Protein 2YVK (pdb70)

CATH classification: 1.20.120.420 (+1 more: 3.40.50.10470)

Structure (mmCIF, N/CA/C/O backbone):
data_2YVK
#
_entry.id   2YVK
#
_cell.length_a   79.987
_cell.length_b   84.444
_cell.length_c   95.299
_cell.angle_alpha   90.00
_cell.angle_beta   92.34
_cell.angle_gamma   90.00
#
_symmetry.space_group_name_H-M   'P 1 21 1'
#
loop_
_entity.id
_entity.type
_entity.pdbx_description
1 polymer 'Methylthioribose-1-phosphate isomerase'
2 non-polymer 5-S-METHYL-1-O-PHOSPHONO-5-THIO-D-RIBULOSE
3 water water
#
loop_
_atom_site.group_PDB
_atom_site.id
_atom_site.type_symbol
_atom_site.label_atom_id
_atom_site.label_alt_id
_atom_site.label_comp_id
_atom_site.label_asym_id
_atom_site.label_entity_id
_atom_site.label_seq_id
_atom_site.pdbx_PDB_ins_code
_atom_site.Cartn_x
_atom_site.Cartn_y
_atom_site.Cartn_z
_atom_site.occupancy
_atom_site.B_iso_or_equiv
_atom_site.auth_seq_id
_atom_site.auth_comp_id
_atom_site.auth_asym_id
_atom_site.auth_atom_id
_atom_site.pdbx_PDB_model_num
ATOM 1 N N . MET A 1 22 ? 47.630 -19.580 -19.016 1.00 41.50 1 MET A N 1
ATOM 2 C CA . MET A 1 22 ? 48.946 -19.584 -18.328 1.00 41.76 1 MET A CA 1
ATOM 3 C C . MET A 1 22 ? 48.854 -18.878 -16.992 1.00 40.12 1 MET A C 1
ATOM 4 O O . MET A 1 22 ? 48.808 -17.654 -16.932 1.00 40.00 1 MET A O 1
ATOM 9 N N . THR A 1 23 ? 48.838 -19.652 -15.919 1.00 38.29 2 THR A N 1
ATOM 10 C CA . THR A 1 23 ? 48.747 -19.081 -14.590 1.00 37.82 2 THR A CA 1
ATOM 11 C C . THR A 1 23 ? 49.906 -18.145 -14.255 1.00 36.70 2 THR A C 1
ATOM 12 O O . THR A 1 23 ? 49.692 -17.087 -13.669 1.00 39.24 2 THR A O 1
ATOM 16 N N . HIS A 1 24 ? 51.122 -18.522 -14.637 1.00 34.21 3 HIS A N 1
ATOM 17 C CA . HIS A 1 24 ? 52.315 -17.714 -14.355 1.00 32.67 3 HIS A CA 1
ATOM 18 C C . HIS A 1 24 ? 52.487 -16.492 -15.251 1.00 30.05 3 HIS A C 1
ATOM 19 O O . HIS A 1 24 ? 53.514 -15.829 -15.205 1.00 29.14 3 HIS A O 1
ATOM 26 N N . SER A 1 25 ? 51.482 -16.191 -16.059 1.00 29.86 4 SER A N 1
ATOM 27 C CA . SER A 1 25 ? 51.556 -15.049 -16.953 1.00 29.30 4 SER A CA 1
ATOM 28 C C . SER A 1 25 ? 51.691 -13.738 -16.187 1.00 29.23 4 SER A C 1
ATOM 29 O O . SER A 1 25 ? 52.199 -12.752 -16.719 1.00 27.89 4 SER A O 1
ATOM 32 N N . PHE A 1 26 ? 51.236 -13.727 -14.937 1.00 28.20 5 PHE A N 1
ATOM 33 C CA . PHE A 1 26 ? 51.324 -12.527 -14.107 1.00 26.15 5 PHE A CA 1
ATOM 34 C C . PHE A 1 26 ? 52.768 -12.219 -13.699 1.00 25.06 5 PHE A C 1
ATOM 35 O O . PHE A 1 26 ? 53.105 -11.065 -13.425 1.00 22.25 5 PHE A O 1
ATOM 43 N N . ALA A 1 27 ? 53.609 -13.254 -13.646 1.00 23.53 6 ALA A N 1
ATOM 44 C CA . ALA A 1 27 ? 55.006 -13.084 -13.243 1.00 22.35 6 ALA A CA 1
ATOM 45 C C . ALA A 1 27 ? 55.910 -12.581 -14.365 1.00 21.76 6 ALA A C 1
ATOM 46 O O . ALA A 1 27 ? 57.126 -12.508 -14.199 1.00 21.56 6 ALA A O 1
ATOM 48 N N . VAL A 1 28 ? 55.311 -12.230 -15.498 1.00 21.72 7 VAL A N 1
ATOM 49 C CA . VAL A 1 28 ? 56.058 -11.717 -16.643 1.00 24.11 7 VAL A CA 1
ATOM 50 C C . VAL A 1 28 ? 55.460 -10.399 -17.130 1.00 24.67 7 VAL A C 1
ATOM 51 O O . VAL A 1 28 ? 54.244 -10.247 -17.173 1.00 26.91 7 VAL A O 1
ATOM 55 N N . PRO A 1 29 ? 56.313 -9.431 -17.511 1.00 25.66 8 PRO A N 1
ATOM 56 C CA . PRO A 1 29 ? 55.885 -8.114 -17.997 1.00 24.66 8 PRO A CA 1
ATOM 57 C C . PRO A 1 29 ? 55.040 -8.224 -19.259 1.00 24.17 8 PRO A C 1
ATOM 58 O O . PRO A 1 29 ? 55.445 -8.860 -20.228 1.00 25.28 8 PRO A O 1
ATOM 62 N N . ARG A 1 30 ? 53.869 -7.601 -19.244 1.00 23.70 9 ARG A N 1
ATOM 63 C CA . ARG A 1 30 ? 52.967 -7.620 -20.393 1.00 21.21 9 ARG A CA 1
ATOM 64 C C . ARG A 1 30 ? 52.461 -6.222 -20.683 1.00 18.69 9 ARG A C 1
ATOM 65 O O . ARG A 1 30 ? 52.134 -5.895 -21.816 1.00 20.80 9 ARG A O 1
ATOM 73 N N . SER A 1 31 ? 52.404 -5.400 -19.649 1.00 18.59 10 SER A N 1
ATOM 74 C CA . SER A 1 31 ? 51.902 -4.045 -19.785 1.00 18.43 10 SER A CA 1
ATOM 75 C C . SER A 1 31 ? 52.778 -3.149 -20.633 1.00 17.28 10 SER A C 1
ATOM 76 O O . SER A 1 31 ? 52.309 -2.532 -21.580 1.00 15.20 10 SER A O 1
ATOM 79 N N . VAL A 1 32 ? 54.054 -3.082 -20.292 1.00 17.69 11 VAL A N 1
ATOM 80 C CA . VAL A 1 32 ? 54.971 -2.225 -21.013 1.00 19.72 11 VAL A CA 1
ATOM 81 C C . VAL A 1 32 ? 56.374 -2.819 -20.978 1.00 22.55 11 VAL A C 1
ATOM 82 O O . VAL A 1 32 ? 56.809 -3.363 -19.962 1.00 22.02 11 VAL A O 1
ATOM 86 N N . GLU A 1 33 ? 57.067 -2.714 -22.107 1.00 25.55 12 GLU A N 1
ATOM 87 C CA . GLU A 1 33 ? 58.403 -3.264 -22.264 1.00 28.30 12 GLU A CA 1
ATOM 88 C C . GLU A 1 33 ? 59.239 -2.352 -23.166 1.00 27.33 12 GLU A C 1
ATOM 89 O O . GLU A 1 33 ? 58.818 -2.001 -24.266 1.00 25.51 12 GLU A O 1
ATOM 95 N N . TRP A 1 34 ? 60.418 -1.966 -22.687 1.00 28.16 13 TRP A N 1
ATOM 96 C CA . TRP A 1 34 ? 61.316 -1.089 -23.443 1.00 28.58 13 TRP A CA 1
ATOM 97 C C . TRP A 1 34 ? 62.053 -1.850 -24.528 1.00 28.16 13 TRP A C 1
ATOM 98 O O . TRP A 1 34 ? 62.482 -2.978 -24.317 1.00 26.58 13 TRP A O 1
ATOM 109 N N . LYS A 1 35 ? 62.205 -1.226 -25.690 1.00 29.35 14 LYS A N 1
ATOM 110 C CA . LYS A 1 35 ? 62.899 -1.868 -26.798 1.00 31.82 14 LYS A CA 1
ATOM 111 C C . LYS A 1 35 ? 63.888 -0.968 -27.550 1.00 32.65 14 LYS A C 1
ATOM 112 O O . LYS A 1 35 ? 64.024 -1.063 -28.766 1.00 33.52 14 LYS A O 1
ATOM 118 N N . GLU A 1 36 ? 64.577 -0.100 -26.819 1.00 34.02 15 GLU A N 1
ATOM 119 C CA . GLU A 1 36 ? 65.561 0.804 -27.407 1.00 36.24 15 GLU A CA 1
ATOM 120 C C . GLU A 1 36 ? 64.953 1.805 -28.379 1.00 35.84 15 GLU A C 1
ATOM 121 O O . GLU A 1 36 ? 65.052 3.010 -28.171 1.00 36.80 15 GLU A O 1
ATOM 127 N N . THR A 1 37 ? 64.334 1.314 -29.445 1.00 35.40 16 THR A N 1
ATOM 128 C CA . THR A 1 37 ? 63.720 2.200 -30.428 1.00 34.90 16 THR A CA 1
ATOM 129 C C . THR A 1 37 ? 62.224 1.966 -30.507 1.00 34.48 16 THR A C 1
ATOM 130 O O . THR A 1 37 ? 61.609 2.200 -31.547 1.00 34.76 16 THR A O 1
ATOM 134 N N . ALA A 1 38 ? 61.640 1.496 -29.410 1.00 32.79 17 ALA A N 1
ATOM 135 C CA . ALA A 1 38 ? 60.209 1.252 -29.378 1.00 31.28 17 ALA A CA 1
ATOM 136 C C . ALA A 1 38 ? 59.760 0.771 -28.010 1.00 30.67 17 ALA A C 1
ATOM 137 O O . ALA A 1 38 ? 60.526 0.132 -27.284 1.00 30.05 17 ALA A O 1
ATOM 139 N N . ILE A 1 39 ? 58.514 1.094 -27.669 1.00 29.06 18 ILE A N 1
ATOM 140 C CA . ILE A 1 39 ? 57.912 0.700 -26.401 1.00 26.92 18 ILE A CA 1
ATOM 141 C C . ILE A 1 39 ? 56.705 -0.174 -26.734 1.00 26.45 18 ILE A C 1
ATOM 142 O O . ILE A 1 39 ? 55.767 0.269 -27.401 1.00 27.58 18 ILE A O 1
ATOM 147 N N . THR A 1 40 ? 56.736 -1.417 -26.280 1.00 24.44 19 THR A N 1
ATOM 148 C CA . THR A 1 40 ? 55.638 -2.337 -26.528 1.00 21.79 19 THR A CA 1
ATOM 149 C C . THR A 1 40 ? 54.723 -2.409 -25.318 1.00 21.50 19 THR A C 1
ATOM 150 O O . THR A 1 40 ? 55.173 -2.530 -24.174 1.00 17.83 19 THR A O 1
ATOM 154 N N . ILE A 1 41 ? 53.427 -2.333 -25.577 1.00 21.06 20 ILE A N 1
ATOM 155 C CA . ILE A 1 41 ? 52.450 -2.403 -24.508 1.00 19.53 20 ILE A CA 1
ATOM 156 C C . ILE A 1 41 ? 51.347 -3.348 -24.923 1.00 19.73 20 ILE A C 1
ATOM 157 O O . ILE A 1 41 ? 51.232 -3.706 -26.092 1.00 20.11 20 ILE A O 1
ATOM 162 N N . LEU A 1 42 ? 50.554 -3.767 -23.948 1.00 20.40 21 LEU A N 1
ATOM 163 C CA . LEU A 1 42 ? 49.408 -4.602 -24.220 1.00 20.01 21 LEU A CA 1
ATOM 164 C C . LEU A 1 42 ? 48.293 -3.609 -24.514 1.00 19.82 21 LEU A C 1
ATOM 165 O O . LEU A 1 42 ? 48.126 -2.639 -23.786 1.00 17.46 21 LEU A O 1
ATOM 170 N N . ASN A 1 43 ? 47.543 -3.836 -25.584 1.00 20.55 22 ASN A N 1
ATOM 171 C CA . ASN A 1 43 ? 46.432 -2.951 -25.910 1.00 20.87 22 ASN A CA 1
ATOM 172 C C . ASN A 1 43 ? 45.291 -3.332 -24.983 1.00 20.23 22 ASN A C 1
ATOM 173 O O . ASN A 1 43 ? 44.491 -4.209 -25.302 1.00 22.93 22 ASN A O 1
ATOM 178 N N . GLN A 1 44 ? 45.199 -2.671 -23.842 1.00 19.29 23 GLN A N 1
ATOM 179 C CA . GLN A 1 44 ? 44.159 -3.011 -22.894 1.00 19.32 23 GLN A CA 1
ATOM 180 C C . GLN A 1 44 ? 42.717 -2.768 -23.350 1.00 20.60 23 GLN A C 1
ATOM 181 O O . GLN A 1 44 ? 41.774 -3.290 -22.746 1.00 22.37 23 GLN A O 1
ATOM 187 N N . GLN A 1 45 ? 42.535 -2.009 -24.423 1.00 20.54 24 GLN A N 1
ATOM 188 C CA . GLN A 1 45 ? 41.191 -1.766 -24.929 1.00 21.14 24 GLN A CA 1
ATOM 189 C C . GLN A 1 45 ? 40.552 -3.065 -25.401 1.00 22.29 24 GLN A C 1
ATOM 190 O O . GLN A 1 45 ? 39.356 -3.265 -25.247 1.00 22.28 24 GLN A O 1
ATOM 196 N N . LYS A 1 46 ? 41.361 -3.947 -25.979 1.00 24.19 25 LYS A N 1
ATOM 197 C CA . LYS A 1 46 ? 40.858 -5.200 -26.533 1.00 24.73 25 LYS A CA 1
ATOM 198 C C . LYS A 1 46 ? 40.607 -6.349 -25.579 1.00 23.56 25 LYS A C 1
ATOM 199 O O . LYS A 1 46 ? 39.993 -7.341 -25.963 1.00 26.64 25 LYS A O 1
ATOM 205 N N . LEU A 1 47 ? 41.077 -6.240 -24.345 1.00 21.27 26 LEU A N 1
ATOM 206 C CA . LEU A 1 47 ? 40.834 -7.309 -23.394 1.00 19.67 26 LEU A CA 1
ATOM 207 C C . LEU A 1 47 ? 39.366 -7.244 -23.004 1.00 18.81 26 LEU A C 1
ATOM 208 O O . LEU A 1 47 ? 38.761 -6.183 -23.020 1.00 18.36 26 LEU A O 1
ATOM 213 N N . PRO A 1 48 ? 38.779 -8.382 -22.623 1.00 20.33 27 PRO A N 1
ATOM 214 C CA . PRO A 1 48 ? 39.428 -9.692 -22.539 1.00 21.50 27 PRO A CA 1
ATOM 215 C C . PRO A 1 48 ? 39.305 -10.458 -23.858 1.00 22.92 27 PRO A C 1
ATOM 216 O O . PRO A 1 48 ? 39.861 -11.538 -24.018 1.00 20.95 27 PRO A O 1
ATOM 220 N N . ASP A 1 49 ? 38.553 -9.879 -24.785 1.00 26.64 28 ASP A N 1
ATOM 221 C CA . ASP A 1 49 ? 38.314 -10.466 -26.093 1.00 29.61 28 ASP A CA 1
ATOM 222 C C . ASP A 1 49 ? 39.611 -11.021 -26.663 1.00 30.42 28 ASP A C 1
ATOM 223 O O . ASP A 1 49 ? 39.738 -12.224 -26.885 1.00 29.55 28 ASP A O 1
ATOM 228 N N . GLU A 1 50 ? 40.578 -10.138 -26.886 1.00 31.16 29 GLU A N 1
ATOM 229 C CA . GLU A 1 50 ? 41.867 -10.546 -27.424 1.00 31.01 29 GLU A CA 1
ATOM 230 C C . GLU A 1 50 ? 43.068 -9.874 -26.762 1.00 30.89 29 GLU A C 1
ATOM 231 O O . GLU A 1 50 ? 42.962 -8.798 -26.170 1.00 28.98 29 GLU A O 1
ATOM 237 N N . THR A 1 51 ? 44.212 -10.540 -26.864 1.00 30.26 30 THR A N 1
ATOM 238 C CA . THR A 1 51 ? 45.463 -10.047 -26.306 1.00 30.12 30 THR A CA 1
ATOM 239 C C . THR A 1 51 ? 46.340 -9.581 -27.469 1.00 28.99 30 THR A C 1
ATOM 240 O O . THR A 1 51 ? 46.792 -10.384 -28.284 1.00 28.13 30 THR A O 1
ATOM 244 N N . GLU A 1 52 ? 46.566 -8.274 -27.537 1.00 29.24 31 GLU A N 1
ATOM 245 C CA . GLU A 1 52 ? 47.354 -7.668 -28.612 1.00 28.62 31 GLU A CA 1
ATOM 246 C C . GLU A 1 52 ? 48.377 -6.659 -28.079 1.00 28.84 31 GLU A C 1
ATOM 247 O O . GLU A 1 52 ? 48.102 -5.907 -27.141 1.00 27.26 31 GLU A O 1
ATOM 253 N N . TYR A 1 53 ? 49.561 -6.655 -28.682 1.00 28.45 32 TYR A N 1
ATOM 254 C CA . TYR A 1 53 ? 50.617 -5.735 -28.288 1.00 30.43 32 TYR A CA 1
ATOM 255 C C . TYR A 1 53 ? 50.844 -4.718 -29.396 1.00 32.30 32 TYR A C 1
ATOM 256 O O . TYR A 1 53 ? 50.840 -5.058 -30.577 1.00 32.96 32 TYR A O 1
ATOM 265 N N . LEU A 1 54 ? 51.024 -3.461 -29.015 1.00 33.67 33 LEU A N 1
ATOM 266 C CA . LEU A 1 54 ? 51.261 -2.407 -29.992 1.00 34.78 33 LEU A CA 1
ATOM 267 C C . LEU A 1 54 ? 52.661 -1.855 -29.784 1.00 35.41 33 LEU A C 1
ATOM 268 O O . LEU A 1 54 ? 53.230 -1.973 -28.702 1.00 37.16 33 LEU A O 1
ATOM 273 N N . GLU A 1 55 ? 53.212 -1.251 -30.828 1.00 36.24 34 GLU A N 1
ATOM 274 C CA . GLU A 1 55 ? 54.543 -0.676 -30.753 1.00 35.95 34 GLU A CA 1
ATOM 275 C C . GLU A 1 55 ? 54.393 0.849 -30.704 1.00 34.23 34 GLU A C 1
ATOM 276 O O . GLU A 1 55 ? 53.764 1.450 -31.568 1.00 32.83 34 GLU A O 1
ATOM 282 N N . LEU A 1 56 ? 54.943 1.464 -29.665 1.00 32.56 35 LEU A N 1
ATOM 283 C CA . LEU A 1 56 ? 54.881 2.911 -29.513 1.00 31.26 35 LEU A CA 1
ATOM 284 C C . LEU A 1 56 ? 56.256 3.449 -29.866 1.00 30.60 35 LEU A C 1
ATOM 285 O O . LEU A 1 56 ? 57.259 3.009 -29.306 1.00 31.37 35 LEU A O 1
ATOM 290 N N . THR A 1 57 ? 56.305 4.408 -30.780 1.00 29.94 36 THR A N 1
ATOM 291 C CA . THR A 1 57 ? 57.578 4.957 -31.215 1.00 29.56 36 THR A CA 1
ATOM 292 C C . THR A 1 57 ? 57.678 6.473 -31.157 1.00 30.12 36 THR A C 1
ATOM 293 O O . THR A 1 57 ? 58.739 7.035 -31.413 1.00 30.06 36 THR A O 1
ATOM 297 N N . THR A 1 58 ? 56.589 7.147 -30.816 1.00 30.28 37 THR A N 1
ATOM 298 C CA . THR A 1 58 ? 56.630 8.602 -30.761 1.00 30.99 37 THR A CA 1
ATOM 299 C C . THR A 1 58 ? 56.006 9.121 -29.470 1.00 31.06 37 THR A C 1
ATOM 300 O O . THR A 1 58 ? 55.311 8.378 -28.769 1.00 30.98 37 THR A O 1
ATOM 304 N N . LYS A 1 59 ? 56.262 10.388 -29.149 1.00 28.89 38 LYS A N 1
ATOM 305 C CA . LYS A 1 59 ? 55.711 10.979 -27.939 1.00 28.88 38 LYS A CA 1
ATOM 306 C C . LYS A 1 59 ? 54.192 11.085 -28.041 1.00 29.66 38 LYS A C 1
ATOM 307 O O . LYS A 1 59 ? 53.492 11.037 -27.024 1.00 27.40 38 LYS A O 1
ATOM 313 N N . GLU A 1 60 ? 53.692 11.225 -29.272 1.00 29.42 39 GLU A N 1
ATOM 314 C CA . GLU A 1 60 ? 52.254 11.317 -29.520 1.00 27.92 39 GLU A CA 1
ATOM 315 C C . GLU A 1 60 ? 51.585 9.963 -29.261 1.00 27.09 39 GLU A C 1
ATOM 316 O O . GLU A 1 60 ? 50.457 9.902 -28.765 1.00 27.35 39 GLU A O 1
ATOM 322 N N . ASP A 1 61 ? 52.283 8.884 -29.604 1.00 27.01 40 ASP A N 1
ATOM 323 C CA . ASP A 1 61 ? 51.786 7.528 -29.384 1.00 27.50 40 ASP A CA 1
ATOM 324 C C . ASP A 1 61 ? 51.599 7.287 -27.889 1.00 27.42 40 ASP A C 1
ATOM 325 O O . ASP A 1 61 ? 50.500 6.978 -27.426 1.00 28.95 40 ASP A O 1
ATOM 330 N N . VAL A 1 62 ? 52.678 7.422 -27.128 1.00 25.04 41 VAL A N 1
ATOM 331 C CA . VAL A 1 62 ? 52.592 7.216 -25.694 1.00 22.90 41 VAL A CA 1
ATOM 332 C C . VAL A 1 62 ? 51.426 8.035 -25.153 1.00 22.87 41 VAL A C 1
ATOM 333 O O . VAL A 1 62 ? 50.671 7.560 -24.312 1.00 23.26 41 VAL A O 1
ATOM 337 N N . PHE A 1 63 ? 51.277 9.255 -25.669 1.00 21.90 42 PHE A N 1
ATOM 338 C CA . PHE A 1 63 ? 50.206 10.165 -25.265 1.00 20.63 42 PHE A CA 1
ATOM 339 C C . PHE A 1 63 ? 48.831 9.607 -25.642 1.00 20.31 42 PHE A C 1
ATOM 340 O O . PHE A 1 63 ? 47.876 9.764 -24.899 1.00 22.04 42 PHE A O 1
ATOM 348 N N . ASP A 1 64 ? 48.729 8.960 -26.797 1.00 21.77 43 ASP A N 1
ATOM 349 C CA . ASP A 1 64 ? 47.456 8.373 -27.229 1.00 20.59 43 ASP A CA 1
ATOM 350 C C . ASP A 1 64 ? 47.065 7.192 -26.349 1.00 19.95 43 ASP A C 1
ATOM 351 O O . ASP A 1 64 ? 45.936 7.113 -25.864 1.00 19.00 43 ASP A O 1
ATOM 356 N N . ALA A 1 65 ? 48.010 6.273 -26.163 1.00 19.73 44 ALA A N 1
ATOM 357 C CA . ALA A 1 65 ? 47.782 5.070 -25.374 1.00 20.93 44 ALA A CA 1
ATOM 358 C C . ALA A 1 65 ? 47.291 5.389 -23.979 1.00 21.00 44 ALA A C 1
ATOM 359 O O . ALA A 1 65 ? 46.456 4.677 -23.426 1.00 22.27 44 ALA A O 1
ATOM 361 N N . ILE A 1 66 ? 47.812 6.466 -23.409 1.00 21.32 45 ILE A N 1
ATOM 362 C CA . ILE A 1 66 ? 47.433 6.861 -22.061 1.00 20.34 45 ILE A CA 1
ATOM 363 C C . ILE A 1 66 ? 46.025 7.429 -22.005 1.00 20.72 45 ILE A C 1
ATOM 364 O O . ILE A 1 66 ? 45.194 6.980 -21.223 1.00 21.97 45 ILE A O 1
ATOM 369 N N . VAL A 1 67 ? 45.753 8.421 -22.839 1.00 20.88 46 VAL A N 1
ATOM 370 C CA . VAL A 1 67 ? 44.439 9.039 -22.833 1.00 20.99 46 VAL A CA 1
ATOM 371 C C . VAL A 1 67 ? 43.337 8.062 -23.227 1.00 20.05 46 VAL A C 1
ATOM 372 O O . VAL A 1 67 ? 42.239 8.144 -22.702 1.00 19.48 46 VAL A O 1
ATOM 376 N N . THR A 1 68 ? 43.645 7.134 -24.131 1.00 19.82 47 THR A N 1
ATOM 377 C CA . THR A 1 68 ? 42.667 6.152 -24.603 1.00 20.15 47 THR A CA 1
ATOM 378 C C . THR A 1 68 ? 42.648 4.849 -23.798 1.00 20.10 47 THR A C 1
ATOM 379 O O . THR A 1 68 ? 41.974 3.889 -24.166 1.00 18.31 47 THR A O 1
ATOM 383 N N . LEU A 1 69 ? 43.416 4.811 -22.717 1.00 20.36 48 LEU A N 1
ATOM 384 C CA . LEU A 1 69 ? 43.457 3.650 -21.845 1.00 19.31 48 LEU A CA 1
ATOM 385 C C . LEU A 1 69 ? 43.894 2.353 -22.517 1.00 20.12 48 LEU A C 1
ATOM 386 O O . LEU A 1 69 ? 43.343 1.282 -22.234 1.00 22.03 48 LEU A O 1
ATOM 391 N N . LYS A 1 70 ? 44.888 2.450 -23.397 1.00 18.29 49 LYS A N 1
ATOM 392 C CA . LYS A 1 70 ? 45.437 1.279 -24.061 1.00 17.76 49 LYS A CA 1
ATOM 393 C C . LYS A 1 70 ? 46.422 0.691 -23.057 1.00 19.81 49 LYS A C 1
ATOM 394 O O . LYS A 1 70 ? 46.786 -0.484 -23.120 1.00 20.36 49 LYS A O 1
ATOM 400 N N . VAL A 1 71 ? 46.859 1.546 -22.140 1.00 19.12 50 VAL A N 1
ATOM 401 C CA . VAL A 1 71 ? 47.754 1.176 -21.057 1.00 20.29 50 VAL A CA 1
ATOM 402 C C . VAL A 1 71 ? 47.207 2.005 -19.903 1.00 21.36 50 VAL A C 1
ATOM 403 O O . VAL A 1 71 ? 46.957 3.200 -20.065 1.00 20.73 50 VAL A O 1
ATOM 407 N N . ARG A 1 72 ? 46.957 1.364 -18.765 1.00 22.27 51 ARG A N 1
ATOM 408 C CA . ARG A 1 72 ? 46.429 2.077 -17.612 1.00 22.78 51 ARG A CA 1
ATOM 409 C C . ARG A 1 72 ? 46.834 1.456 -16.284 1.00 23.25 51 ARG A C 1
ATOM 410 O O . ARG A 1 72 ? 47.460 0.394 -16.250 1.00 21.88 51 ARG A O 1
ATOM 418 N N . GLY A 1 73 ? 46.465 2.125 -15.193 1.00 22.29 52 GLY A N 1
ATOM 419 C CA . GLY A 1 73 ? 46.878 1.682 -13.874 1.00 22.89 52 GLY A CA 1
ATOM 420 C C . GLY A 1 73 ? 48.041 2.613 -13.554 1.00 22.17 52 GLY A C 1
ATOM 421 O O . GLY A 1 73 ? 48.988 2.698 -14.330 1.00 22.24 52 GLY A O 1
ATOM 422 N N . ALA A 1 74 ? 47.967 3.321 -12.432 1.00 21.18 53 ALA A N 1
ATOM 423 C CA . ALA A 1 74 ? 48.995 4.292 -12.049 1.00 22.71 53 ALA A CA 1
ATOM 424 C C . ALA A 1 74 ? 50.463 3.918 -12.308 1.00 20.81 53 ALA A C 1
ATOM 425 O O . ALA A 1 74 ? 51.145 4.603 -13.054 1.00 22.70 53 ALA A O 1
ATOM 427 N N . PRO A 1 75 ? 50.970 2.837 -11.706 1.00 20.31 54 PRO A N 1
ATOM 428 C CA . PRO A 1 75 ? 52.381 2.538 -11.996 1.00 20.90 54 PRO A CA 1
ATOM 429 C C . PRO A 1 75 ? 52.723 2.279 -13.462 1.00 20.46 54 PRO A C 1
ATOM 430 O O . PRO A 1 75 ? 53.714 2.808 -13.969 1.00 21.07 54 PRO A O 1
ATOM 434 N N . ALA A 1 76 ? 51.913 1.484 -14.155 1.00 20.46 55 ALA A N 1
ATOM 435 C CA . ALA A 1 76 ? 52.201 1.213 -15.564 1.00 20.56 55 ALA A CA 1
ATOM 436 C C . ALA A 1 76 ? 52.199 2.505 -16.368 1.00 19.89 55 ALA A C 1
ATOM 437 O O . ALA A 1 76 ? 52.959 2.639 -17.323 1.00 20.64 55 ALA A O 1
ATOM 439 N N . ILE A 1 77 ? 51.340 3.450 -15.985 1.00 18.90 56 ILE A N 1
ATOM 440 C CA . ILE A 1 77 ? 51.268 4.734 -16.672 1.00 19.24 56 ILE A CA 1
ATOM 441 C C . ILE A 1 77 ? 52.583 5.488 -16.451 1.00 20.13 56 ILE A C 1
ATOM 442 O O . ILE A 1 77 ? 53.128 6.101 -17.377 1.00 19.97 56 ILE A O 1
ATOM 447 N N . GLY A 1 78 ? 53.091 5.427 -15.222 1.00 20.07 57 GLY A N 1
ATOM 448 C CA . GLY A 1 78 ? 54.346 6.085 -14.911 1.00 20.59 57 GLY A CA 1
ATOM 449 C C . GLY A 1 78 ? 55.482 5.453 -15.696 1.00 20.68 57 GLY A C 1
ATOM 450 O O . GLY A 1 78 ? 56.225 6.142 -16.399 1.00 20.65 57 GLY A O 1
ATOM 451 N N . ILE A 1 79 ? 55.611 4.136 -15.585 1.00 20.14 58 ILE A N 1
ATOM 452 C CA . ILE A 1 79 ? 56.661 3.412 -16.294 1.00 22.03 58 ILE A CA 1
ATOM 453 C C . ILE A 1 79 ? 56.591 3.693 -17.788 1.00 22.61 58 ILE A C 1
ATOM 454 O O . ILE A 1 79 ? 57.607 3.893 -18.445 1.00 22.42 58 ILE A O 1
ATOM 459 N N . THR A 1 80 ? 55.378 3.694 -18.325 1.00 22.48 59 THR A N 1
ATOM 460 C CA . THR A 1 80 ? 55.198 3.932 -19.739 1.00 22.40 59 THR A CA 1
ATOM 461 C C . THR A 1 80 ? 55.531 5.374 -20.106 1.00 23.10 59 THR A C 1
ATOM 462 O O . THR A 1 80 ? 56.184 5.622 -21.122 1.00 25.84 59 THR A O 1
ATOM 466 N N . ALA A 1 81 ? 55.091 6.327 -19.290 1.00 20.25 60 ALA A N 1
ATOM 467 C CA . ALA A 1 81 ? 55.368 7.727 -19.581 1.00 21.03 60 ALA A CA 1
ATOM 468 C C . ALA A 1 81 ? 56.874 7.994 -19.550 1.00 20.14 60 ALA A C 1
ATOM 469 O O . ALA A 1 81 ? 57.412 8.720 -20.389 1.00 19.49 60 ALA A O 1
ATOM 471 N N . ALA A 1 82 ? 57.546 7.398 -18.571 1.00 19.41 61 ALA A N 1
ATOM 472 C CA . ALA A 1 82 ? 58.985 7.557 -18.414 1.00 19.23 61 ALA A CA 1
ATOM 473 C C . ALA A 1 82 ? 59.712 7.107 -19.676 1.00 18.42 61 ALA A C 1
ATOM 474 O O . ALA A 1 82 ? 60.601 7.806 -20.176 1.00 18.36 61 ALA A O 1
ATOM 476 N N . PHE A 1 83 ? 59.335 5.941 -20.190 1.00 17.27 62 PHE A N 1
ATOM 477 C CA . PHE A 1 83 ? 59.965 5.414 -21.396 1.00 17.43 62 PHE A CA 1
ATOM 478 C C . PHE A 1 83 ? 59.734 6.292 -22.602 1.00 16.86 62 PHE A C 1
ATOM 479 O O . PHE A 1 83 ? 60.592 6.397 -23.464 1.00 18.45 62 PHE A O 1
ATOM 487 N N . GLY A 1 84 ? 58.563 6.908 -22.670 1.00 16.75 63 GLY A N 1
ATOM 488 C CA . GLY A 1 84 ? 58.265 7.788 -23.780 1.00 18.19 63 GLY A CA 1
ATOM 489 C C . GLY A 1 84 ? 59.142 9.028 -23.713 1.00 20.79 63 GLY A C 1
ATOM 490 O O . GLY A 1 84 ? 59.720 9.439 -24.724 1.00 21.59 63 GLY A O 1
ATOM 491 N N . LEU A 1 85 ? 59.249 9.631 -22.531 1.00 20.01 64 LEU A N 1
ATOM 492 C CA . LEU A 1 85 ? 60.084 10.819 -22.395 1.00 21.65 64 LEU A CA 1
ATOM 493 C C . LEU A 1 85 ? 61.489 10.485 -22.865 1.00 22.41 64 LEU A C 1
ATOM 494 O O . LEU A 1 85 ? 62.055 11.189 -23.703 1.00 23.09 64 LEU A O 1
ATOM 499 N N . ALA A 1 86 ? 62.038 9.397 -22.324 1.00 21.68 65 ALA A N 1
ATOM 500 C CA . ALA A 1 86 ? 63.387 8.965 -22.670 1.00 20.44 65 ALA A CA 1
ATOM 501 C C . ALA A 1 86 ? 63.488 8.695 -24.156 1.00 20.17 65 ALA A C 1
ATOM 502 O O . ALA A 1 86 ? 64.491 9.011 -24.790 1.00 18.63 65 ALA A O 1
ATOM 504 N N . LEU A 1 87 ? 62.434 8.113 -24.711 1.00 22.28 66 LEU A N 1
ATOM 505 C CA . LEU A 1 87 ? 62.417 7.781 -26.127 1.00 23.84 66 LEU A CA 1
ATOM 506 C C . LEU A 1 87 ? 62.422 9.032 -27.007 1.00 24.36 66 LEU A C 1
ATOM 507 O O . LEU A 1 87 ? 63.198 9.124 -27.956 1.00 23.53 66 LEU A O 1
ATOM 512 N N . ALA A 1 88 ? 61.568 9.996 -26.676 1.00 25.70 67 ALA A N 1
ATOM 513 C CA . ALA A 1 88 ? 61.457 11.233 -27.447 1.00 26.21 67 ALA A CA 1
ATOM 514 C C . ALA A 1 88 ? 62.679 12.123 -27.302 1.00 27.36 67 ALA A C 1
ATOM 515 O O . ALA A 1 88 ? 62.983 12.908 -28.196 1.00 27.81 67 ALA A O 1
ATOM 517 N N . ALA A 1 89 ? 63.380 11.999 -26.182 1.00 28.81 68 ALA A N 1
ATOM 518 C CA . ALA A 1 89 ? 64.564 12.814 -25.937 1.00 31.43 68 ALA A CA 1
ATOM 519 C C . ALA A 1 89 ? 65.689 12.521 -26.927 1.00 34.00 68 ALA A C 1
ATOM 520 O O . ALA A 1 89 ? 66.581 13.348 -27.130 1.00 34.43 68 ALA A O 1
ATOM 522 N N . LYS A 1 90 ? 65.643 11.346 -27.548 1.00 36.35 69 LYS A N 1
ATOM 523 C CA . LYS A 1 90 ? 66.667 10.957 -28.515 1.00 38.98 69 LYS A CA 1
ATOM 524 C C . LYS A 1 90 ? 66.584 11.757 -29.806 1.00 40.10 69 LYS A C 1
ATOM 525 O O . LYS A 1 90 ? 67.570 11.868 -30.537 1.00 39.64 69 LYS A O 1
ATOM 531 N N . ASP A 1 91 ? 65.405 12.299 -30.096 1.00 41.03 70 ASP A N 1
ATOM 532 C CA . ASP A 1 91 ? 65.219 13.082 -31.310 1.00 42.30 70 ASP A CA 1
ATOM 533 C C . ASP A 1 91 ? 65.734 14.512 -31.139 1.00 42.26 70 ASP A C 1
ATOM 534 O O . ASP A 1 91 ? 65.946 15.229 -32.118 1.00 43.20 70 ASP A O 1
ATOM 539 N N . ILE A 1 92 ? 65.941 14.915 -29.889 1.00 40.95 71 ILE A N 1
ATOM 540 C CA . ILE A 1 92 ? 66.419 16.255 -29.577 1.00 39.53 71 ILE A CA 1
ATOM 541 C C . ILE A 1 92 ? 67.819 16.491 -30.132 1.00 39.49 71 ILE A C 1
ATOM 542 O O . ILE A 1 92 ? 68.794 15.893 -29.686 1.00 37.80 71 ILE A O 1
ATOM 547 N N . GLU A 1 93 ? 67.891 17.368 -31.125 1.00 41.21 72 GLU A N 1
ATOM 548 C CA . GLU A 1 93 ? 69.138 17.714 -31.804 1.00 41.91 72 GLU A CA 1
ATOM 549 C C . GLU A 1 93 ? 69.792 18.910 -31.131 1.00 40.74 72 GLU A C 1
ATOM 550 O O . GLU A 1 93 ? 69.291 20.024 -31.232 1.00 41.65 72 GLU A O 1
ATOM 556 N N . THR A 1 94 ? 70.900 18.687 -30.435 1.00 38.87 73 THR A N 1
ATOM 557 C CA . THR A 1 94 ? 71.577 19.795 -29.779 1.00 38.74 73 THR A CA 1
ATOM 558 C C . THR A 1 94 ? 72.837 19.399 -29.027 1.00 39.45 73 THR A C 1
ATOM 559 O O . THR A 1 94 ? 72.887 18.372 -28.362 1.00 40.00 73 THR A O 1
ATOM 563 N N . ASP A 1 95 ? 73.858 20.237 -29.150 1.00 41.44 74 ASP A N 1
ATOM 564 C CA . ASP A 1 95 ? 75.142 20.023 -28.495 1.00 42.27 74 ASP A CA 1
ATOM 565 C C . ASP A 1 95 ? 75.090 20.680 -27.108 1.00 40.59 74 ASP A C 1
ATOM 566 O O . ASP A 1 95 ? 75.886 20.361 -26.225 1.00 39.86 74 ASP A O 1
ATOM 571 N N . ASN A 1 96 ? 74.138 21.598 -26.939 1.00 38.40 75 ASN A N 1
ATOM 572 C CA . ASN A 1 96 ? 73.949 22.352 -25.699 1.00 36.24 75 ASN A CA 1
ATOM 573 C C . ASN A 1 96 ? 73.053 21.607 -24.704 1.00 34.83 75 ASN A C 1
ATOM 574 O O . ASN A 1 96 ? 71.841 21.511 -24.887 1.00 32.89 75 ASN A O 1
ATOM 579 N N . VAL A 1 97 ? 73.660 21.110 -23.633 1.00 34.65 76 VAL A N 1
ATOM 580 C CA . VAL A 1 97 ? 72.945 20.357 -22.614 1.00 33.79 76 VAL A CA 1
ATOM 581 C C . VAL A 1 97 ? 71.815 21.159 -21.956 1.00 33.93 76 VAL A C 1
ATOM 582 O O . VAL A 1 97 ? 70.754 20.615 -21.655 1.00 35.84 76 VAL A O 1
ATOM 586 N N . THR A 1 98 ? 72.030 22.449 -21.733 1.00 33.15 77 THR A N 1
ATOM 587 C CA . THR A 1 98 ? 70.986 23.270 -21.131 1.00 30.84 77 THR A CA 1
ATOM 588 C C . THR A 1 98 ? 69.832 23.468 -22.102 1.00 30.26 77 THR A C 1
ATOM 589 O O . THR A 1 98 ? 68.685 23.588 -21.688 1.00 28.72 77 THR A O 1
ATOM 593 N N . GLU A 1 99 ? 70.131 23.506 -23.398 1.00 30.12 78 GLU A N 1
ATOM 594 C CA . GLU A 1 99 ? 69.061 23.668 -24.384 1.00 29.75 78 GLU A CA 1
ATOM 595 C C . GLU A 1 99 ? 68.334 22.335 -24.399 1.00 29.66 78 GLU A C 1
ATOM 596 O O . GLU A 1 99 ? 67.126 22.276 -24.637 1.00 28.55 78 GLU A O 1
ATOM 602 N N . PHE A 1 100 ? 69.093 21.270 -24.141 1.00 28.45 79 PHE A N 1
ATOM 603 C CA . PHE A 1 100 ? 68.540 19.928 -24.111 1.00 26.97 79 PHE A CA 1
ATOM 604 C C . PHE A 1 100 ? 67.482 19.768 -23.023 1.00 28.18 79 PHE A C 1
ATOM 605 O O . PHE A 1 100 ? 66.369 19.324 -23.283 1.00 26.44 79 PHE A O 1
ATOM 613 N N . ARG A 1 101 ? 67.857 20.114 -21.799 1.00 28.66 80 ARG A N 1
ATOM 614 C CA . ARG A 1 101 ? 66.959 20.014 -20.658 1.00 30.80 80 ARG A CA 1
ATOM 615 C C . ARG A 1 101 ? 65.743 20.889 -20.881 1.00 31.79 80 ARG A C 1
ATOM 616 O O . ARG A 1 101 ? 64.615 20.499 -20.601 1.00 32.03 80 ARG A O 1
ATOM 624 N N . ARG A 1 102 ? 65.980 22.077 -21.413 1.00 32.91 81 ARG A N 1
ATOM 625 C CA . ARG A 1 102 ? 64.884 23.007 -21.712 1.00 34.72 81 ARG A CA 1
ATOM 626 C C . ARG A 1 102 ? 63.873 22.351 -22.637 1.00 35.22 81 ARG A C 1
ATOM 627 O O . ARG A 1 102 ? 62.667 22.513 -22.473 1.00 34.79 81 ARG A O 1
ATOM 635 N N . ARG A 1 103 ? 64.372 21.617 -23.621 1.00 36.30 82 ARG A N 1
ATOM 636 C CA . ARG A 1 103 ? 63.496 20.953 -24.579 1.00 37.56 82 ARG A CA 1
ATOM 637 C C . ARG A 1 103 ? 62.781 19.771 -23.932 1.00 36.70 82 ARG A C 1
ATOM 638 O O . ARG A 1 103 ? 61.592 19.534 -24.152 1.00 35.26 82 ARG A O 1
ATOM 646 N N . LEU A 1 104 ? 63.543 19.041 -23.134 1.00 36.81 83 LEU A N 1
ATOM 647 C CA . LEU A 1 104 ? 63.047 17.876 -22.430 1.00 37.26 83 LEU A CA 1
ATOM 648 C C . LEU A 1 104 ? 61.808 18.315 -21.661 1.00 36.92 83 LEU A C 1
ATOM 649 O O . LEU A 1 104 ? 60.871 17.547 -21.494 1.00 36.45 83 LEU A O 1
ATOM 654 N N . GLU A 1 105 ? 61.793 19.575 -21.233 1.00 36.78 84 GLU A N 1
ATOM 655 C CA . GLU A 1 105 ? 60.654 20.116 -20.502 1.00 37.66 84 GLU A CA 1
ATOM 656 C C . GLU A 1 105 ? 59.380 20.313 -21.321 1.00 36.95 84 GLU A C 1
ATOM 657 O O . GLU A 1 105 ? 58.289 20.223 -20.773 1.00 37.93 84 GLU A O 1
ATOM 663 N N . ASP A 1 106 ? 59.495 20.596 -22.613 1.00 36.36 85 ASP A N 1
ATOM 664 C CA . ASP A 1 106 ? 58.288 20.770 -23.418 1.00 35.53 85 ASP A CA 1
ATOM 665 C C . ASP A 1 106 ? 57.628 19.414 -23.601 1.00 34.21 85 ASP A C 1
ATOM 666 O O . ASP A 1 106 ? 56.414 19.284 -23.465 1.00 33.37 85 ASP A O 1
ATOM 671 N N . ILE A 1 107 ? 58.449 18.408 -23.894 1.00 33.42 86 ILE A N 1
ATOM 672 C CA . ILE A 1 107 ? 57.976 17.039 -24.080 1.00 32.76 86 ILE A CA 1
ATOM 673 C C . ILE A 1 107 ? 57.393 16.516 -22.774 1.00 32.79 86 ILE A C 1
ATOM 674 O O . ILE A 1 107 ? 56.427 15.746 -22.771 1.00 32.68 86 ILE A O 1
ATOM 679 N N . LYS A 1 108 ? 57.992 16.940 -21.665 1.00 32.12 87 LYS A N 1
ATOM 680 C CA . LYS A 1 108 ? 57.553 16.515 -20.345 1.00 30.83 87 LYS A CA 1
ATOM 681 C C . LYS A 1 108 ? 56.169 17.061 -19.990 1.00 30.72 87 LYS A C 1
ATOM 682 O O . LYS A 1 108 ? 55.344 16.342 -19.430 1.00 30.81 87 LYS A O 1
ATOM 688 N N . GLN A 1 109 ? 55.914 18.323 -20.319 1.00 30.75 88 GLN A N 1
ATOM 689 C CA . GLN A 1 109 ? 54.616 18.932 -20.032 1.00 30.89 88 GLN A CA 1
ATOM 690 C C . GLN A 1 109 ? 53.556 18.211 -20.857 1.00 29.94 88 GLN A C 1
ATOM 691 O O . GLN A 1 109 ? 52.508 17.806 -20.349 1.00 29.88 88 GLN A O 1
ATOM 697 N N . TYR A 1 110 ? 53.854 18.046 -22.136 1.00 28.96 89 TYR A N 1
ATOM 698 C CA . TYR A 1 110 ? 52.962 17.378 -23.071 1.00 28.13 89 TYR A CA 1
ATOM 699 C C . TYR A 1 110 ? 52.549 15.993 -22.564 1.00 26.63 89 TYR A C 1
ATOM 700 O O . TYR A 1 110 ? 51.370 15.663 -22.541 1.00 26.53 89 TYR A O 1
ATOM 709 N N . LEU A 1 111 ? 53.526 15.185 -22.165 1.00 25.75 90 LEU A N 1
ATOM 710 C CA . LEU A 1 111 ? 53.256 13.844 -21.651 1.00 25.22 90 LEU A CA 1
ATOM 711 C C . LEU A 1 111 ? 52.477 13.921 -20.335 1.00 25.68 90 LEU A C 1
ATOM 712 O O . LEU A 1 111 ? 51.617 13.093 -20.062 1.00 24.06 90 LEU A O 1
ATOM 717 N N . ASN A 1 112 ? 52.767 14.936 -19.531 1.00 26.72 91 ASN A N 1
ATOM 718 C CA . ASN A 1 112 ? 52.099 15.085 -18.246 1.00 28.99 91 ASN A CA 1
ATOM 719 C C . ASN A 1 112 ? 50.635 15.524 -18.296 1.00 29.06 91 ASN A C 1
ATOM 720 O O . ASN A 1 112 ? 49.840 15.117 -17.457 1.00 29.18 91 ASN A O 1
ATOM 725 N N . SER A 1 113 ? 50.283 16.358 -19.268 1.00 29.23 92 SER A N 1
ATOM 726 C CA . SER A 1 113 ? 48.905 16.828 -19.413 1.00 28.99 92 SER A CA 1
ATOM 727 C C . SER A 1 113 ? 48.039 15.693 -19.974 1.00 28.38 92 SER A C 1
ATOM 728 O O . SER A 1 113 ? 46.921 15.915 -20.436 1.00 28.37 92 SER A O 1
ATOM 731 N N . SER A 1 114 ? 48.591 14.486 -19.947 1.00 26.47 93 SER A N 1
ATOM 732 C CA . SER A 1 114 ? 47.945 13.274 -20.432 1.00 25.60 93 SER A CA 1
ATOM 733 C C . SER A 1 114 ? 46.668 13.036 -19.625 1.00 24.65 93 SER A C 1
ATOM 734 O O . SER A 1 114 ? 45.547 13.104 -20.137 1.00 22.93 93 SER A O 1
ATOM 737 N N . ARG A 1 115 ? 46.866 12.746 -18.347 1.00 22.75 94 ARG A N 1
ATOM 738 C CA . ARG A 1 115 ? 45.775 12.514 -17.417 1.00 20.75 94 ARG A CA 1
ATOM 739 C C . ARG A 1 115 ? 46.252 13.193 -16.139 1.00 20.41 94 ARG A C 1
ATOM 740 O O . ARG A 1 115 ? 47.456 13.231 -15.862 1.00 20.28 94 ARG A O 1
ATOM 748 N N . PRO A 1 116 ? 45.321 13.750 -15.349 1.00 19.77 95 PRO A N 1
ATOM 749 C CA . PRO A 1 116 ? 45.665 14.448 -14.105 1.00 19.78 95 PRO A CA 1
ATOM 750 C C . PRO A 1 116 ? 45.730 13.735 -12.756 1.00 19.39 95 PRO A C 1
ATOM 751 O O . PRO A 1 116 ? 46.598 14.051 -11.941 1.00 20.79 95 PRO A O 1
ATOM 755 N N . THR A 1 117 ? 44.839 12.780 -12.515 1.00 18.38 96 THR A N 1
ATOM 756 C CA . THR A 1 117 ? 44.776 12.113 -11.211 1.00 17.81 96 THR A CA 1
ATOM 757 C C . THR A 1 117 ? 45.940 11.274 -10.680 1.00 20.13 96 THR A C 1
ATOM 758 O O . THR A 1 117 ? 46.332 11.458 -9.521 1.00 23.12 96 THR A O 1
ATOM 762 N N . ALA A 1 118 ? 46.501 10.364 -11.479 1.00 18.88 97 ALA A N 1
ATOM 763 C CA . ALA A 1 118 ? 47.606 9.529 -10.982 1.00 18.78 97 ALA A CA 1
ATOM 764 C C . ALA A 1 118 ? 48.938 10.263 -10.902 1.00 19.58 97 ALA A C 1
ATOM 765 O O . ALA A 1 118 ? 49.474 10.713 -11.913 1.00 20.13 97 ALA A O 1
ATOM 767 N N . ILE A 1 119 ? 49.490 10.356 -9.697 1.00 18.58 98 ILE A N 1
ATOM 768 C CA . ILE A 1 119 ? 50.754 11.046 -9.521 1.00 16.21 98 ILE A CA 1
ATOM 769 C C . ILE A 1 119 ? 51.964 10.320 -10.120 1.00 16.12 98 ILE A C 1
ATOM 770 O O . ILE A 1 119 ? 52.952 10.961 -10.495 1.00 16.53 98 ILE A O 1
ATOM 775 N N . ASN A 1 120 ? 51.890 8.996 -10.227 1.00 16.44 99 ASN A N 1
ATOM 776 C CA . ASN A 1 120 ? 52.999 8.212 -10.783 1.00 17.35 99 ASN A CA 1
ATOM 777 C C . ASN A 1 120 ? 53.517 8.737 -12.104 1.00 18.47 99 ASN A C 1
ATOM 778 O O . ASN A 1 120 ? 54.687 8.543 -12.432 1.00 20.63 99 ASN A O 1
ATOM 783 N N . LEU A 1 121 ? 52.643 9.381 -12.871 1.00 17.34 100 LEU A N 1
ATOM 784 C CA . LEU A 1 121 ? 53.027 9.930 -14.166 1.00 18.77 100 LEU A CA 1
ATOM 785 C C . LEU A 1 121 ? 53.999 11.083 -13.949 1.00 19.22 100 LEU A C 1
ATOM 786 O O . LEU A 1 121 ? 55.131 11.079 -14.442 1.00 18.72 100 LEU A O 1
ATOM 791 N N . SER A 1 122 ? 53.540 12.065 -13.186 1.00 18.55 101 SER A N 1
ATOM 792 C CA . SER A 1 122 ? 54.329 13.238 -12.874 1.00 17.26 101 SER A CA 1
ATOM 793 C C . SER A 1 122 ? 55.608 12.837 -12.150 1.00 19.02 101 SER A C 1
ATOM 794 O O . SER A 1 122 ? 56.699 13.370 -12.416 1.00 16.26 101 SER A O 1
ATOM 797 N N . TRP A 1 123 ? 55.453 11.887 -11.228 1.00 18.78 102 TRP A N 1
ATOM 798 C CA . TRP A 1 123 ? 56.556 11.394 -10.420 1.00 18.09 102 TRP A CA 1
ATOM 799 C C . TRP A 1 123 ? 57.670 10.799 -11.275 1.00 18.45 102 TRP A C 1
ATOM 800 O O . TRP A 1 123 ? 58.845 11.116 -11.087 1.00 19.77 102 TRP A O 1
ATOM 811 N N . ALA A 1 124 ? 57.305 9.934 -12.212 1.00 18.38 103 ALA A N 1
ATOM 812 C CA . ALA A 1 124 ? 58.290 9.303 -13.084 1.00 18.46 103 ALA A CA 1
ATOM 813 C C . ALA A 1 124 ? 58.912 10.332 -14.022 1.00 18.63 103 ALA A C 1
ATOM 814 O O . ALA A 1 124 ? 60.126 10.359 -14.228 1.00 16.59 103 ALA A O 1
ATOM 816 N N . LEU A 1 125 ? 58.061 11.168 -14.605 1.00 20.92 104 LEU A N 1
ATOM 817 C CA . LEU A 1 125 ? 58.501 12.212 -15.527 1.00 22.27 104 LEU A CA 1
ATOM 818 C C . LEU A 1 125 ? 59.423 13.178 -14.777 1.00 23.83 104 LEU A C 1
ATOM 819 O O . LEU A 1 125 ? 60.463 13.605 -15.290 1.00 23.25 104 LEU A O 1
ATOM 824 N N . GLU A 1 126 ? 59.041 13.492 -13.544 1.00 24.50 105 GLU A N 1
ATOM 825 C CA . GLU A 1 126 ? 59.815 14.389 -12.705 1.00 25.34 105 GLU A CA 1
ATOM 826 C C . GLU A 1 126 ? 61.102 13.693 -12.272 1.00 22.94 105 GLU A C 1
ATOM 827 O O . GLU A 1 126 ? 62.157 14.318 -12.185 1.00 23.15 105 GLU A O 1
ATOM 833 N N . ARG A 1 127 ? 61.020 12.396 -12.006 1.00 21.24 106 ARG A N 1
ATOM 834 C CA . ARG A 1 127 ? 62.205 11.661 -11.589 1.00 20.77 106 ARG A CA 1
ATOM 835 C C . ARG A 1 127 ? 63.217 11.592 -12.723 1.00 20.21 106 ARG A C 1
ATOM 836 O O . ARG A 1 127 ? 64.421 11.639 -12.476 1.00 20.89 106 ARG A O 1
ATOM 844 N N . LEU A 1 128 ? 62.734 11.488 -13.960 1.00 19.02 107 LEU A N 1
ATOM 845 C CA . LEU A 1 128 ? 63.625 11.433 -15.124 1.00 17.95 107 LEU A CA 1
ATOM 846 C C . LEU A 1 128 ? 64.257 12.795 -15.395 1.00 18.12 107 LEU A C 1
ATOM 847 O O . LEU A 1 128 ? 65.425 12.889 -15.775 1.00 17.83 107 LEU A O 1
ATOM 852 N N . SER A 1 129 ? 63.482 13.852 -15.197 1.00 18.68 108 SER A N 1
ATOM 853 C CA . SER A 1 129 ? 63.979 15.204 -15.431 1.00 19.92 108 SER A CA 1
ATOM 854 C C . SER A 1 129 ? 65.164 15.495 -14.500 1.00 20.65 108 SER A C 1
ATOM 855 O O . SER A 1 129 ? 66.166 16.092 -14.906 1.00 20.04 108 SER A O 1
ATOM 858 N N . HIS A 1 130 ? 65.034 15.050 -13.253 1.00 22.15 109 HIS A N 1
ATOM 859 C CA . HIS A 1 130 ? 66.047 15.244 -12.222 1.00 23.48 109 HIS A CA 1
ATOM 860 C C . HIS A 1 130 ? 67.325 14.459 -12.528 1.00 23.69 109 HIS A C 1
ATOM 861 O O . HIS A 1 130 ? 68.420 14.848 -12.120 1.00 23.42 109 HIS A O 1
ATOM 868 N N . SER A 1 131 ? 67.180 13.351 -13.244 1.00 22.51 110 SER A N 1
ATOM 869 C CA . SER A 1 131 ? 68.322 12.522 -13.568 1.00 22.57 110 SER A CA 1
ATOM 870 C C . SER A 1 131 ? 69.290 13.208 -14.523 1.00 22.99 110 SER A C 1
ATOM 871 O O . SER A 1 131 ? 70.447 12.802 -14.625 1.00 23.97 110 SER A O 1
ATOM 874 N N . VAL A 1 132 ? 68.833 14.243 -15.217 1.00 23.99 111 VAL A N 1
ATOM 875 C CA . VAL A 1 132 ? 69.705 14.958 -16.155 1.00 26.40 111 VAL A CA 1
ATOM 876 C C . VAL A 1 132 ? 70.107 16.366 -15.719 1.00 27.17 111 VAL A C 1
ATOM 877 O O . VAL A 1 132 ? 70.855 17.034 -16.418 1.00 27.03 111 VAL A O 1
ATOM 881 N N . GLU A 1 133 ? 69.623 16.826 -14.575 1.00 29.76 112 GLU A N 1
ATOM 882 C CA . GLU A 1 133 ? 69.953 18.178 -14.160 1.00 34.34 112 GLU A CA 1
ATOM 883 C C . GLU A 1 133 ? 71.446 18.443 -13.886 1.00 35.26 112 GLU A C 1
ATOM 884 O O . GLU A 1 133 ? 71.865 19.594 -13.805 1.00 35.09 112 GLU A O 1
ATOM 890 N N . ASN A 1 134 ? 72.248 17.388 -13.772 1.00 36.43 113 ASN A N 1
ATOM 891 C CA . ASN A 1 134 ? 73.685 17.554 -13.554 1.00 36.90 113 ASN A CA 1
ATOM 892 C C . ASN A 1 134 ? 74.457 17.128 -14.798 1.00 35.34 113 ASN A C 1
ATOM 893 O O . ASN A 1 134 ? 75.663 17.335 -14.894 1.00 34.93 113 ASN A O 1
ATOM 898 N N . ALA A 1 135 ? 73.748 16.536 -15.750 1.00 34.74 114 ALA A N 1
ATOM 899 C CA . ALA A 1 135 ? 74.351 16.083 -16.998 1.00 34.97 114 ALA A CA 1
ATOM 900 C C . ALA A 1 135 ? 75.306 17.128 -17.554 1.00 34.26 114 ALA A C 1
ATOM 901 O O . ALA A 1 135 ? 74.988 18.314 -17.592 1.00 34.36 114 ALA A O 1
ATOM 903 N N . ILE A 1 136 ? 76.477 16.673 -17.983 1.00 33.63 115 ILE A N 1
ATOM 904 C CA . ILE A 1 136 ? 77.511 17.544 -18.543 1.00 33.73 115 ILE A CA 1
ATOM 905 C C . ILE A 1 136 ? 77.429 17.467 -20.059 1.00 32.75 115 ILE A C 1
ATOM 906 O O . ILE A 1 136 ? 77.878 18.366 -20.769 1.00 31.88 115 ILE A O 1
ATOM 911 N N . SER A 1 137 ? 76.842 16.373 -20.535 1.00 31.12 116 SER A N 1
ATOM 912 C CA . SER A 1 137 ? 76.716 16.094 -21.954 1.00 29.69 116 SER A CA 1
ATOM 913 C C . SER A 1 137 ? 75.310 15.696 -22.377 1.00 29.48 116 SER A C 1
ATOM 914 O O . SER A 1 137 ? 74.530 15.173 -21.583 1.00 29.65 116 SER A O 1
ATOM 917 N N . VAL A 1 138 ? 74.995 15.937 -23.642 1.00 28.97 117 VAL A N 1
ATOM 918 C CA . VAL A 1 138 ? 73.689 15.581 -24.170 1.00 29.44 117 VAL A CA 1
ATOM 919 C C . VAL A 1 138 ? 73.589 14.063 -24.323 1.00 30.20 117 VAL A C 1
ATOM 920 O O . VAL A 1 138 ? 72.520 13.481 -24.128 1.00 30.83 117 VAL A O 1
ATOM 924 N N . ASN A 1 139 ? 74.699 13.418 -24.665 1.00 30.91 118 ASN A N 1
ATOM 925 C CA . ASN A 1 139 ? 74.680 11.969 -24.808 1.00 31.94 118 ASN A CA 1
ATOM 926 C C . ASN A 1 139 ? 74.612 11.293 -23.452 1.00 30.75 118 ASN A C 1
ATOM 927 O O . ASN A 1 139 ? 74.020 10.223 -23.311 1.00 31.88 118 ASN A O 1
ATOM 932 N N . GLU A 1 140 ? 75.203 11.926 -22.448 1.00 28.86 119 GLU A N 1
ATOM 933 C CA . GLU A 1 140 ? 75.160 11.381 -21.105 1.00 28.65 119 GLU A CA 1
ATOM 934 C C . GLU A 1 140 ? 73.725 11.482 -20.589 1.00 27.91 119 GLU A C 1
ATOM 935 O O . GLU A 1 140 ? 73.167 10.512 -20.075 1.00 28.20 119 GLU A O 1
ATOM 941 N N . ALA A 1 141 ? 73.138 12.664 -20.738 1.00 26.19 120 ALA A N 1
ATOM 942 C CA . ALA A 1 141 ? 71.777 12.918 -20.287 1.00 26.50 120 ALA A CA 1
ATOM 943 C C . ALA A 1 141 ? 70.807 11.917 -20.890 1.00 26.33 120 ALA A C 1
ATOM 944 O O . ALA A 1 141 ? 69.994 11.332 -20.181 1.00 24.84 120 ALA A O 1
ATOM 946 N N . LYS A 1 142 ? 70.895 11.727 -22.201 1.00 27.50 121 LYS A N 1
ATOM 947 C CA . LYS A 1 142 ? 70.024 10.785 -22.883 1.00 29.01 121 LYS A CA 1
ATOM 948 C C . LYS A 1 142 ? 70.178 9.385 -22.290 1.00 29.92 121 LYS A C 1
ATOM 949 O O . LYS A 1 142 ? 69.192 8.742 -21.927 1.00 30.72 121 LYS A O 1
ATOM 955 N N . THR A 1 143 ? 71.414 8.915 -22.183 1.00 29.63 122 THR A N 1
ATOM 956 C CA . THR A 1 143 ? 71.660 7.599 -21.613 1.00 29.04 122 THR A CA 1
ATOM 957 C C . THR A 1 143 ? 71.032 7.564 -20.233 1.00 27.81 122 THR A C 1
ATOM 958 O O . THR A 1 143 ? 70.429 6.573 -19.828 1.00 27.04 122 THR A O 1
ATOM 962 N N . ASN A 1 144 ? 71.185 8.675 -19.525 1.00 27.84 123 ASN A N 1
ATOM 963 C CA . ASN A 1 144 ? 70.656 8.849 -18.179 1.00 27.89 123 ASN A CA 1
ATOM 964 C C . ASN A 1 144 ? 69.149 8.592 -18.142 1.00 25.89 123 ASN A C 1
ATOM 965 O O . ASN A 1 144 ? 68.656 7.826 -17.317 1.00 27.27 123 ASN A O 1
ATOM 970 N N . LEU A 1 145 ? 68.424 9.241 -19.043 1.00 22.18 124 LEU A N 1
ATOM 971 C CA . LEU A 1 145 ? 66.985 9.101 -19.094 1.00 20.42 124 LEU A CA 1
ATOM 972 C C . LEU A 1 145 ? 66.545 7.650 -19.250 1.00 19.73 124 LEU A C 1
ATOM 973 O O . LEU A 1 145 ? 65.652 7.196 -18.539 1.00 19.64 124 LEU A O 1
ATOM 978 N N . VAL A 1 146 ? 67.180 6.919 -20.160 1.00 19.01 125 VAL A N 1
ATOM 979 C CA . VAL A 1 146 ? 66.833 5.518 -20.391 1.00 19.78 125 VAL A CA 1
ATOM 980 C C . VAL A 1 146 ? 67.079 4.669 -19.131 1.00 20.76 125 VAL A C 1
ATOM 981 O O . VAL A 1 146 ? 66.160 4.009 -18.628 1.00 20.89 125 VAL A O 1
ATOM 985 N N . HIS A 1 147 ? 68.314 4.696 -18.627 1.00 19.02 126 HIS A N 1
ATOM 986 C CA . HIS A 1 147 ? 68.686 3.954 -17.420 1.00 18.82 126 HIS A CA 1
ATOM 987 C C . HIS A 1 147 ? 67.728 4.250 -16.273 1.00 18.42 126 HIS A C 1
ATOM 988 O O . HIS A 1 147 ? 67.359 3.367 -15.508 1.00 18.35 126 HIS A O 1
ATOM 995 N N . GLU A 1 148 ? 67.348 5.514 -16.149 1.00 18.52 127 GLU A N 1
ATOM 996 C CA . GLU A 1 148 ? 66.459 5.931 -15.082 1.00 17.49 127 GLU A CA 1
ATOM 997 C C . GLU A 1 148 ? 65.084 5.345 -15.333 1.00 16.09 127 GLU A C 1
ATOM 998 O O . GLU A 1 148 ? 64.430 4.883 -14.412 1.00 13.82 127 GLU A O 1
ATOM 1004 N N . ALA A 1 149 ? 64.651 5.374 -16.590 1.00 16.25 128 ALA A N 1
ATOM 1005 C CA . ALA A 1 149 ? 63.342 4.846 -16.952 1.00 17.24 128 ALA A CA 1
ATOM 1006 C C . ALA A 1 149 ? 63.272 3.373 -16.595 1.00 18.67 128 ALA A C 1
ATOM 1007 O O . ALA A 1 149 ? 62.348 2.937 -15.912 1.00 20.14 128 ALA A O 1
ATOM 1009 N N . ILE A 1 150 ? 64.264 2.617 -17.058 1.00 20.47 129 ILE A N 1
ATOM 1010 C CA . ILE A 1 150 ? 64.342 1.182 -16.800 1.00 22.09 129 ILE A CA 1
ATOM 1011 C C . ILE A 1 150 ? 64.397 0.879 -15.298 1.00 22.46 129 ILE A C 1
ATOM 1012 O O . ILE A 1 150 ? 63.700 -0.009 -14.809 1.00 22.75 129 ILE A O 1
ATOM 1017 N N . GLN A 1 151 ? 65.222 1.621 -14.568 1.00 22.15 130 GLN A N 1
ATOM 1018 C CA . GLN A 1 151 ? 65.347 1.426 -13.130 1.00 23.30 130 GLN A CA 1
ATOM 1019 C C . GLN A 1 151 ? 64.000 1.618 -12.424 1.00 23.09 130 GLN A C 1
ATOM 1020 O O . GLN A 1 151 ? 63.711 0.943 -11.427 1.00 22.73 130 GLN A O 1
ATOM 1026 N N . ILE A 1 152 ? 63.175 2.538 -12.923 1.00 21.82 131 ILE A N 1
ATOM 1027 C CA . ILE A 1 152 ? 61.871 2.758 -12.302 1.00 21.87 131 ILE A CA 1
ATOM 1028 C C . ILE A 1 152 ? 61.037 1.507 -12.503 1.00 22.73 131 ILE A C 1
ATOM 1029 O O . ILE A 1 152 ? 60.300 1.089 -11.622 1.00 23.35 131 ILE A O 1
ATOM 1034 N N . GLN A 1 153 ? 61.187 0.906 -13.672 1.00 24.18 132 GLN A N 1
ATOM 1035 C CA . GLN A 1 153 ? 60.466 -0.304 -14.030 1.00 25.52 132 GLN A CA 1
ATOM 1036 C C . GLN A 1 153 ? 60.904 -1.489 -13.176 1.00 25.49 132 GLN A C 1
ATOM 1037 O O . GLN A 1 153 ? 60.075 -2.220 -12.634 1.00 24.88 132 GLN A O 1
ATOM 1043 N N . VAL A 1 154 ? 62.216 -1.674 -13.050 1.00 25.62 133 VAL A N 1
ATOM 1044 C CA . VAL A 1 154 ? 62.752 -2.782 -12.267 1.00 22.88 133 VAL A CA 1
ATOM 1045 C C . VAL A 1 154 ? 62.425 -2.621 -10.792 1.00 22.37 133 VAL A C 1
ATOM 1046 O O . VAL A 1 154 ? 62.235 -3.605 -10.089 1.00 22.08 133 VAL A O 1
ATOM 1050 N N . GLU A 1 155 ? 62.339 -1.377 -10.329 1.00 23.64 134 GLU A N 1
ATOM 1051 C CA . GLU A 1 155 ? 62.015 -1.102 -8.932 1.00 24.04 134 GLU A CA 1
ATOM 1052 C C . GLU A 1 155 ? 60.545 -1.356 -8.611 1.00 23.44 134 GLU A C 1
ATOM 1053 O O . GLU A 1 155 ? 60.219 -1.780 -7.504 1.00 21.61 134 GLU A O 1
ATOM 1059 N N . ASP A 1 156 ? 59.662 -1.085 -9.569 1.00 22.68 135 ASP A N 1
ATOM 1060 C CA . ASP A 1 156 ? 58.236 -1.291 -9.355 1.00 22.17 135 ASP A CA 1
ATOM 1061 C C . ASP A 1 156 ? 57.929 -2.775 -9.193 1.00 22.64 135 ASP A C 1
ATOM 1062 O O . ASP A 1 156 ? 57.041 -3.165 -8.436 1.00 20.32 135 ASP A O 1
ATOM 1067 N N . GLU A 1 157 ? 58.666 -3.592 -9.935 1.00 24.22 136 GLU A N 1
ATOM 1068 C CA . GLU A 1 157 ? 58.516 -5.035 -9.888 1.00 25.97 136 GLU A CA 1
ATOM 1069 C C . GLU A 1 157 ? 58.789 -5.515 -8.472 1.00 27.11 136 GLU A C 1
ATOM 1070 O O . GLU A 1 157 ? 58.008 -6.276 -7.907 1.00 30.15 136 GLU A O 1
ATOM 1076 N N . GLU A 1 158 ? 59.893 -5.055 -7.895 1.00 26.32 137 GLU A N 1
ATOM 1077 C CA . GLU A 1 158 ? 60.243 -5.448 -6.544 1.00 26.84 137 GLU A CA 1
ATOM 1078 C C . GLU A 1 158 ? 59.248 -4.940 -5.516 1.00 27.22 137 GLU A C 1
ATOM 1079 O O . GLU A 1 158 ? 58.977 -5.627 -4.533 1.00 27.43 137 GLU A O 1
ATOM 1085 N N . THR A 1 159 ? 58.708 -3.742 -5.732 1.00 25.94 138 THR A N 1
ATOM 1086 C CA . THR A 1 159 ? 57.746 -3.187 -4.790 1.00 26.28 138 THR A CA 1
ATOM 1087 C C . THR A 1 159 ? 56.449 -3.994 -4.845 1.00 25.57 138 THR A C 1
ATOM 1088 O O . THR A 1 159 ? 55.826 -4.263 -3.814 1.00 23.94 138 THR A O 1
ATOM 1092 N N . CYS A 1 160 ? 56.055 -4.385 -6.053 1.00 25.26 139 CYS A N 1
ATOM 1093 C CA . CYS A 1 160 ? 54.857 -5.188 -6.238 1.00 25.56 139 CYS A CA 1
ATOM 1094 C C . CYS A 1 160 ? 55.012 -6.493 -5.471 1.00 25.91 139 CYS A C 1
ATOM 1095 O O . CYS A 1 160 ? 54.076 -6.938 -4.798 1.00 25.51 139 CYS A O 1
ATOM 1098 N N . ARG A 1 161 ? 56.198 -7.093 -5.567 1.00 24.86 140 ARG A N 1
ATOM 1099 C CA . ARG A 1 161 ? 56.486 -8.342 -4.865 1.00 25.75 140 ARG A CA 1
ATOM 1100 C C . ARG A 1 161 ? 56.276 -8.173 -3.357 1.00 26.18 140 ARG A C 1
ATOM 1101 O O . ARG A 1 161 ? 55.513 -8.919 -2.741 1.00 25.23 140 ARG A O 1
ATOM 1109 N N . LEU A 1 162 ? 56.958 -7.194 -2.767 1.00 26.24 141 LEU A N 1
ATOM 1110 C CA . LEU A 1 162 ? 56.842 -6.939 -1.335 1.00 27.34 141 LEU A CA 1
ATOM 1111 C C . LEU A 1 162 ? 55.409 -6.698 -0.906 1.00 27.30 141 LEU A C 1
ATOM 1112 O O . LEU A 1 162 ? 54.980 -7.199 0.121 1.00 28.21 141 LEU A O 1
ATOM 1117 N N . ILE A 1 163 ? 54.680 -5.914 -1.690 1.00 28.71 142 ILE A N 1
ATOM 1118 C CA . ILE A 1 163 ? 53.292 -5.593 -1.381 1.00 28.82 142 ILE A CA 1
ATOM 1119 C C . ILE A 1 163 ? 52.380 -6.817 -1.419 1.00 30.15 142 ILE A C 1
ATOM 1120 O O . ILE A 1 163 ? 51.486 -6.960 -0.579 1.00 30.34 142 ILE A O 1
ATOM 1125 N N . GLY A 1 164 ? 52.599 -7.699 -2.389 1.00 30.26 143 GLY A N 1
ATOM 1126 C CA . GLY A 1 164 ? 51.779 -8.889 -2.471 1.00 29.45 143 GLY A CA 1
ATOM 1127 C C . GLY A 1 164 ? 52.067 -9.738 -1.252 1.00 30.14 143 GLY A C 1
ATOM 1128 O O . GLY A 1 164 ? 51.183 -10.356 -0.662 1.00 30.62 143 GLY A O 1
ATOM 1129 N N . GLN A 1 165 ? 53.332 -9.741 -0.865 1.00 30.25 144 GLN A N 1
ATOM 1130 C CA . GLN A 1 165 ? 53.799 -10.506 0.274 1.00 30.37 144 GLN A CA 1
ATOM 1131 C C . GLN A 1 165 ? 53.454 -9.868 1.618 1.00 29.85 144 GLN A C 1
ATOM 1132 O O . GLN A 1 165 ? 53.387 -10.553 2.636 1.00 30.63 144 GLN A O 1
ATOM 1138 N N . ASN A 1 166 ? 53.229 -8.559 1.620 1.00 28.82 145 ASN A N 1
ATOM 1139 C CA . ASN A 1 166 ? 52.883 -7.835 2.841 1.00 25.77 145 ASN A CA 1
ATOM 1140 C C . ASN A 1 166 ? 51.384 -7.879 3.110 1.00 25.17 145 ASN A C 1
ATOM 1141 O O . ASN A 1 166 ? 50.955 -7.970 4.253 1.00 25.91 145 ASN A O 1
ATOM 1146 N N . ALA A 1 167 ? 50.591 -7.799 2.050 1.00 24.55 146 ALA A N 1
ATOM 1147 C CA . ALA A 1 167 ? 49.142 -7.828 2.185 1.00 24.42 146 ALA A CA 1
ATOM 1148 C C . ALA A 1 167 ? 48.660 -9.247 2.432 1.00 25.04 146 ALA A C 1
ATOM 1149 O O . ALA A 1 167 ? 47.574 -9.452 2.974 1.00 25.02 146 ALA A O 1
ATOM 1151 N N . LEU A 1 168 ? 49.455 -10.235 2.032 1.00 24.90 147 LEU A N 1
ATOM 1152 C CA . LEU A 1 168 ? 49.028 -11.606 2.246 1.00 25.30 147 LEU A CA 1
ATOM 1153 C C . LEU A 1 168 ? 48.960 -11.914 3.736 1.00 25.71 147 LEU A C 1
ATOM 1154 O O . LEU A 1 168 ? 48.211 -12.791 4.154 1.00 27.08 147 LEU A O 1
ATOM 1159 N N . GLN A 1 169 ? 49.724 -11.190 4.546 1.00 25.57 148 GLN A N 1
ATOM 1160 C CA . GLN A 1 169 ? 49.681 -11.435 5.980 1.00 27.32 148 GLN A CA 1
ATOM 1161 C C . GLN A 1 169 ? 48.282 -11.123 6.492 1.00 26.78 148 GLN A C 1
ATOM 1162 O O . GLN A 1 169 ? 47.840 -11.688 7.484 1.00 26.17 148 GLN A O 1
ATOM 1168 N N . LEU A 1 170 ? 47.593 -10.210 5.814 1.00 25.95 149 LEU A N 1
ATOM 1169 C CA . LEU A 1 170 ? 46.253 -9.809 6.222 1.00 24.38 149 LEU A CA 1
ATOM 1170 C C . LEU A 1 170 ? 45.153 -10.835 5.933 1.00 25.43 149 LEU A C 1
ATOM 1171 O O . LEU A 1 170 ? 44.074 -10.750 6.507 1.00 24.05 149 LEU A O 1
ATOM 1176 N N . PHE A 1 171 ? 45.414 -11.814 5.072 1.00 26.87 150 PHE A N 1
ATOM 1177 C CA . PHE A 1 171 ? 44.365 -12.773 4.737 1.00 28.67 150 PHE A CA 1
ATOM 1178 C C . PHE A 1 171 ? 44.594 -14.204 5.166 1.00 29.05 150 PHE A C 1
ATOM 1179 O O . PHE A 1 171 ? 45.726 -14.667 5.276 1.00 29.81 150 PHE A O 1
ATOM 1187 N N . LYS A 1 172 ? 43.492 -14.902 5.403 1.00 28.87 151 LYS A N 1
ATOM 1188 C CA . LYS A 1 172 ? 43.553 -16.282 5.832 1.00 30.58 151 LYS A CA 1
ATOM 1189 C C . LYS A 1 172 ? 42.857 -17.221 4.856 1.00 30.79 151 LYS A C 1
ATOM 1190 O O . LYS A 1 172 ? 42.109 -16.797 3.968 1.00 29.49 151 LYS A O 1
ATOM 1196 N N . LYS A 1 173 ? 43.116 -18.506 5.045 1.00 31.22 152 LYS A N 1
ATOM 1197 C CA . LYS A 1 173 ? 42.558 -19.552 4.216 1.00 32.63 152 LYS A CA 1
ATOM 1198 C C . LYS A 1 173 ? 41.036 -19.565 4.215 1.00 33.26 152 LYS A C 1
ATOM 1199 O O . LYS A 1 173 ? 40.402 -19.559 5.269 1.00 33.08 152 LYS A O 1
ATOM 1205 N N . GLY A 1 174 ? 40.465 -19.555 3.015 1.00 33.90 153 GLY A N 1
ATOM 1206 C CA . GLY A 1 174 ? 39.022 -19.592 2.854 1.00 33.02 153 GLY A CA 1
ATOM 1207 C C . GLY A 1 174 ? 38.231 -18.312 3.040 1.00 33.66 153 GLY A C 1
ATOM 1208 O O . GLY A 1 174 ? 36.998 -18.361 3.051 1.00 34.52 153 GLY A O 1
ATOM 1209 N N . ASP A 1 175 ? 38.888 -17.166 3.179 1.00 33.06 154 ASP A N 1
ATOM 1210 C CA . ASP A 1 175 ? 38.118 -15.943 3.375 1.00 34.12 154 ASP A CA 1
ATOM 1211 C C . ASP A 1 175 ? 37.796 -15.199 2.075 1.00 32.80 154 ASP A C 1
ATOM 1212 O O . ASP A 1 175 ? 38.572 -15.232 1.120 1.00 30.88 154 ASP A O 1
ATOM 1217 N N . ARG A 1 176 ? 36.626 -14.558 2.048 1.00 30.65 155 ARG A N 1
ATOM 1218 C CA . ARG A 1 176 ? 36.157 -13.827 0.872 1.00 29.76 155 ARG A CA 1
ATOM 1219 C C . ARG A 1 176 ? 36.630 -12.380 0.842 1.00 28.35 155 ARG A C 1
ATOM 1220 O O . ARG A 1 176 ? 36.447 -11.638 1.801 1.00 28.53 155 ARG A O 1
ATOM 1228 N N . ILE A 1 177 ? 37.207 -11.978 -0.285 1.00 27.24 156 ILE A N 1
ATOM 1229 C CA . ILE A 1 177 ? 37.734 -10.628 -0.435 1.00 25.28 156 ILE A CA 1
ATOM 1230 C C . ILE A 1 177 ? 37.131 -9.911 -1.637 1.00 24.94 156 ILE A C 1
ATOM 1231 O O . ILE A 1 177 ? 36.994 -10.485 -2.714 1.00 23.76 156 ILE A O 1
ATOM 1236 N N . MET A 1 178 ? 36.761 -8.652 -1.439 1.00 24.33 157 MET A N 1
ATOM 1237 C CA . MET A 1 178 ? 36.181 -7.855 -2.510 1.00 23.51 157 MET A CA 1
ATOM 1238 C C . MET A 1 178 ? 37.163 -6.787 -2.974 1.00 23.05 157 MET A C 1
ATOM 1239 O O . MET A 1 178 ? 37.834 -6.162 -2.156 1.00 24.56 157 MET A O 1
ATOM 1244 N N . THR A 1 179 ? 37.261 -6.591 -4.282 1.00 19.94 158 THR A N 1
ATOM 1245 C CA . THR A 1 179 ? 38.135 -5.555 -4.804 1.00 19.67 158 THR A CA 1
ATOM 1246 C C . THR A 1 179 ? 37.428 -4.811 -5.935 1.00 19.54 158 THR A C 1
ATOM 1247 O O . THR A 1 179 ? 36.353 -5.209 -6.374 1.00 18.97 158 THR A O 1
ATOM 1251 N N . ILE A 1 180 ? 38.024 -3.723 -6.400 1.00 19.81 159 ILE A N 1
ATOM 1252 C CA . ILE A 1 180 ? 37.420 -2.958 -7.480 1.00 21.11 159 ILE A CA 1
ATOM 1253 C C . ILE A 1 180 ? 38.511 -2.552 -8.464 1.00 21.66 159 ILE A C 1
ATOM 1254 O O . ILE A 1 180 ? 39.692 -2.571 -8.133 1.00 22.05 159 ILE A O 1
ATOM 1259 N N . CYS A 1 181 ? 38.112 -2.197 -9.679 1.00 22.46 160 CYS A N 1
ATOM 1260 C CA . CYS A 1 181 ? 39.053 -1.807 -10.725 1.00 20.71 160 CYS A CA 1
ATOM 1261 C C . CYS A 1 181 ? 40.044 -2.940 -10.993 1.00 19.81 160 CYS A C 1
ATOM 1262 O O . CYS A 1 181 ? 39.716 -4.105 -10.772 1.00 18.88 160 CYS A O 1
ATOM 1265 N N . ASN A 1 182 ? 41.252 -2.596 -11.451 1.00 19.90 161 ASN A N 1
ATOM 1266 C CA . ASN A 1 182 ? 42.273 -3.593 -11.782 1.00 19.10 161 ASN A CA 1
ATOM 1267 C C . ASN A 1 182 ? 43.697 -3.186 -11.383 1.00 18.83 161 ASN A C 1
ATOM 1268 O O . ASN A 1 182 ? 44.492 -2.758 -12.228 1.00 15.90 161 ASN A O 1
ATOM 1273 N N . ALA A 1 183 ? 44.014 -3.342 -10.099 1.00 19.04 162 ALA A N 1
ATOM 1274 C CA . ALA A 1 183 ? 45.340 -3.018 -9.565 1.00 19.49 162 ALA A CA 1
ATOM 1275 C C . ALA A 1 183 ? 46.206 -4.273 -9.530 1.00 20.21 162 ALA A C 1
ATOM 1276 O O . ALA A 1 183 ? 46.622 -4.726 -8.457 1.00 20.75 162 ALA A O 1
ATOM 1278 N N . GLY A 1 184 ? 46.477 -4.836 -10.701 1.00 20.62 163 GLY A N 1
ATOM 1279 C CA . GLY A 1 184 ? 47.273 -6.045 -10.755 1.00 19.62 163 GLY A CA 1
ATOM 1280 C C . GLY A 1 184 ? 48.409 -6.129 -11.760 1.00 19.76 163 GLY A C 1
ATOM 1281 O O . GLY A 1 184 ? 49.120 -5.164 -12.046 1.00 20.90 163 GLY A O 1
ATOM 1282 N N . SER A 1 185 ? 48.560 -7.331 -12.286 1.00 19.99 164 SER A N 1
ATOM 1283 C CA . SER A 1 185 ? 49.588 -7.707 -13.242 1.00 20.95 164 SER A CA 1
ATOM 1284 C C . SER A 1 185 ? 49.847 -6.798 -14.447 1.00 19.55 164 SER A C 1
ATOM 1285 O O . SER A 1 185 ? 50.992 -6.565 -14.811 1.00 19.02 164 SER A O 1
ATOM 1288 N N . ILE A 1 186 ? 48.797 -6.285 -15.071 1.00 19.37 165 ILE A N 1
ATOM 1289 C CA . ILE A 1 186 ? 48.982 -5.441 -16.245 1.00 16.98 165 ILE A CA 1
ATOM 1290 C C . ILE A 1 186 ? 48.853 -3.937 -15.977 1.00 17.37 165 ILE A C 1
ATOM 1291 O O . ILE A 1 186 ? 49.003 -3.112 -16.896 1.00 16.84 165 ILE A O 1
ATOM 1296 N N . ALA A 1 187 ? 48.573 -3.568 -14.729 1.00 15.42 166 ALA A N 1
ATOM 1297 C CA . ALA A 1 187 ? 48.466 -2.145 -14.399 1.00 16.06 166 ALA A CA 1
ATOM 1298 C C . ALA A 1 187 ? 49.761 -1.706 -13.737 1.00 15.01 166 ALA A C 1
ATOM 1299 O O . ALA A 1 187 ? 49.921 -0.550 -13.364 1.00 13.73 166 ALA A O 1
ATOM 1301 N N . THR A 1 188 ? 50.674 -2.655 -13.580 1.00 15.90 167 THR A N 1
ATOM 1302 C CA . THR A 1 188 ? 51.989 -2.394 -13.005 1.00 17.55 167 THR A CA 1
ATOM 1303 C C . THR A 1 188 ? 52.977 -3.115 -13.911 1.00 19.86 167 THR A C 1
ATOM 1304 O O . THR A 1 188 ? 52.611 -3.611 -14.978 1.00 19.06 167 THR A O 1
ATOM 1308 N N . SER A 1 189 ? 54.233 -3.173 -13.484 1.00 22.12 168 SER A N 1
ATOM 1309 C CA . SER A 1 189 ? 55.265 -3.832 -14.264 1.00 21.40 168 SER A CA 1
ATOM 1310 C C . SER A 1 189 ? 54.917 -5.301 -14.405 1.00 21.38 168 SER A C 1
ATOM 1311 O O . SER A 1 189 ? 54.876 -5.823 -15.508 1.00 23.56 168 SER A O 1
ATOM 1314 N N . ARG A 1 190 ? 54.655 -5.958 -13.280 1.00 22.50 169 ARG A N 1
ATOM 1315 C CA . ARG A 1 190 ? 54.299 -7.380 -13.238 1.00 21.56 169 ARG A CA 1
ATOM 1316 C C . ARG A 1 190 ? 53.804 -7.610 -11.819 1.00 21.94 169 ARG A C 1
ATOM 1317 O O . ARG A 1 190 ? 54.001 -6.755 -10.946 1.00 22.09 169 ARG A O 1
ATOM 1325 N N . TYR A 1 191 ? 53.188 -8.763 -11.580 1.00 20.23 170 TYR A N 1
ATOM 1326 C CA . TYR A 1 191 ? 52.711 -9.108 -10.243 1.00 21.18 170 TYR A CA 1
ATOM 1327 C C . TYR A 1 191 ? 51.522 -8.267 -9.755 1.00 22.22 170 TYR A C 1
ATOM 1328 O O . TYR A 1 191 ? 50.536 -8.821 -9.276 1.00 22.58 170 TYR A O 1
ATOM 1337 N N . GLY A 1 192 ? 51.624 -6.940 -9.850 1.00 22.62 171 GLY A N 1
ATOM 1338 C CA . GLY A 1 192 ? 50.535 -6.079 -9.405 1.00 23.61 171 GLY A CA 1
ATOM 1339 C C . GLY A 1 192 ? 50.634 -5.605 -7.961 1.00 24.20 171 GLY A C 1
ATOM 1340 O O . GLY A 1 192 ? 51.694 -5.687 -7.345 1.00 24.87 171 GLY A O 1
ATOM 1341 N N . THR A 1 193 ? 49.538 -5.077 -7.423 1.00 23.77 172 THR A N 1
ATOM 1342 C CA . THR A 1 193 ? 49.525 -4.610 -6.037 1.00 21.59 172 THR A CA 1
ATOM 1343 C C . THR A 1 193 ? 48.376 -5.244 -5.248 1.00 21.08 172 THR A C 1
ATOM 1344 O O . THR A 1 193 ? 48.576 -6.235 -4.541 1.00 20.97 172 THR A O 1
ATOM 1348 N N . ALA A 1 194 ? 47.174 -4.691 -5.359 1.00 19.67 173 ALA A N 1
ATOM 1349 C CA . ALA A 1 194 ? 46.055 -5.276 -4.626 1.00 21.45 173 ALA A CA 1
ATOM 1350 C C . ALA A 1 194 ? 45.862 -6.743 -5.026 1.00 21.69 173 ALA A C 1
ATOM 1351 O O . ALA A 1 194 ? 45.498 -7.577 -4.202 1.00 21.72 173 ALA A O 1
ATOM 1353 N N . LEU A 1 195 ? 46.126 -7.056 -6.290 1.00 23.82 174 LEU A N 1
ATOM 1354 C CA . LEU A 1 195 ? 45.955 -8.417 -6.787 1.00 24.32 174 LEU A CA 1
ATOM 1355 C C . LEU A 1 195 ? 47.179 -9.287 -6.551 1.00 24.60 174 LEU A C 1
ATOM 1356 O O . LEU A 1 195 ? 47.111 -10.509 -6.652 1.00 27.00 174 LEU A O 1
ATOM 1361 N N . ALA A 1 196 ? 48.296 -8.656 -6.230 1.00 23.87 175 ALA A N 1
ATOM 1362 C CA . ALA A 1 196 ? 49.528 -9.392 -5.984 1.00 22.49 175 ALA A CA 1
ATOM 1363 C C . ALA A 1 196 ? 49.353 -10.507 -4.949 1.00 20.32 175 ALA A C 1
ATOM 1364 O O . ALA A 1 196 ? 49.753 -11.643 -5.188 1.00 19.98 175 ALA A O 1
ATOM 1366 N N . PRO A 1 197 ? 48.765 -10.199 -3.784 1.00 19.18 176 PRO A N 1
ATOM 1367 C CA . PRO A 1 197 ? 48.597 -11.261 -2.791 1.00 19.85 176 PRO A CA 1
ATOM 1368 C C . PRO A 1 197 ? 47.713 -12.423 -3.245 1.00 20.04 176 PRO A C 1
ATOM 1369 O O . PRO A 1 197 ? 47.873 -13.540 -2.763 1.00 19.67 176 PRO A O 1
ATOM 1373 N N . PHE A 1 198 ? 46.788 -12.178 -4.169 1.00 19.74 177 PHE A N 1
ATOM 1374 C CA . PHE A 1 198 ? 45.934 -13.265 -4.632 1.00 20.92 177 PHE A CA 1
ATOM 1375 C C . PHE A 1 198 ? 46.762 -14.269 -5.424 1.00 20.08 177 PHE A C 1
ATOM 1376 O O . PHE A 1 198 ? 46.528 -15.462 -5.341 1.00 20.16 177 PHE A O 1
ATOM 1384 N N . TYR A 1 199 ? 47.735 -13.785 -6.184 1.00 21.41 178 TYR A N 1
ATOM 1385 C CA . TYR A 1 199 ? 48.605 -14.675 -6.951 1.00 23.20 178 TYR A CA 1
ATOM 1386 C C . TYR A 1 199 ? 49.532 -15.433 -6.008 1.00 23.44 178 TYR A C 1
ATOM 1387 O O . TYR A 1 199 ? 49.758 -16.637 -6.177 1.00 22.52 178 TYR A O 1
ATOM 1396 N N . LEU A 1 200 ? 50.074 -14.715 -5.026 1.00 23.18 179 LEU A N 1
ATOM 1397 C CA . LEU A 1 200 ? 50.982 -15.311 -4.052 1.00 24.63 179 LEU A CA 1
ATOM 1398 C C . LEU A 1 200 ? 50.244 -16.333 -3.191 1.00 25.12 179 LEU A C 1
ATOM 1399 O O . LEU A 1 200 ? 50.811 -17.350 -2.794 1.00 25.89 179 LEU A O 1
ATOM 1404 N N . ALA A 1 201 ? 48.978 -16.059 -2.904 1.00 25.98 180 ALA A N 1
ATOM 1405 C CA . ALA A 1 201 ? 48.179 -16.980 -2.116 1.00 27.34 180 ALA A CA 1
ATOM 1406 C C . ALA A 1 201 ? 47.905 -18.227 -2.946 1.00 29.50 180 ALA A C 1
ATOM 1407 O O . ALA A 1 201 ? 47.817 -19.331 -2.409 1.00 29.65 180 ALA A O 1
ATOM 1409 N N . LYS A 1 202 ? 47.779 -18.044 -4.259 1.00 31.93 181 LYS A N 1
ATOM 1410 C CA . LYS A 1 202 ? 47.502 -19.150 -5.165 1.00 34.45 181 LYS A CA 1
ATOM 1411 C C . LYS A 1 202 ? 48.685 -20.089 -5.332 1.00 36.48 181 LYS A C 1
ATOM 1412 O O . LYS A 1 202 ? 48.498 -21.295 -5.508 1.00 36.92 181 LYS A O 1
ATOM 1418 N N . GLN A 1 203 ? 49.897 -19.541 -5.287 1.00 37.76 182 GLN A N 1
ATOM 1419 C CA . GLN A 1 203 ? 51.091 -20.365 -5.434 1.00 39.26 182 GLN A CA 1
ATOM 1420 C C . GLN A 1 203 ? 51.397 -21.152 -4.176 1.00 39.49 182 GLN A C 1
ATOM 1421 O O . GLN A 1 203 ? 52.150 -22.123 -4.224 1.00 39.88 182 GLN A O 1
ATOM 1427 N N . LYS A 1 204 ? 50.807 -20.750 -3.051 1.00 39.44 183 LYS A N 1
ATOM 1428 C CA . LYS A 1 204 ? 51.028 -21.484 -1.813 1.00 39.99 183 LYS A CA 1
ATOM 1429 C C . LYS A 1 204 ? 49.761 -22.229 -1.409 1.00 40.61 183 LYS A C 1
ATOM 1430 O O . LYS A 1 204 ? 49.673 -22.760 -0.306 1.00 41.62 183 LYS A O 1
ATOM 1436 N N . ASP A 1 205 ? 48.784 -22.259 -2.312 1.00 40.15 184 ASP A N 1
ATOM 1437 C CA . ASP A 1 205 ? 47.524 -22.957 -2.078 1.00 40.03 184 ASP A CA 1
ATOM 1438 C C . ASP A 1 205 ? 46.634 -22.426 -0.962 1.00 39.77 184 ASP A C 1
ATOM 1439 O O . ASP A 1 205 ? 45.892 -23.189 -0.350 1.00 38.69 184 ASP A O 1
ATOM 1444 N N . LEU A 1 206 ? 46.701 -21.128 -0.688 1.00 40.09 185 LEU A N 1
ATOM 1445 C CA . LEU A 1 206 ? 45.853 -20.552 0.346 1.00 40.42 185 LEU A CA 1
ATOM 1446 C C . LEU A 1 206 ? 44.507 -20.304 -0.328 1.00 40.44 185 LEU A C 1
ATOM 1447 O O . LEU A 1 206 ? 44.392 -19.434 -1.194 1.00 43.25 185 LEU A O 1
ATOM 1452 N N . GLY A 1 207 ? 43.492 -21.063 0.062 1.00 38.55 186 GLY A N 1
ATOM 1453 C CA . GLY A 1 207 ? 42.190 -20.906 -0.558 1.00 37.46 186 GLY A CA 1
ATOM 1454 C C . GLY A 1 207 ? 41.546 -19.537 -0.421 1.00 36.99 186 GLY A C 1
ATOM 1455 O O . GLY A 1 207 ? 40.963 -19.220 0.618 1.00 37.81 186 GLY A O 1
ATOM 1456 N N . LEU A 1 208 ? 41.641 -18.720 -1.466 1.00 34.08 187 LEU A N 1
ATOM 1457 C CA . LEU A 1 208 ? 41.033 -17.396 -1.432 1.00 31.98 187 LEU A CA 1
ATOM 1458 C C . LEU A 1 208 ? 39.971 -17.220 -2.519 1.00 30.41 187 LEU A C 1
ATOM 1459 O O . LEU A 1 208 ? 40.184 -17.588 -3.675 1.00 30.92 187 LEU A O 1
ATOM 1464 N N . HIS A 1 209 ? 38.823 -16.670 -2.129 1.00 28.07 188 HIS A N 1
ATOM 1465 C CA . HIS A 1 209 ? 37.717 -16.423 -3.051 1.00 27.19 188 HIS A CA 1
ATOM 1466 C C . HIS A 1 209 ? 37.650 -14.922 -3.302 1.00 26.40 188 HIS A C 1
ATOM 1467 O O . HIS A 1 209 ? 37.335 -14.161 -2.387 1.00 25.99 188 HIS A O 1
ATOM 1474 N N . ILE A 1 210 ? 37.939 -14.487 -4.526 1.00 25.69 189 ILE A N 1
ATOM 1475 C CA . ILE A 1 210 ? 37.892 -13.062 -4.826 1.00 23.83 189 ILE A CA 1
ATOM 1476 C C . ILE A 1 210 ? 36.579 -12.636 -5.463 1.00 24.98 189 ILE A C 1
ATOM 1477 O O . ILE A 1 210 ? 36.043 -13.310 -6.354 1.00 25.71 189 ILE A O 1
ATOM 1482 N N . TYR A 1 211 ? 36.065 -11.509 -4.990 1.00 23.99 190 TYR A N 1
ATOM 1483 C CA . TYR A 1 211 ? 34.834 -10.942 -5.509 1.00 25.56 190 TYR A CA 1
ATOM 1484 C C . TYR A 1 211 ? 35.212 -9.640 -6.165 1.00 24.71 190 TYR A C 1
ATOM 1485 O O . TYR A 1 211 ? 35.595 -8.687 -5.485 1.00 27.22 190 TYR A O 1
ATOM 1494 N N . ALA A 1 212 ? 35.123 -9.610 -7.490 1.00 23.38 191 ALA A N 1
ATOM 1495 C CA . ALA A 1 212 ? 35.481 -8.423 -8.251 1.00 20.86 191 ALA A CA 1
ATOM 1496 C C . ALA A 1 212 ? 34.292 -7.643 -8.780 1.00 20.73 191 ALA A C 1
ATOM 1497 O O . ALA A 1 212 ? 33.375 -8.208 -9.376 1.00 19.34 191 ALA A O 1
ATOM 1499 N N . CYS A 1 213 ? 34.326 -6.334 -8.565 1.00 20.70 192 CYS A N 1
ATOM 1500 C CA . CYS A 1 213 ? 33.283 -5.451 -9.052 1.00 21.75 192 CYS A CA 1
ATOM 1501 C C . CYS A 1 213 ? 33.653 -5.149 -10.499 1.00 21.17 192 CYS A C 1
ATOM 1502 O O . CYS A 1 213 ? 34.791 -4.767 -10.772 1.00 20.69 192 CYS A O 1
ATOM 1505 N N . GLU A 1 214 ? 32.717 -5.328 -11.429 1.00 20.67 193 GLU A N 1
ATOM 1506 C CA . GLU A 1 214 ? 33.020 -5.080 -12.841 1.00 20.28 193 GLU A CA 1
ATOM 1507 C C . GLU A 1 214 ? 33.674 -3.721 -13.065 1.00 19.29 193 GLU A C 1
ATOM 1508 O O . GLU A 1 214 ? 34.445 -3.554 -13.999 1.00 19.32 193 GLU A O 1
ATOM 1514 N N . THR A 1 215 ? 33.365 -2.761 -12.198 1.00 18.44 194 THR A N 1
ATOM 1515 C CA . THR A 1 215 ? 33.922 -1.411 -12.277 1.00 17.42 194 THR A CA 1
ATOM 1516 C C . THR A 1 215 ? 33.498 -0.570 -13.495 1.00 16.56 194 THR A C 1
ATOM 1517 O O . THR A 1 215 ? 34.277 -0.380 -14.413 1.00 15.75 194 THR A O 1
ATOM 1521 N N . ARG A 1 216 ? 32.271 -0.060 -13.491 1.00 17.51 195 ARG A N 1
ATOM 1522 C CA . ARG A 1 216 ? 31.762 0.783 -14.581 1.00 17.61 195 ARG A CA 1
ATOM 1523 C C . ARG A 1 216 ? 32.419 2.176 -14.528 1.00 17.10 195 ARG A C 1
ATOM 1524 O O . ARG A 1 216 ? 32.894 2.607 -13.478 1.00 18.16 195 ARG A O 1
ATOM 1532 N N . PRO A 1 217 ? 32.460 2.899 -15.662 1.00 15.64 196 PRO A N 1
ATOM 1533 C CA . PRO A 1 217 ? 31.986 2.559 -17.005 1.00 16.61 196 PRO A CA 1
ATOM 1534 C C . PRO A 1 217 ? 33.032 1.910 -17.919 1.00 17.40 196 PRO A C 1
ATOM 1535 O O . PRO A 1 217 ? 32.680 1.374 -18.977 1.00 18.08 196 PRO A O 1
ATOM 1539 N N . VAL A 1 218 ? 34.308 1.968 -17.534 1.00 16.62 197 VAL A N 1
ATOM 1540 C CA . VAL A 1 218 ? 35.371 1.378 -18.350 1.00 17.31 197 VAL A CA 1
ATOM 1541 C C . VAL A 1 218 ? 35.453 -0.146 -18.190 1.00 17.48 197 VAL A C 1
ATOM 1542 O O . VAL A 1 218 ? 35.939 -0.842 -19.072 1.00 18.37 197 VAL A O 1
ATOM 1546 N N . LEU A 1 219 ? 34.960 -0.656 -17.068 1.00 18.06 198 LEU A N 1
ATOM 1547 C CA . LEU A 1 219 ? 34.936 -2.093 -16.807 1.00 15.54 198 LEU A CA 1
ATOM 1548 C C . LEU A 1 219 ? 36.294 -2.754 -16.639 1.00 16.90 198 LEU A C 1
ATOM 1549 O O . LEU A 1 219 ? 36.520 -3.880 -17.098 1.00 15.88 198 LEU A O 1
ATOM 1554 N N . GLN A 1 220 ? 37.201 -2.069 -15.958 1.00 18.75 199 GLN A N 1
ATOM 1555 C CA . GLN A 1 220 ? 38.525 -2.637 -15.741 1.00 18.92 199 GLN A CA 1
ATOM 1556 C C . GLN A 1 220 ? 38.435 -3.911 -14.886 1.00 20.17 199 GLN A C 1
ATOM 1557 O O . GLN A 1 220 ? 39.298 -4.785 -14.958 1.00 22.36 199 GLN A O 1
ATOM 1563 N N . GLY A 1 221 ? 37.383 -4.024 -14.086 1.00 17.75 200 GLY A N 1
ATOM 1564 C CA . GLY A 1 221 ? 37.246 -5.195 -13.240 1.00 18.37 200 GLY A CA 1
ATOM 1565 C C . GLY A 1 221 ? 36.721 -6.387 -14.013 1.00 19.04 200 GLY A C 1
ATOM 1566 O O . GLY A 1 221 ? 37.103 -7.536 -13.780 1.00 18.89 200 GLY A O 1
ATOM 1567 N N . SER A 1 222 ? 35.849 -6.087 -14.960 1.00 19.27 201 SER A N 1
ATOM 1568 C CA . SER A 1 222 ? 35.221 -7.088 -15.803 1.00 18.44 201 SER A CA 1
ATOM 1569 C C . SER A 1 222 ? 36.159 -7.612 -16.896 1.00 17.47 201 SER A C 1
ATOM 1570 O O . SER A 1 222 ? 36.325 -8.819 -17.065 1.00 17.71 201 SER A O 1
ATOM 1573 N N . ARG A 1 223 ? 36.761 -6.687 -17.638 1.00 16.70 202 ARG A N 1
ATOM 1574 C CA . ARG A 1 223 ? 37.657 -7.012 -18.744 1.00 16.47 202 ARG A CA 1
ATOM 1575 C C . ARG A 1 223 ? 39.110 -7.319 -18.390 1.00 16.28 202 ARG A C 1
ATOM 1576 O O . ARG A 1 223 ? 39.791 -8.008 -19.142 1.00 18.42 202 ARG A O 1
ATOM 1584 N N . LEU A 1 224 ? 39.583 -6.820 -17.256 1.00 13.74 203 LEU A N 1
ATOM 1585 C CA . LEU A 1 224 ? 40.975 -7.014 -16.887 1.00 13.51 203 LEU A CA 1
ATOM 1586 C C . LEU A 1 224 ? 41.202 -7.872 -15.650 1.00 15.02 203 LEU A C 1
ATOM 1587 O O . LEU A 1 224 ? 41.908 -8.882 -15.701 1.00 14.61 203 LEU A O 1
ATOM 1592 N N . THR A 1 225 ? 40.616 -7.470 -14.531 1.00 16.18 204 THR A N 1
ATOM 1593 C CA . THR A 1 225 ? 40.798 -8.230 -13.308 1.00 17.19 204 THR A CA 1
ATOM 1594 C C . THR A 1 225 ? 40.246 -9.650 -13.433 1.00 19.39 204 THR A C 1
ATOM 1595 O O . THR A 1 225 ? 40.973 -10.617 -13.223 1.00 20.71 204 THR A O 1
ATOM 1599 N N . ALA A 1 226 ? 38.973 -9.787 -13.786 1.00 20.13 205 ALA A N 1
ATOM 1600 C CA . ALA A 1 226 ? 38.387 -11.116 -13.932 1.00 21.08 205 ALA A CA 1
ATOM 1601 C C . ALA A 1 226 ? 39.189 -11.943 -14.952 1.00 22.07 205 ALA A C 1
ATOM 1602 O O . ALA A 1 226 ? 39.275 -13.166 -14.853 1.00 22.46 205 ALA A O 1
ATOM 1604 N N . TRP A 1 227 ? 39.782 -11.262 -15.925 1.00 21.31 206 TRP A N 1
ATOM 1605 C CA . TRP A 1 227 ? 40.556 -11.921 -16.966 1.00 21.79 206 TRP A CA 1
ATOM 1606 C C . TRP A 1 227 ? 41.906 -12.461 -16.502 1.00 22.77 206 TRP A C 1
ATOM 1607 O O . TRP A 1 227 ? 42.268 -13.599 -16.799 1.00 22.76 206 TRP A O 1
ATOM 1618 N N . GLU A 1 228 ? 42.665 -11.652 -15.777 1.00 21.93 207 GLU A N 1
ATOM 1619 C CA . GLU A 1 228 ? 43.969 -12.117 -15.337 1.00 20.96 207 GLU A CA 1
ATOM 1620 C C . GLU A 1 228 ? 43.899 -13.077 -14.166 1.00 19.19 207 GLU A C 1
ATOM 1621 O O . GLU A 1 228 ? 44.786 -13.906 -13.996 1.00 20.01 207 GLU A O 1
ATOM 1627 N N . LEU A 1 229 ? 42.849 -12.967 -13.359 1.00 19.02 208 LEU A N 1
ATOM 1628 C CA . LEU A 1 229 ? 42.691 -13.850 -12.204 1.00 19.06 208 LEU A CA 1
ATOM 1629 C C . LEU A 1 229 ? 42.302 -15.268 -12.605 1.00 19.69 208 LEU A C 1
ATOM 1630 O O . LEU A 1 229 ? 42.740 -16.232 -11.974 1.00 19.50 208 LEU A O 1
ATOM 1635 N N . MET A 1 230 ? 41.466 -15.388 -13.637 1.00 19.19 209 MET A N 1
ATOM 1636 C CA . MET A 1 230 ? 41.033 -16.694 -14.116 1.00 20.76 209 MET A CA 1
ATOM 1637 C C . MET A 1 230 ? 42.219 -17.315 -14.798 1.00 21.84 209 MET A C 1
ATOM 1638 O O . MET A 1 230 ? 42.496 -18.509 -14.675 1.00 21.29 209 MET A O 1
ATOM 1643 N N . GLN A 1 231 ? 42.926 -16.452 -15.511 1.00 23.44 210 GLN A N 1
ATOM 1644 C CA . GLN A 1 231 ? 44.108 -16.801 -16.267 1.00 24.04 210 GLN A CA 1
ATOM 1645 C C . GLN A 1 231 ? 45.246 -17.109 -15.309 1.00 24.66 210 GLN A C 1
ATOM 1646 O O . GLN A 1 231 ? 46.376 -17.302 -15.715 1.00 27.45 210 GLN A O 1
ATOM 1652 N N . GLY A 1 232 ? 44.930 -17.160 -14.023 1.00 26.21 211 GLY A N 1
ATOM 1653 C CA . GLY A 1 232 ? 45.935 -17.468 -13.027 1.00 25.76 211 GLY A CA 1
ATOM 1654 C C . GLY A 1 232 ? 45.415 -18.552 -12.107 1.00 26.25 211 GLY A C 1
ATOM 1655 O O . GLY A 1 232 ? 46.100 -18.976 -11.168 1.00 27.34 211 GLY A O 1
ATOM 1656 N N . GLY A 1 233 ? 44.189 -18.996 -12.374 1.00 24.38 212 GLY A N 1
ATOM 1657 C CA . GLY A 1 233 ? 43.592 -20.034 -11.561 1.00 23.82 212 GLY A CA 1
ATOM 1658 C C . GLY A 1 233 ? 43.107 -19.519 -10.225 1.00 24.66 212 GLY A C 1
ATOM 1659 O O . GLY A 1 233 ? 42.941 -20.285 -9.287 1.00 24.25 212 GLY A O 1
ATOM 1660 N N . ILE A 1 234 ? 42.895 -18.212 -10.135 1.00 26.38 213 ILE A N 1
ATOM 1661 C CA . ILE A 1 234 ? 42.404 -17.588 -8.907 1.00 26.62 213 ILE A CA 1
ATOM 1662 C C . ILE A 1 234 ? 40.889 -17.817 -8.913 1.00 28.26 213 ILE A C 1
ATOM 1663 O O . ILE A 1 234 ? 40.261 -17.770 -9.973 1.00 29.59 213 ILE A O 1
ATOM 1668 N N . ASP A 1 235 ? 40.297 -18.081 -7.753 1.00 29.13 214 ASP A N 1
ATOM 1669 C CA . ASP A 1 235 ? 38.855 -18.287 -7.697 1.00 28.68 214 ASP A CA 1
ATOM 1670 C C . ASP A 1 235 ? 38.192 -16.933 -7.582 1.00 28.49 214 ASP A C 1
ATOM 1671 O O . ASP A 1 235 ? 38.109 -16.362 -6.498 1.00 29.22 214 ASP A O 1
ATOM 1676 N N . VAL A 1 236 ? 37.713 -16.422 -8.709 1.00 26.65 215 VAL A N 1
ATOM 1677 C CA . VAL A 1 236 ? 37.092 -15.116 -8.726 1.00 24.80 215 VAL A CA 1
ATOM 1678 C C . VAL A 1 236 ? 35.627 -15.184 -9.129 1.00 24.06 215 VAL A C 1
ATOM 1679 O O . VAL A 1 236 ? 35.221 -16.052 -9.904 1.00 24.19 215 VAL A O 1
ATOM 1683 N N . THR A 1 237 ? 34.841 -14.269 -8.573 1.00 22.40 216 THR A N 1
ATOM 1684 C CA . THR A 1 237 ? 33.419 -14.167 -8.880 1.00 21.00 216 THR A CA 1
ATOM 1685 C C . THR A 1 237 ? 33.120 -12.732 -9.288 1.00 20.00 216 THR A C 1
ATOM 1686 O O . THR A 1 237 ? 33.498 -11.786 -8.589 1.00 18.70 216 THR A O 1
ATOM 1690 N N . LEU A 1 238 ? 32.437 -12.576 -10.414 1.00 18.21 217 LEU A N 1
ATOM 1691 C CA . LEU A 1 238 ? 32.090 -11.255 -10.924 1.00 18.14 217 LEU A CA 1
ATOM 1692 C C . LEU A 1 238 ? 30.717 -10.771 -10.452 1.00 17.75 217 LEU A C 1
ATOM 1693 O O . LEU A 1 238 ? 29.747 -11.536 -10.438 1.00 17.51 217 LEU A O 1
ATOM 1698 N N . ILE A 1 239 ? 30.659 -9.506 -10.031 1.00 17.49 218 ILE A N 1
ATOM 1699 C CA . ILE A 1 239 ? 29.410 -8.852 -9.592 1.00 16.69 218 ILE A CA 1
ATOM 1700 C C . ILE A 1 239 ? 29.420 -7.448 -10.158 1.00 15.98 218 ILE A C 1
ATOM 1701 O O . ILE A 1 239 ? 30.448 -6.976 -10.643 1.00 16.00 218 ILE A O 1
ATOM 1706 N N . THR A 1 240 ? 28.275 -6.780 -10.117 1.00 15.74 219 THR A N 1
ATOM 1707 C CA . THR A 1 240 ? 28.208 -5.410 -10.609 1.00 15.49 219 THR A CA 1
ATOM 1708 C C . THR A 1 240 ? 28.575 -4.540 -9.428 1.00 16.85 219 THR A C 1
ATOM 1709 O O . THR A 1 240 ? 28.580 -5.000 -8.283 1.00 17.15 219 THR A O 1
ATOM 1713 N N . ASP A 1 241 ? 28.877 -3.280 -9.688 1.00 18.18 220 ASP A N 1
ATOM 1714 C CA . ASP A 1 241 ? 29.242 -2.389 -8.605 1.00 19.02 220 ASP A CA 1
ATOM 1715 C C . ASP A 1 241 ? 28.124 -2.213 -7.589 1.00 19.21 220 ASP A C 1
ATOM 1716 O O . ASP A 1 241 ? 28.381 -2.114 -6.395 1.00 20.29 220 ASP A O 1
ATOM 1721 N N . SER A 1 242 ? 26.881 -2.210 -8.061 1.00 19.97 221 SER A N 1
ATOM 1722 C CA . SER A 1 242 ? 25.721 -2.058 -7.182 1.00 18.23 221 SER A CA 1
ATOM 1723 C C . SER A 1 242 ? 25.429 -3.273 -6.289 1.00 17.52 221 SER A C 1
ATOM 1724 O O . SER A 1 242 ? 24.621 -3.173 -5.373 1.00 16.18 221 SER A O 1
ATOM 1727 N N . MET A 1 243 ? 26.078 -4.409 -6.547 1.00 16.71 222 MET A N 1
ATOM 1728 C CA . MET A 1 243 ? 25.853 -5.614 -5.741 1.00 17.01 222 MET A CA 1
ATOM 1729 C C . MET A 1 243 ? 26.692 -5.679 -4.458 1.00 16.88 222 MET A C 1
ATOM 1730 O O . MET A 1 243 ? 26.436 -6.497 -3.578 1.00 16.94 222 MET A O 1
ATOM 1735 N N . ALA A 1 244 ? 27.683 -4.809 -4.352 1.00 17.95 223 ALA A N 1
ATOM 1736 C CA . ALA A 1 244 ? 28.583 -4.789 -3.208 1.00 19.07 223 ALA A CA 1
ATOM 1737 C C . ALA A 1 244 ? 27.935 -4.895 -1.818 1.00 20.24 223 ALA A C 1
ATOM 1738 O O . ALA A 1 244 ? 28.366 -5.699 -0.985 1.00 18.66 223 ALA A O 1
ATOM 1740 N N . ALA A 1 245 ? 26.921 -4.074 -1.556 1.00 18.93 224 ALA A N 1
ATOM 1741 C CA . ALA A 1 245 ? 26.270 -4.093 -0.253 1.00 18.61 224 ALA A CA 1
ATOM 1742 C C . ALA A 1 245 ? 25.600 -5.429 0.036 1.00 17.43 224 ALA A C 1
ATOM 1743 O O . ALA A 1 245 ? 25.741 -5.976 1.129 1.00 16.61 224 ALA A O 1
ATOM 1745 N N . HIS A 1 246 ? 24.873 -5.947 -0.951 1.00 15.88 225 HIS A N 1
ATOM 1746 C CA . HIS A 1 246 ? 24.181 -7.215 -0.800 1.00 16.09 225 HIS A CA 1
ATOM 1747 C C . HIS A 1 246 ? 25.172 -8.373 -0.689 1.00 15.20 225 HIS A C 1
ATOM 1748 O O . HIS A 1 246 ? 24.897 -9.369 -0.028 1.00 14.39 225 HIS A O 1
ATOM 1755 N N . THR A 1 247 ? 26.328 -8.219 -1.328 1.00 15.66 226 THR A N 1
ATOM 1756 C CA . THR A 1 247 ? 27.378 -9.233 -1.319 1.00 16.72 226 THR A CA 1
ATOM 1757 C C . THR A 1 247 ? 28.192 -9.250 -0.023 1.00 18.76 226 THR A C 1
ATOM 1758 O O . THR A 1 247 ? 28.558 -10.317 0.477 1.00 19.86 226 THR A O 1
ATOM 1762 N N . MET A 1 248 ? 28.486 -8.073 0.517 1.00 19.19 227 MET A N 1
ATOM 1763 C CA . MET A 1 248 ? 29.256 -7.991 1.759 1.00 19.79 227 MET A CA 1
ATOM 1764 C C . MET A 1 248 ? 28.512 -8.636 2.891 1.00 20.86 227 MET A C 1
ATOM 1765 O O . MET A 1 248 ? 29.110 -9.154 3.832 1.00 21.44 227 MET A O 1
ATOM 1770 N N . LYS A 1 249 ? 27.192 -8.581 2.800 1.00 23.79 228 LYS A N 1
ATOM 1771 C CA . LYS A 1 249 ? 26.334 -9.162 3.824 1.00 28.67 228 LYS A CA 1
ATOM 1772 C C . LYS A 1 249 ? 26.015 -10.621 3.526 1.00 29.76 228 LYS A C 1
ATOM 1773 O O . LYS A 1 249 ? 26.185 -11.483 4.390 1.00 31.33 228 LYS A O 1
ATOM 1779 N N . GLU A 1 250 ? 25.583 -10.894 2.294 1.00 30.53 229 GLU A N 1
ATOM 1780 C CA . GLU A 1 250 ? 25.215 -12.264 1.870 1.00 30.91 229 GLU A CA 1
ATOM 1781 C C . GLU A 1 250 ? 26.370 -13.234 1.736 1.00 29.41 229 GLU A C 1
ATOM 1782 O O . GLU A 1 250 ? 26.173 -14.423 1.907 1.00 28.84 229 GLU A O 1
ATOM 1788 N N . LYS A 1 251 ? 27.553 -12.742 1.393 1.00 29.02 230 LYS A N 1
ATOM 1789 C CA . LYS A 1 251 ? 28.711 -13.620 1.221 1.00 28.10 230 LYS A CA 1
ATOM 1790 C C . LYS A 1 251 ? 29.667 -13.475 2.399 1.00 28.94 230 LYS A C 1
ATOM 1791 O O . LYS A 1 251 ? 30.781 -14.011 2.402 1.00 30.42 230 LYS A O 1
ATOM 1797 N N . GLN A 1 252 ? 29.226 -12.721 3.396 1.00 30.21 231 GLN A N 1
ATOM 1798 C CA . GLN A 1 252 ? 30.021 -12.492 4.587 1.00 30.89 231 GLN A CA 1
ATOM 1799 C C . GLN A 1 252 ? 31.450 -12.071 4.225 1.00 30.81 231 GLN A C 1
ATOM 1800 O O . GLN A 1 252 ? 32.417 -12.631 4.735 1.00 30.90 231 GLN A O 1
ATOM 1806 N N . ILE A 1 253 ? 31.579 -11.094 3.332 1.00 30.13 232 ILE A N 1
ATOM 1807 C CA . ILE A 1 253 ? 32.893 -10.605 2.927 1.00 29.29 232 ILE A CA 1
ATOM 1808 C C . ILE A 1 253 ? 33.741 -10.359 4.179 1.00 30.18 232 ILE A C 1
ATOM 1809 O O . ILE A 1 253 ? 33.242 -9.845 5.183 1.00 31.03 232 ILE A O 1
ATOM 1814 N N . SER A 1 254 ? 35.015 -10.729 4.136 1.00 29.38 233 SER A N 1
ATOM 1815 C CA . SER A 1 254 ? 35.862 -10.505 5.293 1.00 29.80 233 SER A CA 1
ATOM 1816 C C . SER A 1 254 ? 36.770 -9.283 5.140 1.00 29.53 233 SER A C 1
ATOM 1817 O O . SER A 1 254 ? 37.350 -8.812 6.118 1.00 31.55 233 SER A O 1
ATOM 1820 N N . ALA A 1 255 ? 36.882 -8.749 3.929 1.00 27.23 234 ALA A N 1
ATOM 1821 C CA . ALA A 1 255 ? 37.728 -7.573 3.730 1.00 26.56 234 ALA A CA 1
ATOM 1822 C C . ALA A 1 255 ? 37.673 -6.981 2.332 1.00 25.44 234 ALA A C 1
ATOM 1823 O O . ALA A 1 255 ? 37.118 -7.563 1.404 1.00 24.73 234 ALA A O 1
ATOM 1825 N N . VAL A 1 256 ? 38.264 -5.803 2.203 1.00 24.68 235 VAL A N 1
ATOM 1826 C CA . VAL A 1 256 ? 38.321 -5.101 0.938 1.00 23.74 235 VAL A CA 1
ATOM 1827 C C . VAL A 1 256 ? 39.739 -4.586 0.724 1.00 22.68 235 VAL A C 1
ATOM 1828 O O . VAL A 1 256 ? 40.351 -4.014 1.631 1.00 22.35 235 VAL A O 1
ATOM 1832 N N . ILE A 1 257 ? 40.266 -4.812 -0.471 1.00 19.71 236 ILE A N 1
ATOM 1833 C CA . ILE A 1 257 ? 41.594 -4.347 -0.795 1.00 17.83 236 ILE A CA 1
ATOM 1834 C C . ILE A 1 257 ? 41.543 -3.785 -2.204 1.00 16.56 236 ILE A C 1
ATOM 1835 O O . ILE A 1 257 ? 41.085 -4.440 -3.147 1.00 15.36 236 ILE A O 1
ATOM 1840 N N . VAL A 1 258 ? 41.996 -2.544 -2.321 1.00 16.24 237 VAL A N 1
ATOM 1841 C CA . VAL A 1 258 ? 42.012 -1.809 -3.578 1.00 13.51 237 VAL A CA 1
ATOM 1842 C C . VAL A 1 258 ? 43.410 -1.257 -3.818 1.00 14.69 237 VAL A C 1
ATOM 1843 O O . VAL A 1 258 ? 44.257 -1.277 -2.920 1.00 15.01 237 VAL A O 1
ATOM 1847 N N . GLY A 1 259 ? 43.638 -0.759 -5.029 1.00 14.35 238 GLY A N 1
ATOM 1848 C CA . GLY A 1 259 ? 44.917 -0.166 -5.361 1.00 14.73 238 GLY A CA 1
ATOM 1849 C C . GLY A 1 259 ? 44.774 1.322 -5.083 1.00 16.58 238 GLY A C 1
ATOM 1850 O O . GLY A 1 259 ? 43.894 1.721 -4.318 1.00 16.15 238 GLY A O 1
ATOM 1851 N N . ALA A 1 260 ? 45.621 2.146 -5.690 1.00 17.22 239 ALA A N 1
ATOM 1852 C CA . ALA A 1 260 ? 45.541 3.582 -5.481 1.00 21.38 239 ALA A CA 1
ATOM 1853 C C . ALA A 1 260 ? 46.163 4.383 -6.626 1.00 23.87 239 ALA A C 1
ATOM 1854 O O . ALA A 1 260 ? 47.160 3.971 -7.217 1.00 24.76 239 ALA A O 1
ATOM 1856 N N . ASP A 1 261 ? 45.561 5.529 -6.930 1.00 25.40 240 ASP A N 1
ATOM 1857 C CA . ASP A 1 261 ? 46.045 6.404 -7.989 1.00 25.64 240 ASP A CA 1
ATOM 1858 C C . ASP A 1 261 ? 46.817 7.575 -7.397 1.00 25.13 240 ASP A C 1
ATOM 1859 O O . ASP A 1 261 ? 47.628 8.206 -8.074 1.00 27.12 240 ASP A O 1
ATOM 1864 N N . ARG A 1 262 ? 46.561 7.864 -6.128 1.00 25.04 241 ARG A N 1
ATOM 1865 C CA . ARG A 1 262 ? 47.262 8.936 -5.428 1.00 23.84 241 ARG A CA 1
ATOM 1866 C C . ARG A 1 262 ? 46.827 9.052 -3.982 1.00 23.71 241 ARG A C 1
ATOM 1867 O O . ARG A 1 262 ? 45.643 9.266 -3.700 1.00 23.38 241 ARG A O 1
ATOM 1875 N N . ILE A 1 263 ? 47.790 8.917 -3.073 1.00 22.94 242 ILE A N 1
ATOM 1876 C CA . ILE A 1 263 ? 47.531 9.038 -1.639 1.00 23.30 242 ILE A CA 1
ATOM 1877 C C . ILE A 1 263 ? 48.165 10.345 -1.156 1.00 24.47 242 ILE A C 1
ATOM 1878 O O . ILE A 1 263 ? 49.345 10.600 -1.409 1.00 26.06 242 ILE A O 1
ATOM 1883 N N . ALA A 1 264 ? 47.392 11.176 -0.470 1.00 24.87 243 ALA A N 1
ATOM 1884 C CA . ALA A 1 264 ? 47.915 12.441 0.030 1.00 27.24 243 ALA A CA 1
ATOM 1885 C C . ALA A 1 264 ? 48.653 12.212 1.349 1.00 29.11 243 ALA A C 1
ATOM 1886 O O . ALA A 1 264 ? 48.499 11.162 1.972 1.00 28.72 243 ALA A O 1
ATOM 1888 N N . LYS A 1 265 ? 49.455 13.185 1.775 1.00 30.45 244 LYS A N 1
ATOM 1889 C CA . LYS A 1 265 ? 50.205 13.045 3.026 1.00 32.46 244 LYS A CA 1
ATOM 1890 C C . LYS A 1 265 ? 49.238 12.741 4.164 1.00 31.45 244 LYS A C 1
ATOM 1891 O O . LYS A 1 265 ? 49.622 12.280 5.230 1.00 30.98 244 LYS A O 1
ATOM 1897 N N . ASN A 1 266 ? 47.972 13.003 3.886 1.00 31.86 245 ASN A N 1
ATOM 1898 C CA . ASN A 1 266 ? 46.854 12.811 4.796 1.00 31.80 245 ASN A CA 1
ATOM 1899 C C . ASN A 1 266 ? 46.484 11.326 4.895 1.00 30.87 245 ASN A C 1
ATOM 1900 O O . ASN A 1 266 ? 46.018 10.838 5.927 1.00 30.34 245 ASN A O 1
ATOM 1905 N N . GLY A 1 267 ? 46.705 10.612 3.801 1.00 29.74 246 GLY A N 1
ATOM 1906 C CA . GLY A 1 267 ? 46.361 9.209 3.752 1.00 28.36 246 GLY A CA 1
ATOM 1907 C C . GLY A 1 267 ? 45.171 9.097 2.819 1.00 26.61 246 GLY A C 1
ATOM 1908 O O . GLY A 1 267 ? 44.883 8.014 2.305 1.00 25.92 246 GLY A O 1
ATOM 1909 N N . ASP A 1 268 ? 44.484 10.224 2.612 1.00 24.34 247 ASP A N 1
ATOM 1910 C CA . ASP A 1 268 ? 43.329 10.292 1.723 1.00 24.76 247 ASP A CA 1
ATOM 1911 C C . ASP A 1 268 ? 43.710 9.642 0.409 1.00 24.90 247 ASP A C 1
ATOM 1912 O O . ASP A 1 268 ? 44.607 10.120 -0.278 1.00 27.10 247 ASP A O 1
ATOM 1917 N N . THR A 1 269 ? 43.018 8.572 0.049 1.00 22.51 248 THR A N 1
ATOM 1918 C CA . THR A 1 269 ? 43.333 7.859 -1.173 1.00 21.29 248 THR A CA 1
ATOM 1919 C C . THR A 1 269 ? 42.439 8.164 -2.366 1.00 20.41 248 THR A C 1
ATOM 1920 O O . THR A 1 269 ? 41.216 8.099 -2.279 1.00 19.76 248 THR A O 1
ATOM 1924 N N . ALA A 1 270 ? 43.063 8.521 -3.483 1.00 19.57 249 ALA A N 1
ATOM 1925 C CA . ALA A 1 270 ? 42.317 8.779 -4.710 1.00 17.23 249 ALA A CA 1
ATOM 1926 C C . ALA A 1 270 ? 42.425 7.450 -5.455 1.00 16.30 249 ALA A C 1
ATOM 1927 O O . ALA A 1 270 ? 43.523 6.929 -5.634 1.00 11.75 249 ALA A O 1
ATOM 1929 N N . ASN A 1 271 ? 41.286 6.885 -5.839 1.00 16.52 250 ASN A N 1
ATOM 1930 C CA . ASN A 1 271 ? 41.275 5.617 -6.552 1.00 19.00 250 ASN A CA 1
ATOM 1931 C C . ASN A 1 271 ? 40.052 5.557 -7.467 1.00 20.65 250 ASN A C 1
ATOM 1932 O O . ASN A 1 271 ? 39.207 6.458 -7.442 1.00 21.34 250 ASN A O 1
ATOM 1937 N N . LYS A 1 272 ? 39.960 4.496 -8.263 1.00 20.16 251 LYS A N 1
ATOM 1938 C CA . LYS A 1 272 ? 38.863 4.340 -9.211 1.00 19.43 251 LYS A CA 1
ATOM 1939 C C . LYS A 1 272 ? 37.493 4.649 -8.636 1.00 19.70 251 LYS A C 1
ATOM 1940 O O . LYS A 1 272 ? 37.157 4.223 -7.532 1.00 21.20 251 LYS A O 1
ATOM 1946 N N . ILE A 1 273 ? 36.703 5.399 -9.396 1.00 20.14 252 ILE A N 1
ATOM 1947 C CA . ILE A 1 273 ? 35.363 5.762 -8.967 1.00 19.16 252 ILE A CA 1
ATOM 1948 C C . ILE A 1 273 ? 34.644 4.503 -8.459 1.00 20.86 252 ILE A C 1
ATOM 1949 O O . ILE A 1 273 ? 34.609 3.466 -9.134 1.00 20.83 252 ILE A O 1
ATOM 1954 N N . GLY A 1 274 ? 34.088 4.604 -7.255 1.00 19.58 253 GLY A N 1
ATOM 1955 C CA . GLY A 1 274 ? 33.402 3.487 -6.651 1.00 17.73 253 GLY A CA 1
ATOM 1956 C C . GLY A 1 274 ? 34.119 3.055 -5.386 1.00 16.89 253 GLY A C 1
ATOM 1957 O O . GLY A 1 274 ? 33.517 2.522 -4.463 1.00 17.18 253 GLY A O 1
ATOM 1958 N N . THR A 1 275 ? 35.421 3.281 -5.338 1.00 16.19 254 THR A N 1
ATOM 1959 C CA . THR A 1 275 ? 36.194 2.903 -4.164 1.00 16.10 254 THR A CA 1
ATOM 1960 C C . THR A 1 275 ? 35.586 3.538 -2.927 1.00 16.89 254 THR A C 1
ATOM 1961 O O . THR A 1 275 ? 35.315 2.866 -1.936 1.00 15.02 254 THR A O 1
ATOM 1965 N N . TYR A 1 276 ? 35.367 4.846 -3.014 1.00 18.75 255 TYR A N 1
ATOM 1966 C CA . TYR A 1 276 ? 34.813 5.624 -1.921 1.00 19.49 255 TYR A CA 1
ATOM 1967 C C . TYR A 1 276 ? 33.570 4.983 -1.316 1.00 20.08 255 TYR A C 1
ATOM 1968 O O . TYR A 1 276 ? 33.504 4.789 -0.111 1.00 21.51 255 TYR A O 1
ATOM 1977 N N . GLY A 1 277 ? 32.587 4.661 -2.149 1.00 21.73 256 GLY A N 1
ATOM 1978 C CA . GLY A 1 277 ? 31.376 4.017 -1.661 1.00 21.60 256 GLY A CA 1
ATOM 1979 C C . GLY A 1 277 ? 31.707 2.660 -1.067 1.00 22.12 256 GLY A C 1
ATOM 1980 O O . GLY A 1 277 ? 31.154 2.254 -0.048 1.00 21.27 256 GLY A O 1
ATOM 1981 N N . LEU A 1 278 ? 32.625 1.948 -1.710 1.00 23.48 257 LEU A N 1
ATOM 1982 C CA . LEU A 1 278 ? 33.047 0.641 -1.222 1.00 23.48 257 LEU A CA 1
ATOM 1983 C C . LEU A 1 278 ? 33.608 0.787 0.196 1.00 23.19 257 LEU A C 1
ATOM 1984 O O . LEU A 1 278 ? 33.272 0.012 1.095 1.00 22.76 257 LEU A O 1
ATOM 1989 N N . ALA A 1 279 ? 34.453 1.794 0.390 1.00 21.65 258 ALA A N 1
ATOM 1990 C CA . ALA A 1 279 ? 35.050 2.058 1.691 1.00 21.54 258 ALA A CA 1
ATOM 1991 C C . ALA A 1 279 ? 33.978 2.356 2.732 1.00 23.42 258 ALA A C 1
ATOM 1992 O O . ALA A 1 279 ? 34.092 1.927 3.874 1.00 24.86 258 ALA A O 1
ATOM 1994 N N . ILE A 1 280 ? 32.942 3.097 2.349 1.00 25.09 259 ILE A N 1
ATOM 1995 C CA . ILE A 1 280 ? 31.887 3.419 3.299 1.00 27.31 259 ILE A CA 1
ATOM 1996 C C . ILE A 1 280 ? 30.948 2.239 3.527 1.00 27.75 259 ILE A C 1
ATOM 1997 O O . ILE A 1 280 ? 30.394 2.094 4.618 1.00 28.59 259 ILE A O 1
ATOM 2002 N N . LEU A 1 281 ? 30.765 1.383 2.525 1.00 27.41 260 LEU A N 1
ATOM 2003 C CA . LEU A 1 281 ? 29.910 0.216 2.747 1.00 25.99 260 LEU A CA 1
ATOM 2004 C C . LEU A 1 281 ? 30.678 -0.693 3.701 1.00 25.39 260 LEU A C 1
ATOM 2005 O O . LEU A 1 281 ? 30.111 -1.278 4.614 1.00 26.24 260 LEU A O 1
ATOM 2010 N N . ALA A 1 282 ? 31.986 -0.780 3.484 1.00 26.06 261 ALA A N 1
ATOM 2011 C CA . ALA A 1 282 ? 32.860 -1.606 4.300 1.00 26.31 261 ALA A CA 1
ATOM 2012 C C . ALA A 1 282 ? 32.832 -1.194 5.762 1.00 27.57 261 ALA A C 1
ATOM 2013 O O . ALA A 1 282 ? 32.804 -2.049 6.649 1.00 29.04 261 ALA A O 1
ATOM 2015 N N . ASN A 1 283 ? 32.832 0.110 6.015 1.00 28.01 262 ASN A N 1
ATOM 2016 C CA . ASN A 1 283 ? 32.819 0.611 7.380 1.00 28.77 262 ASN A CA 1
ATOM 2017 C C . ASN A 1 283 ? 31.492 0.299 8.070 1.00 29.52 262 ASN A C 1
ATOM 2018 O O . ASN A 1 283 ? 31.459 0.005 9.262 1.00 31.42 262 ASN A O 1
ATOM 2023 N N . ALA A 1 284 ? 30.403 0.348 7.315 1.00 29.05 263 ALA A N 1
ATOM 2024 C CA . ALA A 1 284 ? 29.085 0.064 7.861 1.00 28.55 263 ALA A CA 1
ATOM 2025 C C . ALA A 1 284 ? 29.034 -1.386 8.290 1.00 29.35 263 ALA A C 1
ATOM 2026 O O . ALA A 1 284 ? 28.544 -1.714 9.370 1.00 31.04 263 ALA A O 1
ATOM 2028 N N . PHE A 1 285 ? 29.540 -2.257 7.427 1.00 29.09 264 PHE A N 1
ATOM 2029 C CA . PHE A 1 285 ? 29.558 -3.686 7.697 1.00 28.70 264 PHE A CA 1
ATOM 2030 C C . PHE A 1 285 ? 30.741 -4.045 8.574 1.00 29.33 264 PHE A C 1
ATOM 2031 O O . PHE A 1 285 ? 31.025 -5.225 8.792 1.00 30.85 264 PHE A O 1
ATOM 2039 N N . ASP A 1 286 ? 31.437 -3.022 9.060 1.00 29.63 265 ASP A N 1
ATOM 2040 C CA . ASP A 1 286 ? 32.593 -3.216 9.924 1.00 29.38 265 ASP A CA 1
ATOM 2041 C C . ASP A 1 286 ? 33.595 -4.178 9.291 1.00 27.05 265 ASP A C 1
ATOM 2042 O O . ASP A 1 286 ? 34.227 -4.986 9.968 1.00 25.80 265 ASP A O 1
ATOM 2047 N N . ILE A 1 287 ? 33.725 -4.084 7.972 1.00 25.51 266 ILE A N 1
ATOM 2048 C CA . ILE A 1 287 ? 34.660 -4.912 7.215 1.00 22.64 266 ILE A CA 1
ATOM 2049 C C . ILE A 1 287 ? 35.940 -4.101 6.983 1.00 21.21 266 ILE A C 1
ATOM 2050 O O . ILE A 1 287 ? 35.889 -3.002 6.457 1.00 22.67 266 ILE A O 1
ATOM 2055 N N . PRO A 1 288 ? 37.104 -4.629 7.383 1.00 21.35 267 PRO A N 1
ATOM 2056 C CA . PRO A 1 288 ? 38.350 -3.874 7.179 1.00 20.73 267 PRO A CA 1
ATOM 2057 C C . PRO A 1 288 ? 38.564 -3.428 5.730 1.00 19.56 267 PRO A C 1
ATOM 2058 O O . PRO A 1 288 ? 38.284 -4.175 4.798 1.00 18.40 267 PRO A O 1
ATOM 2062 N N . PHE A 1 289 ? 39.056 -2.204 5.554 1.00 19.78 268 PHE A N 1
ATOM 2063 C CA . PHE A 1 289 ? 39.313 -1.643 4.226 1.00 19.92 268 PHE A CA 1
ATOM 2064 C C . PHE A 1 289 ? 40.826 -1.385 4.037 1.00 20.71 268 PHE A C 1
ATOM 2065 O O . PHE A 1 289 ? 41.441 -0.642 4.804 1.00 22.06 268 PHE A O 1
ATOM 2073 N N . PHE A 1 290 ? 41.413 -1.991 3.009 1.00 19.71 269 PHE A N 1
ATOM 2074 C CA . PHE A 1 290 ? 42.843 -1.856 2.750 1.00 19.68 269 PHE A CA 1
ATOM 2075 C C . PHE A 1 290 ? 43.201 -1.227 1.411 1.00 19.43 269 PHE A C 1
ATOM 2076 O O . PHE A 1 290 ? 42.572 -1.488 0.395 1.00 19.04 269 PHE A O 1
ATOM 2084 N N . VAL A 1 291 ? 44.226 -0.389 1.437 1.00 18.67 270 VAL A N 1
ATOM 2085 C CA . VAL A 1 291 ? 44.731 0.260 0.244 1.00 18.75 270 VAL A CA 1
ATOM 2086 C C . VAL A 1 291 ? 46.160 -0.237 0.060 1.00 19.11 270 VAL A C 1
ATOM 2087 O O . VAL A 1 291 ? 46.984 -0.128 0.967 1.00 18.67 270 VAL A O 1
ATOM 2091 N N . ALA A 1 292 ? 46.438 -0.809 -1.105 1.00 19.94 271 ALA A N 1
ATOM 2092 C CA . ALA A 1 292 ? 47.770 -1.318 -1.410 1.00 20.87 271 ALA A CA 1
ATOM 2093 C C . ALA A 1 292 ? 48.343 -0.431 -2.504 1.00 21.43 271 ALA A C 1
ATOM 2094 O O . ALA A 1 292 ? 47.692 -0.210 -3.529 1.00 21.35 271 ALA A O 1
ATOM 2096 N N . ALA A 1 293 ? 49.548 0.089 -2.280 1.00 21.64 272 ALA A N 1
ATOM 2097 C CA . ALA A 1 293 ? 50.199 0.958 -3.260 1.00 22.22 272 ALA A CA 1
ATOM 2098 C C . ALA A 1 293 ? 51.634 1.287 -2.884 1.00 22.96 272 ALA A C 1
ATOM 2099 O O . ALA A 1 293 ? 51.946 1.512 -1.710 1.00 23.83 272 ALA A O 1
ATOM 2101 N N . PRO A 1 294 ? 52.526 1.322 -3.885 1.00 23.06 273 PRO A N 1
ATOM 2102 C CA . PRO A 1 294 ? 53.947 1.623 -3.717 1.00 22.88 273 PRO A CA 1
ATOM 2103 C C . PRO A 1 294 ? 54.184 3.087 -3.366 1.00 23.94 273 PRO A C 1
ATOM 2104 O O . PRO A 1 294 ? 53.337 3.945 -3.605 1.00 23.45 273 PRO A O 1
ATOM 2108 N N . LEU A 1 295 ? 55.352 3.369 -2.805 1.00 24.80 274 LEU A N 1
ATOM 2109 C CA . LEU A 1 295 ? 55.689 4.727 -2.416 1.00 24.46 274 LEU A CA 1
ATOM 2110 C C . LEU A 1 295 ? 55.524 5.740 -3.537 1.00 22.89 274 LEU A C 1
ATOM 2111 O O . LEU A 1 295 ? 55.101 6.865 -3.287 1.00 21.96 274 LEU A O 1
ATOM 2116 N N . SER A 1 296 ? 55.847 5.343 -4.766 1.00 21.02 275 SER A N 1
ATOM 2117 C CA . SER A 1 296 ? 55.742 6.250 -5.905 1.00 19.90 275 SER A CA 1
ATOM 2118 C C . SER A 1 296 ? 54.319 6.759 -6.136 1.00 20.11 275 SER A C 1
ATOM 2119 O O . SER A 1 296 ? 54.092 7.650 -6.947 1.00 21.03 275 SER A O 1
ATOM 2122 N N . THR A 1 297 ? 53.360 6.191 -5.425 1.00 19.39 276 THR A N 1
ATOM 2123 C CA . THR A 1 297 ? 51.981 6.603 -5.586 1.00 20.86 276 THR A CA 1
ATOM 2124 C C . THR A 1 297 ? 51.550 7.618 -4.522 1.00 21.47 276 THR A C 1
ATOM 2125 O O . THR A 1 297 ? 50.453 8.170 -4.586 1.00 20.95 276 THR A O 1
ATOM 2129 N N . PHE A 1 298 ? 52.426 7.876 -3.556 1.00 21.68 277 PHE A N 1
ATOM 2130 C CA . PHE A 1 298 ? 52.132 8.851 -2.513 1.00 24.15 277 PHE A CA 1
ATOM 2131 C C . PHE A 1 298 ? 52.500 10.244 -3.029 1.00 25.19 277 PHE A C 1
ATOM 2132 O O . PHE A 1 298 ? 53.406 10.387 -3.839 1.00 24.94 277 PHE A O 1
ATOM 2140 N N . ASP A 1 299 ? 51.782 11.259 -2.564 1.00 27.12 278 ASP A N 1
ATOM 2141 C CA . ASP A 1 299 ? 52.030 12.639 -2.968 1.00 30.13 278 ASP A CA 1
ATOM 2142 C C . ASP A 1 299 ? 52.109 13.486 -1.711 1.00 31.78 278 ASP A C 1
ATOM 2143 O O . ASP A 1 299 ? 51.077 13.852 -1.150 1.00 31.90 278 ASP A O 1
ATOM 2148 N N . THR A 1 300 ? 53.319 13.803 -1.264 1.00 33.37 279 THR A N 1
ATOM 2149 C CA . THR A 1 300 ? 53.465 14.606 -0.054 1.00 35.23 279 THR A CA 1
ATOM 2150 C C . THR A 1 300 ? 53.312 16.107 -0.287 1.00 36.58 279 THR A C 1
ATOM 2151 O O . THR A 1 300 ? 53.401 16.894 0.657 1.00 37.67 279 THR A O 1
ATOM 2155 N N . LYS A 1 301 ? 53.072 16.504 -1.533 1.00 37.37 280 LYS A N 1
ATOM 2156 C CA . LYS A 1 301 ? 52.906 17.919 -1.849 1.00 39.54 280 LYS A CA 1
ATOM 2157 C C . LYS A 1 301 ? 51.483 18.425 -1.613 1.00 39.75 280 LYS A C 1
ATOM 2158 O O . LYS A 1 301 ? 51.267 19.631 -1.484 1.00 40.86 280 LYS A O 1
ATOM 2164 N N . VAL A 1 302 ? 50.516 17.510 -1.553 1.00 38.96 281 VAL A N 1
ATOM 2165 C CA . VAL A 1 302 ? 49.122 17.887 -1.306 1.00 38.28 281 VAL A CA 1
ATOM 2166 C C . VAL A 1 302 ? 48.773 17.469 0.123 1.00 37.21 281 VAL A C 1
ATOM 2167 O O . VAL A 1 302 ? 49.151 16.383 0.564 1.00 37.16 281 VAL A O 1
ATOM 2171 N N . LYS A 1 303 ? 48.059 18.318 0.855 1.00 36.03 282 LYS A N 1
ATOM 2172 C CA . LYS A 1 303 ? 47.734 17.969 2.235 1.00 36.14 282 LYS A CA 1
ATOM 2173 C C . LYS A 1 303 ? 46.493 17.108 2.441 1.00 33.29 282 LYS A C 1
ATOM 2174 O O . LYS A 1 303 ? 46.298 16.556 3.518 1.00 32.00 282 LYS A O 1
ATOM 2180 N N . CYS A 1 304 ? 45.662 16.979 1.417 1.00 32.22 283 CYS A N 1
ATOM 2181 C CA . CYS A 1 304 ? 44.467 16.159 1.543 1.00 31.19 283 CYS A CA 1
ATOM 2182 C C . CYS A 1 304 ? 43.808 15.876 0.195 1.00 30.08 283 CYS A C 1
ATOM 2183 O O . CYS A 1 304 ? 44.208 16.427 -0.832 1.00 27.98 283 CYS A O 1
ATOM 2186 N N . GLY A 1 305 ? 42.788 15.017 0.221 1.00 28.92 284 GLY A N 1
ATOM 2187 C CA . GLY A 1 305 ? 42.064 14.646 -0.982 1.00 29.78 284 GLY A CA 1
ATOM 2188 C C . GLY A 1 305 ? 41.443 15.768 -1.806 1.00 30.58 284 GLY A C 1
ATOM 2189 O O . GLY A 1 305 ? 41.342 15.647 -3.026 1.00 32.35 284 GLY A O 1
ATOM 2190 N N . ALA A 1 306 ? 41.020 16.850 -1.163 1.00 29.60 285 ALA A N 1
ATOM 2191 C CA . ALA A 1 306 ? 40.420 17.967 -1.888 1.00 30.16 285 ALA A CA 1
ATOM 2192 C C . ALA A 1 306 ? 41.409 18.565 -2.869 1.00 30.65 285 ALA A C 1
ATOM 2193 O O . ALA A 1 306 ? 41.019 19.196 -3.850 1.00 32.38 285 ALA A O 1
ATOM 2195 N N . ASP A 1 307 ? 42.693 18.367 -2.601 1.00 30.83 286 ASP A N 1
ATOM 2196 C CA . ASP A 1 307 ? 43.742 18.905 -3.457 1.00 30.62 286 ASP A CA 1
ATOM 2197 C C . ASP A 1 307 ? 44.079 17.970 -4.608 1.00 30.05 286 ASP A C 1
ATOM 2198 O O . ASP A 1 307 ? 44.986 18.246 -5.388 1.00 30.27 286 ASP A O 1
ATOM 2203 N N . ILE A 1 308 ? 43.348 16.867 -4.727 1.00 29.06 287 ILE A N 1
ATOM 2204 C CA . ILE A 1 308 ? 43.630 15.912 -5.791 1.00 28.25 287 ILE A CA 1
ATOM 2205 C C . ILE A 1 308 ? 42.718 16.020 -7.005 1.00 28.18 287 ILE A C 1
ATOM 2206 O O . ILE A 1 308 ? 41.508 15.832 -6.910 1.00 28.63 287 ILE A O 1
ATOM 2211 N N . PRO A 1 309 ? 43.301 16.318 -8.174 1.00 27.83 288 PRO A N 1
ATOM 2212 C CA . PRO A 1 309 ? 42.570 16.456 -9.434 1.00 27.40 288 PRO A CA 1
ATOM 2213 C C . PRO A 1 309 ? 41.813 15.181 -9.793 1.00 25.93 288 PRO A C 1
ATOM 2214 O O . PRO A 1 309 ? 42.425 14.118 -9.932 1.00 25.38 288 PRO A O 1
ATOM 2218 N N . ILE A 1 310 ? 40.493 15.289 -9.929 1.00 23.05 289 ILE A N 1
ATOM 2219 C CA . ILE A 1 310 ? 39.674 14.152 -10.319 1.00 21.56 289 ILE A CA 1
ATOM 2220 C C . ILE A 1 310 ? 39.355 14.343 -11.785 1.00 21.29 289 ILE A C 1
ATOM 2221 O O . ILE A 1 310 ? 38.632 15.263 -12.157 1.00 21.88 289 ILE A O 1
ATOM 2226 N N . GLU A 1 311 ? 39.904 13.478 -12.617 1.00 21.87 290 GLU A N 1
ATOM 2227 C CA . GLU A 1 311 ? 39.670 13.527 -14.048 1.00 23.17 290 GLU A CA 1
ATOM 2228 C C . GLU A 1 311 ? 38.211 13.191 -14.389 1.00 24.63 290 GLU A C 1
ATOM 2229 O O . GLU A 1 311 ? 37.599 12.308 -13.780 1.00 24.13 290 GLU A O 1
ATOM 2235 N N . GLU A 1 312 ? 37.650 13.907 -15.351 1.00 25.83 291 GLU A N 1
ATOM 2236 C CA . GLU A 1 312 ? 36.293 13.626 -15.805 1.00 28.44 291 GLU A CA 1
ATOM 2237 C C . GLU A 1 312 ? 36.456 13.217 -17.261 1.00 29.39 291 GLU A C 1
ATOM 2238 O O . GLU A 1 312 ? 37.018 13.967 -18.062 1.00 30.08 291 GLU A O 1
ATOM 2244 N N . ARG A 1 313 ? 35.988 12.020 -17.601 1.00 29.93 292 ARG A N 1
ATOM 2245 C CA . ARG A 1 313 ? 36.153 11.509 -18.958 1.00 30.43 292 ARG A CA 1
ATOM 2246 C C . ARG A 1 313 ? 34.947 11.660 -19.868 1.00 31.11 292 ARG A C 1
ATOM 2247 O O . ARG A 1 313 ? 33.809 11.747 -19.413 1.00 31.06 292 ARG A O 1
ATOM 2255 N N . ASP A 1 314 ? 35.221 11.692 -21.167 1.00 32.85 293 ASP A N 1
ATOM 2256 C CA . ASP A 1 314 ? 34.178 11.832 -22.172 1.00 34.35 293 ASP A CA 1
ATOM 2257 C C . ASP A 1 314 ? 32.938 11.055 -21.741 1.00 33.96 293 ASP A C 1
ATOM 2258 O O . ASP A 1 314 ? 33.008 9.850 -21.485 1.00 34.06 293 ASP A O 1
ATOM 2263 N N . PRO A 1 315 ? 31.784 11.735 -21.663 1.00 32.84 294 PRO A N 1
ATOM 2264 C CA . PRO A 1 315 ? 30.514 11.122 -21.260 1.00 31.19 294 PRO A CA 1
ATOM 2265 C C . PRO A 1 315 ? 30.046 9.931 -22.099 1.00 30.54 294 PRO A C 1
ATOM 2266 O O . PRO A 1 315 ? 29.123 9.229 -21.708 1.00 30.01 294 PRO A O 1
ATOM 2270 N N . GLU A 1 316 ? 30.687 9.693 -23.239 1.00 30.65 295 GLU A N 1
ATOM 2271 C CA . GLU A 1 316 ? 30.308 8.572 -24.099 1.00 30.65 295 GLU A CA 1
ATOM 2272 C C . GLU A 1 316 ? 30.581 7.216 -23.440 1.00 30.56 295 GLU A C 1
ATOM 2273 O O . GLU A 1 316 ? 29.905 6.237 -23.740 1.00 31.94 295 GLU A O 1
ATOM 2279 N N . GLU A 1 317 ? 31.571 7.154 -22.549 1.00 29.75 296 GLU A N 1
ATOM 2280 C CA . GLU A 1 317 ? 31.903 5.898 -21.866 1.00 27.82 296 GLU A CA 1
ATOM 2281 C C . GLU A 1 317 ? 30.688 5.379 -21.095 1.00 27.79 296 GLU A C 1
ATOM 2282 O O . GLU A 1 317 ? 30.556 4.173 -20.840 1.00 25.96 296 GLU A O 1
ATOM 2288 N N . VAL A 1 318 ? 29.815 6.306 -20.712 1.00 26.51 297 VAL A N 1
ATOM 2289 C CA . VAL A 1 318 ? 28.625 5.981 -19.941 1.00 28.03 297 VAL A CA 1
ATOM 2290 C C . VAL A 1 318 ? 27.358 5.798 -20.763 1.00 29.54 297 VAL A C 1
ATOM 2291 O O . VAL A 1 318 ? 26.461 5.062 -20.358 1.00 29.42 297 VAL A O 1
ATOM 2295 N N . ARG A 1 319 ? 27.277 6.465 -21.910 1.00 32.21 298 ARG A N 1
ATOM 2296 C CA . ARG A 1 319 ? 26.088 6.366 -22.763 1.00 35.76 298 ARG A CA 1
ATOM 2297 C C . ARG A 1 319 ? 26.137 5.165 -23.680 1.00 37.71 298 ARG A C 1
ATOM 2298 O O . ARG A 1 319 ? 25.111 4.703 -24.141 1.00 39.08 298 ARG A O 1
ATOM 2306 N N . GLN A 1 320 ? 27.325 4.674 -23.982 1.00 40.40 299 GLN A N 1
ATOM 2307 C CA . GLN A 1 320 ? 27.389 3.524 -24.861 1.00 42.51 299 GLN A CA 1
ATOM 2308 C C . GLN A 1 320 ? 28.612 2.715 -24.569 1.00 42.84 299 GLN A C 1
ATOM 2309 O O . GLN A 1 320 ? 29.324 3.018 -23.574 1.00 42.62 299 GLN A O 1
ATOM 2315 N N . ILE A 1 321 ? 28.795 1.646 -25.355 1.00 42.93 300 ILE A N 1
ATOM 2316 C CA . ILE A 1 321 ? 29.998 0.799 -25.215 1.00 43.01 300 ILE A CA 1
ATOM 2317 C C . ILE A 1 321 ? 30.129 0.047 -26.511 1.00 44.10 300 ILE A C 1
ATOM 2318 O O . ILE A 1 321 ? 29.164 -0.483 -26.998 1.00 43.48 300 ILE A O 1
ATOM 2323 N N . SER A 1 322 ? 31.314 0.082 -27.109 1.00 44.83 301 SER A N 1
ATOM 2324 C CA . SER A 1 322 ? 31.636 -0.572 -28.372 1.00 46.39 301 SER A CA 1
ATOM 2325 C C . SER A 1 322 ? 30.624 -0.150 -29.519 1.00 46.51 301 SER A C 1
ATOM 2326 O O . SER A 1 322 ? 30.432 -0.879 -30.507 1.00 47.49 301 SER A O 1
ATOM 2329 N N . GLY A 1 323 ? 30.020 1.055 -29.431 1.00 46.15 302 GLY A N 1
ATOM 2330 C CA . GLY A 1 323 ? 29.057 1.500 -30.463 1.00 44.88 302 GLY A CA 1
ATOM 2331 C C . GLY A 1 323 ? 27.622 1.136 -30.085 1.00 43.99 302 GLY A C 1
ATOM 2332 O O . GLY A 1 323 ? 26.668 1.569 -30.735 1.00 44.41 302 GLY A O 1
ATOM 2333 N N . VAL A 1 324 ? 27.465 0.320 -29.042 1.00 42.45 303 VAL A N 1
ATOM 2334 C CA . VAL A 1 324 ? 26.118 -0.051 -28.600 1.00 41.02 303 VAL A CA 1
ATOM 2335 C C . VAL A 1 324 ? 25.675 0.870 -27.469 1.00 39.31 303 VAL A C 1
ATOM 2336 O O . VAL A 1 324 ? 26.108 0.724 -26.323 1.00 39.60 303 VAL A O 1
ATOM 2340 N N . ARG A 1 325 ? 24.807 1.816 -27.797 1.00 36.89 304 ARG A N 1
ATOM 2341 C CA . ARG A 1 325 ? 24.309 2.750 -26.805 1.00 35.24 304 ARG A CA 1
ATOM 2342 C C . ARG A 1 325 ? 23.465 2.015 -25.760 1.00 32.31 304 ARG A C 1
ATOM 2343 O O . ARG A 1 325 ? 22.883 0.962 -26.028 1.00 31.22 304 ARG A O 1
ATOM 2351 N N . THR A 1 326 ? 23.429 2.565 -24.558 1.00 28.45 305 THR A N 1
ATOM 2352 C CA . THR A 1 326 ? 22.679 1.968 -23.478 1.00 26.89 305 THR A CA 1
ATOM 2353 C C . THR A 1 326 ? 21.849 3.048 -22.816 1.00 25.13 305 THR A C 1
ATOM 2354 O O . THR A 1 326 ? 21.296 2.849 -21.733 1.00 24.69 305 THR A O 1
ATOM 2358 N N . ALA A 1 327 ? 21.778 4.199 -23.471 1.00 23.22 306 ALA A N 1
ATOM 2359 C CA . ALA A 1 327 ? 21.013 5.327 -22.958 1.00 23.48 306 ALA A CA 1
ATOM 2360 C C . ALA A 1 327 ? 20.686 6.276 -24.101 1.00 23.24 306 ALA A C 1
ATOM 2361 O O . ALA A 1 327 ? 21.141 6.075 -25.228 1.00 22.27 306 ALA A O 1
ATOM 2363 N N . PRO A 1 328 ? 19.845 7.293 -23.839 1.00 23.89 307 PRO A N 1
ATOM 2364 C CA . PRO A 1 328 ? 19.503 8.260 -24.891 1.00 24.47 307 PRO A CA 1
ATOM 2365 C C . PRO A 1 328 ? 20.821 8.949 -25.244 1.00 24.57 307 PRO A C 1
ATOM 2366 O O . PRO A 1 328 ? 21.549 9.385 -24.358 1.00 25.32 307 PRO A O 1
ATOM 2370 N N . SER A 1 329 ? 21.129 9.048 -26.528 1.00 25.16 308 SER A N 1
ATOM 2371 C CA . SER A 1 329 ? 22.401 9.620 -26.949 1.00 27.00 308 SER A CA 1
ATOM 2372 C C . SER A 1 329 ? 22.774 11.008 -26.459 1.00 26.99 308 SER A C 1
ATOM 2373 O O . SER A 1 329 ? 23.939 11.386 -26.534 1.00 27.51 308 SER A O 1
ATOM 2376 N N . ASN A 1 330 ? 21.824 11.781 -25.957 1.00 27.25 309 ASN A N 1
ATOM 2377 C CA . ASN A 1 330 ? 22.199 13.104 -25.496 1.00 28.44 309 ASN A CA 1
ATOM 2378 C C . ASN A 1 330 ? 21.864 13.363 -24.033 1.00 28.23 309 ASN A C 1
ATOM 2379 O O . ASN A 1 330 ? 21.866 14.507 -23.592 1.00 27.98 309 ASN A O 1
ATOM 2384 N N . VAL A 1 331 ? 21.582 12.307 -23.274 1.00 26.60 310 VAL A N 1
ATOM 2385 C CA . VAL A 1 331 ? 21.261 12.487 -21.864 1.00 23.65 310 VAL A CA 1
ATOM 2386 C C . VAL A 1 331 ? 22.502 12.975 -21.170 1.00 22.58 310 VAL A C 1
ATOM 2387 O O . VAL A 1 331 ? 23.591 12.468 -21.413 1.00 23.06 310 VAL A O 1
ATOM 2391 N N . PRO A 1 332 ? 22.358 13.989 -20.308 1.00 21.84 311 PRO A N 1
ATOM 2392 C CA . PRO A 1 332 ? 23.485 14.552 -19.570 1.00 21.33 311 PRO A CA 1
ATOM 2393 C C . PRO A 1 332 ? 24.161 13.495 -18.702 1.00 22.87 311 PRO A C 1
ATOM 2394 O O . PRO A 1 332 ? 23.498 12.630 -18.129 1.00 22.97 311 PRO A O 1
ATOM 2398 N N . VAL A 1 333 ? 25.483 13.581 -18.606 1.00 23.42 312 VAL A N 1
ATOM 2399 C CA . VAL A 1 333 ? 26.278 12.641 -17.827 1.00 23.29 312 VAL A CA 1
ATOM 2400 C C . VAL A 1 333 ? 27.326 13.330 -16.954 1.00 23.42 312 VAL A C 1
ATOM 2401 O O . VAL A 1 333 ? 27.771 14.432 -17.243 1.00 23.93 312 VAL A O 1
ATOM 2405 N N . PHE A 1 334 ? 27.694 12.659 -15.872 1.00 24.37 313 PHE A N 1
ATOM 2406 C CA . PHE A 1 334 ? 28.721 13.111 -14.944 1.00 22.97 313 PHE A CA 1
ATOM 2407 C C . PHE A 1 334 ? 29.637 11.888 -14.901 1.00 22.29 313 PHE A C 1
ATOM 2408 O O . PHE A 1 334 ? 29.259 10.846 -14.381 1.00 21.01 313 PHE A O 1
ATOM 2416 N N . ASN A 1 335 ? 30.830 12.007 -15.468 1.00 23.77 314 ASN A N 1
ATOM 2417 C CA . ASN A 1 335 ? 31.732 10.866 -15.542 1.00 24.02 314 ASN A CA 1
ATOM 2418 C C . ASN A 1 335 ? 33.087 10.998 -14.855 1.00 23.56 314 ASN A C 1
ATOM 2419 O O . ASN A 1 335 ? 34.125 11.082 -15.515 1.00 22.77 314 ASN A O 1
ATOM 2424 N N . PRO A 1 336 ? 33.096 11.012 -13.515 1.00 23.52 315 PRO A N 1
ATOM 2425 C CA . PRO A 1 336 ? 34.356 11.125 -12.777 1.00 23.80 315 PRO A CA 1
ATOM 2426 C C . PRO A 1 336 ? 34.937 9.725 -12.787 1.00 22.43 315 PRO A C 1
ATOM 2427 O O . PRO A 1 336 ? 34.211 8.752 -12.553 1.00 20.58 315 PRO A O 1
ATOM 2431 N N . ALA A 1 337 ? 36.231 9.624 -13.073 1.00 22.47 316 ALA A N 1
ATOM 2432 C CA . ALA A 1 337 ? 36.904 8.334 -13.130 1.00 19.88 316 ALA A CA 1
ATOM 2433 C C . ALA A 1 337 ? 37.515 7.965 -11.792 1.00 18.72 316 ALA A C 1
ATOM 2434 O O . ALA A 1 337 ? 38.061 6.878 -11.634 1.00 20.49 316 ALA A O 1
ATOM 2436 N N . PHE A 1 338 ? 37.433 8.877 -10.832 1.00 18.68 317 PHE A N 1
ATOM 2437 C CA . PHE A 1 338 ? 37.980 8.634 -9.495 1.00 19.80 317 PHE A CA 1
ATOM 2438 C C . PHE A 1 338 ? 37.171 9.377 -8.450 1.00 19.16 317 PHE A C 1
ATOM 2439 O O . PHE A 1 338 ? 36.385 10.268 -8.775 1.00 20.86 317 PHE A O 1
ATOM 2447 N N . ASP A 1 339 ? 37.360 8.973 -7.199 1.00 18.70 318 ASP A N 1
ATOM 2448 C CA . ASP A 1 339 ? 36.744 9.609 -6.044 1.00 18.72 318 ASP A CA 1
ATOM 2449 C C . ASP A 1 339 ? 37.792 9.536 -4.925 1.00 18.15 318 ASP A C 1
ATOM 2450 O O . ASP A 1 339 ? 38.864 8.970 -5.122 1.00 18.36 318 ASP A O 1
ATOM 2455 N N . ILE A 1 340 ? 37.490 10.107 -3.767 1.00 17.13 319 ILE A N 1
ATOM 2456 C CA . ILE A 1 340 ? 38.427 10.124 -2.657 1.00 17.92 319 ILE A CA 1
ATOM 2457 C C . ILE A 1 340 ? 37.911 9.359 -1.454 1.00 19.64 319 ILE A C 1
ATOM 2458 O O . ILE A 1 340 ? 36.760 9.536 -1.038 1.00 20.72 319 ILE A O 1
ATOM 2463 N N . THR A 1 341 ? 38.764 8.519 -0.881 1.00 19.71 320 THR A N 1
ATOM 2464 C CA . THR A 1 341 ? 38.390 7.771 0.308 1.00 20.44 320 THR A CA 1
ATOM 2465 C C . THR A 1 341 ? 39.117 8.442 1.463 1.00 19.70 320 THR A C 1
ATOM 2466 O O . THR A 1 341 ? 40.334 8.484 1.490 1.00 20.19 320 THR A O 1
ATOM 2470 N N . PRO A 1 342 ? 38.373 9.005 2.422 1.00 21.20 321 PRO A N 1
ATOM 2471 C CA . PRO A 1 342 ? 39.002 9.672 3.570 1.00 20.60 321 PRO A CA 1
ATOM 2472 C C . PRO A 1 342 ? 39.780 8.652 4.375 1.00 20.97 321 PRO A C 1
ATOM 2473 O O . PRO A 1 342 ? 39.286 7.553 4.613 1.00 22.34 321 PRO A O 1
ATOM 2477 N N . HIS A 1 343 ? 40.988 9.010 4.791 1.00 21.05 322 HIS A N 1
ATOM 2478 C CA . HIS A 1 343 ? 41.845 8.104 5.550 1.00 24.11 322 HIS A CA 1
ATOM 2479 C C . HIS A 1 343 ? 41.143 7.458 6.742 1.00 25.27 322 HIS A C 1
ATOM 2480 O O . HIS A 1 343 ? 41.528 6.382 7.192 1.00 25.45 322 HIS A O 1
ATOM 2487 N N . ASP A 1 344 ? 40.105 8.113 7.241 1.00 27.63 323 ASP A N 1
ATOM 2488 C CA . ASP A 1 344 ? 39.359 7.610 8.389 1.00 31.00 323 ASP A CA 1
ATOM 2489 C C . ASP A 1 344 ? 38.657 6.292 8.089 1.00 29.87 323 ASP A C 1
ATOM 2490 O O . ASP A 1 344 ? 38.464 5.467 8.979 1.00 30.28 323 ASP A O 1
ATOM 2495 N N . LEU A 1 345 ? 38.257 6.106 6.837 1.00 29.09 324 LEU A N 1
ATOM 2496 C CA . LEU A 1 345 ? 37.568 4.886 6.431 1.00 26.18 324 LEU A CA 1
ATOM 2497 C C . LEU A 1 345 ? 38.579 3.838 5.977 1.00 25.71 324 LEU A C 1
ATOM 2498 O O . LEU A 1 345 ? 38.214 2.828 5.385 1.00 26.70 324 LEU A O 1
ATOM 2503 N N . ILE A 1 346 ? 39.854 4.075 6.256 1.00 25.54 325 ILE A N 1
ATOM 2504 C CA . ILE A 1 346 ? 40.895 3.149 5.824 1.00 24.56 325 ILE A CA 1
ATOM 2505 C C . ILE A 1 346 ? 41.527 2.365 6.962 1.00 25.16 325 ILE A C 1
ATOM 2506 O O . ILE A 1 346 ? 42.166 2.938 7.837 1.00 26.25 325 ILE A O 1
ATOM 2511 N N . SER A 1 347 ? 41.344 1.047 6.935 1.00 25.66 326 SER A N 1
ATOM 2512 C CA . SER A 1 347 ? 41.898 0.170 7.956 1.00 26.09 326 SER A CA 1
ATOM 2513 C C . SER A 1 347 ? 43.416 0.075 7.840 1.00 25.80 326 SER A C 1
ATOM 2514 O O . SER A 1 347 ? 44.120 -0.010 8.843 1.00 23.75 326 SER A O 1
ATOM 2517 N N . GLY A 1 348 ? 43.919 0.087 6.612 1.00 26.44 327 GLY A N 1
ATOM 2518 C CA . GLY A 1 348 ? 45.357 -0.005 6.431 1.00 27.45 327 GLY A CA 1
ATOM 2519 C C . GLY A 1 348 ? 45.896 0.246 5.035 1.00 26.47 327 GLY A C 1
ATOM 2520 O O . GLY A 1 348 ? 45.226 0.017 4.024 1.00 27.33 327 GLY A O 1
ATOM 2521 N N . ILE A 1 349 ? 47.128 0.729 4.990 1.00 25.09 328 ILE A N 1
ATOM 2522 C CA . ILE A 1 349 ? 47.801 1.007 3.737 1.00 25.46 328 ILE A CA 1
ATOM 2523 C C . ILE A 1 349 ? 49.053 0.126 3.654 1.00 25.43 328 ILE A C 1
ATOM 2524 O O . ILE A 1 349 ? 49.897 0.133 4.551 1.00 24.60 328 ILE A O 1
ATOM 2529 N N . ILE A 1 350 ? 49.150 -0.644 2.576 1.00 25.49 329 ILE A N 1
ATOM 2530 C CA . ILE A 1 350 ? 50.267 -1.557 2.368 1.00 24.96 329 ILE A CA 1
ATOM 2531 C C . ILE A 1 350 ? 51.236 -1.042 1.314 1.00 24.60 329 ILE A C 1
ATOM 2532 O O . ILE A 1 350 ? 50.835 -0.772 0.191 1.00 26.37 329 ILE A O 1
ATOM 2537 N N . THR A 1 351 ? 52.508 -0.913 1.676 1.00 24.09 330 THR A N 1
ATOM 2538 C CA . THR A 1 351 ? 53.529 -0.452 0.744 1.00 23.93 330 THR A CA 1
ATOM 2539 C C . THR A 1 351 ? 54.674 -1.439 0.823 1.00 24.28 330 THR A C 1
ATOM 2540 O O . THR A 1 351 ? 54.603 -2.406 1.575 1.00 25.85 330 THR A O 1
ATOM 2544 N N . GLU A 1 352 ? 55.723 -1.206 0.047 1.00 23.64 331 GLU A N 1
ATOM 2545 C CA . GLU A 1 352 ? 56.873 -2.094 0.078 1.00 26.09 331 GLU A CA 1
ATOM 2546 C C . GLU A 1 352 ? 57.473 -2.092 1.488 1.00 26.83 331 GLU A C 1
ATOM 2547 O O . GLU A 1 352 ? 58.311 -2.935 1.828 1.00 26.68 331 GLU A O 1
ATOM 2553 N N . LYS A 1 353 ? 57.026 -1.144 2.308 1.00 27.57 332 LYS A N 1
ATOM 2554 C CA . LYS A 1 353 ? 57.519 -1.006 3.672 1.00 29.74 332 LYS A CA 1
ATOM 2555 C C . LYS A 1 353 ? 56.725 -1.776 4.705 1.00 29.95 332 LYS A C 1
ATOM 2556 O O . LYS A 1 353 ? 57.162 -1.934 5.847 1.00 32.01 332 LYS A O 1
ATOM 2562 N N . GLY A 1 354 ? 55.560 -2.264 4.320 1.00 29.40 333 GLY A N 1
ATOM 2563 C CA . GLY A 1 354 ? 54.767 -2.997 5.279 1.00 29.57 333 GLY A CA 1
ATOM 2564 C C . GLY A 1 354 ? 53.415 -2.359 5.428 1.00 29.30 333 GLY A C 1
ATOM 2565 O O . GLY A 1 354 ? 52.954 -1.665 4.525 1.00 29.93 333 GLY A O 1
ATOM 2566 N N . ILE A 1 355 ? 52.794 -2.557 6.585 1.00 29.73 334 ILE A N 1
ATOM 2567 C CA . ILE A 1 355 ? 51.459 -2.036 6.823 1.00 29.52 334 ILE A CA 1
ATOM 2568 C C . ILE A 1 355 ? 51.348 -0.896 7.823 1.00 30.05 334 ILE A C 1
ATOM 2569 O O . ILE A 1 355 ? 51.935 -0.943 8.896 1.00 31.14 334 ILE A O 1
ATOM 2574 N N . MET A 1 356 ? 50.576 0.122 7.451 1.00 32.51 335 MET A N 1
ATOM 2575 C CA . MET A 1 356 ? 50.320 1.294 8.293 1.00 33.78 335 MET A CA 1
ATOM 2576 C C . MET A 1 356 ? 48.858 1.205 8.684 1.00 33.45 335 MET A C 1
ATOM 2577 O O . MET A 1 356 ? 48.009 0.998 7.823 1.00 33.82 335 MET A O 1
ATOM 2582 N N . THR A 1 357 ? 48.549 1.404 9.960 1.00 33.42 336 THR A N 1
ATOM 2583 C CA . THR A 1 357 ? 47.166 1.300 10.400 1.00 32.59 336 THR A CA 1
ATOM 2584 C C . THR A 1 357 ? 46.478 2.566 10.909 1.00 33.61 336 THR A C 1
ATOM 2585 O O . THR A 1 357 ? 45.345 2.502 11.384 1.00 33.95 336 THR A O 1
ATOM 2589 N N . GLY A 1 358 ? 47.133 3.715 10.806 1.00 33.65 337 GLY A N 1
ATOM 2590 C CA . GLY A 1 358 ? 46.500 4.936 11.279 1.00 35.39 337 GLY A CA 1
ATOM 2591 C C . GLY A 1 358 ? 47.507 6.019 11.599 1.00 37.69 337 GLY A C 1
ATOM 2592 O O . GLY A 1 358 ? 48.714 5.781 11.514 1.00 38.32 337 GLY A O 1
ATOM 2593 N N . ASN A 1 359 ? 47.031 7.204 11.980 1.00 38.44 338 ASN A N 1
ATOM 2594 C CA . ASN A 1 359 ? 47.949 8.303 12.275 1.00 38.11 338 ASN A CA 1
ATOM 2595 C C . ASN A 1 359 ? 48.851 8.321 11.045 1.00 38.59 338 ASN A C 1
ATOM 2596 O O . ASN A 1 359 ? 50.079 8.321 11.144 1.00 38.68 338 ASN A O 1
ATOM 2601 N N . TYR A 1 360 ? 48.206 8.319 9.882 1.00 38.92 339 TYR A N 1
ATOM 2602 C CA . TYR A 1 360 ? 48.885 8.280 8.594 1.00 39.34 339 TYR A CA 1
ATOM 2603 C C . TYR A 1 360 ? 49.867 9.391 8.274 1.00 40.33 339 TYR A C 1
ATOM 2604 O O . TYR A 1 360 ? 50.988 9.105 7.874 1.00 39.79 339 TYR A O 1
ATOM 2613 N N . GLU A 1 361 ? 49.467 10.648 8.438 1.00 42.70 340 GLU A N 1
ATOM 2614 C CA . GLU A 1 361 ? 50.373 11.761 8.143 1.00 45.97 340 GLU A CA 1
ATOM 2615 C C . GLU A 1 361 ? 51.725 11.527 8.792 1.00 46.43 340 GLU A C 1
ATOM 2616 O O . GLU A 1 361 ? 52.751 11.432 8.121 1.00 47.69 340 GLU A O 1
ATOM 2622 N N . GLU A 1 362 ? 51.710 11.456 10.115 1.00 47.12 341 GLU A N 1
ATOM 2623 C CA . GLU A 1 362 ? 52.916 11.226 10.885 1.00 48.09 341 GLU A CA 1
ATOM 2624 C C . GLU A 1 362 ? 53.599 9.987 10.340 1.00 47.70 341 GLU A C 1
ATOM 2625 O O . GLU A 1 362 ? 54.810 9.962 10.162 1.00 48.36 341 GLU A O 1
ATOM 2631 N N . GLU A 1 363 ? 52.796 8.971 10.044 1.00 47.44 342 GLU A N 1
ATOM 2632 C CA . GLU A 1 363 ? 53.296 7.703 9.538 1.00 47.18 342 GLU A CA 1
ATOM 2633 C C . GLU A 1 363 ? 53.939 7.748 8.148 1.00 46.85 342 GLU A C 1
ATOM 2634 O O . GLU A 1 363 ? 55.028 7.210 7.958 1.00 45.85 342 GLU A O 1
ATOM 2640 N N . ILE A 1 364 ? 53.282 8.363 7.168 1.00 46.54 343 ILE A N 1
ATOM 2641 C CA . ILE A 1 364 ? 53.886 8.402 5.842 1.00 47.82 343 ILE A CA 1
ATOM 2642 C C . ILE A 1 364 ? 55.018 9.425 5.851 1.00 47.68 343 ILE A C 1
ATOM 2643 O O . ILE A 1 364 ? 55.901 9.405 4.994 1.00 46.09 343 ILE A O 1
ATOM 2648 N N . GLU A 1 365 ? 54.982 10.314 6.837 1.00 48.08 344 GLU A N 1
ATOM 2649 C CA . GLU A 1 365 ? 56.010 11.335 6.992 1.00 49.70 344 GLU A CA 1
ATOM 2650 C C . GLU A 1 365 ? 57.291 10.572 7.339 1.00 50.13 344 GLU A C 1
ATOM 2651 O O . GLU A 1 365 ? 58.336 10.769 6.719 1.00 50.09 344 GLU A O 1
ATOM 2657 N N . GLN A 1 366 ? 57.189 9.682 8.322 1.00 49.72 345 GLN A N 1
ATOM 2658 C CA . GLN A 1 366 ? 58.322 8.867 8.743 1.00 50.14 345 GLN A CA 1
ATOM 2659 C C . GLN A 1 366 ? 58.789 8.084 7.529 1.00 49.15 345 GLN A C 1
ATOM 2660 O O . GLN A 1 366 ? 59.983 7.967 7.252 1.00 48.60 345 GLN A O 1
ATOM 2666 N N . LEU A 1 367 ? 57.811 7.552 6.810 1.00 49.03 346 LEU A N 1
ATOM 2667 C CA . LEU A 1 367 ? 58.041 6.747 5.622 1.00 49.02 346 LEU A CA 1
ATOM 2668 C C . LEU A 1 367 ? 59.024 7.354 4.625 1.00 49.84 346 LEU A C 1
ATOM 2669 O O . LEU A 1 367 ? 60.011 6.726 4.256 1.00 50.18 346 LEU A O 1
ATOM 2674 N N . PHE A 1 368 ? 58.767 8.585 4.211 1.00 51.32 347 PHE A N 1
ATOM 2675 C CA . PHE A 1 368 ? 59.608 9.233 3.220 1.00 53.40 347 PHE A CA 1
ATOM 2676 C C . PHE A 1 368 ? 60.958 9.784 3.644 1.00 55.81 347 PHE A C 1
ATOM 2677 O O . PHE A 1 368 ? 61.662 10.372 2.823 1.00 55.62 347 PHE A O 1
ATOM 2685 N N . LYS A 1 369 ? 61.336 9.599 4.907 1.00 58.64 348 LYS A N 1
ATOM 2686 C CA . LYS A 1 369 ? 62.639 10.087 5.338 1.00 60.66 348 LYS A CA 1
ATOM 2687 C C . LYS A 1 369 ? 63.641 8.936 5.340 1.00 61.93 348 LYS A C 1
ATOM 2688 O O . LYS A 1 369 ? 64.006 8.394 6.385 1.00 61.79 348 LYS A O 1
ATOM 2694 N N . GLY A 1 370 ? 64.067 8.564 4.136 1.00 63.15 349 GLY A N 1
ATOM 2695 C CA . GLY A 1 370 ? 65.027 7.490 3.971 1.00 63.89 349 GLY A CA 1
ATOM 2696 C C . GLY A 1 370 ? 66.023 7.850 2.886 1.00 64.27 349 GLY A C 1
ATOM 2697 O O . GLY A 1 370 ? 67.244 7.852 3.165 1.00 63.78 349 GLY A O 1
ATOM 2698 N N . MET B 1 22 ? 5.305 15.533 -26.517 1.00 44.71 1 MET B N 1
ATOM 2699 C CA . MET B 1 22 ? 5.739 14.175 -26.083 1.00 45.45 1 MET B CA 1
ATOM 2700 C C . MET B 1 22 ? 6.098 14.172 -24.598 1.00 43.00 1 MET B C 1
ATOM 2701 O O . MET B 1 22 ? 6.357 13.129 -24.000 1.00 42.79 1 MET B O 1
ATOM 2706 N N . THR B 1 23 ? 6.111 15.353 -24.002 1.00 41.03 2 THR B N 1
ATOM 2707 C CA . THR B 1 23 ? 6.418 15.468 -22.591 1.00 38.13 2 THR B CA 1
ATOM 2708 C C . THR B 1 23 ? 5.209 15.048 -21.771 1.00 36.06 2 THR B C 1
ATOM 2709 O O . THR B 1 23 ? 5.240 15.123 -20.550 1.00 37.38 2 THR B O 1
ATOM 2713 N N . HIS B 1 24 ? 4.143 14.613 -22.440 1.00 33.82 3 HIS B N 1
ATOM 2714 C CA . HIS B 1 24 ? 2.938 14.162 -21.743 1.00 33.35 3 HIS B CA 1
ATOM 2715 C C . HIS B 1 24 ? 2.770 12.645 -21.844 1.00 32.66 3 HIS B C 1
ATOM 2716 O O . HIS B 1 24 ? 1.835 12.078 -21.283 1.00 32.80 3 HIS B O 1
ATOM 2723 N N . SER B 1 25 ? 3.676 11.999 -22.565 1.00 31.37 4 SER B N 1
ATOM 2724 C CA . SER B 1 25 ? 3.627 10.558 -22.771 1.00 31.42 4 SER B CA 1
ATOM 2725 C C . SER B 1 25 ? 3.489 9.720 -21.501 1.00 31.85 4 SER B C 1
ATOM 2726 O O . SER B 1 25 ? 2.930 8.625 -21.534 1.00 33.63 4 SER B O 1
ATOM 2729 N N . PHE B 1 26 ? 3.996 10.238 -20.389 1.00 31.07 5 PHE B N 1
ATOM 2730 C CA . PHE B 1 26 ? 3.937 9.541 -19.113 1.00 30.69 5 PHE B CA 1
ATOM 2731 C C . PHE B 1 26 ? 2.516 9.391 -18.570 1.00 31.08 5 PHE B C 1
ATOM 2732 O O . PHE B 1 26 ? 2.246 8.489 -17.781 1.00 32.64 5 PHE B O 1
ATOM 2740 N N . ALA B 1 27 ? 1.615 10.279 -18.977 1.00 31.01 6 ALA B N 1
ATOM 2741 C CA . ALA B 1 27 ? 0.232 10.247 -18.496 1.00 30.79 6 ALA B CA 1
ATOM 2742 C C . ALA B 1 27 ? -0.669 9.373 -19.349 1.00 31.35 6 ALA B C 1
ATOM 2743 O O . ALA B 1 27 ? -1.888 9.362 -19.174 1.00 31.83 6 ALA B O 1
ATOM 2745 N N . VAL B 1 28 ? -0.074 8.648 -20.282 1.00 31.62 7 VAL B N 1
ATOM 2746 C CA . VAL B 1 28 ? -0.842 7.771 -21.147 1.00 32.08 7 VAL B CA 1
ATOM 2747 C C . VAL B 1 28 ? -0.331 6.361 -20.940 1.00 31.80 7 VAL B C 1
ATOM 2748 O O . VAL B 1 28 ? 0.865 6.149 -20.764 1.00 32.47 7 VAL B O 1
ATOM 2752 N N . PRO B 1 29 ? -1.233 5.373 -20.937 1.00 31.84 8 PRO B N 1
ATOM 2753 C CA . PRO B 1 29 ? -0.802 3.988 -20.743 1.00 31.58 8 PRO B CA 1
ATOM 2754 C C . PRO B 1 29 ? 0.074 3.497 -21.894 1.00 30.54 8 PRO B C 1
ATOM 2755 O O . PRO B 1 29 ? -0.320 3.559 -23.056 1.00 31.76 8 PRO B O 1
ATOM 2759 N N . ARG B 1 30 ? 1.268 3.018 -21.566 1.00 28.43 9 ARG B N 1
ATOM 2760 C CA . ARG B 1 30 ? 2.180 2.521 -22.584 1.00 27.93 9 ARG B CA 1
ATOM 2761 C C . ARG B 1 30 ? 2.666 1.115 -22.259 1.00 26.92 9 ARG B C 1
ATOM 2762 O O . ARG B 1 30 ? 2.834 0.294 -23.152 1.00 27.01 9 ARG B O 1
ATOM 2770 N N . SER B 1 31 ? 2.887 0.843 -20.976 1.00 25.98 10 SER B N 1
ATOM 2771 C CA . SER B 1 31 ? 3.373 -0.461 -20.531 1.00 24.22 10 SER B CA 1
ATOM 2772 C C . SER B 1 31 ? 2.473 -1.640 -20.890 1.00 23.55 10 SER B C 1
ATOM 2773 O O . SER B 1 31 ? 2.950 -2.639 -21.417 1.00 20.33 10 SER B O 1
ATOM 2776 N N . VAL B 1 32 ? 1.178 -1.524 -20.602 1.00 23.00 11 VAL B N 1
ATOM 2777 C CA . VAL B 1 32 ? 0.251 -2.613 -20.881 1.00 25.00 11 VAL B CA 1
ATOM 2778 C C . VAL B 1 32 ? -1.181 -2.155 -21.127 1.00 25.70 11 VAL B C 1
ATOM 2779 O O . VAL B 1 32 ? -1.729 -1.336 -20.396 1.00 23.87 11 VAL B O 1
ATOM 2783 N N . GLU B 1 33 ? -1.782 -2.716 -22.165 1.00 27.80 12 GLU B N 1
ATOM 2784 C CA . GLU B 1 33 ? -3.128 -2.355 -22.544 1.00 29.98 12 GLU B CA 1
ATOM 2785 C C . GLU B 1 33 ? -3.980 -3.561 -22.893 1.00 30.14 12 GLU B C 1
ATOM 2786 O O . GLU B 1 33 ? -3.569 -4.443 -23.654 1.00 30.30 12 GLU B O 1
ATOM 2792 N N . TRP B 1 34 ? -5.178 -3.587 -22.324 1.00 28.51 13 TRP B N 1
ATOM 2793 C CA . TRP B 1 34 ? -6.125 -4.663 -22.567 1.00 27.51 13 TRP B CA 1
ATOM 2794 C C . TRP B 1 34 ? -6.844 -4.409 -23.893 1.00 27.97 13 TRP B C 1
ATOM 2795 O O . TRP B 1 34 ? -7.388 -3.331 -24.115 1.00 24.96 13 TRP B O 1
ATOM 2806 N N . LYS B 1 35 ? -6.832 -5.409 -24.770 1.00 30.51 14 LYS B N 1
ATOM 2807 C CA . LYS B 1 35 ? -7.468 -5.312 -26.084 1.00 33.84 14 LYS B CA 1
ATOM 2808 C C . LYS B 1 35 ? -8.605 -6.314 -26.249 1.00 35.32 14 LYS B C 1
ATOM 2809 O O . LYS B 1 35 ? -9.071 -6.542 -27.365 1.00 36.46 14 LYS B O 1
ATOM 2815 N N . GLU B 1 36 ? -9.030 -6.917 -25.146 1.00 36.31 15 GLU B N 1
ATOM 2816 C CA . GLU B 1 36 ? -10.110 -7.906 -25.139 1.00 38.90 15 GLU B CA 1
ATOM 2817 C C . GLU B 1 36 ? -9.668 -9.271 -25.662 1.00 38.28 15 GLU B C 1
ATOM 2818 O O . GLU B 1 36 ? -9.892 -10.288 -25.004 1.00 38.28 15 GLU B O 1
ATOM 2824 N N . THR B 1 37 ? -9.051 -9.295 -26.842 1.00 37.80 16 THR B N 1
ATOM 2825 C CA . THR B 1 37 ? -8.567 -10.549 -27.429 1.00 37.32 16 THR B CA 1
ATOM 2826 C C . THR B 1 37 ? -7.048 -10.604 -27.390 1.00 36.96 16 THR B C 1
ATOM 2827 O O . THR B 1 37 ? -6.448 -11.641 -27.693 1.00 37.93 16 THR B O 1
ATOM 2831 N N . ALA B 1 38 ? -6.431 -9.484 -27.028 1.00 35.12 17 ALA B N 1
ATOM 2832 C CA . ALA B 1 38 ? -4.979 -9.400 -26.951 1.00 34.51 17 ALA B CA 1
ATOM 2833 C C . ALA B 1 38 ? -4.536 -8.490 -25.817 1.00 32.94 17 ALA B C 1
ATOM 2834 O O . ALA B 1 38 ? -5.316 -7.686 -25.319 1.00 31.96 17 ALA B O 1
ATOM 2836 N N . ILE B 1 39 ? -3.282 -8.639 -25.402 1.00 31.66 18 ILE B N 1
ATOM 2837 C CA . ILE B 1 39 ? -2.712 -7.810 -24.351 1.00 28.62 18 ILE B CA 1
ATOM 2838 C C . ILE B 1 39 ? -1.493 -7.149 -24.983 1.00 29.59 18 ILE B C 1
ATOM 2839 O O . ILE B 1 39 ? -0.483 -7.809 -25.232 1.00 32.70 18 ILE B O 1
ATOM 2844 N N . THR B 1 40 ? -1.581 -5.853 -25.250 1.00 28.52 19 THR B N 1
ATOM 2845 C CA . THR B 1 40 ? -0.464 -5.138 -25.854 1.00 28.00 19 THR B CA 1
ATOM 2846 C C . THR B 1 40 ? 0.495 -4.564 -24.821 1.00 26.49 19 THR B C 1
ATOM 2847 O O . THR B 1 40 ? 0.090 -3.846 -23.908 1.00 23.89 19 THR B O 1
ATOM 2851 N N . ILE B 1 41 ? 1.774 -4.876 -24.988 1.00 26.42 20 ILE B N 1
ATOM 2852 C CA . ILE B 1 41 ? 2.791 -4.399 -24.066 1.00 25.94 20 ILE B CA 1
ATOM 2853 C C . ILE B 1 41 ? 3.945 -3.728 -24.776 1.00 25.68 20 ILE B C 1
ATOM 2854 O O . ILE B 1 41 ? 4.372 -4.168 -25.844 1.00 26.34 20 ILE B O 1
ATOM 2859 N N . LEU B 1 42 ? 4.440 -2.647 -24.190 1.00 25.95 21 LEU B N 1
ATOM 2860 C CA . LEU B 1 42 ? 5.597 -1.959 -24.758 1.00 25.16 21 LEU B CA 1
ATOM 2861 C C . LEU B 1 42 ? 6.776 -2.899 -24.487 1.00 22.54 21 LEU B C 1
ATOM 2862 O O . LEU B 1 42 ? 6.872 -3.467 -23.406 1.00 20.98 21 LEU B O 1
ATOM 2867 N N . ASN B 1 43 ? 7.656 -3.078 -25.462 1.00 21.59 22 ASN B N 1
ATOM 2868 C CA . ASN B 1 43 ? 8.800 -3.959 -25.271 1.00 22.18 22 ASN B CA 1
ATOM 2869 C C . ASN B 1 43 ? 9.924 -3.152 -24.639 1.00 23.87 22 ASN B C 1
ATOM 2870 O O . ASN B 1 43 ? 10.625 -2.397 -25.318 1.00 23.39 22 ASN B O 1
ATOM 2875 N N . GLN B 1 44 ? 10.103 -3.316 -23.335 1.00 23.12 23 GLN B N 1
ATOM 2876 C CA . GLN B 1 44 ? 11.119 -2.560 -22.637 1.00 22.02 23 GLN B CA 1
ATOM 2877 C C . GLN B 1 44 ? 12.552 -2.985 -22.911 1.00 22.68 23 GLN B C 1
ATOM 2878 O O . GLN B 1 44 ? 13.483 -2.252 -22.597 1.00 21.91 23 GLN B O 1
ATOM 2884 N N . GLN B 1 45 ? 12.751 -4.158 -23.495 1.00 23.95 24 GLN B N 1
ATOM 2885 C CA . GLN B 1 45 ? 14.115 -4.561 -23.765 1.00 24.92 24 GLN B CA 1
ATOM 2886 C C . GLN B 1 45 ? 14.660 -3.881 -25.012 1.00 25.64 24 GLN B C 1
ATOM 2887 O O . GLN B 1 45 ? 15.865 -3.871 -25.237 1.00 26.84 24 GLN B O 1
ATOM 2893 N N . LYS B 1 46 ? 13.785 -3.285 -25.817 1.00 25.62 25 LYS B N 1
ATOM 2894 C CA . LYS B 1 46 ? 14.259 -2.606 -27.016 1.00 25.89 25 LYS B CA 1
ATOM 2895 C C . LYS B 1 46 ? 14.480 -1.111 -26.840 1.00 25.68 25 LYS B C 1
ATOM 2896 O O . LYS B 1 46 ? 14.836 -0.416 -27.783 1.00 26.92 25 LYS B O 1
ATOM 2902 N N . LEU B 1 47 ? 14.262 -0.614 -25.631 1.00 25.41 26 LEU B N 1
ATOM 2903 C CA . LEU B 1 47 ? 14.494 0.796 -25.349 1.00 25.55 26 LEU B CA 1
ATOM 2904 C C . LEU B 1 47 ? 15.954 0.870 -24.922 1.00 25.14 26 LEU B C 1
ATOM 2905 O O . LEU B 1 47 ? 16.518 -0.129 -24.458 1.00 26.65 26 LEU B O 1
ATOM 2910 N N . PRO B 1 48 ? 16.591 2.043 -25.057 1.00 23.36 27 PRO B N 1
ATOM 2911 C CA . PRO B 1 48 ? 16.086 3.318 -25.559 1.00 23.41 27 PRO B CA 1
ATOM 2912 C C . PRO B 1 48 ? 16.017 3.439 -27.085 1.00 24.70 27 PRO B C 1
ATOM 2913 O O . PRO B 1 48 ? 15.290 4.276 -27.603 1.00 23.28 27 PRO B O 1
ATOM 2917 N N . ASP B 1 49 ? 16.777 2.607 -27.792 1.00 26.62 28 ASP B N 1
ATOM 2918 C CA . ASP B 1 49 ? 16.819 2.639 -29.252 1.00 30.04 28 ASP B CA 1
ATOM 2919 C C . ASP B 1 49 ? 15.466 2.671 -29.964 1.00 30.61 28 ASP B C 1
ATOM 2920 O O . ASP B 1 49 ? 15.107 3.675 -30.576 1.00 30.99 28 ASP B O 1
ATOM 2925 N N . GLU B 1 50 ? 14.718 1.577 -29.895 1.00 31.10 29 GLU B N 1
ATOM 2926 C CA . GLU B 1 50 ? 13.426 1.522 -30.571 1.00 32.35 29 GLU B CA 1
ATOM 2927 C C . GLU B 1 50 ? 12.247 1.393 -29.602 1.00 31.41 29 GLU B C 1
ATOM 2928 O O . GLU B 1 50 ? 12.390 0.867 -28.502 1.00 31.82 29 GLU B O 1
ATOM 2934 N N . THR B 1 51 ? 11.091 1.904 -30.009 1.00 31.38 30 THR B N 1
ATOM 2935 C CA . THR B 1 51 ? 9.878 1.803 -29.205 1.00 32.34 30 THR B CA 1
ATOM 2936 C C . THR B 1 51 ? 8.953 0.860 -29.967 1.00 32.18 30 THR B C 1
ATOM 2937 O O . THR B 1 51 ? 8.316 1.251 -30.941 1.00 31.60 30 THR B O 1
ATOM 2941 N N . GLU B 1 52 ? 8.894 -0.388 -29.521 1.00 32.17 31 GLU B N 1
ATOM 2942 C CA . GLU B 1 52 ? 8.083 -1.401 -30.172 1.00 32.16 31 GLU B CA 1
ATOM 2943 C C . GLU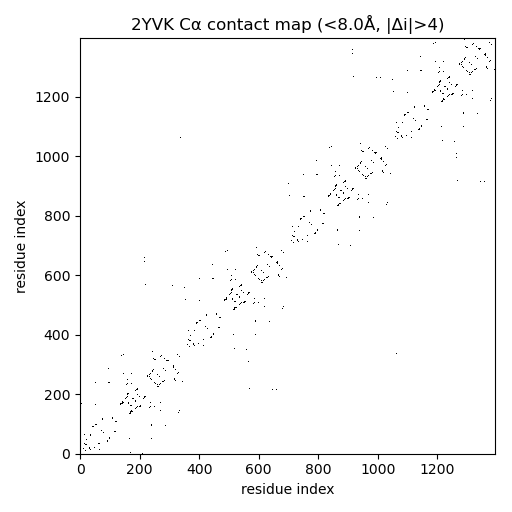 B 1 52 ? 7.015 -1.981 -29.250 1.00 32.37 31 GLU B C 1
ATOM 2944 O O . GLU B 1 52 ? 7.189 -2.022 -28.037 1.00 33.18 31 GLU B O 1
ATOM 2950 N N . TYR B 1 53 ? 5.906 -2.417 -29.841 1.00 32.40 32 TYR B N 1
ATOM 2951 C CA . TYR B 1 53 ? 4.801 -3.009 -29.094 1.00 32.27 32 TYR B CA 1
ATOM 2952 C C . TYR B 1 53 ? 4.518 -4.456 -29.522 1.00 33.36 32 TYR B C 1
ATOM 2953 O O . TYR B 1 53 ? 4.534 -4.785 -30.713 1.00 33.37 32 TYR B O 1
ATOM 2962 N N . LEU B 1 54 ? 4.262 -5.319 -28.543 1.00 33.74 33 LEU B N 1
ATOM 2963 C CA . LEU B 1 54 ? 3.986 -6.727 -28.818 1.00 34.10 33 LEU B CA 1
ATOM 2964 C C . LEU B 1 54 ? 2.521 -7.052 -28.573 1.00 34.40 33 LEU B C 1
ATOM 2965 O O . LEU B 1 54 ? 1.811 -6.301 -27.908 1.00 35.13 33 LEU B O 1
ATOM 2970 N N . GLU B 1 55 ? 2.086 -8.188 -29.106 1.00 35.29 34 GLU B N 1
ATOM 2971 C CA . GLU B 1 55 ? 0.718 -8.657 -28.948 1.00 35.45 34 GLU B CA 1
ATOM 2972 C C . GLU B 1 55 ? 0.778 -10.013 -28.259 1.00 34.68 34 GLU B C 1
ATOM 2973 O O . GLU B 1 55 ? 1.054 -11.033 -28.896 1.00 35.00 34 GLU B O 1
ATOM 2979 N N . LEU B 1 56 ? 0.539 -10.025 -26.956 1.00 32.86 35 LEU B N 1
ATOM 2980 C CA . LEU B 1 56 ? 0.561 -11.271 -26.209 1.00 31.76 35 LEU B CA 1
ATOM 2981 C C . LEU B 1 56 ? -0.821 -11.892 -26.358 1.00 32.51 35 LEU B C 1
ATOM 2982 O O . LEU B 1 56 ? -1.833 -11.234 -26.095 1.00 32.83 35 LEU B O 1
ATOM 2987 N N . THR B 1 57 ? -0.852 -13.154 -26.784 1.00 33.05 36 THR B N 1
ATOM 2988 C CA . THR B 1 57 ? -2.100 -13.880 -27.021 1.00 32.10 36 THR B CA 1
ATOM 2989 C C . THR B 1 57 ? -2.318 -15.092 -26.124 1.00 31.88 36 THR B C 1
ATOM 2990 O O . THR B 1 57 ? -3.455 -15.484 -25.866 1.00 31.13 36 THR B O 1
ATOM 2994 N N . THR B 1 58 ? -1.234 -15.696 -25.659 1.00 32.42 37 THR B N 1
ATOM 2995 C CA . THR B 1 58 ? -1.343 -16.879 -24.806 1.00 32.76 37 THR B CA 1
ATOM 2996 C C . THR B 1 58 ? -0.595 -16.626 -23.516 1.00 33.08 37 THR B C 1
ATOM 2997 O O . THR B 1 58 ? 0.236 -15.713 -23.450 1.00 34.17 37 THR B O 1
ATOM 3001 N N . LYS B 1 59 ? -0.874 -17.423 -22.489 1.00 31.77 38 LYS B N 1
ATOM 3002 C CA . LYS B 1 59 ? -0.172 -17.225 -21.232 1.00 32.38 38 LYS B CA 1
ATOM 3003 C C . LYS B 1 59 ? 1.309 -17.559 -21.378 1.00 31.45 38 LYS B C 1
ATOM 3004 O O . LYS B 1 59 ? 2.124 -17.113 -20.580 1.00 31.78 38 LYS B O 1
ATOM 3010 N N . GLU B 1 60 ? 1.666 -18.337 -22.396 1.00 30.93 39 GLU B N 1
ATOM 3011 C CA . GLU B 1 60 ? 3.075 -18.644 -22.616 1.00 30.67 39 GLU B CA 1
ATOM 3012 C C . GLU B 1 60 ? 3.740 -17.318 -22.985 1.00 30.88 39 GLU B C 1
ATOM 3013 O O . GLU B 1 60 ? 4.877 -17.038 -22.584 1.00 30.33 39 GLU B O 1
ATOM 3019 N N . ASP B 1 61 ? 3.022 -16.504 -23.755 1.00 29.93 40 ASP B N 1
ATOM 3020 C CA . ASP B 1 61 ? 3.543 -15.206 -24.161 1.00 30.86 40 ASP B CA 1
ATOM 3021 C C . ASP B 1 61 ? 3.730 -14.322 -22.936 1.00 31.10 40 ASP B C 1
ATOM 3022 O O . ASP B 1 61 ? 4.785 -13.722 -22.743 1.00 30.88 40 ASP B O 1
ATOM 3027 N N . VAL B 1 62 ? 2.694 -14.250 -22.108 1.00 31.71 41 VAL B N 1
ATOM 3028 C CA . VAL B 1 62 ? 2.739 -13.443 -20.897 1.00 31.06 41 VAL B CA 1
ATOM 3029 C C . VAL B 1 62 ? 3.864 -13.932 -19.988 1.00 29.16 41 VAL B C 1
ATOM 3030 O O . VAL B 1 62 ? 4.645 -13.136 -19.480 1.00 28.59 41 VAL B O 1
ATOM 3034 N N . PHE B 1 63 ? 3.949 -15.245 -19.794 1.00 28.78 42 PHE B N 1
ATOM 3035 C CA . PHE B 1 63 ? 4.994 -15.835 -18.956 1.00 27.41 42 PHE B CA 1
ATOM 3036 C C . PHE B 1 63 ? 6.356 -15.413 -19.487 1.00 27.48 42 PHE B C 1
ATOM 3037 O O . PHE B 1 63 ? 7.243 -15.046 -18.724 1.00 28.45 42 PHE B O 1
ATOM 3045 N N . ASP B 1 64 ? 6.511 -15.468 -20.805 1.00 28.04 43 ASP B N 1
ATOM 3046 C CA . ASP B 1 64 ? 7.765 -15.104 -21.454 1.00 27.39 43 ASP B CA 1
ATOM 3047 C C . ASP B 1 64 ? 8.098 -13.612 -21.329 1.00 26.84 43 ASP B C 1
ATOM 3048 O O . ASP B 1 64 ? 9.257 -13.236 -21.138 1.00 26.91 43 ASP B O 1
ATOM 3053 N N . ALA B 1 65 ? 7.087 -12.759 -21.437 1.00 24.47 44 ALA B N 1
ATOM 3054 C CA . ALA B 1 65 ? 7.322 -11.322 -21.349 1.00 22.81 44 ALA B CA 1
ATOM 3055 C C . ALA B 1 65 ? 7.786 -10.938 -19.948 1.00 21.59 44 ALA B C 1
ATOM 3056 O O . ALA B 1 65 ? 8.671 -10.108 -19.786 1.00 22.58 44 ALA B O 1
ATOM 3058 N N . ILE B 1 66 ? 7.181 -11.545 -18.937 1.00 19.92 45 ILE B N 1
ATOM 3059 C CA . ILE B 1 66 ? 7.536 -11.263 -17.553 1.00 19.88 45 ILE B CA 1
ATOM 3060 C C . ILE B 1 66 ? 8.956 -11.754 -17.258 1.00 20.52 45 ILE B C 1
ATOM 3061 O O . ILE B 1 66 ? 9.831 -10.985 -16.869 1.00 21.37 45 ILE B O 1
ATOM 3066 N N . VAL B 1 67 ? 9.176 -13.042 -17.469 1.00 21.86 46 VAL B N 1
ATOM 3067 C CA . VAL B 1 67 ? 10.469 -13.654 -17.214 1.00 21.67 46 VAL B CA 1
ATOM 3068 C C . VAL B 1 67 ? 11.655 -13.011 -17.922 1.00 20.57 46 VAL B C 1
ATOM 3069 O O . VAL B 1 67 ? 12.721 -12.885 -17.324 1.00 22.05 46 VAL B O 1
ATOM 3073 N N . THR B 1 68 ? 11.485 -12.608 -19.179 1.00 18.66 47 THR B N 1
ATOM 3074 C CA . THR B 1 68 ? 12.586 -12.000 -19.924 1.00 18.07 47 THR B CA 1
ATOM 3075 C C . THR B 1 68 ? 12.585 -10.468 -19.888 1.00 19.28 47 THR B C 1
ATOM 3076 O O . THR B 1 68 ? 13.302 -9.812 -20.643 1.00 17.39 47 THR B O 1
ATOM 3080 N N . LEU B 1 69 ? 11.762 -9.912 -19.009 1.00 21.47 48 LEU B N 1
ATOM 3081 C CA . LEU B 1 69 ? 11.673 -8.472 -18.829 1.00 22.89 48 LEU B CA 1
ATOM 3082 C C . LEU B 1 69 ? 11.167 -7.639 -19.999 1.00 24.45 48 LEU B C 1
ATOM 3083 O O . LEU B 1 69 ? 11.467 -6.440 -20.081 1.00 25.26 48 LEU B O 1
ATOM 3088 N N . LYS B 1 70 ? 10.398 -8.243 -20.903 1.00 24.60 49 LYS B N 1
ATOM 3089 C CA . LYS B 1 70 ? 9.849 -7.462 -22.007 1.00 24.59 49 LYS B CA 1
ATOM 3090 C C . LYS B 1 70 ? 8.905 -6.475 -21.338 1.00 22.72 49 LYS B C 1
ATOM 3091 O O . LYS B 1 70 ? 8.629 -5.400 -21.854 1.00 23.99 49 LYS B O 1
ATOM 3097 N N . VAL B 1 71 ? 8.409 -6.871 -20.176 1.00 22.50 50 VAL B N 1
ATOM 3098 C CA . VAL B 1 71 ? 7.546 -6.029 -19.368 1.00 22.72 50 VAL B CA 1
ATOM 3099 C C . VAL B 1 71 ? 8.103 -6.168 -17.955 1.00 21.69 50 VAL B C 1
ATOM 3100 O O . VAL B 1 71 ? 8.306 -7.278 -17.479 1.00 20.06 50 VAL B O 1
ATOM 3104 N N . ARG B 1 72 ? 8.400 -5.055 -17.297 1.00 23.01 51 ARG B N 1
ATOM 3105 C CA . ARG B 1 72 ? 8.917 -5.149 -15.941 1.00 23.80 51 ARG B CA 1
ATOM 3106 C C . ARG B 1 72 ? 8.435 -4.040 -15.031 1.00 23.41 51 ARG B C 1
ATOM 3107 O O . ARG B 1 72 ? 7.731 -3.137 -15.464 1.00 24.38 51 ARG B O 1
ATOM 3115 N N . GLY B 1 73 ? 8.805 -4.125 -13.761 1.00 23.59 52 GLY B N 1
ATOM 3116 C CA . GLY B 1 73 ? 8.324 -3.165 -12.791 1.00 22.87 52 GLY B CA 1
ATOM 3117 C C . GLY B 1 73 ? 7.179 -3.921 -12.143 1.00 22.16 52 GLY B C 1
ATOM 3118 O O . GLY B 1 73 ? 6.307 -4.434 -12.842 1.00 19.77 52 GLY B O 1
ATOM 3119 N N . ALA B 1 74 ? 7.195 -4.004 -10.817 1.00 23.25 53 ALA B N 1
ATOM 3120 C CA . ALA B 1 74 ? 6.197 -4.745 -10.048 1.00 25.73 53 ALA B CA 1
ATOM 3121 C C . ALA B 1 74 ? 4.721 -4.465 -10.353 1.00 25.17 53 ALA B C 1
ATOM 3122 O O . ALA B 1 74 ? 3.961 -5.385 -10.656 1.00 24.42 53 ALA B O 1
ATOM 3124 N N . PRO B 1 75 ? 4.291 -3.196 -10.267 1.00 24.13 54 PRO B N 1
ATOM 3125 C CA . PRO B 1 75 ? 2.879 -2.906 -10.553 1.00 24.22 54 PRO B CA 1
ATOM 3126 C C . PRO B 1 75 ? 2.441 -3.369 -11.940 1.00 23.78 54 PRO B C 1
ATOM 3127 O O . PRO B 1 75 ? 1.416 -4.040 -12.086 1.00 25.43 54 PRO B O 1
ATOM 3131 N N . ALA B 1 76 ? 3.218 -3.009 -12.955 1.00 21.42 55 ALA B N 1
ATOM 3132 C CA . ALA B 1 76 ? 2.895 -3.385 -14.323 1.00 20.04 55 ALA B CA 1
ATOM 3133 C C . ALA B 1 76 ? 2.947 -4.898 -14.508 1.00 18.87 55 ALA B C 1
ATOM 3134 O O . ALA B 1 76 ? 2.264 -5.445 -15.369 1.00 20.27 55 ALA B O 1
ATOM 3136 N N . ILE B 1 77 ? 3.763 -5.580 -13.716 1.00 17.27 56 ILE B N 1
ATOM 3137 C CA . ILE B 1 77 ? 3.847 -7.022 -13.862 1.00 17.68 56 ILE B CA 1
ATOM 3138 C C . ILE B 1 77 ? 2.564 -7.645 -13.301 1.00 16.89 56 ILE B C 1
ATOM 3139 O O . ILE B 1 77 ? 2.072 -8.643 -13.815 1.00 13.55 56 ILE B O 1
ATOM 3144 N N . GLY B 1 78 ? 2.027 -7.035 -12.247 1.00 17.18 57 GLY B N 1
ATOM 3145 C CA . GLY B 1 78 ? 0.793 -7.529 -11.660 1.00 17.36 57 GLY B CA 1
ATOM 3146 C C . GLY B 1 78 ? -0.344 -7.339 -12.649 1.00 18.34 57 GLY B C 1
ATOM 3147 O O . GLY B 1 78 ? -1.119 -8.254 -12.916 1.00 19.76 57 GLY B O 1
ATOM 3148 N N . ILE B 1 79 ? -0.442 -6.144 -13.212 1.00 17.60 58 ILE B N 1
ATOM 3149 C CA . ILE B 1 79 ? -1.483 -5.865 -14.189 1.00 19.41 58 ILE B CA 1
ATOM 3150 C C . ILE B 1 79 ? -1.433 -6.858 -15.356 1.00 21.61 58 ILE B C 1
ATOM 3151 O O . ILE B 1 79 ? -2.447 -7.443 -15.730 1.00 22.48 58 ILE B O 1
ATOM 3156 N N . THR B 1 80 ? -0.250 -7.047 -15.935 1.00 23.28 59 THR B N 1
ATOM 3157 C CA . THR B 1 80 ? -0.111 -7.959 -17.060 1.00 24.18 59 THR B CA 1
ATOM 3158 C C . THR B 1 80 ? -0.463 -9.387 -16.657 1.00 24.57 59 THR B C 1
ATOM 3159 O O . THR B 1 80 ? -1.212 -10.077 -17.358 1.00 26.08 59 THR B O 1
ATOM 3163 N N . ALA B 1 81 ? 0.080 -9.842 -15.537 1.00 22.85 60 ALA B N 1
ATOM 3164 C CA . ALA B 1 81 ? -0.228 -11.183 -15.075 1.00 21.59 60 ALA B CA 1
ATOM 3165 C C . ALA B 1 81 ? -1.750 -11.328 -14.990 1.00 21.14 60 ALA B C 1
ATOM 3166 O O . ALA B 1 81 ? -2.313 -12.350 -15.405 1.00 20.34 60 ALA B O 1
ATOM 3168 N N . ALA B 1 82 ? -2.409 -10.296 -14.460 1.00 19.70 61 ALA B N 1
ATOM 3169 C CA . ALA B 1 82 ? -3.866 -10.305 -14.314 1.00 18.47 61 ALA B CA 1
ATOM 3170 C C . ALA B 1 82 ? -4.551 -10.389 -15.682 1.00 17.99 61 ALA B C 1
ATOM 3171 O O . ALA B 1 82 ? -5.346 -11.291 -15.922 1.00 17.34 61 ALA B O 1
ATOM 3173 N N . PHE B 1 83 ? -4.240 -9.461 -16.580 1.00 17.84 62 PHE B N 1
ATOM 3174 C CA . PHE B 1 83 ? -4.848 -9.504 -17.901 1.00 18.47 62 PHE B CA 1
ATOM 3175 C C . PHE B 1 83 ? -4.509 -10.849 -18.517 1.00 19.13 62 PHE B C 1
ATOM 3176 O O . PHE B 1 83 ? -5.293 -11.401 -19.298 1.00 19.99 62 PHE B O 1
ATOM 3184 N N . GLY B 1 84 ? -3.336 -11.370 -18.154 1.00 19.08 63 GLY B N 1
ATOM 3185 C CA . GLY B 1 84 ? -2.876 -12.645 -18.673 1.00 18.86 63 GLY B CA 1
ATOM 3186 C C . GLY B 1 84 ? -3.742 -13.817 -18.258 1.00 20.16 63 GLY B C 1
ATOM 3187 O O . GLY B 1 84 ? -4.090 -14.658 -19.088 1.00 19.20 63 GLY B O 1
ATOM 3188 N N . LEU B 1 85 ? -4.081 -13.872 -16.972 1.00 20.15 64 LEU B N 1
ATOM 3189 C CA . LEU B 1 85 ? -4.921 -14.931 -16.420 1.00 19.90 64 LEU B CA 1
ATOM 3190 C C . LEU B 1 85 ? -6.326 -14.840 -17.016 1.00 22.63 64 LEU B C 1
ATOM 3191 O O . LEU B 1 85 ? -6.929 -15.860 -17.344 1.00 21.97 64 LEU B O 1
ATOM 3196 N N . ALA B 1 86 ? -6.833 -13.615 -17.172 1.00 24.45 65 ALA B N 1
ATOM 3197 C CA . ALA B 1 86 ? -8.171 -13.383 -17.729 1.00 26.71 65 ALA B CA 1
ATOM 3198 C C . ALA B 1 86 ? -8.288 -13.765 -19.210 1.00 28.37 65 ALA B C 1
ATOM 3199 O O . ALA B 1 86 ? -9.259 -14.401 -19.622 1.00 29.38 65 ALA B O 1
ATOM 3201 N N . LEU B 1 87 ? -7.306 -13.358 -20.006 1.00 29.64 66 LEU B N 1
ATOM 3202 C CA . LEU B 1 87 ? -7.285 -13.661 -21.428 1.00 30.85 66 LEU B CA 1
ATOM 3203 C C . LEU B 1 87 ? -7.245 -15.181 -21.594 1.00 32.36 66 LEU B C 1
ATOM 3204 O O . LEU B 1 87 ? -8.004 -15.764 -22.374 1.00 33.21 66 LEU B O 1
ATOM 3209 N N . ALA B 1 88 ? -6.363 -15.818 -20.834 1.00 31.96 67 ALA B N 1
ATOM 3210 C CA . ALA B 1 88 ? -6.194 -17.262 -20.887 1.00 31.98 67 ALA B CA 1
ATOM 3211 C C . ALA B 1 88 ? -7.414 -18.048 -20.391 1.00 32.85 67 ALA B C 1
ATOM 3212 O O . ALA B 1 88 ? -7.652 -19.179 -20.828 1.00 32.52 67 ALA B O 1
ATOM 3214 N N . ALA B 1 89 ? -8.190 -17.457 -19.485 1.00 33.29 68 ALA B N 1
ATOM 3215 C CA . ALA B 1 89 ? -9.370 -18.130 -18.949 1.00 34.81 68 ALA B CA 1
ATOM 3216 C C . ALA B 1 89 ? -10.487 -18.252 -19.996 1.00 36.16 68 ALA B C 1
ATOM 3217 O O . ALA B 1 89 ? -11.419 -19.044 -19.848 1.00 34.51 68 ALA B O 1
ATOM 3219 N N . LYS B 1 90 ? -10.386 -17.467 -21.059 1.00 38.20 69 LYS B N 1
ATOM 3220 C CA . LYS B 1 90 ? -11.387 -17.516 -22.115 1.00 40.91 69 LYS B CA 1
ATOM 3221 C C . LYS B 1 90 ? -11.488 -18.938 -22.656 1.00 41.59 69 LYS B C 1
ATOM 3222 O O . LYS B 1 90 ? -12.510 -19.602 -22.517 1.00 42.46 69 LYS B O 1
ATOM 3228 N N . ASP B 1 91 ? -10.403 -19.389 -23.270 1.00 42.88 70 ASP B N 1
ATOM 3229 C CA . ASP B 1 91 ? -10.327 -20.708 -23.869 1.00 43.74 70 ASP B CA 1
ATOM 3230 C C . ASP B 1 91 ? -10.506 -21.875 -22.905 1.00 44.47 70 ASP B C 1
ATOM 3231 O O . ASP B 1 91 ? -10.226 -23.022 -23.258 1.00 44.58 70 ASP B O 1
ATOM 3236 N N . ILE B 1 92 ? -10.953 -21.598 -21.686 1.00 44.40 71 ILE B N 1
ATOM 3237 C CA . ILE B 1 92 ? -11.187 -22.675 -20.737 1.00 43.95 71 ILE B CA 1
ATOM 3238 C C . ILE B 1 92 ? -12.611 -23.176 -20.965 1.00 43.55 71 ILE B C 1
ATOM 3239 O O . ILE B 1 92 ? -13.517 -22.900 -20.184 1.00 43.75 71 ILE B O 1
ATOM 3244 N N . GLU B 1 93 ? -12.806 -23.902 -22.056 1.00 43.50 72 GLU B N 1
ATOM 3245 C CA . GLU B 1 93 ? -14.121 -24.430 -22.379 1.00 44.46 72 GLU B CA 1
ATOM 3246 C C . GLU B 1 93 ? -14.527 -25.525 -21.400 1.00 44.71 72 GLU B C 1
ATOM 3247 O O . GLU B 1 93 ? -14.067 -26.660 -21.504 1.00 45.20 72 GLU B O 1
ATOM 3253 N N . THR B 1 94 ? -15.393 -25.186 -20.453 1.00 44.68 73 THR B N 1
ATOM 3254 C CA . THR B 1 94 ? -15.848 -26.163 -19.480 1.00 44.66 73 THR B CA 1
ATOM 3255 C C . THR B 1 94 ? -17.304 -26.000 -19.104 1.00 46.03 73 THR B C 1
ATOM 3256 O O . THR B 1 94 ? -17.898 -24.939 -19.272 1.00 45.99 73 THR B O 1
ATOM 3260 N N . ASP B 1 95 ? -17.861 -27.080 -18.578 1.00 48.19 74 ASP B N 1
ATOM 3261 C CA . ASP B 1 95 ? -19.248 -27.132 -18.156 1.00 50.37 74 ASP B CA 1
ATOM 3262 C C . ASP B 1 95 ? -19.367 -26.613 -16.728 1.00 50.16 74 ASP B C 1
ATOM 3263 O O . ASP B 1 95 ? -20.151 -25.712 -16.430 1.00 50.80 74 ASP B O 1
ATOM 3268 N N . ASN B 1 96 ? -18.561 -27.200 -15.855 1.00 49.72 75 ASN B N 1
ATOM 3269 C CA . ASN B 1 96 ? -18.560 -26.880 -14.437 1.00 48.57 75 ASN B CA 1
ATOM 3270 C C . ASN B 1 96 ? -17.769 -25.638 -14.060 1.00 46.50 75 ASN B C 1
ATOM 3271 O O . ASN B 1 96 ? -16.810 -25.266 -14.736 1.00 47.21 75 ASN B O 1
ATOM 3276 N N . VAL B 1 97 ? -18.181 -25.010 -12.964 1.00 44.01 76 VAL B N 1
ATOM 3277 C CA . VAL B 1 97 ? -17.525 -23.812 -12.455 1.00 41.86 76 VAL B CA 1
ATOM 3278 C C . VAL B 1 97 ? -16.418 -24.235 -11.505 1.00 40.34 76 VAL B C 1
ATOM 3279 O O . VAL B 1 97 ? -15.416 -23.544 -11.351 1.00 39.85 76 VAL B O 1
ATOM 3283 N N . THR B 1 98 ? -16.621 -25.376 -10.858 1.00 39.70 77 THR B N 1
ATOM 3284 C CA . THR B 1 98 ? -15.631 -25.923 -9.944 1.00 38.16 77 THR B CA 1
ATOM 3285 C C . THR B 1 98 ? -14.469 -26.381 -10.818 1.00 37.23 77 THR B C 1
ATOM 3286 O O . THR B 1 98 ? -13.312 -26.141 -10.502 1.00 36.85 77 THR B O 1
ATOM 3290 N N . GLU B 1 99 ? -14.803 -27.037 -11.927 1.00 36.76 78 GLU B N 1
ATOM 3291 C CA . GLU B 1 99 ? -13.817 -27.517 -12.889 1.00 35.16 78 GLU B CA 1
ATOM 3292 C C . GLU B 1 99 ? -13.130 -26.292 -13.483 1.00 33.80 78 GLU B C 1
ATOM 3293 O O . GLU B 1 99 ? -11.920 -26.296 -13.735 1.00 33.68 78 GLU B O 1
ATOM 3299 N N . PHE B 1 100 ? -13.919 -25.244 -13.713 1.00 31.41 79 PHE B N 1
ATOM 3300 C CA . PHE B 1 100 ? -13.389 -24.003 -14.265 1.00 27.85 79 PHE B CA 1
ATOM 3301 C C . PHE B 1 100 ? -12.317 -23.477 -13.323 1.00 25.82 79 PHE B C 1
ATOM 3302 O O . PHE B 1 100 ? -11.228 -23.123 -13.752 1.00 24.97 79 PHE B O 1
ATOM 3310 N N . ARG B 1 101 ? -12.638 -23.439 -12.035 1.00 26.37 80 ARG B N 1
ATOM 3311 C CA . ARG B 1 101 ? -11.700 -22.981 -11.018 1.00 28.02 80 ARG B CA 1
ATOM 3312 C C . ARG B 1 101 ? -10.464 -23.872 -11.006 1.00 28.86 80 ARG B C 1
ATOM 3313 O O . ARG B 1 10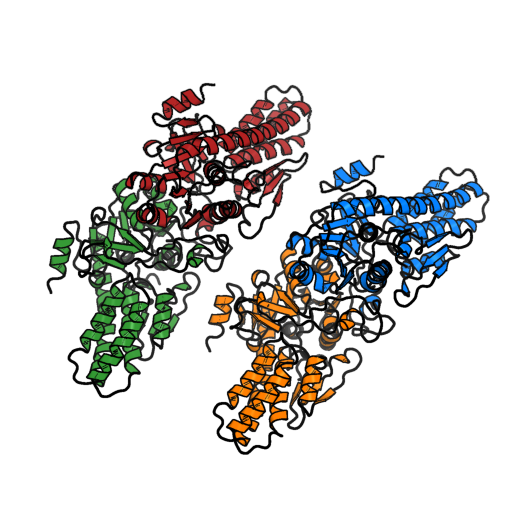1 ? -9.338 -23.382 -10.950 1.00 30.63 80 ARG B O 1
ATOM 3321 N N . ARG B 1 102 ? -10.684 -25.183 -11.057 1.00 30.07 81 ARG B N 1
ATOM 3322 C CA . ARG B 1 102 ? -9.596 -26.152 -11.052 1.00 31.35 81 ARG B CA 1
ATOM 3323 C C . ARG B 1 102 ? -8.633 -25.816 -12.186 1.00 32.20 81 ARG B C 1
ATOM 3324 O O . ARG B 1 102 ? -7.417 -25.722 -11.988 1.00 30.83 81 ARG B O 1
ATOM 3332 N N . ARG B 1 103 ? -9.191 -25.618 -13.374 1.00 32.99 82 ARG B N 1
ATOM 3333 C CA . ARG B 1 103 ? -8.391 -25.273 -14.539 1.00 33.61 82 ARG B CA 1
ATOM 3334 C C . ARG B 1 103 ? -7.730 -23.911 -14.346 1.00 32.84 82 ARG B C 1
ATOM 3335 O O . ARG B 1 103 ? -6.545 -23.751 -14.631 1.00 34.32 82 ARG B O 1
ATOM 3343 N N . LEU B 1 104 ? -8.491 -22.939 -13.847 1.00 32.05 83 LEU B N 1
ATOM 3344 C CA . LEU B 1 104 ? -7.968 -21.588 -13.637 1.00 31.09 83 LEU B CA 1
ATOM 3345 C C . LEU B 1 104 ? -6.767 -21.553 -12.700 1.00 31.61 83 LEU B C 1
ATOM 3346 O O . LEU B 1 104 ? -5.832 -20.772 -12.907 1.00 30.49 83 LEU B O 1
ATOM 3351 N N . GLU B 1 105 ? -6.811 -22.393 -11.666 1.00 30.91 84 GLU B N 1
ATOM 3352 C CA . GLU B 1 105 ? -5.748 -22.460 -10.679 1.00 31.61 84 GLU B CA 1
ATOM 3353 C C . GLU B 1 105 ? -4.466 -22.963 -11.315 1.00 32.89 84 GLU B C 1
ATOM 3354 O O . GLU B 1 105 ? -3.374 -22.558 -10.919 1.00 33.67 84 GLU B O 1
ATOM 3360 N N . ASP B 1 106 ? -4.595 -23.842 -12.304 1.00 34.22 85 ASP B N 1
ATOM 3361 C CA . ASP B 1 106 ? -3.418 -24.368 -12.988 1.00 35.92 85 ASP B CA 1
ATOM 3362 C C . ASP B 1 106 ? -2.691 -23.278 -13.780 1.00 34.56 85 ASP B C 1
ATOM 3363 O O . ASP B 1 106 ? -1.466 -23.202 -13.761 1.00 33.90 85 ASP B O 1
ATOM 3368 N N . ILE B 1 107 ? -3.449 -22.434 -14.472 1.00 34.47 86 ILE B N 1
ATOM 3369 C CA . ILE B 1 107 ? -2.861 -21.344 -15.252 1.00 34.00 86 ILE B CA 1
ATOM 3370 C C . ILE B 1 107 ? -2.252 -20.308 -14.313 1.00 33.67 86 ILE B C 1
ATOM 3371 O O . ILE B 1 107 ? -1.245 -19.682 -14.628 1.00 33.86 86 ILE B O 1
ATOM 3376 N N . LYS B 1 108 ? -2.875 -20.122 -13.159 1.00 34.54 87 LYS B N 1
ATOM 3377 C CA . LYS B 1 108 ? -2.376 -19.152 -12.198 1.00 36.43 87 LYS B CA 1
ATOM 3378 C C . LYS B 1 108 ? -1.008 -19.566 -11.675 1.00 36.07 87 LYS B C 1
ATOM 3379 O O . LYS B 1 108 ? -0.054 -18.792 -11.749 1.00 35.35 87 LYS B O 1
ATOM 3385 N N . GLN B 1 109 ? -0.917 -20.784 -11.147 1.00 35.77 88 GLN B N 1
ATOM 3386 C CA . GLN B 1 109 ? 0.347 -21.289 -10.619 1.00 36.65 88 GLN B CA 1
ATOM 3387 C C . GLN B 1 109 ? 1.444 -21.080 -11.662 1.00 34.50 88 GLN B C 1
ATOM 3388 O O . GLN B 1 109 ? 2.561 -20.660 -11.347 1.00 33.84 88 GLN B O 1
ATOM 3394 N N . TYR B 1 110 ? 1.100 -21.356 -12.911 1.00 32.27 89 TYR B N 1
ATOM 3395 C CA . TYR B 1 110 ? 2.032 -21.221 -14.016 1.00 31.07 89 TYR B CA 1
ATOM 3396 C C . TYR B 1 110 ? 2.598 -19.806 -14.177 1.00 30.84 89 TYR B C 1
ATOM 3397 O O . TYR B 1 110 ? 3.822 -19.615 -14.167 1.00 32.34 89 TYR B O 1
ATOM 3406 N N . LEU B 1 111 ? 1.718 -18.822 -14.334 1.00 28.30 90 LEU B N 1
ATOM 3407 C CA . LEU B 1 111 ? 2.152 -17.439 -14.498 1.00 26.91 90 LEU B CA 1
ATOM 3408 C C . LEU B 1 111 ? 2.782 -16.887 -13.230 1.00 26.72 90 LEU B C 1
ATOM 3409 O O . LEU B 1 111 ? 3.580 -15.956 -13.279 1.00 26.58 90 LEU B O 1
ATOM 3414 N N . ASN B 1 112 ? 2.422 -17.467 -12.093 1.00 27.23 91 ASN B N 1
ATOM 3415 C CA . ASN B 1 112 ? 2.954 -17.017 -10.815 1.00 27.14 91 ASN B CA 1
ATOM 3416 C C . ASN B 1 112 ? 4.401 -17.476 -10.611 1.00 26.82 91 ASN B C 1
ATOM 3417 O O . ASN B 1 112 ? 5.142 -16.872 -9.836 1.00 26.81 91 ASN B O 1
ATOM 3422 N N . SER B 1 113 ? 4.804 -18.532 -11.311 1.00 24.18 92 SER B N 1
ATOM 3423 C CA . SER B 1 113 ? 6.160 -19.045 -11.175 1.00 23.26 92 SER B CA 1
ATOM 3424 C C . SER B 1 113 ? 7.156 -18.320 -12.080 1.00 23.68 92 SER B C 1
ATOM 3425 O O . SER B 1 113 ? 8.284 -18.765 -12.239 1.00 24.61 92 SER B O 1
ATOM 3428 N N . SER B 1 114 ? 6.745 -17.213 -12.683 1.00 23.22 93 SER B N 1
ATOM 3429 C CA . SER B 1 114 ? 7.646 -16.481 -13.557 1.00 24.08 93 SER B CA 1
ATOM 3430 C C . SER B 1 114 ? 8.763 -15.823 -12.753 1.00 23.91 93 SER B C 1
ATOM 3431 O O . SER B 1 114 ? 9.943 -16.122 -12.939 1.00 22.21 93 SER B O 1
ATOM 3434 N N . ARG B 1 115 ? 8.389 -14.923 -11.856 1.00 23.54 94 ARG B N 1
ATOM 3435 C CA . ARG B 1 115 ? 9.376 -14.247 -11.034 1.00 24.17 94 ARG B CA 1
ATOM 3436 C C . ARG B 1 115 ? 8.849 -14.249 -9.611 1.00 24.47 94 ARG B C 1
ATOM 3437 O O . ARG B 1 115 ? 7.659 -14.043 -9.383 1.00 25.88 94 ARG B O 1
ATOM 3445 N N . PRO B 1 116 ? 9.736 -14.491 -8.635 1.00 24.42 95 PRO B N 1
ATOM 3446 C CA . PRO B 1 116 ? 9.441 -14.558 -7.201 1.00 23.58 95 PRO B CA 1
ATOM 3447 C C . PRO B 1 116 ? 9.190 -13.283 -6.399 1.00 24.38 95 PRO B C 1
ATOM 3448 O O . PRO B 1 116 ? 8.096 -13.079 -5.871 1.00 25.48 95 PRO B O 1
ATOM 3452 N N . THR B 1 117 ? 10.217 -12.447 -6.305 1.00 23.49 96 THR B N 1
ATOM 3453 C CA . THR B 1 117 ? 10.203 -11.226 -5.500 1.00 22.63 96 THR B CA 1
ATOM 3454 C C . THR B 1 117 ? 9.006 -10.287 -5.502 1.00 21.95 96 THR B C 1
ATOM 3455 O O . THR B 1 117 ? 8.452 -10.007 -4.443 1.00 22.66 96 THR B O 1
ATOM 3459 N N . ALA B 1 118 ? 8.617 -9.783 -6.666 1.00 23.03 97 ALA B N 1
ATOM 3460 C CA . ALA B 1 118 ? 7.490 -8.850 -6.746 1.00 24.64 97 ALA B CA 1
ATOM 3461 C C . ALA B 1 118 ? 6.183 -9.442 -6.234 1.00 24.82 97 ALA B C 1
ATOM 3462 O O . ALA B 1 118 ? 5.572 -10.293 -6.878 1.00 25.55 97 ALA B O 1
ATOM 3464 N N . ILE B 1 119 ? 5.749 -8.973 -5.074 1.00 23.67 98 ILE B N 1
ATOM 3465 C CA . ILE B 1 119 ? 4.514 -9.465 -4.489 1.00 22.23 98 ILE B CA 1
ATOM 3466 C C . ILE B 1 119 ? 3.335 -9.198 -5.427 1.00 21.43 98 ILE B C 1
ATOM 3467 O O . ILE B 1 119 ? 2.465 -10.057 -5.592 1.00 22.92 98 ILE B O 1
ATOM 3472 N N . ASN B 1 120 ? 3.320 -8.020 -6.051 1.00 19.82 99 ASN B N 1
ATOM 3473 C CA . ASN B 1 120 ? 2.235 -7.630 -6.955 1.00 19.53 99 ASN B CA 1
ATOM 3474 C C . ASN B 1 120 ? 1.794 -8.729 -7.918 1.00 19.57 99 ASN B C 1
ATOM 3475 O O . ASN B 1 120 ? 0.628 -8.796 -8.291 1.00 19.71 99 ASN B O 1
ATOM 3480 N N . LEU B 1 121 ? 2.728 -9.580 -8.327 1.00 19.71 100 LEU B N 1
ATOM 3481 C CA . LEU B 1 121 ? 2.416 -10.673 -9.246 1.00 19.63 100 LEU B CA 1
ATOM 3482 C C . LEU B 1 121 ? 1.391 -11.605 -8.629 1.00 20.16 100 LEU B C 1
ATOM 3483 O O . LEU B 1 121 ? 0.303 -11.807 -9.171 1.00 20.96 100 LEU B O 1
ATOM 3488 N N . SER B 1 122 ? 1.759 -12.175 -7.488 1.00 21.07 101 SER B N 1
ATOM 3489 C CA . SER B 1 122 ? 0.898 -13.096 -6.768 1.00 20.58 101 SER B CA 1
ATOM 3490 C C . SER B 1 122 ? -0.376 -12.402 -6.326 1.00 20.26 101 SER B C 1
ATOM 3491 O O . SER B 1 122 ? -1.465 -12.960 -6.433 1.00 21.85 101 SER B O 1
ATOM 3494 N N . TRP B 1 123 ? -0.232 -11.177 -5.830 1.00 22.08 102 TRP B N 1
ATOM 3495 C CA . TRP B 1 123 ? -1.369 -10.372 -5.371 1.00 20.43 102 TRP B CA 1
ATOM 3496 C C . TRP B 1 123 ? -2.431 -10.185 -6.448 1.00 19.69 102 TRP B C 1
ATOM 3497 O O . TRP B 1 123 ? -3.622 -10.263 -6.159 1.00 19.98 102 TRP B O 1
ATOM 3508 N N . ALA B 1 124 ? -2.009 -9.913 -7.679 1.00 17.67 103 ALA B N 1
ATOM 3509 C CA . ALA B 1 124 ? -2.966 -9.723 -8.771 1.00 20.24 103 ALA B CA 1
ATOM 3510 C C . ALA B 1 124 ? -3.705 -11.030 -9.066 1.00 19.28 103 ALA B C 1
ATOM 3511 O O . ALA B 1 124 ? -4.934 -11.068 -9.143 1.00 19.30 103 ALA B O 1
ATOM 3513 N N . LEU B 1 125 ? -2.934 -12.099 -9.216 1.00 20.65 104 LEU B N 1
ATOM 3514 C CA . LEU B 1 125 ? -3.470 -13.418 -9.512 1.00 21.35 104 LEU B CA 1
ATOM 3515 C C . LEU B 1 125 ? -4.424 -13.905 -8.429 1.00 22.00 104 LEU B C 1
ATOM 3516 O O . LEU B 1 125 ? -5.481 -14.464 -8.720 1.00 21.72 104 LEU B O 1
ATOM 3521 N N . GLU B 1 126 ? -4.046 -13.687 -7.178 1.00 22.87 105 GLU B N 1
ATOM 3522 C CA . GLU B 1 126 ? -4.864 -14.109 -6.059 1.00 24.57 105 GLU B CA 1
ATOM 3523 C C . GLU B 1 126 ? -6.150 -13.279 -6.009 1.00 25.62 105 GLU B C 1
ATOM 3524 O O . GLU B 1 126 ? -7.186 -13.759 -5.555 1.00 25.73 105 GLU B O 1
ATOM 3530 N N . ARG B 1 127 ? -6.086 -12.037 -6.484 1.00 25.44 106 ARG B N 1
ATOM 3531 C CA . ARG B 1 127 ? -7.260 -11.171 -6.484 1.00 26.36 106 ARG B CA 1
ATOM 3532 C C . ARG B 1 127 ? -8.256 -11.673 -7.518 1.00 27.09 106 ARG B C 1
ATOM 3533 O O . ARG B 1 127 ? -9.459 -11.731 -7.253 1.00 25.74 106 ARG B O 1
ATOM 3541 N N . LEU B 1 128 ? -7.757 -12.014 -8.707 1.00 27.28 107 LEU B N 1
ATOM 3542 C CA . LEU B 1 128 ? -8.628 -12.522 -9.760 1.00 26.23 107 LEU B CA 1
ATOM 3543 C C . LEU B 1 128 ? -9.173 -13.882 -9.356 1.00 27.01 107 LEU B C 1
ATOM 3544 O O . LEU B 1 128 ? -10.298 -14.235 -9.684 1.00 27.39 107 LEU B O 1
ATOM 3549 N N . SER B 1 129 ? -8.372 -14.642 -8.623 1.00 27.54 108 SER B N 1
ATOM 3550 C CA . SER B 1 129 ? -8.796 -15.960 -8.181 1.00 28.33 108 SER B CA 1
ATOM 3551 C C . SER B 1 129 ? -9.969 -15.855 -7.214 1.00 29.06 108 SER B C 1
ATOM 3552 O O . SER B 1 129 ? -10.941 -16.610 -7.303 1.00 29.07 108 SER B O 1
ATOM 3555 N N . HIS B 1 130 ? -9.877 -14.904 -6.292 1.00 29.90 109 HIS B N 1
ATOM 3556 C CA . HIS B 1 130 ? -10.914 -14.722 -5.288 1.00 30.57 109 HIS B CA 1
ATOM 3557 C C . HIS B 1 130 ? -12.189 -14.129 -5.868 1.00 29.13 109 HIS B C 1
ATOM 3558 O O . HIS B 1 130 ? -13.255 -14.240 -5.267 1.00 28.39 109 HIS B O 1
ATOM 3565 N N . SER B 1 131 ? -12.080 -13.503 -7.036 1.00 27.37 110 SER B N 1
ATOM 3566 C CA . SER B 1 131 ? -13.237 -12.871 -7.661 1.00 25.13 110 SER B CA 1
ATOM 3567 C C . SER B 1 131 ? -14.223 -13.870 -8.271 1.00 24.29 110 SER B C 1
ATOM 3568 O O . SER B 1 131 ? -15.316 -13.494 -8.679 1.00 23.14 110 SER B O 1
ATOM 3571 N N . VAL B 1 132 ? -13.840 -15.141 -8.334 1.00 24.57 111 VAL B N 1
ATOM 3572 C CA . VAL B 1 132 ? -14.724 -16.165 -8.891 1.00 23.73 111 VAL B CA 1
ATOM 3573 C C . VAL B 1 132 ? -15.009 -17.265 -7.886 1.00 23.55 111 VAL B C 1
ATOM 3574 O O . VAL B 1 132 ? -15.612 -18.276 -8.234 1.00 22.79 111 VAL B O 1
ATOM 3578 N N . GLU B 1 133 ? -14.585 -17.060 -6.641 1.00 24.26 112 GLU B N 1
ATOM 3579 C CA . GLU B 1 133 ? -14.783 -18.058 -5.593 1.00 27.57 112 GLU B CA 1
ATOM 3580 C C . GLU B 1 133 ? -16.238 -18.357 -5.314 1.00 28.35 112 GLU B C 1
ATOM 3581 O O . GLU B 1 133 ? -16.582 -19.459 -4.889 1.00 30.32 112 GLU B O 1
ATOM 3587 N N . ASN B 1 134 ? -17.094 -17.375 -5.547 1.00 28.61 113 ASN B N 1
ATOM 3588 C CA . ASN B 1 134 ? -18.508 -17.565 -5.314 1.00 29.61 113 ASN B CA 1
ATOM 3589 C C . ASN B 1 134 ? -19.232 -17.624 -6.641 1.00 29.47 113 ASN B C 1
ATOM 3590 O O . ASN B 1 134 ? -20.450 -17.736 -6.685 1.00 32.45 113 ASN B O 1
ATOM 3595 N N . ALA B 1 135 ? -18.476 -17.555 -7.727 1.00 27.69 114 ALA B N 1
ATOM 3596 C CA . ALA B 1 135 ? -19.079 -17.601 -9.042 1.00 27.67 114 ALA B CA 1
ATOM 3597 C C . ALA B 1 135 ? -20.049 -18.774 -9.112 1.00 28.28 114 ALA B C 1
ATOM 3598 O O . ALA B 1 135 ? -19.874 -19.789 -8.438 1.00 27.58 114 ALA B O 1
ATOM 3600 N N . ILE B 1 136 ? -21.077 -18.620 -9.932 1.00 28.14 115 ILE B N 1
ATOM 3601 C CA . ILE B 1 136 ? -22.077 -19.650 -10.101 1.00 27.09 115 ILE B CA 1
ATOM 3602 C C . ILE B 1 136 ? -21.990 -20.250 -11.494 1.00 25.62 115 ILE B C 1
ATOM 3603 O O . ILE B 1 136 ? -22.332 -21.407 -11.699 1.00 26.37 115 ILE B O 1
ATOM 3608 N N . SER B 1 137 ? -21.521 -19.469 -12.454 1.00 24.15 116 SER B N 1
ATOM 3609 C CA . SER B 1 137 ? -21.409 -19.975 -13.811 1.00 23.67 116 SER B CA 1
ATOM 3610 C C . SER B 1 137 ? -20.048 -19.660 -14.414 1.00 24.01 116 SER B C 1
ATOM 3611 O O . SER B 1 137 ? -19.308 -18.804 -13.916 1.00 24.01 116 SER B O 1
ATOM 3614 N N . VAL B 1 138 ? -19.722 -20.366 -15.487 1.00 23.67 117 VAL B N 1
ATOM 3615 C CA . VAL B 1 138 ? -18.459 -20.176 -16.176 1.00 23.90 117 VAL B CA 1
ATOM 3616 C C . VAL B 1 138 ? -18.389 -18.788 -16.805 1.00 25.23 117 VAL B C 1
ATOM 3617 O O . VAL B 1 138 ? -17.418 -18.059 -16.594 1.00 25.09 117 VAL B O 1
ATOM 3621 N N . ASN B 1 139 ? -19.415 -18.420 -17.571 1.00 26.85 118 ASN B N 1
ATOM 3622 C CA . ASN B 1 139 ? -19.432 -17.108 -18.214 1.00 28.63 118 ASN B CA 1
ATOM 3623 C C . ASN B 1 139 ? -19.348 -15.952 -17.203 1.00 28.52 118 ASN B C 1
ATOM 3624 O O . ASN B 1 139 ? -18.715 -14.926 -17.476 1.00 28.46 118 ASN B O 1
ATOM 3629 N N . GLU B 1 140 ? -19.982 -16.114 -16.044 1.00 26.53 119 GLU B N 1
ATOM 3630 C CA . GLU B 1 140 ? -19.936 -15.084 -15.013 1.00 25.72 119 GLU B CA 1
ATOM 3631 C C . GLU B 1 140 ? -18.506 -14.944 -14.490 1.00 26.12 119 GLU B C 1
ATOM 3632 O O . GLU B 1 140 ? -18.051 -13.847 -14.141 1.00 25.22 119 GLU B O 1
ATOM 3638 N N . ALA B 1 141 ? -17.806 -16.071 -14.434 1.00 25.28 120 ALA B N 1
ATOM 3639 C CA . ALA B 1 141 ? -16.434 -16.101 -13.958 1.00 24.94 120 ALA B CA 1
ATOM 3640 C C . ALA B 1 141 ? -15.529 -15.374 -14.944 1.00 25.90 120 ALA B C 1
ATOM 3641 O O . ALA B 1 141 ? -14.804 -14.450 -14.569 1.00 26.71 120 ALA B O 1
ATOM 3643 N N . LYS B 1 142 ? -15.580 -15.786 -16.208 1.00 25.81 121 LYS B N 1
ATOM 3644 C CA . LYS B 1 142 ? -14.768 -15.160 -17.243 1.00 25.09 121 LYS B CA 1
ATOM 3645 C C . LYS B 1 142 ? -14.889 -13.647 -17.095 1.00 22.81 121 LYS B C 1
ATOM 3646 O O . LYS B 1 142 ? -13.890 -12.942 -16.950 1.00 22.54 121 LYS B O 1
ATOM 3652 N N . THR B 1 143 ? -16.126 -13.159 -17.132 1.00 21.69 122 THR B N 1
ATOM 3653 C CA . THR B 1 143 ? -16.410 -11.733 -17.000 1.00 20.86 122 THR B CA 1
ATOM 3654 C C . THR B 1 143 ? -15.771 -11.190 -15.726 1.00 20.75 122 THR B C 1
ATOM 3655 O O . THR B 1 143 ? -15.113 -10.157 -15.748 1.00 21.06 122 THR B O 1
ATOM 3659 N N . ASN B 1 144 ? -15.966 -11.885 -14.611 1.00 20.13 123 ASN B N 1
ATOM 3660 C CA . ASN B 1 144 ? -15.376 -11.447 -13.351 1.00 20.46 123 ASN B CA 1
ATOM 3661 C C . ASN B 1 144 ? -13.882 -11.208 -13.531 1.00 20.64 123 ASN B C 1
ATOM 3662 O O . ASN B 1 144 ? -13.362 -10.144 -13.203 1.00 20.58 123 ASN B O 1
ATOM 3667 N N . LEU B 1 145 ? -13.194 -12.207 -14.064 1.00 19.73 124 LEU B N 1
ATOM 3668 C CA . LEU B 1 145 ? -11.763 -12.091 -14.278 1.00 18.67 124 LEU B CA 1
ATOM 3669 C C . LEU B 1 145 ? -11.408 -10.844 -15.080 1.00 19.39 124 LEU B C 1
ATOM 3670 O O . LEU B 1 145 ? -10.528 -10.092 -14.687 1.00 20.83 124 LEU B O 1
ATOM 3675 N N . VAL B 1 146 ? -12.092 -10.614 -16.197 1.00 18.13 125 VAL B N 1
ATOM 3676 C CA . VAL B 1 146 ? -11.784 -9.451 -17.015 1.00 17.08 125 VAL B CA 1
ATOM 3677 C C . VAL B 1 146 ? -12.008 -8.145 -16.274 1.00 18.88 125 VAL B C 1
ATOM 3678 O O . VAL B 1 146 ? -11.144 -7.262 -16.278 1.00 18.22 125 VAL B O 1
ATOM 3682 N N . HIS B 1 147 ? -13.173 -8.031 -15.643 1.00 19.47 126 HIS B N 1
ATOM 3683 C CA . HIS B 1 147 ? -13.538 -6.849 -14.876 1.00 19.39 126 HIS B CA 1
ATOM 3684 C C . HIS B 1 147 ? -12.570 -6.611 -13.721 1.00 18.13 126 HIS B C 1
ATOM 3685 O O . HIS B 1 147 ? -12.186 -5.484 -13.444 1.00 18.10 126 HIS B O 1
ATOM 3692 N N . GLU B 1 148 ? -12.172 -7.680 -13.052 1.00 18.18 127 GLU B N 1
ATOM 3693 C CA . GLU B 1 148 ? -11.259 -7.557 -11.929 1.00 19.47 127 GLU B CA 1
ATOM 3694 C C . GLU B 1 148 ? -9.870 -7.133 -12.436 1.00 19.12 127 GLU B C 1
ATOM 3695 O O . GLU B 1 148 ? -9.191 -6.330 -11.811 1.00 17.81 127 GLU B O 1
ATOM 3701 N N . ALA B 1 149 ? -9.453 -7.668 -13.576 1.00 18.74 128 ALA B N 1
ATOM 3702 C CA . ALA B 1 149 ? -8.160 -7.307 -14.119 1.00 20.06 128 ALA B CA 1
ATOM 3703 C C . ALA B 1 149 ? -8.157 -5.808 -14.384 1.00 21.59 128 ALA B C 1
ATOM 3704 O O . ALA B 1 149 ? -7.321 -5.068 -13.857 1.00 21.11 128 ALA B O 1
ATOM 3706 N N . ILE B 1 150 ? -9.114 -5.368 -15.194 1.00 20.83 129 ILE B N 1
ATOM 3707 C CA . ILE B 1 150 ? -9.235 -3.963 -15.538 1.00 20.00 129 ILE B CA 1
ATOM 3708 C C . ILE B 1 150 ? -9.330 -3.066 -14.311 1.00 20.21 129 ILE B C 1
ATOM 3709 O O . ILE B 1 150 ? -8.716 -1.996 -14.266 1.00 18.81 129 ILE B O 1
ATOM 3714 N N . GLN B 1 151 ? -10.104 -3.485 -13.315 1.00 20.62 130 GLN B N 1
ATOM 3715 C CA . GLN B 1 151 ? -10.238 -2.665 -12.123 1.00 21.48 130 GLN B CA 1
ATOM 3716 C C . GLN B 1 151 ? -8.872 -2.481 -11.488 1.00 22.21 130 GLN B C 1
ATOM 3717 O O . GLN B 1 151 ? -8.567 -1.407 -10.984 1.00 23.43 130 GLN B O 1
ATOM 3723 N N . ILE B 1 152 ? -8.049 -3.528 -11.516 1.00 21.28 131 ILE B N 1
ATOM 3724 C CA . ILE B 1 152 ? -6.718 -3.450 -10.927 1.00 20.38 131 ILE B CA 1
ATOM 3725 C C . ILE B 1 152 ? -5.881 -2.369 -11.598 1.00 21.21 131 ILE B C 1
ATOM 3726 O O . ILE B 1 152 ? -5.160 -1.636 -10.926 1.00 23.30 131 ILE B O 1
ATOM 3731 N N . GLN B 1 153 ? -5.988 -2.269 -12.918 1.00 20.91 132 GLN B N 1
ATOM 3732 C CA . GLN B 1 153 ? -5.242 -1.278 -13.687 1.00 19.48 132 GLN B CA 1
ATOM 3733 C C . GLN B 1 153 ? -5.689 0.155 -13.410 1.00 19.05 132 GLN B C 1
ATOM 3734 O O . GLN B 1 153 ? -4.865 1.061 -13.242 1.00 17.14 132 GLN B O 1
ATOM 3740 N N . VAL B 1 154 ? -6.998 0.365 -13.386 1.00 19.64 133 VAL B N 1
ATOM 3741 C CA . VAL B 1 154 ? -7.535 1.697 -13.133 1.00 20.77 133 VAL B CA 1
ATOM 3742 C C . VAL B 1 154 ? -7.227 2.111 -11.696 1.00 22.16 133 VAL B C 1
ATOM 3743 O O . VAL B 1 154 ? -6.985 3.293 -11.416 1.00 22.78 133 VAL B O 1
ATOM 3747 N N . GLU B 1 155 ? -7.224 1.138 -10.787 1.00 21.84 134 GLU B N 1
ATOM 3748 C CA . GLU B 1 155 ? -6.914 1.423 -9.394 1.00 23.49 134 GLU B CA 1
ATOM 3749 C C . GLU B 1 155 ? -5.447 1.806 -9.250 1.00 23.61 134 GLU B C 1
ATOM 3750 O O . GLU B 1 155 ? -5.110 2.694 -8.471 1.00 25.15 134 GLU B O 1
ATOM 3756 N N . ASP B 1 156 ? -4.573 1.136 -9.995 1.00 23.04 135 ASP B N 1
ATOM 3757 C CA . ASP B 1 156 ? -3.148 1.434 -9.916 1.00 22.98 135 ASP B CA 1
ATOM 3758 C C . ASP B 1 156 ? -2.914 2.859 -10.385 1.00 22.13 135 ASP B C 1
ATOM 3759 O O . ASP B 1 156 ? -2.052 3.549 -9.853 1.00 19.65 135 ASP B O 1
ATOM 3764 N N . GLU B 1 157 ? -3.688 3.283 -11.383 1.00 21.42 136 GLU B N 1
ATOM 3765 C CA . GLU B 1 157 ? -3.573 4.626 -11.940 1.00 21.91 136 GLU B CA 1
ATOM 3766 C C . GLU B 1 157 ? -3.845 5.698 -10.903 1.00 22.58 136 GLU B C 1
ATOM 3767 O O . GLU B 1 157 ? -3.165 6.712 -10.863 1.00 20.80 136 GLU B O 1
ATOM 3773 N N . GLU B 1 158 ? -4.843 5.473 -10.059 1.00 23.93 137 GLU B N 1
ATOM 3774 C CA . GLU B 1 158 ? -5.160 6.459 -9.048 1.00 25.14 137 GLU B CA 1
ATOM 3775 C C . GLU B 1 158 ? -4.055 6.520 -7.991 1.00 25.72 137 GLU B C 1
ATOM 3776 O O . GLU B 1 158 ? -3.589 7.606 -7.639 1.00 26.57 137 GLU B O 1
ATOM 3782 N N . THR B 1 159 ? -3.622 5.366 -7.498 1.00 23.54 138 THR B N 1
ATOM 3783 C CA . THR B 1 159 ? -2.572 5.355 -6.488 1.00 25.16 138 THR B CA 1
ATOM 3784 C C . THR B 1 159 ? -1.313 6.056 -6.995 1.00 25.18 138 THR B C 1
ATOM 3785 O O . THR B 1 159 ? -0.737 6.890 -6.305 1.00 26.61 138 THR B O 1
ATOM 3789 N N . CYS B 1 160 ? -0.892 5.735 -8.207 1.00 24.19 139 CYS B N 1
ATOM 3790 C CA . CYS B 1 160 ? 0.289 6.365 -8.754 1.00 23.88 139 CYS B CA 1
ATOM 3791 C C . CYS B 1 160 ? 0.107 7.873 -8.679 1.00 24.37 139 CYS B C 1
ATOM 3792 O O . CYS B 1 160 ? 0.989 8.598 -8.228 1.00 24.76 139 CYS B O 1
ATOM 3795 N N . ARG B 1 161 ? -1.060 8.327 -9.119 1.00 25.37 140 ARG B N 1
ATOM 3796 C CA . ARG B 1 161 ? -1.422 9.737 -9.130 1.00 25.43 140 ARG B CA 1
ATOM 3797 C C . ARG B 1 161 ? -1.331 10.338 -7.710 1.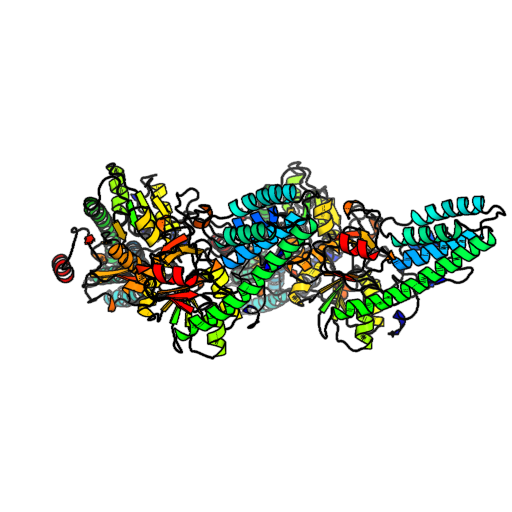00 25.66 140 ARG B C 1
ATOM 3798 O O . ARG B 1 161 ? -0.828 11.444 -7.524 1.00 25.84 140 ARG B O 1
ATOM 3806 N N . LEU B 1 162 ? -1.801 9.601 -6.710 1.00 25.07 141 LEU B N 1
ATOM 3807 C CA . LEU B 1 162 ? -1.751 10.078 -5.327 1.00 25.10 141 LEU B CA 1
ATOM 3808 C C . LEU B 1 162 ? -0.349 9.947 -4.737 1.00 25.02 141 LEU B C 1
ATOM 3809 O O . LEU B 1 162 ? 0.042 10.723 -3.869 1.00 25.59 141 LEU B O 1
ATOM 3814 N N . ILE B 1 163 ? 0.398 8.954 -5.206 1.00 25.49 142 ILE B N 1
ATOM 3815 C CA . ILE B 1 163 ? 1.763 8.728 -4.748 1.00 25.10 142 ILE B CA 1
ATOM 3816 C C . ILE B 1 163 ? 2.623 9.887 -5.254 1.00 26.43 142 ILE B C 1
ATOM 3817 O O . ILE B 1 163 ? 3.495 10.390 -4.542 1.00 25.53 142 ILE B O 1
ATOM 3822 N N . GLY B 1 164 ? 2.359 10.309 -6.487 1.00 26.85 143 GLY B N 1
ATOM 3823 C CA . GLY B 1 164 ? 3.095 11.413 -7.065 1.00 29.02 143 GLY B CA 1
ATOM 3824 C C . GLY B 1 164 ? 2.874 12.655 -6.231 1.00 30.80 143 GLY B C 1
ATOM 3825 O O . GLY B 1 164 ? 3.817 13.369 -5.904 1.00 31.06 143 GLY B O 1
ATOM 3826 N N . GLN B 1 165 ? 1.618 12.899 -5.870 1.00 33.07 144 GLN B N 1
ATOM 3827 C CA . GLN B 1 165 ? 1.263 14.053 -5.062 1.00 34.76 144 GLN B CA 1
ATOM 3828 C C . GLN B 1 165 ? 1.885 14.002 -3.664 1.00 35.69 144 GLN B C 1
ATOM 3829 O O . GLN B 1 165 ? 2.677 14.872 -3.311 1.00 36.53 144 GLN B O 1
ATOM 3835 N N . ASN B 1 166 ? 1.543 12.984 -2.878 1.00 35.06 145 ASN B N 1
ATOM 3836 C CA . ASN B 1 166 ? 2.077 12.863 -1.523 1.00 34.85 145 ASN B CA 1
ATOM 3837 C C . ASN B 1 166 ? 3.589 13.041 -1.416 1.00 34.62 145 ASN B C 1
ATOM 3838 O O . ASN B 1 166 ? 4.069 13.726 -0.518 1.00 35.98 145 ASN B O 1
ATOM 3843 N N . ALA B 1 167 ? 4.338 12.414 -2.320 1.00 33.27 146 ALA B N 1
ATOM 3844 C CA . ALA B 1 167 ? 5.797 12.489 -2.293 1.00 32.03 146 ALA B CA 1
ATOM 3845 C C . ALA B 1 167 ? 6.407 13.859 -2.579 1.00 32.15 146 ALA B C 1
ATOM 3846 O O . ALA B 1 167 ? 7.355 14.260 -1.904 1.00 31.07 146 ALA B O 1
ATOM 3848 N N . LEU B 1 168 ? 5.884 14.575 -3.571 1.00 32.89 147 LEU B N 1
ATOM 3849 C CA . LEU B 1 168 ? 6.433 15.887 -3.907 1.00 34.09 147 LEU B CA 1
ATOM 3850 C C . LEU B 1 168 ? 6.530 16.791 -2.675 1.00 33.74 147 LEU B C 1
ATOM 3851 O O . LEU B 1 168 ? 7.324 17.730 -2.650 1.00 31.87 147 LEU B O 1
ATOM 3856 N N . GLN B 1 169 ? 5.736 16.494 -1.649 1.00 34.04 148 GLN B N 1
ATOM 3857 C CA . GLN B 1 169 ? 5.758 17.287 -0.417 1.00 34.34 148 GLN B CA 1
ATOM 3858 C C . GLN B 1 169 ? 7.139 17.249 0.227 1.00 33.10 148 GLN B C 1
ATOM 3859 O O . GLN B 1 169 ? 7.511 18.145 0.982 1.00 32.68 148 GLN B O 1
ATOM 3865 N N . LEU B 1 170 ? 7.894 16.203 -0.078 1.00 32.79 149 LEU B N 1
ATOM 3866 C CA . LEU B 1 170 ? 9.224 16.015 0.490 1.00 32.30 149 LEU B CA 1
ATOM 3867 C C . LEU B 1 170 ? 10.338 16.814 -0.182 1.00 31.66 149 LEU B C 1
ATOM 3868 O O . LEU B 1 170 ? 11.465 16.822 0.299 1.00 32.03 149 LEU B O 1
ATOM 3873 N N . PHE B 1 171 ? 10.036 17.502 -1.274 1.00 32.40 150 PHE B N 1
ATOM 3874 C CA . PHE B 1 171 ? 11.077 18.249 -1.974 1.00 34.51 150 PHE B CA 1
ATOM 3875 C C . PHE B 1 171 ? 10.843 19.745 -2.092 1.00 36.23 150 PHE B C 1
ATOM 3876 O O . PHE B 1 171 ? 9.721 20.205 -2.310 1.00 36.34 150 PHE B O 1
ATOM 3884 N N . LYS B 1 172 ? 11.921 20.504 -1.963 1.00 37.71 151 LYS B N 1
ATOM 3885 C CA . LYS B 1 172 ? 11.830 21.946 -2.084 1.00 38.75 151 LYS B CA 1
ATOM 3886 C C . LYS B 1 172 ? 12.387 22.280 -3.456 1.00 37.75 151 LYS B C 1
ATOM 3887 O O . LYS B 1 172 ? 13.039 21.446 -4.073 1.00 37.71 151 LYS B O 1
ATOM 3893 N N . LYS B 1 173 ? 12.112 23.484 -3.941 1.00 38.40 152 LYS B N 1
ATOM 3894 C CA . LYS B 1 173 ? 12.581 23.903 -5.257 1.00 38.09 152 LYS B CA 1
ATOM 3895 C C . LYS B 1 173 ? 14.082 23.739 -5.459 1.00 37.02 152 LYS B C 1
ATOM 3896 O O . LYS B 1 173 ? 14.886 24.130 -4.612 1.00 35.80 152 LYS B O 1
ATOM 3902 N N . GLY B 1 174 ? 14.447 23.156 -6.595 1.00 37.03 153 GLY B N 1
ATOM 3903 C CA . GLY B 1 174 ? 15.849 22.962 -6.919 1.00 36.99 153 GLY B CA 1
ATOM 3904 C C . GLY B 1 174 ? 16.541 21.758 -6.309 1.00 36.28 153 GLY B C 1
ATOM 3905 O O . GLY B 1 174 ? 17.738 21.560 -6.530 1.00 35.48 153 GLY B O 1
ATOM 3906 N N . ASP B 1 175 ? 15.815 20.954 -5.540 1.00 35.56 154 ASP B N 1
ATOM 3907 C CA . ASP B 1 175 ? 16.435 19.779 -4.936 1.00 35.77 154 ASP B CA 1
ATOM 3908 C C . ASP B 1 175 ? 17.015 18.840 -5.978 1.00 34.83 154 ASP B C 1
ATOM 3909 O O . ASP B 1 175 ? 16.496 18.718 -7.096 1.00 33.96 154 ASP B O 1
ATOM 3914 N N . ARG B 1 176 ? 18.110 18.194 -5.597 1.00 32.48 155 ARG B N 1
ATOM 3915 C CA . ARG B 1 176 ? 18.780 17.232 -6.450 1.00 29.94 155 ARG B CA 1
ATOM 3916 C C . ARG B 1 176 ? 18.475 15.868 -5.839 1.00 27.99 155 ARG B C 1
ATOM 3917 O O . ARG B 1 176 ? 18.951 15.533 -4.749 1.00 26.64 155 ARG B O 1
ATOM 3925 N N . ILE B 1 177 ? 17.652 15.099 -6.547 1.00 25.82 156 ILE B N 1
ATOM 3926 C CA . ILE B 1 177 ? 17.204 13.785 -6.086 1.00 22.43 156 ILE B CA 1
ATOM 3927 C C . ILE B 1 177 ? 17.874 12.609 -6.789 1.00 20.03 156 ILE B C 1
ATOM 3928 O O . ILE B 1 177 ? 17.958 12.569 -8.021 1.00 16.38 156 ILE B O 1
ATOM 3933 N N . MET B 1 178 ? 18.341 11.644 -6.004 1.00 19.54 157 MET B N 1
ATOM 3934 C CA . MET B 1 178 ? 18.952 10.465 -6.595 1.00 21.48 157 MET B CA 1
ATOM 3935 C C . MET B 1 178 ? 17.924 9.337 -6.634 1.00 22.27 157 MET B C 1
ATOM 3936 O O . MET B 1 178 ? 17.034 9.248 -5.773 1.00 19.93 157 MET B O 1
ATOM 3941 N N . THR B 1 179 ? 18.035 8.493 -7.653 1.00 21.09 158 THR B N 1
ATOM 3942 C CA . THR B 1 179 ? 17.130 7.375 -7.777 1.00 21.19 158 THR B CA 1
ATOM 3943 C C . THR B 1 179 ? 17.811 6.191 -8.446 1.00 21.87 158 THR B C 1
ATOM 3944 O O . THR B 1 179 ? 18.912 6.318 -8.997 1.00 21.81 158 THR B O 1
ATOM 3948 N N . ILE B 1 180 ? 17.162 5.035 -8.389 1.00 20.62 159 ILE B N 1
ATOM 3949 C CA . ILE B 1 180 ? 17.732 3.834 -8.972 1.00 19.97 159 ILE B CA 1
ATOM 3950 C C . ILE B 1 180 ? 16.642 3.028 -9.661 1.00 18.55 159 ILE B C 1
ATOM 3951 O O . ILE B 1 180 ? 15.471 3.176 -9.334 1.00 17.38 159 ILE B O 1
ATOM 3956 N N . CYS B 1 181 ? 17.033 2.184 -10.613 1.00 18.30 160 CYS B N 1
ATOM 3957 C CA . CYS B 1 181 ? 16.085 1.386 -11.384 1.00 18.84 160 CYS B CA 1
ATOM 3958 C C . CYS B 1 181 ? 15.144 2.327 -12.149 1.00 19.26 160 CYS B C 1
ATOM 3959 O O . CYS B 1 181 ? 15.473 3.490 -12.372 1.00 19.11 160 CYS B O 1
ATOM 3962 N N . ASN B 1 182 ? 13.971 1.828 -12.535 1.00 19.16 161 ASN B N 1
ATOM 3963 C CA . ASN B 1 182 ? 12.991 2.620 -13.282 1.00 18.42 161 ASN B CA 1
ATOM 3964 C C . ASN B 1 182 ? 11.580 2.418 -12.716 1.00 19.26 161 ASN B C 1
ATOM 3965 O O . ASN B 1 182 ? 10.849 1.531 -13.158 1.00 19.35 161 ASN B O 1
ATOM 3970 N N . ALA B 1 183 ? 11.203 3.228 -11.735 1.00 18.60 162 ALA B N 1
ATOM 3971 C CA . ALA B 1 183 ? 9.881 3.115 -11.116 1.00 19.68 162 ALA B CA 1
ATOM 3972 C C . ALA B 1 183 ? 8.972 4.227 -11.636 1.00 19.65 162 ALA B C 1
ATOM 3973 O O . ALA B 1 183 ? 8.356 4.971 -10.863 1.00 17.30 162 ALA B O 1
ATOM 3975 N N . GLY B 1 184 ? 8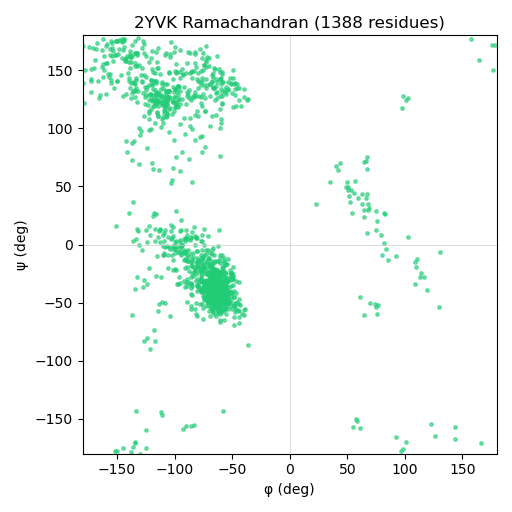.890 4.313 -12.960 1.00 21.46 163 GLY B N 1
ATOM 3976 C CA . GLY B 1 184 ? 8.099 5.348 -13.597 1.00 21.90 163 GLY B CA 1
ATOM 3977 C C . GLY B 1 184 ? 6.837 4.936 -14.319 1.00 22.00 163 GLY B C 1
ATOM 3978 O O . GLY B 1 184 ? 6.173 3.970 -13.928 1.00 21.73 163 GLY B O 1
ATOM 3979 N N . SER B 1 185 ? 6.532 5.673 -15.392 1.00 23.00 164 SER B N 1
ATOM 3980 C CA . SER B 1 185 ? 5.321 5.483 -16.186 1.00 23.57 164 SER B CA 1
ATOM 3981 C C . SER B 1 185 ? 5.129 4.165 -16.926 1.00 23.31 164 SER B C 1
ATOM 3982 O O . SER B 1 185 ? 3.991 3.752 -17.173 1.00 24.13 164 SER B O 1
ATOM 3985 N N . ILE B 1 186 ? 6.215 3.493 -17.281 1.00 23.14 165 ILE B N 1
ATOM 3986 C CA . ILE B 1 186 ? 6.074 2.216 -17.961 1.00 24.12 165 ILE B CA 1
ATOM 3987 C C . ILE B 1 186 ? 6.245 1.040 -16.992 1.00 24.92 165 ILE B C 1
ATOM 3988 O O . ILE B 1 186 ? 6.072 -0.120 -17.365 1.00 27.11 165 ILE B O 1
ATOM 3993 N N . ALA B 1 187 ? 6.559 1.343 -15.738 1.00 23.44 166 ALA B N 1
ATOM 3994 C CA . ALA B 1 187 ? 6.718 0.299 -14.730 1.00 24.07 166 ALA B CA 1
ATOM 3995 C C . ALA B 1 187 ? 5.373 0.126 -14.037 1.00 23.09 166 ALA B C 1
ATOM 3996 O O . ALA B 1 187 ? 5.184 -0.773 -13.219 1.00 22.92 166 ALA B O 1
ATOM 3998 N N . THR B 1 188 ? 4.453 1.022 -14.368 1.00 22.99 167 THR B N 1
ATOM 3999 C CA . THR B 1 188 ? 3.113 1.037 -13.808 1.00 23.49 167 THR B CA 1
ATOM 4000 C C . THR B 1 188 ? 2.163 1.277 -14.977 1.00 25.15 167 THR B C 1
ATOM 4001 O O . THR B 1 188 ? 2.593 1.318 -16.138 1.00 26.31 167 THR B O 1
ATOM 4005 N N . SER B 1 189 ? 0.878 1.446 -14.673 1.00 23.38 168 SER B N 1
ATOM 4006 C CA . SER B 1 189 ? -0.105 1.711 -15.712 1.00 23.97 168 SER B CA 1
ATOM 4007 C C . SER B 1 189 ? 0.344 2.967 -16.454 1.00 22.92 168 SER B C 1
ATOM 4008 O O . SER B 1 189 ? 0.360 3.002 -17.687 1.00 22.43 168 SER B O 1
ATOM 4011 N N . ARG B 1 190 ? 0.723 3.980 -15.677 1.00 21.76 169 ARG B N 1
ATOM 4012 C CA . ARG B 1 190 ? 1.208 5.263 -16.180 1.00 23.10 169 ARG B CA 1
ATOM 4013 C C . ARG B 1 190 ? 1.481 6.152 -14.971 1.00 25.06 169 ARG B C 1
ATOM 4014 O O . ARG B 1 190 ? 1.139 5.791 -13.847 1.00 25.45 169 ARG B O 1
ATOM 4022 N N . TYR B 1 191 ? 2.095 7.308 -15.201 1.00 26.29 170 TYR B N 1
ATOM 4023 C CA . TYR B 1 191 ? 2.439 8.230 -14.121 1.00 28.16 170 TYR B CA 1
ATOM 4024 C C . TYR B 1 191 ? 3.655 7.698 -13.358 1.00 28.69 170 TYR B C 1
ATOM 4025 O O . TYR B 1 191 ? 4.694 8.350 -13.301 1.00 29.41 170 TYR B O 1
ATOM 4034 N N . GLY B 1 192 ? 3.528 6.505 -12.784 1.00 28.91 171 GLY B N 1
ATOM 4035 C CA . GLY B 1 192 ? 4.639 5.919 -12.047 1.00 26.72 171 GLY B CA 1
ATOM 4036 C C . GLY B 1 192 ? 4.494 6.077 -10.546 1.00 25.59 171 GLY B C 1
ATOM 4037 O O . GLY B 1 192 ? 3.427 6.458 -10.067 1.00 24.67 171 GLY B O 1
ATOM 4038 N N . THR B 1 193 ? 5.551 5.756 -9.802 1.00 24.00 172 THR B N 1
ATOM 4039 C CA . THR B 1 193 ? 5.530 5.903 -8.351 1.00 22.71 172 THR B CA 1
ATOM 4040 C C . THR B 1 193 ? 6.689 6.777 -7.915 1.00 20.94 172 THR B C 1
ATOM 4041 O O . THR B 1 193 ? 6.507 7.962 -7.680 1.00 22.53 172 THR B O 1
ATOM 4045 N N . ALA B 1 194 ? 7.883 6.215 -7.819 1.00 19.95 173 ALA B N 1
ATOM 4046 C CA . ALA B 1 194 ? 9.026 7.017 -7.402 1.00 21.28 173 ALA B CA 1
ATOM 4047 C C . ALA B 1 194 ? 9.297 8.194 -8.347 1.00 20.73 173 ALA B C 1
ATOM 4048 O O . ALA B 1 194 ? 9.688 9.264 -7.909 1.00 21.88 173 ALA B O 1
ATOM 4050 N N . LEU B 1 195 ? 9.093 7.999 -9.643 1.00 20.91 174 LEU B N 1
ATOM 4051 C CA . LEU B 1 195 ? 9.344 9.072 -10.594 1.00 21.84 174 LEU B CA 1
ATOM 4052 C C . LEU B 1 195 ? 8.160 10.021 -10.735 1.00 22.48 174 LEU B C 1
ATOM 4053 O O . LEU B 1 195 ? 8.316 11.134 -11.226 1.00 22.63 174 LEU B O 1
ATOM 4058 N N . ALA B 1 196 ? 6.985 9.573 -10.296 1.00 22.61 175 ALA B N 1
ATOM 4059 C CA . ALA B 1 196 ? 5.760 10.359 -10.396 1.00 23.05 175 ALA B CA 1
ATOM 4060 C C . ALA B 1 196 ? 5.883 11.798 -9.896 1.00 23.78 175 ALA B C 1
ATOM 4061 O O . ALA B 1 196 ? 5.490 12.734 -10.590 1.00 24.04 175 ALA B O 1
ATOM 4063 N N . PRO B 1 197 ? 6.418 11.996 -8.683 1.00 25.13 176 PRO B N 1
ATOM 4064 C CA . PRO B 1 197 ? 6.561 13.366 -8.174 1.00 24.11 176 PRO B CA 1
ATOM 4065 C C . PRO B 1 197 ? 7.415 14.252 -9.084 1.00 24.35 176 PRO B C 1
ATOM 4066 O O . PRO B 1 197 ? 7.242 15.469 -9.104 1.00 24.88 176 PRO B O 1
ATOM 4070 N N . PHE B 1 198 ? 8.335 13.657 -9.837 1.00 24.26 177 PHE B N 1
ATOM 4071 C CA . PHE B 1 198 ? 9.175 14.449 -10.737 1.00 24.71 177 PHE B CA 1
ATOM 4072 C C . PHE B 1 198 ? 8.343 15.030 -11.874 1.00 26.16 177 PHE B C 1
ATOM 4073 O O . PHE B 1 198 ? 8.623 16.112 -12.377 1.00 27.01 177 PHE B O 1
ATOM 4081 N N . TYR B 1 199 ? 7.328 14.294 -12.300 1.00 27.22 178 TYR B N 1
ATOM 4082 C CA . TYR B 1 199 ? 6.483 14.781 -13.372 1.00 27.63 178 TYR B CA 1
ATOM 4083 C C . TYR B 1 199 ? 5.602 15.919 -12.855 1.00 27.89 178 TYR B C 1
ATOM 4084 O O . TYR B 1 199 ? 5.310 16.865 -13.582 1.00 28.88 178 TYR B O 1
ATOM 4093 N N . LEU B 1 200 ? 5.197 15.832 -11.592 1.00 27.26 179 LEU B N 1
ATOM 4094 C CA . LEU B 1 200 ? 4.356 16.863 -10.990 1.00 28.05 179 LEU B CA 1
ATOM 4095 C C . LEU B 1 200 ? 5.171 18.130 -10.715 1.00 28.67 179 LEU B C 1
ATOM 4096 O O . LEU B 1 200 ? 4.742 19.241 -11.023 1.00 28.06 179 LEU B O 1
ATOM 4101 N N . ALA B 1 201 ? 6.349 17.955 -10.131 1.00 29.76 180 ALA B N 1
ATOM 4102 C CA . ALA B 1 201 ? 7.211 19.085 -9.813 1.00 31.52 180 ALA B CA 1
ATOM 4103 C C . ALA B 1 201 ? 7.514 19.895 -11.067 1.00 32.80 180 ALA B C 1
ATOM 4104 O O . ALA B 1 201 ? 7.595 21.122 -11.026 1.00 32.81 180 ALA B O 1
ATOM 4106 N N . LYS B 1 202 ? 7.679 19.205 -12.187 1.00 34.56 181 LYS B N 1
ATOM 4107 C CA . LYS B 1 202 ? 7.968 19.881 -13.442 1.00 36.67 181 LYS B CA 1
ATOM 4108 C C . LYS B 1 202 ? 6.738 20.656 -13.866 1.00 37.45 181 LYS B C 1
ATOM 4109 O O . LYS B 1 202 ? 6.812 21.554 -14.700 1.00 37.84 181 LYS B O 1
ATOM 4115 N N . GLN B 1 203 ? 5.600 20.295 -13.285 1.00 39.04 182 GLN B N 1
ATOM 4116 C CA . GLN B 1 203 ? 4.349 20.959 -13.596 1.00 40.80 182 GLN B CA 1
ATOM 4117 C C . GLN B 1 203 ? 4.241 22.203 -12.731 1.00 40.77 182 GLN B C 1
ATOM 4118 O O . GLN B 1 203 ? 3.737 23.233 -13.168 1.00 41.36 182 GLN B O 1
ATOM 4124 N N . LYS B 1 204 ? 4.733 22.097 -11.500 1.00 40.94 183 LYS B N 1
ATOM 4125 C CA . LYS B 1 204 ? 4.692 23.202 -10.547 1.00 40.17 183 LYS B CA 1
ATOM 4126 C C . LYS B 1 204 ? 5.972 24.033 -10.542 1.00 40.14 183 LYS B C 1
ATOM 4127 O O . LYS B 1 204 ? 6.280 24.717 -9.564 1.00 39.08 183 LYS B O 1
ATOM 4133 N N . ASP B 1 205 ? 6.720 23.951 -11.636 1.00 39.41 184 ASP B N 1
ATOM 4134 C CA . ASP B 1 205 ? 7.947 24.716 -11.799 1.00 40.00 184 ASP B CA 1
ATOM 4135 C C . ASP B 1 205 ? 8.879 24.816 -10.588 1.00 39.44 184 ASP B C 1
ATOM 4136 O O . ASP B 1 205 ? 9.091 25.910 -10.071 1.00 40.25 184 ASP B O 1
ATOM 4141 N N . LEU B 1 206 ? 9.449 23.708 -10.129 1.00 37.81 185 LEU B N 1
ATOM 4142 C CA . LEU B 1 206 ? 10.354 23.812 -8.994 1.00 36.76 185 LEU B CA 1
ATOM 4143 C C . LEU B 1 206 ? 11.777 23.361 -9.282 1.00 36.16 185 LEU B C 1
ATOM 4144 O O . LEU B 1 206 ? 12.518 22.997 -8.372 1.00 37.07 185 LEU B O 1
ATOM 4149 N N . GLY B 1 207 ? 12.153 23.414 -10.556 1.00 35.62 186 GLY B N 1
ATOM 4150 C CA . GLY B 1 207 ? 13.491 23.039 -10.988 1.00 34.05 186 GLY B CA 1
ATOM 4151 C C . GLY B 1 207 ? 14.194 21.898 -10.278 1.00 33.01 186 GLY B C 1
ATOM 4152 O O . GLY B 1 207 ? 15.322 22.058 -9.804 1.00 32.62 186 GLY B O 1
ATOM 4153 N N . LEU B 1 208 ? 13.544 20.743 -10.202 1.00 32.00 187 LEU B N 1
ATOM 4154 C CA . LEU B 1 208 ? 14.155 19.593 -9.551 1.00 31.79 187 LEU B CA 1
ATOM 4155 C C . LEU B 1 208 ? 15.208 18.983 -10.467 1.00 31.79 187 LEU B C 1
ATOM 4156 O O . LEU B 1 208 ? 15.052 18.967 -11.689 1.00 32.62 187 LEU B O 1
ATOM 4161 N N . HIS B 1 209 ? 16.295 18.506 -9.877 1.00 32.07 188 HIS B N 1
ATOM 4162 C CA . HIS B 1 209 ? 17.364 17.888 -10.652 1.00 31.47 188 HIS B CA 1
ATOM 4163 C C . HIS B 1 209 ? 17.500 16.459 -10.173 1.00 30.53 188 HIS B C 1
ATOM 4164 O O . HIS B 1 209 ? 17.713 16.214 -8.987 1.00 30.93 188 HIS B O 1
ATOM 4171 N N . ILE B 1 210 ? 17.379 15.505 -11.079 1.00 29.33 189 ILE B N 1
ATOM 4172 C CA . ILE B 1 210 ? 17.502 14.132 -10.641 1.00 29.39 189 ILE B CA 1
ATOM 4173 C C . ILE B 1 210 ? 18.683 13.384 -11.245 1.00 28.02 189 ILE B C 1
ATOM 4174 O O . ILE B 1 210 ? 19.014 13.558 -12.418 1.00 27.30 189 ILE B O 1
ATOM 4179 N N . TYR B 1 211 ? 19.325 12.570 -10.408 1.00 24.91 190 TYR B N 1
ATOM 4180 C CA . TYR B 1 211 ? 20.465 11.760 -10.804 1.00 23.89 190 TYR B CA 1
ATOM 4181 C C . TYR B 1 211 ? 20.062 10.295 -10.822 1.00 22.59 190 TYR B C 1
ATOM 4182 O O . TYR B 1 211 ? 19.824 9.680 -9.775 1.00 21.30 190 TYR B O 1
ATOM 4191 N N . ALA B 1 212 ? 19.981 9.741 -12.023 1.00 21.01 191 ALA B N 1
ATOM 4192 C CA . ALA B 1 212 ? 19.579 8.358 -12.189 1.00 20.97 191 ALA B CA 1
ATOM 4193 C C . ALA B 1 212 ? 20.746 7.385 -12.340 1.00 21.94 191 ALA B C 1
ATOM 4194 O O . ALA B 1 212 ? 21.527 7.481 -13.287 1.00 23.12 191 ALA B O 1
ATOM 4196 N N . CYS B 1 213 ? 20.862 6.451 -11.398 1.00 20.41 192 CYS B N 1
ATOM 4197 C CA . CYS B 1 213 ? 21.901 5.437 -11.480 1.00 21.17 192 CYS B CA 1
ATOM 4198 C C . CYS B 1 213 ? 21.496 4.541 -12.665 1.00 21.16 192 CYS B C 1
ATOM 4199 O O . CYS B 1 213 ? 20.313 4.214 -12.825 1.00 21.47 192 CYS B O 1
ATOM 4202 N N . GLU B 1 214 ? 22.461 4.152 -13.496 1.00 20.83 193 GLU B N 1
ATOM 4203 C CA . GLU B 1 214 ? 22.151 3.326 -14.665 1.00 20.81 193 GLU B CA 1
ATOM 4204 C C . GLU B 1 214 ? 21.503 1.987 -14.336 1.00 19.52 193 GLU B C 1
ATOM 4205 O O . GLU B 1 214 ? 20.810 1.413 -15.170 1.00 19.91 193 GLU B O 1
ATOM 4211 N N . THR B 1 215 ? 21.736 1.496 -13.126 1.00 18.89 194 THR B N 1
ATOM 4212 C CA . THR B 1 215 ? 21.156 0.238 -12.668 1.00 19.62 194 THR B CA 1
ATOM 4213 C C . THR B 1 215 ? 21.598 -1.023 -13.412 1.00 18.78 194 THR B C 1
ATOM 4214 O O . THR B 1 215 ? 20.815 -1.612 -14.150 1.00 16.48 194 THR B O 1
ATOM 4218 N N . ARG B 1 216 ? 22.843 -1.445 -13.210 1.00 18.49 195 ARG B N 1
ATOM 4219 C CA . ARG B 1 216 ? 23.343 -2.652 -13.867 1.00 17.76 195 ARG B CA 1
ATOM 4220 C C . ARG B 1 216 ? 22.785 -3.898 -13.163 1.00 16.64 195 ARG B C 1
ATOM 4221 O O . ARG B 1 216 ? 22.347 -3.836 -12.023 1.00 16.94 195 ARG B O 1
ATOM 4229 N N . PRO B 1 217 ? 22.797 -5.051 -13.833 1.00 17.31 196 PRO B N 1
ATOM 4230 C CA . PRO B 1 217 ? 23.280 -5.316 -15.186 1.00 18.59 196 PRO B CA 1
ATOM 4231 C C . PRO B 1 217 ? 22.261 -5.004 -16.278 1.00 18.42 196 PRO B C 1
ATOM 4232 O O . PRO B 1 217 ? 22.639 -4.706 -17.405 1.00 18.76 196 PRO B O 1
ATOM 4236 N N . VAL B 1 218 ? 20.978 -5.078 -15.934 1.00 18.42 197 VAL B N 1
ATOM 4237 C CA . VAL B 1 218 ? 19.901 -4.852 -16.900 1.00 18.71 197 VAL B CA 1
ATOM 4238 C C . VAL B 1 218 ? 19.723 -3.393 -17.319 1.00 18.90 197 VAL B C 1
ATOM 4239 O O . VAL B 1 218 ? 18.959 -3.089 -18.228 1.00 19.45 197 VAL B O 1
ATOM 4243 N N . LEU B 1 219 ? 20.441 -2.500 -16.649 1.00 19.79 198 LEU B N 1
ATOM 4244 C CA . LEU B 1 219 ? 20.418 -1.068 -16.953 1.00 19.16 198 LEU B CA 1
ATOM 4245 C C . LEU B 1 219 ? 19.051 -0.372 -17.044 1.00 21.05 198 LEU B C 1
ATOM 4246 O O . LEU B 1 219 ? 18.842 0.467 -17.919 1.00 22.36 198 LEU B O 1
ATOM 4251 N N . GLN B 1 220 ? 18.127 -0.687 -16.138 1.00 21.42 199 GLN B N 1
ATOM 4252 C CA . GLN B 1 220 ? 16.817 -0.036 -16.174 1.00 20.51 199 GLN B CA 1
ATOM 4253 C C . GLN B 1 220 ? 16.909 1.481 -15.972 1.00 20.42 199 GLN B C 1
ATOM 4254 O O . GLN B 1 220 ? 16.016 2.218 -16.380 1.00 20.15 199 GLN B O 1
ATOM 4260 N N . GLY B 1 221 ? 17.988 1.940 -15.340 1.00 19.83 200 GLY B N 1
ATOM 4261 C CA . GLY B 1 221 ? 18.168 3.361 -15.086 1.00 20.73 200 GLY B CA 1
ATOM 4262 C C . GLY B 1 221 ? 18.509 4.235 -16.288 1.00 21.44 200 GLY B C 1
ATOM 4263 O O . GLY B 1 221 ? 17.906 5.290 -16.491 1.00 20.92 200 GLY B O 1
ATOM 4264 N N . SER B 1 222 ? 19.476 3.797 -17.090 1.00 22.42 201 SER B N 1
ATOM 4265 C CA . SER B 1 222 ? 19.903 4.546 -18.270 1.00 22.26 201 SER B CA 1
ATOM 4266 C C . SER B 1 222 ? 19.052 4.231 -19.488 1.00 22.13 201 SER B C 1
ATOM 4267 O O . SER B 1 222 ? 18.902 5.068 -20.373 1.00 21.64 201 SER B O 1
ATOM 4270 N N . ARG B 1 223 ? 18.494 3.023 -19.528 1.00 21.63 202 ARG B N 1
ATOM 4271 C CA . ARG B 1 223 ? 17.690 2.595 -20.671 1.00 23.02 202 ARG B CA 1
ATOM 4272 C C . ARG B 1 223 ? 16.218 3.001 -20.627 1.00 22.20 202 ARG B C 1
ATOM 4273 O O . ARG B 1 223 ? 15.606 3.271 -21.669 1.00 21.23 202 ARG B O 1
ATOM 4281 N N . LEU B 1 224 ? 15.648 3.039 -19.428 1.00 19.46 203 LEU B N 1
ATOM 4282 C CA . LEU B 1 224 ? 14.246 3.401 -19.281 1.00 17.76 203 LEU B CA 1
ATOM 4283 C C . LEU B 1 224 ? 14.081 4.720 -18.540 1.00 17.17 203 LEU B C 1
ATOM 4284 O O . LEU B 1 224 ? 13.382 5.622 -19.001 1.00 18.95 203 LEU B O 1
ATOM 4289 N N . THR B 1 225 ? 14.717 4.833 -17.382 1.00 17.86 204 THR B N 1
ATOM 4290 C CA . THR B 1 225 ? 14.610 6.054 -16.597 1.00 18.85 204 THR B CA 1
ATOM 4291 C C . THR B 1 225 ? 15.160 7.268 -17.335 1.00 18.76 204 THR B C 1
ATOM 4292 O O . THR B 1 225 ? 14.441 8.254 -17.518 1.00 19.54 204 THR B O 1
ATOM 4296 N N . ALA B 1 226 ? 16.420 7.208 -17.763 1.00 18.40 205 ALA B N 1
ATOM 4297 C CA . ALA B 1 226 ? 16.996 8.330 -18.501 1.00 18.92 205 ALA B CA 1
ATOM 4298 C C . ALA B 1 226 ? 16.103 8.610 -19.706 1.00 19.05 205 ALA B C 1
ATOM 4299 O O . ALA B 1 226 ? 15.906 9.753 -20.099 1.00 19.91 205 ALA B O 1
ATOM 4301 N N . TRP B 1 227 ? 15.543 7.555 -20.277 1.00 18.84 206 TRP B N 1
ATOM 4302 C CA . TRP B 1 227 ? 14.671 7.695 -21.429 1.00 19.48 206 TRP B CA 1
ATOM 4303 C C . TRP B 1 227 ? 13.356 8.441 -21.138 1.00 20.85 206 TRP B C 1
ATOM 4304 O O . TRP B 1 227 ? 13.110 9.492 -21.736 1.00 22.63 206 TRP B O 1
ATOM 4315 N N . GLU B 1 228 ? 12.523 7.935 -20.224 1.00 19.27 207 GLU B N 1
ATOM 4316 C CA . GLU B 1 228 ? 11.244 8.601 -19.956 1.00 19.33 207 GLU B CA 1
ATOM 4317 C C . GLU B 1 228 ? 11.306 10.011 -19.354 1.00 19.10 207 GLU B C 1
ATOM 4318 O O . GLU B 1 228 ? 10.436 10.834 -19.630 1.00 19.03 207 GLU B O 1
ATOM 4324 N N . LEU B 1 229 ? 12.313 10.309 -18.540 1.00 19.16 208 LEU B N 1
ATOM 4325 C CA . LEU B 1 229 ? 12.391 11.647 -17.957 1.00 18.87 208 LEU B CA 1
ATOM 4326 C C . LEU B 1 229 ? 12.840 12.663 -18.993 1.00 21.24 208 LEU B C 1
ATOM 4327 O O . LEU B 1 229 ? 12.415 13.822 -18.960 1.00 22.60 208 LEU B O 1
ATOM 4332 N N . MET B 1 230 ? 13.702 12.239 -19.913 1.00 23.39 209 MET B N 1
ATOM 4333 C CA . MET B 1 230 ? 14.154 13.140 -20.966 1.00 26.55 209 MET B CA 1
ATOM 4334 C C . MET B 1 230 ? 12.922 13.442 -21.810 1.00 28.26 209 MET B C 1
ATOM 4335 O O . MET B 1 230 ? 12.708 14.571 -22.262 1.00 28.56 209 MET B O 1
ATOM 4340 N N . GLN B 1 231 ? 12.111 12.410 -21.998 1.00 26.31 210 GLN B N 1
ATOM 4341 C CA . GLN B 1 231 ? 10.888 12.508 -22.770 1.00 27.07 210 GLN B CA 1
ATOM 4342 C C . GLN B 1 231 ? 9.948 13.530 -22.125 1.00 26.98 210 GLN B C 1
ATOM 4343 O O . GLN B 1 231 ? 9.280 14.299 -22.822 1.00 27.95 210 GLN B O 1
ATOM 4349 N N . GLY B 1 232 ? 9.918 13.557 -20.794 1.00 26.77 211 GLY B N 1
ATOM 4350 C CA . GLY B 1 232 ? 9.056 14.494 -20.090 1.00 26.25 211 GLY B CA 1
ATOM 4351 C C . GLY B 1 232 ? 9.640 15.883 -19.860 1.00 27.41 211 GLY B C 1
ATOM 4352 O O . GLY B 1 232 ? 9.032 16.720 -19.189 1.00 27.47 211 GLY B O 1
ATOM 4353 N N . GLY B 1 233 ? 10.819 16.144 -20.410 1.00 28.09 212 GLY B N 1
ATOM 4354 C CA . GLY B 1 233 ? 11.427 17.447 -20.216 1.00 28.25 212 GLY B CA 1
ATOM 4355 C C . GLY B 1 233 ? 11.856 17.650 -18.776 1.00 28.59 212 GLY B C 1
ATOM 4356 O O . GLY B 1 233 ? 11.836 18.767 -18.263 1.00 30.40 212 GLY B O 1
ATOM 4357 N N . ILE B 1 234 ? 12.235 16.554 -18.129 1.00 27.95 213 ILE B N 1
ATOM 4358 C CA . ILE B 1 234 ? 12.688 16.560 -16.750 1.00 27.88 213 ILE B CA 1
ATOM 4359 C C . ILE B 1 234 ? 14.217 16.633 -16.746 1.00 30.10 213 ILE B C 1
ATOM 4360 O O . ILE B 1 234 ? 14.873 16.039 -17.606 1.00 31.17 213 ILE B O 1
ATOM 4365 N N . ASP B 1 235 ? 14.790 17.355 -15.788 1.00 30.04 214 ASP B N 1
ATOM 4366 C CA . ASP B 1 235 ? 16.239 17.450 -15.706 1.00 30.72 214 ASP B CA 1
ATOM 4367 C C . ASP B 1 235 ? 16.791 16.188 -15.050 1.00 29.00 214 ASP B C 1
ATOM 4368 O O . ASP B 1 235 ? 16.599 15.959 -13.852 1.00 29.46 214 ASP B O 1
ATOM 4373 N N . VAL B 1 236 ? 17.480 15.375 -15.842 1.00 25.95 215 VAL B N 1
ATOM 4374 C CA . VAL B 1 236 ? 18.043 14.133 -15.346 1.00 23.69 215 VAL B CA 1
ATOM 4375 C C . VAL B 1 236 ? 19.481 13.923 -15.799 1.00 24.86 215 VAL B C 1
ATOM 4376 O O . VAL B 1 236 ? 19.807 14.092 -16.976 1.00 26.71 215 VAL B O 1
ATOM 4380 N N . THR B 1 237 ? 20.345 13.568 -14.855 1.00 24.72 216 THR B N 1
ATOM 4381 C CA . THR B 1 237 ? 21.741 13.301 -15.174 1.00 24.60 216 THR B CA 1
ATOM 4382 C C . THR B 1 237 ? 22.016 11.844 -14.863 1.00 23.93 216 THR B C 1
ATOM 4383 O O . THR B 1 237 ? 21.664 11.354 -13.790 1.00 22.56 216 THR B O 1
ATOM 4387 N N . LEU B 1 238 ? 22.625 11.161 -15.826 1.00 22.68 217 LEU B N 1
ATOM 4388 C CA . LEU B 1 238 ? 22.967 9.762 -15.687 1.00 22.10 217 LEU B CA 1
ATOM 4389 C C . LEU B 1 238 ? 24.336 9.614 -15.018 1.00 22.67 217 LEU B C 1
ATOM 4390 O O . LEU B 1 238 ? 25.221 10.475 -15.174 1.00 22.40 217 LEU B O 1
ATOM 4395 N N . ILE B 1 239 ? 24.485 8.533 -14.252 1.00 19.98 218 ILE B N 1
ATOM 4396 C CA . ILE B 1 239 ? 25.730 8.212 -13.560 1.00 18.61 218 ILE B CA 1
ATOM 4397 C C . ILE B 1 239 ? 25.736 6.704 -13.384 1.00 18.24 218 ILE B C 1
ATOM 4398 O O . ILE B 1 239 ? 24.672 6.072 -13.426 1.00 19.29 218 ILE B O 1
ATOM 4403 N N . THR B 1 240 ? 26.920 6.125 -13.209 1.00 16.03 219 THR B N 1
ATOM 4404 C CA . THR B 1 240 ? 27.016 4.696 -12.982 1.00 16.30 219 THR B CA 1
ATOM 4405 C C . THR B 1 240 ? 26.631 4.549 -11.525 1.00 16.19 219 THR B C 1
ATOM 4406 O O . THR B 1 240 ? 26.557 5.538 -10.800 1.00 17.82 219 THR B O 1
ATOM 4410 N N . ASP B 1 241 ? 26.394 3.323 -11.092 1.00 17.27 220 ASP B N 1
ATOM 4411 C CA . ASP B 1 241 ? 25.977 3.069 -9.723 1.00 19.20 220 ASP B CA 1
ATOM 4412 C C . ASP B 1 241 ? 27.109 3.303 -8.729 1.00 20.07 220 ASP B C 1
ATOM 4413 O O . ASP B 1 241 ? 26.908 3.848 -7.634 1.00 16.36 220 ASP B O 1
ATOM 4418 N N . SER B 1 242 ? 28.304 2.896 -9.131 1.00 20.69 221 SER B N 1
ATOM 4419 C CA . SER B 1 242 ? 29.487 3.071 -8.305 1.00 20.35 221 SER B CA 1
ATOM 4420 C C . SER B 1 242 ? 29.782 4.549 -8.019 1.00 19.80 221 SER B C 1
ATOM 4421 O O . SER B 1 242 ? 30.570 4.853 -7.131 1.00 21.76 221 SER B O 1
ATOM 4424 N N . MET B 1 243 ? 29.155 5.460 -8.761 1.00 19.09 222 MET B N 1
ATOM 4425 C CA . MET B 1 243 ? 29.384 6.899 -8.577 1.00 19.64 222 MET B CA 1
ATOM 4426 C C . MET B 1 243 ? 28.505 7.548 -7.501 1.00 20.69 222 MET B C 1
ATOM 4427 O O . MET B 1 243 ? 28.705 8.716 -7.154 1.00 20.01 222 MET B O 1
ATOM 4432 N N . ALA B 1 244 ? 27.539 6.795 -6.983 1.00 21.09 223 ALA B N 1
ATOM 4433 C CA . ALA B 1 244 ? 26.609 7.301 -5.979 1.00 22.53 223 ALA B CA 1
ATOM 4434 C C . ALA B 1 244 ? 27.266 8.113 -4.873 1.00 23.37 223 ALA B C 1
ATOM 4435 O O . ALA B 1 244 ? 27.045 9.323 -4.765 1.00 24.43 223 ALA B O 1
ATOM 4437 N N . ALA B 1 245 ? 28.067 7.449 -4.052 1.00 22.84 224 ALA B N 1
ATOM 4438 C CA . ALA B 1 245 ? 28.740 8.124 -2.950 1.00 24.35 224 ALA B CA 1
ATOM 4439 C C . ALA B 1 245 ? 29.411 9.426 -3.387 1.00 24.61 224 ALA B C 1
ATOM 4440 O O . ALA B 1 245 ? 29.105 10.489 -2.857 1.00 25.86 224 ALA B O 1
ATOM 4442 N N . HIS B 1 246 ? 30.314 9.347 -4.356 1.00 23.96 225 HIS B N 1
ATOM 4443 C CA . HIS B 1 246 ? 31.009 10.537 -4.813 1.00 24.55 225 HIS B CA 1
ATOM 4444 C C . HIS B 1 246 ? 30.053 11.613 -5.307 1.00 24.45 225 HIS B C 1
ATOM 4445 O O . HIS B 1 246 ? 30.364 12.799 -5.243 1.00 23.39 225 HIS B O 1
ATOM 4452 N N . THR B 1 247 ? 28.886 11.197 -5.789 1.00 25.28 226 THR B N 1
ATOM 4453 C CA . THR B 1 247 ? 27.890 12.137 -6.291 1.00 25.56 226 THR B CA 1
ATOM 4454 C C . THR B 1 247 ? 27.092 12.785 -5.156 1.00 26.49 226 THR B C 1
ATOM 4455 O O . THR B 1 247 ? 26.724 13.962 -5.224 1.00 25.27 226 THR B O 1
ATOM 4459 N N . MET B 1 248 ? 26.823 12.021 -4.107 1.00 26.51 227 MET B N 1
ATOM 4460 C CA . MET B 1 248 ? 26.076 12.575 -2.992 1.00 27.28 227 MET B CA 1
ATOM 4461 C C . MET B 1 248 ? 26.877 13.715 -2.370 1.00 28.47 227 MET B C 1
ATOM 4462 O O . MET B 1 248 ? 26.313 14.710 -1.903 1.00 26.14 227 MET B O 1
ATOM 4467 N N . LYS B 1 249 ? 28.198 13.563 -2.391 1.00 28.83 228 LYS B N 1
ATOM 4468 C CA . LYS B 1 249 ? 29.097 14.548 -1.813 1.00 30.03 228 LYS B CA 1
ATOM 4469 C C . LYS B 1 249 ? 29.348 15.718 -2.741 1.00 29.70 228 LYS B C 1
ATOM 4470 O O . LYS B 1 249 ? 29.066 16.867 -2.407 1.00 29.36 228 LYS B O 1
ATOM 4476 N N . GLU B 1 250 ? 29.890 15.404 -3.907 1.00 29.84 229 GLU B N 1
ATOM 4477 C CA . GLU B 1 250 ? 30.216 16.387 -4.927 1.00 30.67 229 GLU B CA 1
ATOM 4478 C C . GLU B 1 250 ? 28.988 17.196 -5.371 1.00 29.55 229 GLU B C 1
ATOM 4479 O O . GLU B 1 250 ? 29.066 18.404 -5.531 1.00 28.59 229 GLU B O 1
ATOM 4485 N N . LYS B 1 251 ? 27.855 16.525 -5.561 1.00 29.38 230 LYS B N 1
ATOM 4486 C CA . LYS B 1 251 ? 26.633 17.189 -6.004 1.00 28.07 230 LYS B CA 1
ATOM 4487 C C . LYS B 1 251 ? 25.686 17.597 -4.876 1.00 28.84 230 LYS B C 1
ATOM 4488 O O . LYS B 1 251 ? 24.696 18.281 -5.114 1.00 29.03 230 LYS B O 1
ATOM 4494 N N . GLN B 1 252 ? 25.982 17.184 -3.649 1.00 29.82 231 GLN B N 1
ATOM 4495 C CA . GLN B 1 252 ? 25.128 17.525 -2.516 1.00 29.50 231 GLN B CA 1
ATOM 4496 C C . GLN B 1 252 ? 23.652 17.214 -2.793 1.00 29.01 231 GLN B C 1
ATOM 4497 O O . GLN B 1 252 ? 22.789 18.086 -2.646 1.00 29.27 231 GLN B O 1
ATOM 4503 N N . ILE B 1 253 ? 23.351 15.978 -3.185 1.00 27.90 232 ILE B N 1
ATOM 4504 C CA . ILE B 1 253 ? 21.963 15.629 -3.462 1.00 27.61 232 ILE B CA 1
ATOM 4505 C C . ILE B 1 253 ? 21.176 15.810 -2.173 1.00 27.53 232 ILE B C 1
ATOM 4506 O O . ILE B 1 253 ? 21.717 15.642 -1.081 1.00 26.81 232 ILE B O 1
ATOM 4511 N N . SER B 1 254 ? 19.893 16.129 -2.305 1.00 26.75 233 SER B N 1
ATOM 4512 C CA . SER B 1 254 ? 19.042 16.374 -1.150 1.00 25.48 233 SER B CA 1
ATOM 4513 C C . SER B 1 254 ? 18.390 15.107 -0.611 1.00 24.98 233 SER B C 1
ATOM 4514 O O . SER B 1 254 ? 18.147 14.979 0.591 1.00 23.98 233 SER B O 1
ATOM 4517 N N . ALA B 1 255 ? 18.098 14.166 -1.493 1.00 24.75 234 ALA B N 1
ATOM 4518 C CA . ALA B 1 255 ? 17.466 12.939 -1.031 1.00 25.00 234 ALA B CA 1
ATOM 4519 C C . ALA B 1 255 ? 17.561 11.791 -2.020 1.00 23.42 234 ALA B C 1
ATOM 4520 O O . ALA B 1 255 ? 18.095 11.932 -3.121 1.00 22.19 234 ALA B O 1
ATOM 4522 N N . VAL B 1 256 ? 17.043 10.646 -1.594 1.00 23.52 235 VAL B N 1
ATOM 4523 C CA . VAL B 1 256 ? 17.026 9.450 -2.413 1.00 23.43 235 VAL B CA 1
ATOM 4524 C C . VAL B 1 256 ? 15.642 8.846 -2.360 1.00 23.81 235 VAL B C 1
ATOM 4525 O O . VAL B 1 256 ? 15.149 8.521 -1.284 1.00 24.60 235 VAL B O 1
ATOM 4529 N N . ILE B 1 257 ? 15.015 8.690 -3.518 1.00 23.45 236 ILE B N 1
ATOM 4530 C CA . ILE B 1 257 ? 13.689 8.100 -3.557 1.00 23.11 236 ILE B CA 1
ATOM 4531 C C . ILE B 1 257 ? 13.672 6.904 -4.509 1.00 22.45 236 ILE B C 1
ATOM 4532 O O . ILE B 1 257 ? 14.194 6.978 -5.622 1.00 22.21 236 ILE B O 1
ATOM 4537 N N . VAL B 1 258 ? 13.095 5.797 -4.042 1.00 21.72 237 VAL B N 1
ATOM 4538 C CA . VAL B 1 258 ? 13.011 4.561 -4.815 1.00 20.45 237 VAL B CA 1
ATOM 4539 C C . VAL B 1 258 ? 11.662 3.865 -4.676 1.00 22.16 237 VAL B C 1
ATOM 4540 O O . VAL B 1 258 ? 10.899 4.136 -3.749 1.00 20.49 237 VAL B O 1
ATOM 4544 N N . GLY B 1 259 ? 11.383 2.955 -5.608 1.00 23.47 238 GLY B N 1
ATOM 4545 C CA . GLY B 1 259 ? 10.142 2.210 -5.565 1.00 23.20 238 GLY B CA 1
ATOM 4546 C C . GLY B 1 259 ? 10.390 0.959 -4.758 1.00 23.67 238 GLY B C 1
ATOM 4547 O O . GLY B 1 259 ? 11.301 0.943 -3.933 1.00 25.54 238 GLY B O 1
ATOM 4548 N N . ALA B 1 260 ? 9.597 -0.087 -4.975 1.00 23.76 239 ALA B N 1
ATOM 4549 C CA . ALA B 1 260 ? 9.801 -1.339 -4.247 1.00 23.35 239 ALA B CA 1
ATOM 4550 C C . ALA B 1 260 ? 9.112 -2.525 -4.925 1.00 23.09 239 ALA B C 1
ATOM 4551 O O . ALA B 1 260 ? 8.149 -2.349 -5.666 1.00 22.96 239 ALA B O 1
ATOM 4553 N N . ASP B 1 261 ? 9.607 -3.731 -4.675 1.00 23.82 240 ASP B N 1
ATOM 4554 C CA . ASP B 1 261 ? 9.014 -4.938 -5.260 1.00 25.93 240 ASP B CA 1
ATOM 4555 C C . ASP B 1 261 ? 8.247 -5.693 -4.194 1.00 23.69 240 ASP B C 1
ATOM 4556 O O . ASP B 1 261 ? 7.388 -6.523 -4.477 1.00 22.12 240 ASP B O 1
ATOM 4561 N N . ARG B 1 262 ? 8.593 -5.404 -2.955 1.00 23.29 241 ARG B N 1
ATOM 4562 C CA . ARG B 1 262 ? 7.931 -6.012 -1.833 1.00 24.06 241 ARG B CA 1
ATOM 4563 C C . ARG B 1 262 ? 8.395 -5.368 -0.540 1.00 24.17 241 ARG B C 1
ATOM 4564 O O . ARG B 1 262 ? 9.593 -5.188 -0.305 1.00 21.59 241 ARG B O 1
ATOM 4572 N N . ILE B 1 263 ? 7.422 -5.005 0.283 1.00 23.86 242 ILE B N 1
ATOM 4573 C CA . ILE B 1 263 ? 7.689 -4.407 1.567 1.00 23.76 242 ILE B CA 1
ATOM 4574 C C . ILE B 1 263 ? 7.171 -5.399 2.591 1.00 24.64 242 ILE B C 1
ATOM 4575 O O . ILE B 1 263 ? 6.022 -5.834 2.503 1.00 23.97 242 ILE B O 1
ATOM 4580 N N . ALA B 1 264 ? 8.028 -5.779 3.537 1.00 25.89 243 ALA B N 1
ATOM 4581 C CA . ALA B 1 264 ? 7.652 -6.716 4.596 1.00 26.21 243 ALA B CA 1
ATOM 4582 C C . ALA B 1 264 ? 6.778 -5.999 5.626 1.00 26.99 243 ALA B C 1
ATOM 4583 O O . ALA B 1 264 ? 6.730 -4.779 5.660 1.00 27.11 243 ALA B O 1
ATOM 4585 N N . LYS B 1 265 ? 6.095 -6.761 6.470 1.00 28.74 244 LYS B N 1
ATOM 4586 C CA . LYS B 1 265 ? 5.220 -6.185 7.487 1.00 30.68 244 LYS B CA 1
ATOM 4587 C C . LYS B 1 265 ? 5.942 -5.207 8.421 1.00 30.24 244 LYS B C 1
ATOM 4588 O O . LYS B 1 265 ? 5.301 -4.432 9.138 1.00 29.76 244 LYS B O 1
ATOM 4594 N N . ASN B 1 266 ? 7.271 -5.242 8.409 1.00 29.26 245 ASN B N 1
ATOM 4595 C CA . ASN B 1 266 ? 8.065 -4.381 9.287 1.00 28.72 245 ASN B CA 1
ATOM 4596 C C . ASN B 1 266 ? 8.744 -3.193 8.608 1.00 27.98 245 ASN B C 1
ATOM 4597 O O . ASN B 1 266 ? 9.397 -2.391 9.276 1.00 28.15 245 ASN B O 1
ATOM 4602 N N . GLY B 1 267 ? 8.597 -3.079 7.291 1.00 26.69 246 GLY B N 1
ATOM 4603 C CA . GLY B 1 267 ? 9.212 -1.972 6.572 1.00 23.84 246 GLY B CA 1
ATOM 4604 C C . GLY B 1 267 ? 10.384 -2.387 5.701 1.00 23.33 246 GLY B C 1
ATOM 4605 O O . GLY B 1 267 ? 10.830 -1.621 4.847 1.00 22.42 246 GLY B O 1
ATOM 4606 N N . ASP B 1 268 ? 10.897 -3.593 5.926 1.00 22.53 247 ASP B N 1
ATOM 4607 C CA . ASP B 1 268 ? 12.004 -4.118 5.141 1.00 22.18 247 ASP B CA 1
ATOM 4608 C C . ASP B 1 268 ? 11.560 -4.135 3.683 1.00 23.59 247 ASP B C 1
ATOM 4609 O O . ASP B 1 268 ? 10.559 -4.764 3.334 1.00 23.13 247 ASP B O 1
ATOM 4614 N N . THR B 1 269 ? 12.304 -3.442 2.829 1.00 24.93 248 THR B N 1
ATOM 4615 C CA . THR B 1 269 ? 11.941 -3.373 1.426 1.00 26.55 248 THR B CA 1
ATOM 4616 C C . THR B 1 269 ? 12.920 -4.055 0.480 1.00 26.47 248 THR B C 1
ATOM 4617 O O . THR B 1 269 ? 14.116 -3.752 0.459 1.00 28.27 248 THR B O 1
ATOM 4621 N N . ALA B 1 270 ? 12.400 -4.999 -0.291 1.00 25.34 249 ALA B N 1
ATOM 4622 C CA . ALA B 1 270 ? 13.194 -5.698 -1.275 1.00 22.54 249 ALA B CA 1
ATOM 4623 C C . ALA B 1 270 ? 12.923 -4.865 -2.512 1.00 23.03 249 ALA B C 1
ATOM 4624 O O . ALA B 1 270 ? 11.769 -4.628 -2.871 1.00 23.08 249 ALA B O 1
ATOM 4626 N N . ASN B 1 271 ? 13.987 -4.390 -3.138 1.00 22.08 250 ASN B N 1
ATOM 4627 C CA . ASN B 1 271 ? 13.866 -3.559 -4.323 1.00 21.59 250 ASN B CA 1
ATOM 4628 C C . ASN B 1 271 ? 15.038 -3.918 -5.216 1.00 21.91 250 ASN B C 1
ATOM 4629 O O . ASN B 1 271 ? 15.798 -4.831 -4.889 1.00 23.01 250 ASN B O 1
ATOM 4634 N N . LYS B 1 272 ? 15.192 -3.212 -6.330 1.00 20.97 251 LYS B N 1
ATOM 4635 C CA . LYS B 1 272 ? 16.281 -3.499 -7.261 1.00 19.21 251 LYS B CA 1
ATOM 4636 C C . LYS B 1 272 ? 17.610 -3.588 -6.540 1.00 19.43 251 LYS B C 1
ATOM 4637 O O . LYS B 1 272 ? 17.853 -2.852 -5.590 1.00 22.28 251 LYS B O 1
ATOM 4643 N N . ILE B 1 273 ? 18.465 -4.495 -6.992 1.00 17.94 252 ILE B N 1
ATOM 4644 C CA . ILE B 1 273 ? 19.780 -4.657 -6.396 1.00 17.59 252 ILE B CA 1
ATOM 4645 C C . ILE B 1 273 ? 20.510 -3.318 -6.521 1.00 18.89 252 ILE B C 1
ATOM 4646 O O . ILE B 1 273 ? 20.540 -2.698 -7.596 1.00 18.51 252 ILE B O 1
ATOM 4651 N N . GLY B 1 274 ? 21.083 -2.872 -5.412 1.00 18.13 253 GLY B N 1
ATOM 4652 C CA . GLY B 1 274 ? 21.774 -1.602 -5.398 1.00 19.46 253 GLY B CA 1
ATOM 4653 C C . GLY B 1 274 ? 21.098 -0.692 -4.387 1.00 20.22 253 GLY B C 1
ATOM 4654 O O . GLY B 1 274 ? 21.765 0.050 -3.658 1.00 21.13 253 GLY B O 1
ATOM 4655 N N . THR B 1 275 ? 19.771 -0.760 -4.335 1.00 18.77 254 THR B N 1
ATOM 4656 C CA . THR B 1 275 ? 18.982 0.049 -3.404 1.00 18.68 254 THR B CA 1
ATOM 4657 C C . THR B 1 275 ? 19.520 -0.019 -1.974 1.00 17.50 254 THR B C 1
ATOM 4658 O O . THR B 1 275 ? 19.644 0.995 -1.289 1.00 15.54 254 THR B O 1
ATOM 4662 N N . TYR B 1 276 ? 19.837 -1.228 -1.531 1.00 17.84 255 TYR B N 1
ATOM 4663 C CA . TYR B 1 276 ? 20.361 -1.431 -0.190 1.00 18.30 255 TYR B CA 1
ATOM 4664 C C . TYR B 1 276 ? 21.689 -0.709 0.000 1.00 19.29 255 TYR B C 1
ATOM 4665 O O . TYR B 1 276 ? 21.977 -0.213 1.092 1.00 17.76 255 TYR B O 1
ATOM 4674 N N . GLY B 1 277 ? 22.498 -0.653 -1.063 1.00 19.53 256 GLY B N 1
ATOM 4675 C CA . GLY B 1 277 ? 23.778 0.030 -0.980 1.00 17.72 256 GLY B CA 1
ATOM 4676 C C . GLY B 1 277 ? 23.565 1.536 -0.953 1.00 18.95 256 GLY B C 1
ATOM 4677 O O . GLY B 1 277 ? 24.322 2.282 -0.331 1.00 18.68 256 GLY B O 1
ATOM 4678 N N . LEU B 1 278 ? 22.513 1.984 -1.627 1.00 19.30 257 LEU B N 1
ATOM 4679 C CA . LEU B 1 278 ? 22.177 3.397 -1.686 1.00 20.86 257 LEU B CA 1
ATOM 4680 C C . LEU B 1 278 ? 21.649 3.875 -0.329 1.00 21.77 257 LEU B C 1
ATOM 4681 O O . LEU B 1 278 ? 21.991 4.965 0.137 1.00 19.17 257 LEU B O 1
ATOM 4686 N N . ALA B 1 279 ? 20.820 3.044 0.303 1.00 21.87 258 ALA B N 1
ATOM 4687 C CA . ALA B 1 279 ? 20.232 3.380 1.595 1.00 20.60 258 ALA B CA 1
ATOM 4688 C C . ALA B 1 279 ? 21.310 3.520 2.661 1.00 21.28 258 ALA B C 1
ATOM 4689 O O . ALA B 1 279 ? 21.254 4.423 3.497 1.00 22.53 258 ALA B O 1
ATOM 4691 N N . ILE B 1 280 ? 22.297 2.633 2.637 1.00 21.36 259 ILE B N 1
ATOM 4692 C CA . ILE B 1 280 ? 23.376 2.708 3.608 1.00 20.98 259 ILE B CA 1
ATOM 4693 C C . ILE B 1 280 ? 24.231 3.926 3.299 1.00 20.92 259 ILE B C 1
ATOM 4694 O O . ILE B 1 280 ? 24.774 4.568 4.197 1.00 19.44 259 ILE B O 1
ATOM 4699 N N . LEU B 1 281 ? 24.318 4.266 2.022 1.00 22.02 260 LEU B N 1
ATOM 4700 C CA . LEU B 1 281 ? 25.087 5.424 1.600 1.00 23.73 260 LEU B CA 1
ATOM 4701 C C . LEU B 1 281 ? 24.369 6.698 2.026 1.00 24.48 260 LEU B C 1
ATOM 4702 O O . LEU B 1 281 ? 24.994 7.659 2.486 1.00 24.98 260 LEU B O 1
ATOM 4707 N N . ALA B 1 282 ? 23.050 6.705 1.872 1.00 24.45 261 ALA B N 1
ATOM 4708 C CA . ALA B 1 282 ? 22.266 7.877 2.231 1.00 24.58 261 ALA B CA 1
ATOM 4709 C C . ALA B 1 282 ? 22.406 8.186 3.715 1.00 25.59 261 ALA B C 1
ATOM 4710 O O . ALA B 1 282 ? 22.611 9.333 4.104 1.00 26.02 261 ALA B O 1
ATOM 4712 N N . ASN B 1 283 ? 22.313 7.153 4.541 1.00 26.87 262 ASN B N 1
ATOM 4713 C CA . ASN B 1 283 ? 22.425 7.326 5.979 1.00 27.17 262 ASN B CA 1
ATOM 4714 C C . ASN B 1 283 ? 23.785 7.915 6.353 1.00 28.28 262 ASN B C 1
ATOM 4715 O O . ASN B 1 283 ? 23.864 8.824 7.178 1.00 30.56 262 ASN B O 1
ATOM 4720 N N . ALA B 1 284 ? 24.847 7.416 5.730 1.00 27.30 263 ALA B N 1
ATOM 4721 C CA . ALA B 1 284 ? 26.194 7.904 6.005 1.00 25.63 263 ALA B CA 1
ATOM 4722 C C . ALA B 1 284 ? 26.298 9.390 5.721 1.00 26.76 263 ALA B C 1
ATOM 4723 O O . ALA B 1 284 ? 26.933 10.124 6.466 1.00 29.24 263 ALA B O 1
ATOM 4725 N N . PHE B 1 285 ? 25.679 9.833 4.636 1.00 28.44 264 PHE B N 1
ATOM 4726 C CA . PHE B 1 285 ? 25.692 11.242 4.265 1.00 28.72 264 PHE B CA 1
ATOM 4727 C C . PHE B 1 285 ? 24.508 11.936 4.932 1.00 30.73 264 PHE B C 1
ATOM 4728 O O . PHE B 1 285 ? 24.251 13.124 4.709 1.00 30.14 264 PHE B O 1
ATOM 4736 N N . ASP B 1 286 ? 23.795 11.175 5.755 1.00 31.56 265 ASP B N 1
ATOM 4737 C CA . ASP B 1 286 ? 22.614 11.662 6.443 1.00 33.07 265 ASP B CA 1
ATOM 4738 C C . ASP B 1 286 ? 21.649 12.328 5.468 1.00 30.75 265 ASP B C 1
ATOM 4739 O O . ASP B 1 286 ? 21.159 13.423 5.701 1.00 30.86 265 ASP B O 1
ATOM 4744 N N . ILE B 1 287 ? 21.404 11.656 4.354 1.00 29.92 266 ILE B N 1
ATOM 4745 C CA . ILE B 1 287 ? 20.463 12.131 3.356 1.00 29.22 266 ILE B CA 1
ATOM 4746 C C . ILE B 1 287 ? 19.239 11.221 3.524 1.00 28.03 266 ILE B C 1
ATOM 4747 O O . ILE B 1 287 ? 19.369 9.996 3.539 1.00 26.63 266 ILE B O 1
ATOM 4752 N N . PRO B 1 288 ? 18.040 11.806 3.682 1.00 27.17 267 PRO B N 1
ATOM 4753 C CA . PRO B 1 288 ? 16.848 10.969 3.850 1.00 26.54 267 PRO B CA 1
ATOM 4754 C C . PRO B 1 288 ? 16.640 10.013 2.686 1.00 26.61 267 PRO B C 1
ATOM 4755 O O . PRO B 1 288 ? 16.857 10.368 1.525 1.00 25.39 267 PRO B O 1
ATOM 4759 N N . PHE B 1 289 ? 16.234 8.791 3.011 1.00 25.62 268 PHE B N 1
ATOM 4760 C CA . PHE B 1 289 ? 15.998 7.765 2.008 1.00 23.34 268 PHE B CA 1
ATOM 4761 C C . PHE B 1 289 ? 14.500 7.510 1.992 1.00 22.71 268 PHE B C 1
ATOM 4762 O O . PHE B 1 289 ? 13.920 7.198 3.023 1.00 23.57 268 PHE B O 1
ATOM 4770 N N . PHE B 1 290 ? 13.876 7.644 0.827 1.00 22.40 269 PHE B N 1
ATOM 4771 C CA . PHE B 1 290 ? 12.438 7.440 0.709 1.00 22.07 269 PHE B CA 1
ATOM 4772 C C . PHE B 1 290 ? 12.016 6.334 -0.250 1.00 22.17 269 PHE B C 1
ATOM 4773 O O . PHE B 1 290 ? 12.538 6.218 -1.355 1.00 23.00 269 PHE B O 1
ATOM 4781 N N . VAL B 1 291 ? 11.038 5.546 0.182 1.00 21.43 270 VAL B N 1
ATOM 4782 C CA . VAL B 1 291 ? 10.495 4.455 -0.616 1.00 20.72 270 VAL B CA 1
ATOM 4783 C C . VAL B 1 291 ? 9.034 4.774 -0.933 1.00 21.22 270 VAL B C 1
ATOM 4784 O O . VAL B 1 291 ? 8.258 5.103 -0.037 1.00 18.98 270 VAL B O 1
ATOM 4788 N N . ALA B 1 292 ? 8.671 4.661 -2.207 1.00 21.61 271 ALA B N 1
ATOM 4789 C CA . ALA B 1 292 ? 7.310 4.927 -2.655 1.00 21.97 271 ALA B CA 1
ATOM 4790 C C . ALA B 1 292 ? 6.754 3.682 -3.309 1.00 22.90 271 ALA B C 1
ATOM 4791 O O . ALA B 1 292 ? 7.394 3.095 -4.185 1.00 21.35 271 ALA B O 1
ATOM 4793 N N . ALA B 1 293 ? 5.560 3.283 -2.887 1.00 23.16 272 ALA B N 1
ATOM 4794 C CA . ALA B 1 293 ? 4.923 2.101 -3.447 1.00 23.86 272 ALA B CA 1
ATOM 4795 C C . ALA B 1 293 ? 3.509 1.980 -2.913 1.00 23.63 272 ALA B C 1
ATOM 4796 O O . ALA B 1 293 ? 3.253 2.281 -1.756 1.00 25.58 272 ALA B O 1
ATOM 4798 N N . PRO B 1 294 ? 2.568 1.538 -3.754 1.00 23.58 273 PRO B N 1
ATOM 4799 C CA . PRO B 1 294 ? 1.178 1.394 -3.320 1.00 22.87 273 PRO B CA 1
ATOM 4800 C C . PRO B 1 294 ? 0.989 0.201 -2.389 1.00 24.02 273 PRO B C 1
ATOM 4801 O O . PRO B 1 294 ? 1.899 -0.608 -2.210 1.00 25.74 273 PRO B O 1
ATOM 4805 N N . LEU B 1 295 ? -0.193 0.100 -1.794 1.00 24.73 274 LEU B N 1
ATOM 4806 C CA . LEU B 1 295 ? -0.513 -0.994 -0.885 1.00 25.41 274 LEU B CA 1
ATOM 4807 C C . LEU B 1 295 ? -0.329 -2.367 -1.541 1.00 26.08 274 LEU B C 1
ATOM 4808 O O . LEU B 1 295 ? 0.091 -3.329 -0.888 1.00 26.28 274 LEU B O 1
ATOM 4813 N N . SER B 1 296 ? -0.642 -2.453 -2.833 1.00 25.43 275 SER B N 1
ATOM 4814 C CA . SER B 1 296 ? -0.523 -3.706 -3.589 1.00 25.04 275 SER B CA 1
ATOM 4815 C C . SER B 1 296 ? 0.872 -4.330 -3.555 1.00 24.57 275 SER B C 1
ATOM 4816 O O . SER B 1 296 ? 1.033 -5.506 -3.872 1.00 23.73 275 SER B O 1
ATOM 4819 N N . THR B 1 297 ? 1.876 -3.539 -3.189 1.00 24.78 276 THR B N 1
ATOM 4820 C CA . THR B 1 297 ? 3.247 -4.029 -3.139 1.00 25.79 276 THR B CA 1
ATOM 4821 C C . THR B 1 297 ? 3.656 -4.426 -1.716 1.00 25.77 276 THR B C 1
ATOM 4822 O O . THR B 1 297 ? 4.774 -4.901 -1.487 1.00 25.87 276 THR B O 1
ATOM 4826 N N . PHE B 1 298 ? 2.740 -4.243 -0.767 1.00 24.55 277 PHE B N 1
ATOM 4827 C CA . PHE B 1 298 ? 2.991 -4.600 0.625 1.00 24.05 277 PHE B CA 1
ATOM 4828 C C . PHE B 1 298 ? 2.657 -6.076 0.848 1.00 24.80 277 PHE B C 1
ATOM 4829 O O . PHE B 1 298 ? 1.777 -6.630 0.205 1.00 24.93 277 PHE B O 1
ATOM 4837 N N . ASP B 1 299 ? 3.378 -6.704 1.763 1.00 26.66 278 ASP B N 1
ATOM 4838 C CA . ASP B 1 299 ? 3.193 -8.112 2.074 1.00 27.28 278 ASP B CA 1
ATOM 4839 C C . ASP B 1 299 ? 3.082 -8.191 3.586 1.00 28.95 278 ASP B C 1
ATOM 4840 O O . ASP B 1 299 ? 4.091 -8.249 4.279 1.00 30.74 278 ASP B O 1
ATOM 4845 N N . THR B 1 300 ? 1.861 -8.181 4.104 1.00 29.70 279 THR B N 1
ATOM 4846 C CA . THR B 1 300 ? 1.670 -8.227 5.547 1.00 30.26 279 THR B CA 1
ATOM 4847 C C . THR B 1 300 ? 1.911 -9.595 6.175 1.00 31.87 279 THR B C 1
ATOM 4848 O O . THR B 1 300 ? 1.979 -9.704 7.395 1.00 31.07 279 THR B O 1
ATOM 4852 N N . LYS B 1 301 ? 2.032 -10.642 5.366 1.00 33.65 280 LYS B N 1
ATOM 4853 C CA . LYS B 1 301 ? 2.256 -11.948 5.953 1.00 37.40 280 LYS B CA 1
ATOM 4854 C C . LYS B 1 301 ? 3.722 -12.342 6.028 1.00 38.33 280 LYS B C 1
ATOM 4855 O O . LYS B 1 301 ? 4.060 -13.377 6.601 1.00 39.99 280 LYS B O 1
ATOM 4861 N N . VAL B 1 302 ? 4.597 -11.523 5.453 1.00 38.18 281 VAL B N 1
ATOM 4862 C CA . VAL B 1 302 ? 6.023 -11.803 5.535 1.00 37.92 281 VAL B CA 1
ATOM 4863 C C . VAL B 1 302 ? 6.490 -10.933 6.683 1.00 36.82 281 VAL B C 1
ATOM 4864 O O . VAL B 1 302 ? 6.364 -9.712 6.632 1.00 36.67 281 VAL B O 1
ATOM 4868 N N . LYS B 1 303 ? 7.018 -11.563 7.722 1.00 36.00 282 LYS B N 1
ATOM 4869 C CA . LYS B 1 303 ? 7.459 -10.839 8.899 1.00 36.46 282 LYS B CA 1
ATOM 4870 C C . LYS B 1 303 ? 8.591 -9.842 8.686 1.00 36.25 282 LYS B C 1
ATOM 4871 O O . LYS B 1 303 ? 8.509 -8.702 9.153 1.00 37.32 282 LYS B O 1
ATOM 4877 N N . CYS B 1 304 ? 9.640 -10.258 7.985 1.00 34.31 283 CYS B N 1
ATOM 4878 C CA . CYS B 1 304 ? 10.765 -9.367 7.732 1.00 33.37 283 CYS B CA 1
ATOM 4879 C C . CYS B 1 304 ? 11.370 -9.598 6.350 1.00 32.85 283 CYS B C 1
ATOM 4880 O O . CYS B 1 304 ? 11.041 -10.570 5.668 1.00 32.61 283 CYS B O 1
ATOM 4883 N N . GLY B 1 305 ? 12.260 -8.698 5.945 1.00 31.93 284 GLY B N 1
ATOM 4884 C CA . GLY B 1 305 ? 12.888 -8.821 4.646 1.00 30.89 284 GLY B CA 1
ATOM 4885 C C . GLY B 1 305 ? 13.628 -10.128 4.457 1.00 30.20 284 GLY B C 1
ATOM 4886 O O . GLY B 1 305 ? 13.697 -10.654 3.345 1.00 29.81 284 GLY B O 1
ATOM 4887 N N . ALA B 1 306 ? 14.174 -10.661 5.545 1.00 29.15 285 ALA B N 1
ATOM 4888 C CA . ALA B 1 306 ? 14.928 -11.909 5.489 1.00 28.17 285 ALA B CA 1
ATOM 4889 C C . ALA B 1 306 ? 14.132 -13.078 4.909 1.00 28.04 285 ALA B C 1
ATOM 4890 O O . ALA B 1 306 ? 14.717 -14.038 4.418 1.00 26.07 285 ALA B O 1
ATOM 4892 N N . ASP B 1 307 ? 12.802 -12.994 4.966 1.00 29.79 286 ASP B N 1
ATOM 4893 C CA . ASP B 1 307 ? 11.935 -14.050 4.435 1.00 30.63 286 ASP B CA 1
ATOM 4894 C C . ASP B 1 307 ? 11.463 -13.778 3.013 1.00 30.47 286 ASP B C 1
ATOM 4895 O O . ASP B 1 307 ? 10.671 -14.537 2.463 1.00 30.86 286 ASP B O 1
ATOM 4900 N N . ILE B 1 308 ? 11.942 -12.692 2.421 1.00 29.49 287 ILE B N 1
ATOM 4901 C CA . ILE B 1 308 ? 11.552 -12.346 1.065 1.00 28.02 287 ILE B CA 1
ATOM 4902 C C . ILE B 1 308 ? 12.429 -13.058 0.043 1.00 26.85 287 ILE B C 1
ATOM 4903 O O . ILE B 1 308 ? 13.653 -12.945 0.069 1.00 27.32 287 ILE B O 1
ATOM 4908 N N . PRO B 1 309 ? 11.809 -13.811 -0.874 1.00 26.31 288 PRO B N 1
ATOM 4909 C CA . PRO B 1 309 ? 12.568 -14.528 -1.900 1.00 25.21 288 PRO B CA 1
ATOM 4910 C C . PRO B 1 309 ? 13.301 -13.547 -2.811 1.00 23.42 288 PRO B C 1
ATOM 4911 O O . PRO B 1 309 ? 12.702 -12.635 -3.381 1.00 21.68 288 PRO B O 1
ATOM 4915 N N . ILE B 1 310 ? 14.605 -13.742 -2.935 1.00 23.18 289 ILE B N 1
ATOM 4916 C CA . ILE B 1 310 ? 15.423 -12.895 -3.777 1.00 21.67 289 ILE B CA 1
ATOM 4917 C C . ILE B 1 310 ? 15.730 -13.664 -5.051 1.00 21.13 289 ILE B C 1
ATOM 4918 O O . ILE B 1 310 ? 16.355 -14.727 -5.008 1.00 20.52 289 ILE B O 1
ATOM 4923 N N . GLU B 1 311 ? 15.272 -13.130 -6.177 1.00 20.36 290 GLU B N 1
ATOM 4924 C CA . GLU B 1 311 ? 15.509 -13.740 -7.482 1.00 21.24 290 GLU B CA 1
ATOM 4925 C C . GLU B 1 311 ? 16.956 -13.540 -7.948 1.00 22.06 290 GLU B C 1
ATOM 4926 O O . GLU B 1 311 ? 17.531 -12.456 -7.789 1.00 21.42 290 GLU B O 1
ATOM 4932 N N . GLU B 1 312 ? 17.528 -14.604 -8.506 1.00 22.01 291 GLU B N 1
ATOM 4933 C CA . GLU B 1 312 ? 18.882 -14.607 -9.056 1.00 24.08 291 GLU B CA 1
ATOM 4934 C C . GLU B 1 312 ? 18.692 -14.978 -10.516 1.00 24.72 291 GLU B C 1
ATOM 4935 O O . GLU B 1 312 ? 18.235 -16.081 -10.838 1.00 24.78 291 GLU B O 1
ATOM 4941 N N . ARG B 1 313 ? 19.048 -14.061 -11.401 1.00 23.73 292 ARG B N 1
ATOM 4942 C CA . ARG B 1 313 ? 18.862 -14.279 -12.822 1.00 23.66 292 ARG B CA 1
ATOM 4943 C C . ARG B 1 313 ? 20.056 -14.819 -13.597 1.00 24.33 292 ARG B C 1
ATOM 4944 O O . ARG B 1 313 ? 21.176 -14.872 -13.099 1.00 24.48 292 ARG B O 1
ATOM 4952 N N . ASP B 1 314 ? 19.775 -15.245 -14.822 1.00 26.48 293 ASP B N 1
ATOM 4953 C CA . ASP B 1 314 ? 20.773 -15.772 -15.746 1.00 27.56 293 ASP B CA 1
ATOM 4954 C C . ASP B 1 314 ? 22.073 -14.992 -15.565 1.00 26.93 293 ASP B C 1
ATOM 4955 O O . ASP B 1 314 ? 22.081 -13.766 -15.659 1.00 26.47 293 ASP B O 1
ATOM 4960 N N . PRO B 1 315 ? 23.189 -15.694 -15.307 1.00 26.13 294 PRO B N 1
ATOM 4961 C CA . PRO B 1 315 ? 24.479 -15.026 -15.116 1.00 26.20 294 PRO B CA 1
ATOM 4962 C C . PRO B 1 315 ? 25.019 -14.198 -16.289 1.00 25.96 294 PRO B C 1
ATOM 4963 O O . PRO B 1 315 ? 25.719 -13.215 -16.067 1.00 25.41 294 PRO B O 1
ATOM 4967 N N . GLU B 1 316 ? 24.699 -14.582 -17.525 1.00 26.97 295 GLU B N 1
ATOM 4968 C CA . GLU B 1 316 ? 25.193 -13.849 -18.698 1.00 28.73 295 GLU B CA 1
ATOM 4969 C C . GLU B 1 316 ? 24.767 -12.386 -18.699 1.00 28.58 295 GLU B C 1
ATOM 4970 O O . GLU B 1 316 ? 25.219 -11.575 -19.508 1.00 27.46 295 GLU B O 1
ATOM 4976 N N . GLU B 1 317 ? 23.881 -12.062 -17.776 1.00 28.14 296 GLU B N 1
ATOM 4977 C CA . GLU B 1 317 ? 23.395 -10.709 -17.623 1.00 29.28 296 GLU B CA 1
ATOM 4978 C C . GLU B 1 317 ? 24.608 -9.831 -17.266 1.00 28.64 296 GLU B C 1
ATOM 4979 O O . GLU B 1 317 ? 24.818 -8.759 -17.835 1.00 28.45 296 GLU B O 1
ATOM 4985 N N . VAL B 1 318 ? 25.416 -10.322 -16.331 1.00 27.75 297 VAL B N 1
ATOM 4986 C CA . VAL B 1 318 ? 26.603 -9.615 -15.855 1.00 26.86 297 VAL B CA 1
ATOM 4987 C C . VAL B 1 318 ? 27.832 -9.765 -16.762 1.00 28.10 297 VAL B C 1
ATOM 4988 O O . VAL B 1 318 ? 28.706 -8.907 -16.768 1.00 28.06 297 VAL B O 1
ATOM 4992 N N . ARG B 1 319 ? 27.891 -10.847 -17.532 1.00 29.48 298 ARG B N 1
ATOM 4993 C CA . ARG B 1 319 ? 29.030 -11.097 -18.410 1.00 31.45 298 ARG B CA 1
ATOM 4994 C C . ARG B 1 319 ? 28.943 -10.357 -19.721 1.00 33.12 298 ARG B C 1
ATOM 4995 O O . ARG B 1 319 ? 29.950 -10.130 -20.393 1.00 31.94 298 ARG B O 1
ATOM 5003 N N . GLN B 1 320 ? 27.728 -9.996 -20.091 1.00 36.09 299 GLN B N 1
ATOM 5004 C CA . GLN B 1 320 ? 27.505 -9.312 -21.343 1.00 41.12 299 GLN B CA 1
ATOM 5005 C C . GLN B 1 320 ? 26.567 -8.139 -21.149 1.00 44.19 299 GLN B C 1
ATOM 5006 O O . GLN B 1 320 ? 26.041 -7.904 -20.057 1.00 44.85 299 GLN B O 1
ATOM 5012 N N . ILE B 1 321 ? 26.383 -7.388 -22.222 1.00 47.44 300 ILE B N 1
ATOM 5013 C CA . ILE B 1 321 ? 25.476 -6.260 -22.224 1.00 50.15 300 ILE B CA 1
ATOM 5014 C C . ILE B 1 321 ? 25.047 -6.005 -23.648 1.00 49.74 300 ILE B C 1
ATOM 5015 O O . ILE B 1 321 ? 25.810 -6.222 -24.592 1.00 49.90 300 ILE B O 1
ATOM 5020 N N . SER B 1 322 ? 23.808 -5.555 -23.776 1.00 49.70 301 SER B N 1
ATOM 5021 C CA . SER B 1 322 ? 23.204 -5.226 -25.051 1.00 49.39 301 SER B CA 1
ATOM 5022 C C . SER B 1 322 ? 23.841 -5.909 -26.251 1.00 49.00 301 SER B C 1
ATOM 5023 O O . SER B 1 322 ? 23.926 -5.313 -27.325 1.00 49.72 301 SER B O 1
ATOM 5026 N N . GLY B 1 323 ? 24.299 -7.147 -26.080 1.00 48.04 302 GLY B N 1
ATOM 5027 C CA . GLY B 1 323 ? 24.881 -7.841 -27.211 1.00 47.72 302 GLY B CA 1
ATOM 5028 C C . GLY B 1 323 ? 26.239 -8.509 -27.103 1.00 47.48 302 GLY B C 1
ATOM 5029 O O . GLY B 1 323 ? 26.344 -9.694 -27.415 1.00 48.29 302 GLY B O 1
ATOM 5030 N N . VAL B 1 324 ? 27.277 -7.792 -26.674 1.00 45.72 303 VAL B N 1
ATOM 5031 C CA . VAL B 1 324 ? 28.593 -8.423 -26.621 1.00 45.12 303 VAL B CA 1
ATOM 5032 C C . VAL B 1 324 ? 29.394 -8.400 -25.317 1.00 43.04 303 VAL B C 1
ATOM 5033 O O . VAL B 1 324 ? 29.029 -7.741 -24.346 1.00 42.87 303 VAL B O 1
ATOM 5037 N N . ARG B 1 325 ? 30.499 -9.143 -25.339 1.00 41.11 304 ARG B N 1
ATOM 5038 C CA . ARG B 1 325 ? 31.406 -9.341 -24.211 1.00 39.42 304 ARG B CA 1
ATOM 5039 C C . ARG B 1 325 ? 32.027 -8.200 -23.440 1.00 37.99 304 ARG B C 1
ATOM 5040 O O . ARG B 1 325 ? 32.578 -7.247 -24.002 1.00 37.92 304 ARG B O 1
ATOM 5048 N N . THR B 1 326 ? 31.959 -8.354 -22.124 1.00 35.45 305 THR B N 1
ATOM 5049 C CA . THR B 1 326 ? 32.526 -7.409 -21.184 1.00 33.62 305 THR B CA 1
ATOM 5050 C C . THR B 1 326 ? 33.238 -8.220 -20.103 1.00 31.36 305 THR B C 1
ATOM 5051 O O . THR B 1 326 ? 33.769 -7.665 -19.150 1.00 29.90 305 THR B O 1
ATOM 5055 N N . ALA B 1 327 ? 33.243 -9.541 -20.268 1.00 29.46 306 ALA B N 1
ATOM 5056 C CA . ALA B 1 327 ? 33.907 -10.438 -19.323 1.00 30.11 306 ALA B CA 1
ATOM 5057 C C . ALA B 1 327 ? 34.217 -11.793 -19.958 1.00 29.45 306 ALA B C 1
ATOM 5058 O O . ALA B 1 327 ? 33.602 -12.183 -20.947 1.00 30.18 306 ALA B O 1
ATOM 5060 N N . PRO B 1 328 ? 35.207 -12.515 -19.419 1.00 28.81 307 PRO B N 1
ATOM 5061 C CA . PRO B 1 328 ? 35.483 -13.815 -20.030 1.00 27.91 307 PRO B CA 1
ATOM 5062 C C . PRO B 1 328 ? 34.244 -14.712 -19.926 1.00 28.47 307 PRO B C 1
ATOM 5063 O O . PRO B 1 328 ? 33.471 -14.599 -18.977 1.00 28.69 307 PRO B O 1
ATOM 5067 N N . SER B 1 329 ? 34.060 -15.591 -20.911 1.00 28.40 308 SER B N 1
ATOM 5068 C CA . SER B 1 329 ? 32.905 -16.487 -20.983 1.00 27.66 308 SER B CA 1
ATOM 5069 C C . SER B 1 329 ? 32.537 -17.326 -19.768 1.00 28.37 308 SER B C 1
ATOM 5070 O O . SER B 1 329 ? 31.373 -17.405 -19.392 1.00 28.22 308 SER B O 1
ATOM 5073 N N . ASN B 1 330 ? 33.526 -17.974 -19.173 1.00 28.40 309 ASN B N 1
ATOM 5074 C CA . ASN B 1 330 ? 33.281 -18.854 -18.045 1.00 28.99 309 ASN B CA 1
ATOM 5075 C C . ASN B 1 330 ? 33.434 -18.242 -16.653 1.00 27.90 309 ASN B C 1
ATOM 5076 O O . ASN B 1 330 ? 33.452 -18.972 -15.662 1.00 26.89 309 ASN B O 1
ATOM 5081 N N . VAL B 1 331 ? 33.532 -16.921 -16.556 1.00 25.21 310 VAL B N 1
ATOM 5082 C CA . VAL B 1 331 ? 33.710 -16.324 -15.244 1.00 22.40 310 VAL B CA 1
ATOM 5083 C C . VAL B 1 331 ? 32.455 -16.547 -14.432 1.00 20.90 310 VAL B C 1
ATOM 5084 O O . VAL B 1 331 ? 31.346 -16.397 -14.938 1.00 21.09 310 VAL B O 1
ATOM 5088 N N . PRO B 1 332 ? 32.613 -16.964 -13.168 1.00 20.22 311 PRO B N 1
ATOM 5089 C CA . PRO B 1 332 ? 31.463 -17.206 -12.295 1.00 20.69 311 PRO B CA 1
ATOM 5090 C C . PRO B 1 332 ? 30.928 -15.853 -11.847 1.00 22.31 311 PRO B C 1
ATOM 5091 O O . PRO B 1 332 ? 31.713 -14.943 -11.573 1.00 23.09 311 PRO B O 1
ATOM 5095 N N . VAL B 1 333 ? 29.607 -15.708 -11.773 1.00 22.37 312 VAL B N 1
ATOM 5096 C CA . VAL B 1 333 ? 29.037 -14.437 -11.357 1.00 22.16 312 VAL B CA 1
ATOM 5097 C C . VAL B 1 333 ? 27.955 -14.640 -10.309 1.00 21.91 312 VAL B C 1
ATOM 5098 O O . VAL B 1 333 ? 27.342 -15.694 -10.236 1.00 22.41 312 VAL B O 1
ATOM 5102 N N . PHE B 1 334 ? 27.743 -13.627 -9.483 1.00 21.32 313 PHE B N 1
ATOM 5103 C CA . PHE B 1 334 ? 26.706 -13.672 -8.467 1.00 20.50 313 PHE B CA 1
ATOM 5104 C C . PHE B 1 334 ? 25.743 -12.642 -9.008 1.00 19.90 313 PHE B C 1
ATOM 5105 O O . PHE B 1 334 ? 26.027 -11.454 -8.976 1.00 18.34 313 PHE B O 1
ATOM 5113 N N . ASN B 1 335 ? 24.603 -13.097 -9.510 1.00 21.15 314 ASN B N 1
ATOM 5114 C CA . ASN B 1 335 ? 23.650 -12.177 -10.096 1.00 21.69 314 ASN B CA 1
ATOM 5115 C C . ASN B 1 335 ? 22.300 -11.979 -9.416 1.00 21.02 314 ASN B C 1
ATOM 5116 O O . ASN B 1 335 ? 21.262 -12.325 -9.983 1.00 21.55 314 ASN B O 1
ATOM 5121 N N . PRO B 1 336 ? 22.292 -11.432 -8.188 1.00 21.38 315 PRO B N 1
ATOM 5122 C CA . PRO B 1 336 ? 21.001 -11.214 -7.514 1.00 20.29 315 PRO B CA 1
ATOM 5123 C C . PRO B 1 336 ? 20.323 -9.971 -8.106 1.00 19.20 315 PRO B C 1
ATOM 5124 O O . PRO B 1 336 ? 20.983 -8.963 -8.350 1.00 18.01 315 PRO B O 1
ATOM 5128 N N . ALA B 1 337 ? 19.014 -10.046 -8.348 1.00 19.36 316 ALA B N 1
ATOM 5129 C CA . ALA B 1 337 ? 18.280 -8.924 -8.939 1.00 16.72 316 ALA B CA 1
ATOM 5130 C C . ALA B 1 337 ? 17.642 -7.995 -7.918 1.00 18.06 316 ALA B C 1
ATOM 5131 O O . ALA B 1 337 ? 16.990 -7.015 -8.281 1.00 16.86 316 ALA B O 1
ATOM 5133 N N . PHE B 1 338 ? 17.817 -8.302 -6.639 1.00 18.64 317 PHE B N 1
ATOM 5134 C CA . PHE B 1 338 ? 17.248 -7.465 -5.589 1.00 19.79 317 PHE B CA 1
ATOM 5135 C C . PHE B 1 338 ? 18.071 -7.628 -4.324 1.00 21.20 317 PHE B C 1
ATOM 5136 O O . PHE B 1 338 ? 18.851 -8.576 -4.188 1.00 22.57 317 PHE B O 1
ATOM 5144 N N . ASP B 1 339 ? 17.911 -6.685 -3.409 1.00 21.60 318 ASP B N 1
ATOM 5145 C CA . ASP B 1 339 ? 18.565 -6.762 -2.122 1.00 22.53 318 ASP B CA 1
ATOM 5146 C C . ASP B 1 339 ? 17.500 -6.319 -1.124 1.00 22.69 318 ASP B C 1
ATOM 5147 O O . ASP B 1 339 ? 16.364 -6.062 -1.512 1.00 21.23 318 ASP B O 1
ATOM 5152 N N . ILE B 1 340 ? 17.847 -6.264 0.155 1.00 21.59 319 ILE B N 1
ATOM 5153 C CA . ILE B 1 340 ? 16.893 -5.864 1.166 1.00 20.73 319 ILE B CA 1
ATOM 5154 C C . ILE B 1 340 ? 17.368 -4.666 1.967 1.00 21.50 319 ILE B C 1
ATOM 5155 O O . ILE B 1 340 ? 18.449 -4.684 2.565 1.00 20.87 319 ILE B O 1
ATOM 5160 N N . THR B 1 341 ? 16.550 -3.624 1.980 1.00 21.69 320 THR B N 1
ATOM 5161 C CA . THR B 1 341 ? 16.885 -2.428 2.728 1.00 24.13 320 THR B CA 1
ATOM 5162 C C . THR B 1 341 ? 16.115 -2.467 4.038 1.00 24.60 320 THR B C 1
ATOM 5163 O O . THR B 1 341 ? 14.883 -2.433 4.041 1.00 23.94 320 THR B O 1
ATOM 5167 N N . PRO B 1 342 ? 16.830 -2.575 5.169 1.00 25.75 321 PRO B N 1
ATOM 5168 C CA . PRO B 1 342 ? 16.196 -2.611 6.493 1.00 25.77 321 PRO B CA 1
ATOM 5169 C C . PRO B 1 342 ? 15.389 -1.338 6.713 1.00 26.02 321 PRO B C 1
ATOM 5170 O O . PRO B 1 342 ? 15.814 -0.248 6.333 1.00 26.67 321 PRO B O 1
ATOM 5174 N N . HIS B 1 343 ? 14.215 -1.490 7.314 1.00 27.66 322 HIS B N 1
ATOM 5175 C CA . HIS B 1 343 ? 13.294 -0.377 7.546 1.00 28.19 322 HIS B CA 1
ATOM 5176 C C . HIS B 1 343 ? 13.886 0.760 8.362 1.00 29.97 322 HIS B C 1
ATOM 5177 O O . HIS B 1 343 ? 13.371 1.880 8.369 1.00 31.28 322 HIS B O 1
ATOM 5184 N N . ASP B 1 344 ? 14.967 0.480 9.061 1.00 30.26 323 ASP B N 1
ATOM 5185 C CA . ASP B 1 344 ? 15.562 1.493 9.898 1.00 31.18 323 ASP B CA 1
ATOM 5186 C C . ASP B 1 344 ? 16.414 2.489 9.124 1.00 30.16 323 ASP B C 1
ATOM 5187 O O . ASP B 1 344 ? 16.779 3.540 9.646 1.00 28.83 323 ASP B O 1
ATOM 5192 N N . LEU B 1 345 ? 16.727 2.154 7.878 1.00 28.01 324 LEU B N 1
ATOM 5193 C CA . LEU B 1 345 ? 17.496 3.040 7.026 1.00 26.09 324 LEU B CA 1
ATOM 5194 C C . LEU B 1 345 ? 16.507 3.778 6.133 1.00 26.33 324 LEU B C 1
ATOM 5195 O O . LEU B 1 345 ? 16.888 4.560 5.262 1.00 27.11 324 LEU B O 1
ATOM 5200 N N . ILE B 1 346 ? 15.226 3.526 6.356 1.00 24.79 325 ILE B N 1
ATOM 5201 C CA . ILE B 1 346 ? 14.198 4.159 5.556 1.00 26.09 325 ILE B CA 1
ATOM 5202 C C . ILE B 1 346 ? 13.597 5.339 6.303 1.00 26.58 325 ILE B C 1
ATOM 5203 O O . ILE B 1 346 ? 13.021 5.176 7.372 1.00 27.88 325 ILE B O 1
ATOM 5208 N N . SER B 1 347 ? 13.749 6.530 5.732 1.00 27.00 326 SER B N 1
ATOM 5209 C CA . SER B 1 347 ? 13.239 7.755 6.337 1.00 28.44 326 SER B CA 1
ATOM 5210 C C . SER B 1 347 ? 11.727 7.889 6.164 1.00 27.96 326 SER B C 1
ATOM 5211 O O . SER B 1 347 ? 11.070 8.634 6.885 1.00 28.38 326 SER B O 1
ATOM 5214 N N . GLY B 1 348 ? 11.184 7.175 5.191 1.00 27.47 327 GLY B N 1
ATOM 5215 C CA . GLY B 1 348 ? 9.759 7.250 4.951 1.00 28.13 327 GLY B CA 1
ATOM 5216 C C . GLY B 1 348 ? 9.325 6.438 3.750 1.00 27.14 327 GLY B C 1
ATOM 5217 O O . GLY B 1 348 ? 10.093 6.252 2.797 1.00 25.91 327 GLY B O 1
ATOM 5218 N N . ILE B 1 349 ? 8.092 5.944 3.815 1.00 26.53 328 ILE B N 1
ATOM 5219 C CA . ILE B 1 349 ? 7.496 5.151 2.743 1.00 25.86 328 ILE B CA 1
ATOM 5220 C C . ILE B 1 349 ? 6.249 5.899 2.289 1.00 25.00 328 ILE B C 1
ATOM 5221 O O . ILE B 1 349 ? 5.382 6.202 3.095 1.00 25.87 328 ILE B O 1
ATOM 5226 N N . ILE B 1 350 ? 6.156 6.196 1.001 1.00 25.78 329 ILE B N 1
ATOM 5227 C CA . ILE B 1 350 ? 5.010 6.926 0.475 1.00 24.77 329 ILE B CA 1
ATOM 5228 C C . ILE B 1 350 ? 4.052 6.020 -0.267 1.00 24.30 329 ILE B C 1
ATOM 5229 O O . ILE B 1 350 ? 4.449 5.318 -1.198 1.00 24.07 329 ILE B O 1
ATOM 5234 N N . THR B 1 351 ? 2.786 6.055 0.140 1.00 23.95 330 THR B N 1
ATOM 5235 C CA . THR B 1 351 ? 1.746 5.254 -0.493 1.00 23.72 330 THR B CA 1
ATOM 5236 C C . THR B 1 351 ? 0.618 6.173 -0.943 1.00 24.93 330 THR B C 1
ATOM 5237 O O . THR B 1 351 ? 0.716 7.390 -0.829 1.00 24.28 330 THR B O 1
ATOM 5241 N N . GLU B 1 352 ? -0.463 5.592 -1.455 1.00 27.43 331 GLU B N 1
ATOM 5242 C CA . GLU B 1 352 ? -1.596 6.399 -1.898 1.00 26.83 331 GLU B CA 1
ATOM 5243 C C . GLU B 1 352 ? -2.295 7.025 -0.699 1.00 26.82 331 GLU B C 1
ATOM 5244 O O . GLU B 1 352 ? -2.862 8.107 -0.805 1.00 26.02 331 GLU B O 1
ATOM 5250 N N . LYS B 1 353 ? -2.243 6.343 0.444 1.00 27.23 332 LYS B N 1
ATOM 5251 C CA . LYS B 1 353 ? -2.883 6.840 1.655 1.00 27.63 332 LYS B CA 1
ATOM 5252 C C . LYS B 1 353 ? -2.087 7.907 2.395 1.00 27.92 332 LYS B C 1
ATOM 5253 O O . LYS B 1 353 ? -2.633 8.599 3.256 1.00 28.27 332 LYS B O 1
ATOM 5259 N N . GLY B 1 354 ? -0.805 8.048 2.069 1.00 28.09 333 GLY B N 1
ATOM 5260 C CA . GLY B 1 354 ? 0.007 9.054 2.733 1.00 28.50 333 GLY B CA 1
ATOM 5261 C C . GLY B 1 354 ? 1.438 8.626 2.984 1.00 29.64 333 GLY B C 1
ATOM 5262 O O . GLY B 1 354 ? 1.887 7.621 2.451 1.00 31.26 333 GLY B O 1
ATOM 5263 N N . ILE B 1 355 ? 2.152 9.380 3.814 1.00 30.29 334 ILE B N 1
ATOM 5264 C CA . ILE B 1 355 ? 3.545 9.081 4.121 1.00 28.73 334 ILE B CA 1
ATOM 5265 C C . ILE B 1 355 ? 3.782 8.556 5.532 1.00 29.75 334 ILE B C 1
ATOM 5266 O O . ILE B 1 355 ? 3.506 9.248 6.508 1.00 29.83 334 ILE B O 1
ATOM 5271 N N . MET B 1 356 ? 4.308 7.341 5.642 1.00 30.20 335 MET B N 1
ATOM 5272 C CA . MET B 1 356 ? 4.610 6.774 6.952 1.00 32.02 335 MET B CA 1
ATOM 5273 C C . MET B 1 356 ? 6.068 7.069 7.315 1.00 33.97 335 MET B C 1
ATOM 5274 O O . MET B 1 356 ? 6.924 7.180 6.434 1.00 31.42 335 MET B O 1
ATOM 5279 N N . THR B 1 357 ? 6.342 7.181 8.614 1.00 37.49 336 THR B N 1
ATOM 5280 C CA . THR B 1 357 ? 7.687 7.464 9.107 1.00 40.21 336 THR B CA 1
ATOM 5281 C C . THR B 1 357 ? 8.067 6.619 10.324 1.00 42.38 336 THR B C 1
ATOM 5282 O O . THR B 1 357 ? 9.033 5.858 10.285 1.00 44.45 336 THR B O 1
ATOM 5286 N N . GLY B 1 358 ? 7.302 6.761 11.403 1.00 43.63 337 GLY B N 1
ATOM 5287 C CA . GLY B 1 358 ? 7.581 6.034 12.635 1.00 43.67 337 GLY B CA 1
ATOM 5288 C C . GLY B 1 358 ? 7.610 4.520 12.553 1.00 43.38 337 GLY B C 1
ATOM 5289 O O . GLY B 1 358 ? 8.084 3.955 11.575 1.00 43.23 337 GLY B O 1
ATOM 5290 N N . ASN B 1 359 ? 7.111 3.863 13.597 1.00 44.40 338 ASN B N 1
ATOM 5291 C CA . ASN B 1 359 ? 7.078 2.404 13.651 1.00 44.84 338 ASN B CA 1
ATOM 5292 C C . ASN B 1 359 ? 6.269 1.837 12.494 1.00 45.09 338 ASN B C 1
ATOM 5293 O O . ASN B 1 359 ? 5.037 1.875 12.498 1.00 45.04 338 ASN B O 1
ATOM 5298 N N . TYR B 1 360 ? 6.976 1.293 11.512 1.00 43.80 339 TYR B N 1
ATOM 5299 C CA . TYR B 1 360 ? 6.342 0.740 10.333 1.00 42.00 339 TYR B CA 1
ATOM 5300 C C . TYR B 1 360 ? 5.404 -0.422 10.587 1.00 41.21 339 TYR B C 1
ATOM 5301 O O . TYR B 1 360 ? 4.364 -0.506 9.956 1.00 40.58 339 TYR B O 1
ATOM 5310 N N . GLU B 1 361 ? 5.751 -1.312 11.507 1.00 42.52 340 GLU B N 1
ATOM 5311 C CA . GLU B 1 361 ? 4.884 -2.455 11.786 1.00 44.46 340 GLU B CA 1
ATOM 5312 C C . GLU B 1 361 ? 3.517 -1.972 12.239 1.00 44.10 340 GLU B C 1
ATOM 5313 O O . GLU B 1 361 ? 2.491 -2.523 11.860 1.00 45.21 340 GLU B O 1
ATOM 5319 N N . GLU B 1 362 ? 3.525 -0.926 13.052 1.00 43.93 341 GLU B N 1
ATOM 5320 C CA . GLU B 1 362 ? 2.316 -0.323 13.583 1.00 43.66 341 GLU B CA 1
ATOM 5321 C C . GLU B 1 362 ? 1.620 0.469 12.483 1.00 41.84 341 GLU B C 1
ATOM 5322 O O . GLU B 1 362 ? 0.393 0.473 12.381 1.00 40.73 341 GLU B O 1
ATOM 5328 N N . GLU B 1 363 ? 2.422 1.129 11.655 1.00 40.45 342 GLU B N 1
ATOM 5329 C CA . GLU B 1 363 ? 1.916 1.933 10.550 1.00 39.41 342 GLU B CA 1
ATOM 5330 C C . GLU B 1 363 ? 1.339 1.070 9.425 1.00 39.09 342 GLU B C 1
ATOM 5331 O O . GLU B 1 363 ? 0.280 1.375 8.882 1.00 38.46 342 GLU B O 1
ATOM 5337 N N . ILE B 1 364 ? 2.045 -0.001 9.073 1.00 38.99 343 ILE B N 1
ATOM 5338 C CA . ILE B 1 364 ? 1.595 -0.905 8.021 1.00 38.74 343 ILE B CA 1
ATOM 5339 C C . ILE B 1 364 ? 0.216 -1.422 8.393 1.00 40.40 343 ILE B C 1
ATOM 5340 O O . ILE B 1 364 ? -0.702 -1.418 7.574 1.00 40.66 343 ILE B O 1
ATOM 5345 N N . GLU B 1 365 ? 0.079 -1.861 9.640 1.00 41.31 344 GLU B N 1
ATOM 5346 C CA . GLU B 1 365 ? -1.183 -2.397 10.125 1.00 43.10 344 GLU B CA 1
ATOM 5347 C C . GLU B 1 365 ? -2.309 -1.379 10.056 1.00 44.24 344 GLU B C 1
ATOM 5348 O O . GLU B 1 365 ? -3.272 -1.563 9.320 1.00 45.20 344 GLU B O 1
ATOM 5354 N N . GLN B 1 366 ? -2.185 -0.305 10.826 1.00 46.53 345 GLN B N 1
ATOM 5355 C CA . GLN B 1 366 ? -3.204 0.735 10.857 1.00 48.92 345 GLN B CA 1
ATOM 5356 C C . GLN B 1 366 ? -3.569 1.155 9.437 1.00 49.70 345 GLN B C 1
ATOM 5357 O O . GLN B 1 366 ? -4.624 1.731 9.201 1.00 50.98 345 GLN B O 1
ATOM 5363 N N . LEU B 1 367 ? -2.690 0.842 8.492 1.00 50.70 346 LEU B N 1
ATOM 5364 C CA . LEU B 1 367 ? -2.890 1.192 7.093 1.00 51.15 346 LEU B CA 1
ATOM 5365 C C . LEU B 1 367 ? -3.868 0.264 6.386 1.00 51.31 346 LEU B C 1
ATOM 5366 O O . LEU B 1 367 ? -4.565 0.678 5.461 1.00 50.78 346 LEU B O 1
ATOM 5371 N N . PHE B 1 368 ? -3.921 -0.991 6.817 1.00 51.93 347 PHE B N 1
ATOM 5372 C CA . PHE B 1 368 ? -4.837 -1.958 6.222 1.00 51.97 347 PHE B CA 1
ATOM 5373 C C . PHE B 1 368 ? -6.058 -2.172 7.110 1.00 53.35 347 PHE B C 1
ATOM 5374 O O . PHE B 1 368 ? -6.361 -3.297 7.500 1.00 54.11 347 PHE B O 1
ATOM 5382 N N . LYS B 1 369 ? -6.749 -1.082 7.430 1.00 55.32 348 LYS B N 1
ATOM 5383 C CA . LYS B 1 369 ? -7.947 -1.145 8.259 1.00 56.82 348 LYS B CA 1
ATOM 5384 C C . LYS B 1 369 ? -9.103 -1.738 7.467 1.00 57.53 348 LYS B C 1
ATOM 5385 O O . LYS B 1 369 ? -9.985 -2.388 8.027 1.00 57.66 348 LYS B O 1
ATOM 5391 N N . GLY B 1 370 ? -9.091 -1.507 6.159 1.00 58.11 349 GLY B N 1
ATOM 5392 C CA . GLY B 1 370 ? -10.147 -2.024 5.308 1.00 58.67 349 GLY B CA 1
ATOM 5393 C C . GLY B 1 370 ? -9.671 -2.374 3.910 1.00 58.62 349 GLY B C 1
ATOM 5394 O O . GLY B 1 370 ? -10.026 -1.635 2.964 1.00 58.75 349 GLY B O 1
ATOM 5395 N N . MET C 1 22 ? -11.146 20.577 28.772 1.00 40.09 1 MET C N 1
ATOM 5396 C CA . MET C 1 22 ? -10.065 19.633 28.353 1.00 40.95 1 MET C CA 1
ATOM 5397 C C . MET C 1 22 ? -9.372 19.063 29.592 1.00 39.38 1 MET C C 1
ATOM 5398 O O . MET C 1 22 ? -8.808 17.959 29.570 1.00 37.41 1 MET C O 1
ATOM 5403 N N . THR C 1 23 ? -9.405 19.834 30.672 1.00 36.44 2 THR C N 1
ATOM 5404 C CA . THR C 1 23 ? -8.841 19.379 31.923 1.00 33.77 2 THR C CA 1
ATOM 5405 C C . THR C 1 23 ? -9.992 18.595 32.535 1.00 32.15 2 THR C C 1
ATOM 5406 O O . THR C 1 23 ? -9.914 18.143 33.673 1.00 31.42 2 THR C O 1
ATOM 5410 N N . HIS C 1 24 ? -11.060 18.446 31.746 1.00 30.94 3 HIS C N 1
ATOM 5411 C CA . HIS C 1 24 ? -12.274 17.733 32.147 1.00 30.28 3 HIS C CA 1
ATOM 5412 C C . HIS C 1 24 ? -12.399 16.361 31.467 1.00 29.15 3 HIS C C 1
ATOM 5413 O O . HIS C 1 24 ? -13.274 15.563 31.819 1.00 28.56 3 HIS C O 1
ATOM 5420 N N . SER C 1 25 ? -11.531 16.095 30.494 1.00 27.05 4 SER C N 1
ATOM 5421 C CA . SER C 1 25 ? -11.547 14.833 29.756 1.00 26.64 4 SER C CA 1
ATOM 5422 C C . SER C 1 25 ? -11.609 13.589 30.644 1.00 25.49 4 SER C C 1
ATOM 5423 O O . SER C 1 25 ? -12.094 12.537 30.225 1.00 23.68 4 SER C O 1
ATOM 5426 N N . PHE C 1 26 ? -11.116 13.700 31.869 1.00 23.98 5 PHE C N 1
ATOM 5427 C CA . PHE C 1 26 ? -11.140 12.556 32.754 1.00 23.27 5 PHE C CA 1
ATOM 5428 C C . PHE C 1 26 ? -12.577 12.280 33.189 1.00 23.08 5 PHE C C 1
ATOM 5429 O O . PHE C 1 26 ? -12.911 11.153 33.559 1.00 20.77 5 PHE C O 1
ATOM 5437 N N . ALA C 1 27 ? -13.422 13.310 33.122 1.00 23.41 6 ALA C N 1
ATOM 5438 C CA . ALA C 1 27 ? -14.820 13.188 33.544 1.00 24.36 6 ALA C CA 1
ATOM 5439 C C . ALA C 1 27 ? -15.752 12.466 32.578 1.00 25.19 6 ALA C C 1
ATOM 5440 O O . ALA C 1 27 ? -16.925 12.267 32.894 1.00 24.36 6 ALA C O 1
ATOM 5442 N N . VAL C 1 28 ? -15.258 12.091 31.402 1.00 26.46 7 VAL C N 1
ATOM 5443 C CA . VAL C 1 28 ? -16.095 11.362 30.455 1.00 30.10 7 VAL C CA 1
ATOM 5444 C C . VAL C 1 28 ? -15.423 10.073 30.024 1.00 31.27 7 VAL C C 1
ATOM 5445 O O . VAL C 1 28 ? -14.207 10.011 29.897 1.00 33.01 7 VAL C O 1
ATOM 5449 N N . PRO C 1 29 ? -16.216 9.024 29.779 1.00 31.93 8 PRO C N 1
ATOM 5450 C CA . PRO C 1 29 ? -15.676 7.731 29.360 1.00 31.08 8 PRO C CA 1
ATOM 5451 C C . PRO C 1 29 ? -14.812 7.800 28.104 1.00 31.04 8 PRO C C 1
ATOM 5452 O O . PRO C 1 29 ? -15.177 8.430 27.109 1.00 31.51 8 PRO C O 1
ATOM 5456 N N . ARG C 1 30 ? -13.655 7.152 28.174 1.00 29.51 9 ARG C N 1
ATOM 5457 C CA . ARG C 1 30 ? -12.720 7.099 27.066 1.00 28.79 9 ARG C CA 1
ATOM 5458 C C . ARG C 1 30 ? -12.263 5.655 26.928 1.00 30.14 9 ARG C C 1
ATOM 5459 O O . ARG C 1 30 ? -12.091 5.139 25.829 1.00 31.92 9 ARG C O 1
ATOM 5467 N N . SER C 1 31 ? -12.078 5.006 28.067 1.00 30.11 10 SER C N 1
ATOM 5468 C CA . SER C 1 31 ? -11.630 3.634 28.098 1.00 28.92 10 SER C CA 1
ATOM 5469 C C . SER C 1 31 ? -12.520 2.736 27.255 1.00 29.00 10 SER C C 1
ATOM 5470 O O . SER C 1 31 ? -12.042 2.062 26.343 1.00 27.90 10 SER C O 1
ATOM 5473 N N . VAL C 1 32 ? -13.817 2.744 27.543 1.00 28.31 11 VAL C N 1
ATOM 5474 C CA . VAL C 1 32 ? -14.729 1.879 26.820 1.00 27.72 11 VAL C CA 1
ATOM 5475 C C . VAL C 1 32 ? -16.184 2.337 26.775 1.00 30.46 11 VAL C C 1
ATOM 5476 O O . VAL C 1 32 ? -16.740 2.813 27.769 1.00 29.57 11 VAL C O 1
ATOM 5480 N N . GLU C 1 33 ? -16.795 2.178 25.603 1.00 32.39 12 GLU C N 1
ATOM 5481 C CA . GLU C 1 33 ? -18.182 2.559 25.408 1.00 33.93 12 GLU C CA 1
ATOM 5482 C C . GLU C 1 33 ? -18.971 1.539 24.596 1.00 34.11 12 GLU C C 1
ATOM 5483 O O . GLU C 1 33 ? -18.482 0.985 23.614 1.00 31.95 12 GLU C O 1
ATOM 5489 N N . TRP C 1 34 ? -20.204 1.306 25.033 1.00 35.97 13 TRP C N 1
ATOM 5490 C CA . TRP C 1 34 ? -21.118 0.376 24.382 1.00 36.92 13 TRP C CA 1
ATOM 5491 C C . TRP C 1 34 ? -21.838 1.091 23.248 1.00 37.80 13 TRP C C 1
ATOM 5492 O O . TRP C 1 34 ? -22.160 2.271 23.357 1.00 37.99 13 TRP C O 1
ATOM 5503 N N . LYS C 1 35 ? -22.084 0.377 22.157 1.00 39.67 14 LYS C N 1
ATOM 5504 C CA . LYS C 1 35 ? -22.766 0.970 21.017 1.00 41.25 14 LYS C CA 1
ATOM 5505 C C . LYS C 1 35 ? -23.774 0.036 20.367 1.00 41.21 14 LYS C C 1
ATOM 5506 O O . LYS C 1 35 ? -24.054 0.154 19.177 1.00 41.20 14 LYS C O 1
ATOM 5512 N N . GLU C 1 36 ? -24.316 -0.882 21.165 1.00 41.38 15 GLU C N 1
ATOM 5513 C CA . GLU C 1 36 ? -25.320 -1.846 20.715 1.00 41.13 15 GLU C CA 1
ATOM 5514 C C . GLU C 1 36 ? -24.792 -2.756 19.613 1.00 39.74 15 GLU C C 1
ATOM 5515 O O . GLU C 1 36 ? -24.980 -3.970 19.654 1.00 39.02 15 GLU C O 1
ATOM 5521 N N . THR C 1 37 ? -24.118 -2.163 18.636 1.00 39.39 16 THR C N 1
ATOM 5522 C CA . THR C 1 37 ? -23.554 -2.910 17.520 1.00 39.69 16 THR C CA 1
ATOM 5523 C C . THR C 1 37 ? -22.076 -3.223 17.729 1.00 38.13 16 THR C C 1
ATOM 5524 O O . THR C 1 37 ? -21.593 -4.267 17.307 1.00 39.38 16 THR C O 1
ATOM 5528 N N . ALA C 1 38 ? -21.353 -2.326 18.384 1.00 35.79 17 ALA C N 1
ATOM 5529 C CA . ALA C 1 38 ? -19.936 -2.562 18.610 1.00 34.64 17 ALA C CA 1
ATOM 5530 C C . ALA C 1 38 ? -19.475 -2.001 19.948 1.00 33.25 17 ALA C C 1
ATOM 5531 O O . ALA C 1 38 ? -20.259 -1.387 20.672 1.00 32.13 17 ALA C O 1
ATOM 5533 N N . ILE C 1 39 ? -18.200 -2.227 20.264 1.00 30.33 18 ILE C N 1
ATOM 5534 C CA . ILE C 1 39 ? -17.607 -1.752 21.509 1.00 28.78 18 ILE C CA 1
ATOM 5535 C C . ILE C 1 39 ? -16.413 -0.889 21.165 1.00 28.86 18 ILE C C 1
ATOM 5536 O O . ILE C 1 39 ? -15.465 -1.363 20.538 1.00 28.66 18 ILE C O 1
ATOM 5541 N N . THR C 1 40 ? -16.449 0.372 21.578 1.00 28.56 19 THR C N 1
ATOM 5542 C CA . THR C 1 40 ? -15.349 1.286 21.291 1.00 28.28 19 THR C CA 1
ATOM 5543 C C . THR C 1 40 ? -14.430 1.459 22.489 1.00 27.03 19 THR C C 1
ATOM 5544 O O . THR C 1 40 ? -14.874 1.774 23.597 1.00 26.75 19 THR C O 1
ATOM 5548 N N . ILE C 1 41 ? -13.142 1.248 22.261 1.00 25.13 20 ILE C N 1
ATOM 5549 C CA . ILE C 1 41 ? -12.168 1.382 23.326 1.00 25.43 20 ILE C CA 1
ATOM 5550 C C . ILE C 1 41 ? -11.044 2.289 22.883 1.00 26.11 20 ILE C C 1
ATOM 5551 O O . ILE C 1 41 ? -10.750 2.402 21.688 1.00 26.24 20 ILE C O 1
ATOM 5556 N N . LEU C 1 42 ? -10.425 2.951 23.849 1.00 26.09 21 LEU C N 1
ATOM 5557 C CA . LEU C 1 42 ? -9.301 3.816 23.546 1.00 25.80 21 LEU C CA 1
ATOM 5558 C C . LEU C 1 42 ? -8.144 2.830 23.387 1.00 24.77 21 LEU C C 1
ATOM 5559 O O . LEU C 1 42 ? -7.941 1.975 24.247 1.00 22.06 21 LEU C O 1
ATOM 5564 N N . ASN C 1 43 ? -7.422 2.917 22.274 1.00 24.29 22 ASN C N 1
ATOM 5565 C CA . ASN C 1 43 ? -6.295 2.017 22.045 1.00 23.85 22 ASN C CA 1
ATOM 5566 C C . ASN C 1 43 ? -5.160 2.461 22.953 1.00 22.90 22 ASN C C 1
ATOM 5567 O O . ASN C 1 43 ? -4.275 3.197 22.538 1.00 22.82 22 ASN C O 1
ATOM 5572 N N . GLN C 1 44 ? -5.183 2.008 24.195 1.00 23.21 23 GLN C N 1
ATOM 5573 C CA . GLN C 1 44 ? -4.166 2.413 25.149 1.00 25.11 23 GLN C CA 1
ATOM 5574 C C . GLN C 1 44 ? -2.708 2.098 24.787 1.00 26.00 23 GLN C C 1
ATOM 5575 O O . GLN C 1 44 ? -1.794 2.769 25.274 1.00 25.12 23 GLN C O 1
ATOM 5581 N N . GLN C 1 45 ? -2.478 1.111 23.926 1.00 25.87 24 GLN C N 1
ATOM 5582 C CA . GLN C 1 45 ? -1.105 0.791 23.557 1.00 26.70 24 GLN C CA 1
ATOM 5583 C C . GLN C 1 45 ? -0.512 1.884 22.681 1.00 26.25 24 GLN C C 1
ATOM 5584 O O . GLN C 1 45 ? 0.666 1.851 22.352 1.00 25.85 24 GLN C O 1
ATOM 5590 N N . LYS C 1 46 ? -1.326 2.869 22.323 1.00 27.39 25 LYS C N 1
ATOM 5591 C CA . LYS C 1 46 ? -0.860 3.965 21.481 1.00 27.22 25 LYS C CA 1
ATOM 5592 C C . LYS C 1 46 ? -0.568 5.258 22.225 1.00 27.24 25 LYS C C 1
ATOM 5593 O O . LYS C 1 46 ? -0.027 6.189 21.645 1.00 27.64 25 LYS C O 1
ATOM 5599 N N . LEU C 1 47 ? -0.929 5.329 23.500 1.00 27.94 26 LEU C N 1
ATOM 5600 C CA . LEU C 1 47 ? -0.663 6.533 24.280 1.00 27.35 26 LEU C CA 1
ATOM 5601 C C . LEU C 1 47 ? 0.815 6.596 24.628 1.00 28.89 26 LEU C C 1
ATOM 5602 O O . LEU C 1 47 ? 1.479 5.560 24.711 1.00 29.52 26 LEU C O 1
ATOM 5607 N N . PRO C 1 48 ? 1.350 7.809 24.866 1.00 29.95 27 PRO C N 1
ATOM 5608 C CA . PRO C 1 48 ? 0.683 9.114 24.841 1.00 30.08 27 PRO C CA 1
ATOM 5609 C C . PRO C 1 48 ? 0.662 9.814 23.482 1.00 29.87 27 PRO C C 1
ATOM 5610 O O . PRO C 1 48 ? -0.030 10.812 23.317 1.00 28.75 27 PRO C O 1
ATOM 5614 N N . ASP C 1 49 ? 1.423 9.298 22.522 1.00 31.76 28 ASP C N 1
ATOM 5615 C CA . ASP C 1 49 ? 1.514 9.918 21.203 1.00 32.79 28 ASP C CA 1
ATOM 5616 C C . ASP C 1 49 ? 0.219 10.090 20.429 1.00 31.97 28 ASP C C 1
ATOM 5617 O O . ASP C 1 49 ? -0.064 11.178 19.944 1.00 31.20 28 ASP C O 1
ATOM 5622 N N . GLU C 1 50 ? -0.562 9.023 20.303 1.00 32.13 29 GLU C N 1
ATOM 5623 C CA . GLU C 1 50 ? -1.814 9.088 19.559 1.00 33.05 29 GLU C CA 1
ATOM 5624 C C . GLU C 1 50 ? -3.018 8.696 20.390 1.00 31.97 29 GLU C C 1
ATOM 5625 O O . GLU C 1 50 ? -2.901 7.984 21.381 1.00 31.13 29 GLU C O 1
ATOM 5631 N N . THR C 1 51 ? -4.182 9.165 19.958 1.00 31.60 30 THR C N 1
ATOM 5632 C CA . THR C 1 51 ? -5.444 8.845 20.608 1.00 31.81 30 THR C CA 1
ATOM 5633 C C . THR C 1 51 ? -6.367 8.231 19.559 1.00 32.63 30 THR C C 1
ATOM 5634 O O . THR C 1 51 ? -7.186 8.927 18.964 1.00 35.01 30 THR C O 1
ATOM 5638 N N . GLU C 1 52 ? -6.227 6.936 19.318 1.00 31.96 31 GLU C N 1
ATOM 5639 C CA . GLU C 1 52 ? -7.084 6.279 18.348 1.00 33.99 31 GLU C CA 1
ATOM 5640 C C . GLU C 1 52 ? -8.140 5.443 19.083 1.00 34.35 31 GLU C C 1
ATOM 5641 O O . GLU C 1 52 ? -7.895 4.941 20.184 1.00 35.22 31 GLU C O 1
ATOM 5647 N N . TYR C 1 53 ? -9.318 5.314 18.480 1.00 33.38 32 TYR C N 1
ATOM 5648 C CA . TYR C 1 53 ? -10.400 4.543 19.080 1.00 32.65 32 TYR C CA 1
ATOM 5649 C C . TYR C 1 53 ? -10.732 3.320 18.240 1.00 33.07 32 TYR C C 1
ATOM 5650 O O . TYR C 1 53 ? -11.049 3.435 17.062 1.00 34.50 32 TYR C O 1
ATOM 5659 N N . LEU C 1 54 ? -10.658 2.145 18.850 1.00 33.59 33 LEU C N 1
ATOM 5660 C CA . LEU C 1 54 ? -10.936 0.911 18.127 1.00 35.08 33 LEU C CA 1
ATOM 5661 C C . LEU C 1 54 ? -12.322 0.353 18.399 1.00 35.89 33 LEU C C 1
ATOM 5662 O O . LEU C 1 54 ? -12.823 0.415 19.525 1.00 36.20 33 LEU C O 1
ATOM 5667 N N . GLU C 1 55 ? -12.936 -0.194 17.354 1.00 35.89 34 GLU C N 1
ATOM 5668 C CA . GLU C 1 55 ? -14.252 -0.803 17.479 1.00 37.61 34 GLU C CA 1
ATOM 5669 C C . GLU C 1 55 ? -14.126 -2.315 17.533 1.00 36.57 34 GLU C C 1
ATOM 5670 O O . GLU C 1 55 ? -13.568 -2.942 16.629 1.00 37.16 34 GLU C O 1
ATOM 5676 N N . LEU C 1 56 ? -14.638 -2.891 18.611 1.00 34.88 35 LEU C N 1
ATOM 5677 C CA . LEU C 1 56 ? -14.585 -4.327 18.817 1.00 34.34 35 LEU C CA 1
ATOM 5678 C C . LEU C 1 56 ? -15.951 -4.891 18.454 1.00 33.86 35 LEU C C 1
ATOM 5679 O O . LEU C 1 56 ? -16.963 -4.476 19.014 1.00 34.44 35 LEU C O 1
ATOM 5684 N N . THR C 1 57 ? -15.983 -5.825 17.508 1.00 33.53 36 THR C N 1
ATOM 5685 C CA . THR C 1 57 ? -17.253 -6.404 17.088 1.00 34.14 36 THR C CA 1
ATOM 5686 C C . THR C 1 57 ? -17.365 -7.878 17.397 1.00 32.77 36 THR C C 1
ATOM 5687 O O . THR C 1 57 ? -18.436 -8.452 17.253 1.00 34.57 36 THR C O 1
ATOM 5691 N N . THR C 1 58 ? -16.272 -8.505 17.802 1.00 31.67 37 THR C N 1
ATOM 5692 C CA . THR C 1 58 ? -16.342 -9.927 18.096 1.00 30.52 37 THR C CA 1
ATOM 5693 C C . THR C 1 58 ? -15.644 -10.306 19.396 1.00 29.29 37 THR C C 1
ATOM 5694 O O . THR C 1 58 ? -14.875 -9.529 19.961 1.00 27.70 37 THR C O 1
ATOM 5698 N N . LYS C 1 59 ? -15.932 -11.509 19.872 1.00 29.55 38 LYS C N 1
ATOM 5699 C CA . LYS C 1 59 ? -15.342 -11.999 21.102 1.00 29.94 38 LYS C CA 1
ATOM 5700 C C . LYS C 1 59 ? -13.843 -12.123 20.933 1.00 31.14 38 LYS C C 1
ATOM 5701 O O . LYS C 1 59 ? -13.108 -12.141 21.921 1.00 31.69 38 LYS C O 1
ATOM 5707 N N . GLU C 1 60 ? -13.390 -12.231 19.684 1.00 30.49 39 GLU C N 1
ATOM 5708 C CA . GLU C 1 60 ? -11.960 -12.336 19.422 1.00 28.96 39 GLU C CA 1
ATOM 5709 C C . GLU C 1 60 ? -11.302 -10.962 19.514 1.00 27.70 39 GLU C C 1
ATOM 5710 O O . GLU C 1 60 ? -10.146 -10.857 19.919 1.00 27.55 39 GLU C O 1
ATOM 5716 N N . ASP C 1 61 ? -12.032 -9.911 19.143 1.00 26.87 40 ASP C N 1
ATOM 5717 C CA . ASP C 1 61 ? -11.486 -8.555 19.213 1.00 27.59 40 ASP C CA 1
ATOM 5718 C C . ASP C 1 61 ? -11.374 -8.123 20.668 1.00 27.46 40 ASP C C 1
ATOM 5719 O O . ASP C 1 61 ? -10.457 -7.389 21.033 1.00 27.39 40 ASP C O 1
ATOM 5724 N N . VAL C 1 62 ? -12.319 -8.579 21.489 1.00 26.24 41 VAL C N 1
ATOM 5725 C CA . VAL C 1 62 ? -12.353 -8.243 22.910 1.00 25.05 41 VAL C CA 1
ATOM 5726 C C . VAL C 1 62 ? -11.223 -8.984 23.622 1.00 25.45 41 VAL C C 1
ATOM 5727 O O . VAL C 1 62 ? -10.497 -8.411 24.436 1.00 26.59 41 VAL C O 1
ATOM 5731 N N . PHE C 1 63 ? -11.090 -10.263 23.297 1.00 24.60 42 PHE C N 1
ATOM 5732 C CA . PHE C 1 63 ? -10.066 -11.132 23.861 1.00 25.00 42 PHE C CA 1
ATOM 5733 C C . PHE C 1 63 ? -8.683 -10.549 23.578 1.00 25.71 42 PHE C C 1
ATOM 5734 O O . PHE C 1 63 ? -7.838 -10.467 24.467 1.00 26.34 42 PHE C O 1
ATOM 5742 N N . ASP C 1 64 ? -8.462 -10.146 22.332 1.00 24.99 43 ASP C N 1
ATOM 5743 C CA . ASP C 1 64 ? -7.187 -9.576 21.926 1.00 25.57 43 ASP C CA 1
ATOM 5744 C C . ASP C 1 64 ? -6.942 -8.192 22.525 1.00 24.87 43 ASP C C 1
ATOM 5745 O O . ASP C 1 64 ? -5.819 -7.863 22.892 1.00 23.36 43 ASP C O 1
ATOM 5750 N N . ALA C 1 65 ? -7.990 -7.380 22.604 1.00 24.53 44 ALA C N 1
ATOM 5751 C CA . ALA C 1 65 ? -7.869 -6.043 23.165 1.00 24.61 44 ALA C CA 1
ATOM 5752 C C . ALA C 1 65 ? -7.337 -6.160 24.589 1.00 25.04 44 ALA C C 1
ATOM 5753 O O . ALA C 1 65 ? -6.433 -5.427 24.998 1.00 24.80 44 ALA C O 1
ATOM 5755 N N . ILE C 1 66 ? -7.896 -7.101 25.337 1.00 25.80 45 ILE C N 1
ATOM 5756 C CA . ILE C 1 66 ? -7.484 -7.316 26.714 1.00 26.36 45 ILE C CA 1
ATOM 5757 C C . ILE C 1 66 ? -6.103 -7.956 26.818 1.00 26.33 45 ILE C C 1
ATOM 5758 O O . ILE C 1 66 ? -5.250 -7.485 27.564 1.00 26.70 45 ILE C O 1
ATOM 5763 N N . VAL C 1 67 ? -5.879 -9.025 26.064 1.00 27.36 46 VAL C N 1
ATOM 5764 C CA . VAL C 1 67 ? -4.602 -9.724 26.115 1.00 28.85 46 VAL C CA 1
ATOM 5765 C C . VAL C 1 67 ? -3.424 -8.843 25.720 1.00 30.28 46 VAL C C 1
ATOM 5766 O O . VAL C 1 67 ? -2.336 -8.973 26.277 1.00 31.09 46 VAL C O 1
ATOM 5770 N N . THR C 1 68 ? -3.658 -7.941 24.773 1.00 30.41 47 THR C N 1
ATOM 5771 C CA . THR C 1 68 ? -2.630 -7.036 24.261 1.00 30.42 47 THR C CA 1
ATOM 5772 C C . THR C 1 68 ? -2.471 -5.714 25.020 1.00 30.21 47 THR C C 1
ATOM 5773 O O . THR C 1 68 ? -1.483 -5.006 24.833 1.00 31.13 47 THR C O 1
ATOM 5777 N N . LEU C 1 69 ? -3.442 -5.379 25.863 1.00 29.02 48 LEU C N 1
ATOM 5778 C CA . LEU C 1 69 ? -3.396 -4.155 26.663 1.00 28.23 48 LEU C CA 1
ATOM 5779 C C . LEU C 1 69 ? -3.838 -2.920 25.888 1.00 28.23 48 LEU C C 1
ATOM 5780 O O . LEU C 1 69 ? -3.407 -1.799 26.165 1.00 27.51 48 LEU C O 1
ATOM 5785 N N . LYS C 1 70 ? -4.689 -3.129 24.895 1.00 28.49 49 LYS C N 1
ATOM 5786 C CA . LYS C 1 70 ? -5.223 -2.008 24.142 1.00 27.06 49 LYS C CA 1
ATOM 5787 C C . LYS C 1 70 ? -6.211 -1.457 25.144 1.00 26.77 49 LYS C C 1
ATOM 5788 O O . LYS C 1 70 ? -6.598 -0.294 25.103 1.00 26.56 49 LYS C O 1
ATOM 5794 N N . VAL C 1 71 ? -6.585 -2.345 26.062 1.00 27.08 50 VAL C N 1
ATOM 5795 C CA . VAL C 1 71 ? -7.494 -2.073 27.159 1.00 27.53 50 VAL C CA 1
ATOM 5796 C C . VAL C 1 71 ? -6.873 -2.750 28.368 1.00 26.56 50 VAL C C 1
ATOM 5797 O O . VAL C 1 71 ? -6.473 -3.912 28.302 1.00 27.57 50 VAL C O 1
ATOM 5801 N N . ARG C 1 72 ? -6.766 -2.013 29.463 1.00 25.91 51 ARG C N 1
ATOM 5802 C CA . ARG C 1 72 ? -6.188 -2.559 30.681 1.00 24.44 51 ARG C CA 1
ATOM 5803 C C . ARG C 1 72 ? -6.716 -1.804 31.881 1.00 23.34 51 ARG C C 1
ATOM 5804 O O . ARG C 1 72 ? -7.435 -0.828 31.726 1.00 21.82 51 ARG C O 1
ATOM 5812 N N . GLY C 1 73 ? -6.348 -2.256 33.074 1.00 23.57 52 GLY C N 1
ATOM 5813 C CA . GLY C 1 73 ? -6.849 -1.636 34.283 1.00 22.66 52 GLY C CA 1
ATOM 5814 C C . GLY C 1 73 ? -8.003 -2.535 34.666 1.00 21.63 52 GLY C C 1
ATOM 5815 O O . GLY C 1 73 ? -8.963 -2.658 33.915 1.00 21.24 52 GLY C O 1
ATOM 5816 N N . ALA C 1 74 ? -7.907 -3.173 35.823 1.00 21.26 53 ALA C N 1
ATOM 5817 C CA . ALA C 1 74 ? -8.934 -4.104 36.276 1.00 22.79 53 ALA C CA 1
ATOM 5818 C C . ALA C 1 74 ? -10.389 -3.720 35.982 1.00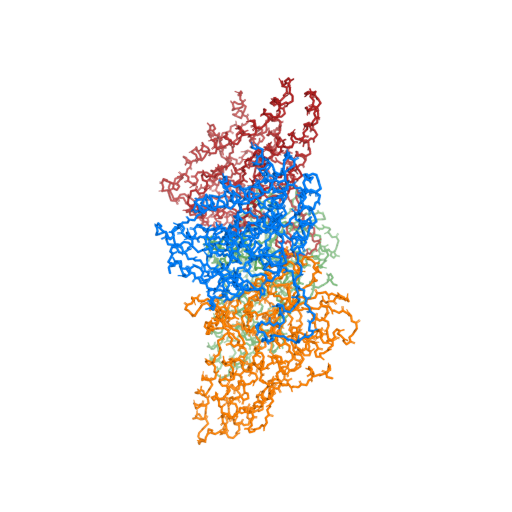 22.94 53 ALA C C 1
ATOM 5819 O O . ALA C 1 74 ? -11.119 -4.485 35.352 1.00 21.64 53 ALA C O 1
ATOM 5821 N N . PRO C 1 75 ? -10.830 -2.528 36.425 1.00 23.02 54 PRO C N 1
ATOM 5822 C CA . PRO C 1 75 ? -12.215 -2.114 36.181 1.00 22.79 54 PRO C CA 1
ATOM 5823 C C . PRO C 1 75 ? -12.593 -2.023 34.708 1.00 22.53 54 PRO C C 1
ATOM 5824 O O . PRO C 1 75 ? -13.643 -2.512 34.295 1.00 23.36 54 PRO C O 1
ATOM 5828 N N . ALA C 1 76 ? -11.739 -1.393 33.915 1.00 22.52 55 ALA C N 1
ATOM 5829 C CA . ALA C 1 76 ? -12.019 -1.260 32.501 1.00 22.32 55 ALA C CA 1
ATOM 5830 C C . ALA C 1 76 ? -12.109 -2.659 31.903 1.00 22.27 55 ALA C C 1
ATOM 5831 O O . ALA C 1 76 ? -12.928 -2.918 31.019 1.00 21.40 55 ALA C O 1
ATOM 5833 N N . ILE C 1 77 ? -11.276 -3.561 32.412 1.00 20.13 56 ILE C N 1
ATOM 5834 C CA . ILE C 1 77 ? -11.246 -4.927 31.920 1.00 21.14 56 ILE C CA 1
ATOM 5835 C C . ILE C 1 77 ? -12.564 -5.658 32.171 1.00 22.03 56 ILE C C 1
ATOM 5836 O O . ILE C 1 77 ? -13.121 -6.283 31.269 1.00 21.74 56 ILE C O 1
ATOM 5841 N N . GLY C 1 78 ? -13.061 -5.570 33.398 1.00 22.53 57 GLY C N 1
ATOM 5842 C CA . GLY C 1 78 ? -14.306 -6.228 33.729 1.00 22.27 57 GLY C CA 1
ATOM 5843 C C . GLY C 1 78 ? -15.465 -5.652 32.950 1.00 22.82 57 GLY C C 1
ATOM 5844 O O . GLY C 1 78 ? -16.454 -6.334 32.708 1.00 24.51 57 GLY C O 1
ATOM 5845 N N . ILE C 1 79 ? -15.340 -4.394 32.548 1.00 22.51 58 ILE C N 1
ATOM 5846 C CA . ILE C 1 79 ? -16.388 -3.724 31.793 1.00 21.81 58 ILE C CA 1
ATOM 5847 C C . ILE C 1 79 ? -16.332 -4.077 30.312 1.00 19.76 58 ILE C C 1
ATOM 5848 O O . ILE C 1 79 ? -17.330 -4.439 29.706 1.00 17.91 58 ILE C O 1
ATOM 5853 N N . THR C 1 80 ? -15.157 -3.951 29.724 1.00 20.12 59 THR C N 1
ATOM 5854 C CA . THR C 1 80 ? -14.994 -4.284 28.318 1.00 20.10 59 THR C CA 1
ATOM 5855 C C . THR C 1 80 ? -15.400 -5.748 28.156 1.00 19.53 59 THR C C 1
ATOM 5856 O O . THR C 1 80 ? -16.048 -6.125 27.177 1.00 19.48 59 THR C O 1
ATOM 5860 N N . ALA C 1 81 ? -15.023 -6.569 29.134 1.00 18.74 60 ALA C N 1
ATOM 5861 C CA . ALA C 1 81 ? -15.356 -7.986 29.109 1.00 18.20 60 ALA C CA 1
ATOM 5862 C C . ALA C 1 81 ? -16.870 -8.225 29.132 1.00 18.61 60 ALA C C 1
ATOM 5863 O O . ALA C 1 81 ? -17.389 -9.007 28.348 1.00 20.33 60 ALA C O 1
ATOM 5865 N N . ALA C 1 82 ? -17.572 -7.556 30.038 1.00 18.77 61 ALA C N 1
ATOM 5866 C CA . ALA C 1 82 ? -19.018 -7.713 30.146 1.00 19.73 61 ALA C CA 1
ATOM 5867 C C . ALA C 1 82 ? -19.712 -7.374 28.822 1.00 20.03 61 ALA C C 1
ATOM 5868 O O . ALA C 1 82 ? -20.442 -8.202 28.277 1.00 17.71 61 ALA C O 1
ATOM 5870 N N . PHE C 1 83 ? -19.486 -6.166 28.310 1.00 21.49 62 PHE C N 1
ATOM 5871 C CA . PHE C 1 83 ? -20.092 -5.764 27.048 1.00 23.28 62 PHE C CA 1
ATOM 5872 C C . PHE C 1 83 ? -19.697 -6.784 26.009 1.00 24.91 62 PHE C C 1
ATOM 5873 O O . PHE C 1 83 ? -20.457 -7.076 25.088 1.00 24.82 62 PHE C O 1
ATOM 5881 N N . GLY C 1 84 ? -18.491 -7.323 26.168 1.00 27.06 63 GLY C N 1
ATOM 5882 C CA . GLY C 1 84 ? -17.990 -8.313 25.239 1.00 27.38 63 GLY C CA 1
ATOM 5883 C C . GLY C 1 84 ? -18.909 -9.508 25.197 1.00 29.93 63 GLY C C 1
ATOM 5884 O O . GLY C 1 84 ? -19.367 -9.903 24.125 1.00 30.79 63 GLY C O 1
ATOM 5885 N N . LEU C 1 85 ? -19.184 -10.085 26.367 1.00 30.53 64 LEU C N 1
ATOM 5886 C CA . LEU C 1 85 ? -20.062 -11.244 26.454 1.00 29.48 64 LEU C CA 1
ATOM 5887 C C . LEU C 1 85 ? -21.466 -10.895 25.964 1.00 28.76 64 LEU C C 1
ATOM 5888 O O . LEU C 1 85 ? -22.114 -11.709 25.307 1.00 29.36 64 LEU C O 1
ATOM 5893 N N . ALA C 1 86 ? -21.933 -9.689 26.280 1.00 26.93 65 ALA C N 1
ATOM 5894 C CA . ALA C 1 86 ? -23.271 -9.261 25.869 1.00 27.96 65 ALA C CA 1
ATOM 5895 C C . ALA C 1 86 ? -23.397 -9.148 24.354 1.00 28.35 65 ALA C C 1
ATOM 5896 O O . ALA C 1 86 ? -24.401 -9.555 23.776 1.00 29.95 65 ALA C O 1
ATOM 5898 N N . LEU C 1 87 ? -22.379 -8.595 23.709 1.00 28.55 66 LEU C N 1
ATOM 5899 C CA . LEU C 1 87 ? -22.397 -8.439 22.265 1.00 27.71 66 LEU C CA 1
ATOM 5900 C C . LEU C 1 87 ? -22.327 -9.802 21.560 1.00 28.40 66 LEU C C 1
ATOM 5901 O O . LEU C 1 87 ? -23.103 -10.080 20.639 1.00 28.81 66 LEU C O 1
ATOM 5906 N N . ALA C 1 88 ? -21.406 -10.653 22.000 1.00 27.16 67 ALA C N 1
ATOM 5907 C CA . ALA C 1 88 ? -21.241 -11.976 21.411 1.00 27.76 67 ALA C CA 1
ATOM 5908 C C . ALA C 1 88 ? -22.465 -12.869 21.636 1.00 29.29 67 ALA C C 1
ATOM 5909 O O . ALA C 1 88 ? -22.780 -13.725 20.813 1.00 27.78 67 ALA C O 1
ATOM 5911 N N . ALA C 1 89 ? -23.149 -12.669 22.757 1.00 31.88 68 ALA C N 1
ATOM 5912 C CA . ALA C 1 89 ? -24.330 -13.457 23.079 1.00 34.12 68 ALA C CA 1
ATOM 5913 C C . ALA C 1 89 ? -25.496 -13.139 22.146 1.00 36.05 68 ALA C C 1
ATOM 5914 O O . ALA C 1 89 ? -26.453 -13.903 22.054 1.00 36.74 68 ALA C O 1
ATOM 5916 N N . LYS C 1 90 ? -25.418 -12.010 21.452 1.00 38.61 69 LYS C N 1
ATOM 5917 C CA . LYS C 1 90 ? -26.480 -11.620 20.532 1.00 40.64 69 LYS C CA 1
ATOM 5918 C C . LYS C 1 90 ? -26.453 -12.455 19.251 1.00 42.84 69 LYS C C 1
ATOM 5919 O O . LYS C 1 90 ? -27.504 -12.748 18.675 1.00 44.38 69 LYS C O 1
ATOM 5925 N N . ASP C 1 91 ? -25.258 -12.845 18.812 1.00 44.12 70 ASP C N 1
ATOM 5926 C CA . ASP C 1 91 ? -25.112 -13.642 17.594 1.00 46.89 70 ASP C CA 1
ATOM 5927 C C . ASP C 1 91 ? -25.505 -15.102 17.784 1.00 47.62 70 ASP C C 1
ATOM 5928 O O . ASP C 1 91 ? -25.607 -15.855 16.816 1.00 48.11 70 ASP C O 1
ATOM 5933 N N . ILE C 1 92 ? -25.708 -15.510 19.029 1.00 48.31 71 ILE C N 1
ATOM 5934 C CA . ILE C 1 92 ? -26.076 -16.888 19.297 1.00 48.26 71 ILE C CA 1
ATOM 5935 C C . ILE C 1 92 ? -27.555 -17.034 18.957 1.00 48.80 71 ILE C C 1
ATOM 5936 O O . ILE C 1 92 ? -28.401 -16.324 19.497 1.00 49.32 71 ILE C O 1
ATOM 5941 N N . GLU C 1 93 ? -27.870 -17.945 18.043 1.00 49.34 72 GLU C N 1
ATOM 5942 C CA . GLU C 1 93 ? -29.257 -18.126 17.647 1.00 49.06 72 GLU C CA 1
ATOM 5943 C C . GLU C 1 93 ? -29.824 -19.492 18.009 1.00 47.48 72 GLU C C 1
ATOM 5944 O O . GLU C 1 93 ? -29.396 -20.527 17.504 1.00 46.46 72 GLU C O 1
ATOM 5950 N N . THR C 1 94 ? -30.784 -19.463 18.921 1.00 45.94 73 THR C N 1
ATOM 5951 C CA . THR C 1 94 ? -31.463 -20.651 19.406 1.00 45.07 73 THR C CA 1
ATOM 5952 C C . THR C 1 94 ? -32.649 -20.142 20.211 1.00 45.52 73 THR C C 1
ATOM 5953 O O . THR C 1 94 ? -32.656 -18.992 20.651 1.00 46.62 73 THR C O 1
ATOM 5957 N N . ASP C 1 95 ? -33.656 -20.981 20.397 1.00 45.04 74 ASP C N 1
ATOM 5958 C CA . ASP C 1 95 ? -34.829 -20.578 21.152 1.00 44.16 74 ASP C CA 1
ATOM 5959 C C . ASP C 1 95 ? -34.869 -21.387 22.432 1.00 42.88 74 ASP C C 1
ATOM 5960 O O . ASP C 1 95 ? -35.799 -21.274 23.230 1.00 42.37 74 ASP C O 1
ATOM 5965 N N . ASN C 1 96 ? -33.848 -22.214 22.617 1.00 40.96 75 ASN C N 1
ATOM 5966 C CA . ASN C 1 96 ? -33.750 -23.046 23.799 1.00 40.15 75 ASN C CA 1
ATOM 5967 C C . ASN C 1 96 ? -32.970 -22.282 24.872 1.00 39.39 75 ASN C C 1
ATOM 5968 O O . ASN C 1 96 ? -31.740 -22.303 24.902 1.00 38.62 75 ASN C O 1
ATOM 5973 N N . VAL C 1 97 ? -33.694 -21.605 25.753 1.00 39.95 76 VAL C N 1
ATOM 5974 C CA . VAL C 1 97 ? -33.070 -20.829 26.820 1.00 39.73 76 VAL C CA 1
ATOM 5975 C C . VAL C 1 97 ? -32.033 -21.623 27.618 1.00 38.83 76 VAL C C 1
ATOM 5976 O O . VAL C 1 97 ? -31.127 -21.039 28.218 1.00 39.84 76 VAL C O 1
ATOM 5980 N N . THR C 1 98 ? -32.163 -22.945 27.634 1.00 37.83 77 THR C N 1
ATOM 5981 C CA . THR C 1 98 ? -31.208 -23.789 28.350 1.00 36.95 77 THR C CA 1
ATOM 5982 C C . THR C 1 98 ? -29.968 -23.920 27.476 1.00 37.15 77 THR C C 1
ATOM 5983 O O . THR C 1 98 ? -28.830 -23.929 27.963 1.00 35.86 77 THR C O 1
ATOM 5987 N N . GLU C 1 99 ? -30.209 -24.030 26.174 1.00 36.59 78 GLU C N 1
ATOM 5988 C CA . GLU C 1 99 ? -29.141 -24.152 25.195 1.00 36.80 78 GLU C CA 1
ATOM 5989 C C . GLU C 1 99 ? -28.376 -22.833 25.151 1.00 36.58 78 GLU C C 1
ATOM 5990 O O . GLU C 1 99 ? -27.145 -22.813 25.037 1.00 37.92 78 GLU C O 1
ATOM 5996 N N . PHE C 1 100 ? -29.118 -21.734 25.251 1.00 34.67 79 PHE C N 1
ATOM 5997 C CA . PHE C 1 100 ? -28.528 -20.407 25.236 1.00 32.48 79 PHE C CA 1
ATOM 5998 C C . PHE C 1 100 ? -27.478 -20.288 26.340 1.00 31.61 79 PHE C C 1
ATOM 5999 O O . PHE C 1 100 ? -26.403 -19.738 26.116 1.00 30.50 79 PHE C O 1
ATOM 6007 N N . ARG C 1 101 ? -27.787 -20.799 27.529 1.00 31.18 80 ARG C N 1
ATOM 6008 C CA . ARG C 1 101 ? -26.840 -20.733 28.642 1.00 31.89 80 ARG C CA 1
ATOM 6009 C C . ARG C 1 101 ? -25.603 -21.565 28.351 1.00 32.66 80 ARG C C 1
ATOM 6010 O O . ARG C 1 101 ? -24.478 -21.126 28.600 1.00 31.41 80 ARG C O 1
ATOM 6018 N N . ARG C 1 102 ? -25.822 -22.770 27.830 1.00 33.19 81 ARG C N 1
ATOM 6019 C CA . ARG C 1 102 ? -24.723 -23.663 27.493 1.00 32.53 81 ARG C CA 1
ATOM 6020 C C . ARG C 1 102 ? -23.732 -22.947 26.593 1.00 32.50 81 ARG C C 1
ATOM 6021 O O . ARG C 1 102 ? -22.528 -22.963 26.843 1.00 31.69 81 ARG C O 1
ATOM 6029 N N . ARG C 1 103 ? -24.263 -22.341 25.534 1.00 32.79 82 ARG C N 1
ATOM 6030 C CA . ARG C 1 103 ? -23.473 -21.618 24.548 1.00 33.63 82 ARG C CA 1
ATOM 6031 C C . ARG C 1 103 ? -22.885 -20.352 25.159 1.00 33.45 82 ARG C C 1
ATOM 6032 O O . ARG C 1 103 ? -21.789 -19.920 24.797 1.00 33.76 82 ARG C O 1
ATOM 6040 N N . LEU C 1 104 ? -23.622 -19.760 26.088 1.00 32.45 83 LEU C N 1
ATOM 6041 C CA . LEU C 1 104 ? -23.187 -18.536 26.740 1.00 31.97 83 LEU C CA 1
ATOM 6042 C C . LEU C 1 104 ? -21.957 -18.805 27.596 1.00 32.74 83 LEU C C 1
ATOM 6043 O O . LEU C 1 104 ? -21.058 -17.974 27.692 1.00 33.77 83 LEU C O 1
ATOM 6048 N N . GLU C 1 105 ? -21.921 -19.992 28.187 1.00 33.12 84 GLU C N 1
ATOM 6049 C CA . GLU C 1 105 ? -20.842 -20.420 29.065 1.00 32.94 84 GLU C CA 1
ATOM 6050 C C . GLU C 1 105 ? -19.475 -20.571 28.410 1.00 34.14 84 GLU C C 1
ATOM 6051 O O . GLU C 1 105 ? -18.456 -20.208 29.004 1.00 31.96 84 GLU C O 1
ATOM 6057 N N . ASP C 1 106 ? -19.440 -21.124 27.200 1.00 35.70 85 ASP C N 1
ATOM 6058 C CA . ASP C 1 106 ? -18.164 -21.311 26.516 1.00 35.67 85 ASP C CA 1
ATOM 6059 C C . ASP C 1 106 ? -17.579 -19.991 26.042 1.00 34.51 85 ASP C C 1
ATOM 6060 O O . ASP C 1 106 ? -16.364 -19.864 25.878 1.00 34.74 85 ASP C O 1
ATOM 6065 N N . ILE C 1 107 ? -18.438 -19.006 25.817 1.00 32.60 86 ILE C N 1
ATOM 6066 C CA . ILE C 1 107 ? -17.957 -17.701 25.398 1.00 31.64 86 ILE C CA 1
ATOM 6067 C C . ILE C 1 107 ? -17.382 -17.060 26.648 1.00 32.41 86 ILE C C 1
ATOM 6068 O O . ILE C 1 107 ? -16.294 -16.479 26.620 1.00 33.47 86 ILE C O 1
ATOM 6073 N N . LYS C 1 108 ? -18.111 -17.188 27.753 1.00 32.87 87 LYS C N 1
ATOM 6074 C CA . LYS C 1 108 ? -17.665 -16.631 29.021 1.00 33.11 87 LYS C CA 1
ATOM 6075 C C . LYS C 1 108 ? -16.338 -17.278 29.390 1.00 33.59 87 LYS C C 1
ATOM 6076 O O . LYS C 1 108 ? -15.420 -16.609 29.868 1.00 33.40 87 LYS C O 1
ATOM 6082 N N . GLN C 1 109 ? -16.247 -18.582 29.150 1.00 33.66 88 GLN C N 1
ATOM 6083 C CA . GLN C 1 109 ? -15.040 -19.354 29.441 1.00 35.22 88 GLN C CA 1
ATOM 6084 C C . GLN C 1 109 ? -13.887 -18.880 28.555 1.00 34.97 88 GLN C C 1
ATOM 6085 O O . GLN C 1 109 ? -12.725 -18.882 28.959 1.00 35.48 88 GLN C O 1
ATOM 6091 N N . TYR C 1 110 ? -14.219 -18.482 27.334 1.00 33.27 89 TYR C N 1
ATOM 6092 C CA . TYR C 1 110 ? -13.215 -18.000 26.401 1.00 30.56 89 TYR C CA 1
ATOM 6093 C C . TYR C 1 110 ? -12.666 -16.639 26.839 1.00 29.87 89 TYR C C 1
ATOM 6094 O O . TYR C 1 110 ? -11.465 -16.477 27.030 1.00 30.24 89 TYR C O 1
ATOM 6103 N N . LEU C 1 111 ? -13.557 -15.667 26.998 1.00 29.45 90 LEU C N 1
ATOM 6104 C CA . LEU C 1 111 ? -13.174 -14.319 27.415 1.00 27.81 90 LEU C CA 1
ATOM 6105 C C . LEU C 1 111 ? -12.404 -14.306 28.733 1.00 27.08 90 LEU C C 1
ATOM 6106 O O . LEU C 1 111 ? -11.430 -13.572 28.879 1.00 26.40 90 LEU C O 1
ATOM 6111 N N . ASN C 1 112 ? -12.843 -15.123 29.686 1.00 26.72 91 ASN C N 1
ATOM 6112 C CA . ASN C 1 112 ? -12.219 -15.168 31.003 1.00 27.24 91 ASN C CA 1
ATOM 6113 C C . ASN C 1 112 ? -10.802 -15.715 31.045 1.00 27.03 91 ASN C C 1
ATOM 6114 O O . ASN C 1 112 ? -10.112 -15.548 32.044 1.00 28.18 91 ASN C O 1
ATOM 6119 N N . SER C 1 113 ? -10.362 -16.364 29.972 1.00 27.39 92 SER C N 1
ATOM 6120 C CA . SER C 1 113 ? -9.011 -16.925 29.933 1.00 26.35 92 SER C CA 1
ATOM 6121 C C . SER C 1 113 ? -7.989 -15.915 29.411 1.00 25.03 92 SER C C 1
ATOM 6122 O O . SER C 1 113 ? -6.797 -16.190 29.383 1.00 24.96 92 SER C O 1
ATOM 6125 N N . SER C 1 114 ? -8.457 -14.749 28.991 1.00 24.65 93 SER C N 1
ATOM 6126 C CA . SER C 1 114 ? -7.561 -13.725 28.487 1.00 23.90 93 SER C CA 1
ATOM 6127 C C . SER C 1 114 ? -6.483 -13.391 29.522 1.00 25.33 93 SER C C 1
ATOM 6128 O O . SER C 1 114 ? -5.296 -13.551 29.245 1.00 26.83 93 SER C O 1
ATOM 6131 N N . ARG C 1 115 ? -6.876 -12.941 30.710 1.00 25.34 94 ARG C N 1
ATOM 6132 C CA . ARG C 1 115 ? -5.894 -12.629 31.753 1.00 26.01 94 ARG C CA 1
ATOM 6133 C C . ARG C 1 115 ? -6.338 -13.238 33.082 1.00 25.14 94 ARG C C 1
ATOM 6134 O O . ARG C 1 115 ? -7.527 -13.273 33.385 1.00 26.66 94 ARG C O 1
ATOM 6142 N N . PRO C 1 116 ? -5.380 -13.728 33.888 1.00 23.85 95 PRO C N 1
ATOM 6143 C CA . PRO C 1 116 ? -5.631 -14.366 35.188 1.00 23.43 95 PRO C CA 1
ATOM 6144 C C . PRO C 1 116 ? -5.760 -13.572 36.483 1.00 23.24 95 PRO C C 1
ATOM 6145 O O . PRO C 1 116 ? -6.620 -13.872 37.300 1.00 24.43 95 PRO C O 1
ATOM 6149 N N . THR C 1 117 ? -4.896 -12.583 36.677 1.00 23.48 96 THR C N 1
ATOM 6150 C CA . THR C 1 117 ? -4.864 -11.810 37.923 1.00 22.48 96 THR C CA 1
ATOM 6151 C C . THR C 1 117 ? -6.042 -10.906 38.308 1.00 23.63 96 THR C C 1
ATOM 6152 O O . THR C 1 117 ? -6.589 -11.048 39.396 1.00 23.46 96 THR C O 1
ATOM 6156 N N . ALA C 1 118 ? -6.422 -9.966 37.445 1.00 25.32 97 ALA C N 1
ATOM 6157 C CA . ALA C 1 118 ? -7.534 -9.059 37.753 1.00 23.72 97 ALA C CA 1
ATOM 6158 C C . ALA C 1 118 ? -8.823 -9.835 37.964 1.00 24.50 97 ALA C C 1
ATOM 6159 O O . ALA C 1 118 ? -9.331 -10.475 37.042 1.00 26.40 97 ALA C O 1
ATOM 6161 N N . ILE C 1 119 ? -9.383 -9.776 39.162 1.00 24.00 98 ILE C N 1
ATOM 6162 C CA . ILE C 1 119 ? -10.605 -10.522 39.379 1.00 23.12 98 ILE C CA 1
ATOM 6163 C C . ILE C 1 119 ? -11.830 -9.888 38.711 1.00 23.74 98 ILE C C 1
ATOM 6164 O O . ILE C 1 119 ? -12.793 -10.587 38.398 1.00 22.74 98 ILE C O 1
ATOM 6169 N N . ASN C 1 120 ? -11.788 -8.579 38.475 1.00 22.75 99 ASN C N 1
ATOM 6170 C CA . ASN C 1 120 ? -12.909 -7.880 37.846 1.00 23.55 99 ASN C CA 1
ATOM 6171 C C . ASN C 1 120 ? -13.415 -8.513 36.562 1.00 23.93 99 ASN C C 1
ATOM 6172 O O . ASN C 1 120 ? -14.598 -8.406 36.238 1.00 22.78 99 ASN C O 1
ATOM 6177 N N . LEU C 1 121 ? -12.514 -9.155 35.827 1.00 25.30 100 LEU C N 1
ATOM 6178 C CA . LEU C 1 121 ? -12.865 -9.826 34.577 1.00 26.05 100 LEU C CA 1
ATOM 6179 C C . LEU C 1 121 ? -13.781 -11.009 34.905 1.00 26.33 100 LEU C C 1
ATOM 6180 O O . LEU C 1 121 ? -14.907 -11.128 34.391 1.00 26.79 100 LEU C O 1
ATOM 6185 N N . SER C 1 122 ? -13.283 -11.876 35.773 1.00 23.30 101 SER C N 1
ATOM 6186 C CA . SER C 1 122 ? -14.023 -13.043 36.195 1.00 24.61 101 SER C CA 1
ATOM 6187 C C . SER C 1 122 ? -15.337 -12.607 36.819 1.00 25.70 101 SER C C 1
ATOM 6188 O O . SER C 1 122 ? -16.396 -13.180 36.557 1.00 28.62 101 SER C O 1
ATOM 6191 N N . TRP C 1 123 ? -15.249 -11.582 37.652 1.00 25.54 102 TRP C N 1
ATOM 6192 C CA . TRP C 1 123 ? -16.393 -11.024 38.354 1.00 24.18 102 TRP C CA 1
ATOM 6193 C C . TRP C 1 123 ? -17.529 -10.563 37.429 1.00 23.33 102 TRP C C 1
ATOM 6194 O O . TRP C 1 123 ? -18.682 -10.932 37.628 1.00 24.00 102 TRP C O 1
ATOM 6205 N N . ALA C 1 124 ? -17.200 -9.756 36.425 1.00 23.18 103 ALA C N 1
ATOM 6206 C CA . ALA C 1 124 ? -18.210 -9.228 35.511 1.00 24.39 103 ALA C CA 1
ATOM 6207 C C . ALA C 1 124 ? -18.911 -10.315 34.709 1.00 24.19 103 ALA C C 1
ATOM 6208 O O . ALA C 1 124 ? -20.135 -10.299 34.580 1.00 25.18 103 ALA C O 1
ATOM 6210 N N . LEU C 1 125 ? -18.133 -11.249 34.170 1.00 23.73 104 LEU C N 1
ATOM 6211 C CA . LEU C 1 125 ? -18.679 -12.354 33.381 1.00 23.33 104 LEU C CA 1
ATOM 6212 C C . LEU C 1 125 ? -19.557 -13.243 34.252 1.00 23.61 104 LEU C C 1
ATOM 6213 O O . LEU C 1 125 ? -20.626 -13.675 33.830 1.00 21.79 104 LEU C O 1
ATOM 6218 N N . GLU C 1 126 ? -19.094 -13.498 35.473 1.00 25.00 105 GLU C N 1
ATOM 6219 C CA . GLU C 1 126 ? -19.815 -14.336 36.420 1.00 27.54 105 GLU C CA 1
ATOM 6220 C C . GLU C 1 126 ? -21.106 -13.649 36.848 1.00 28.61 105 GLU C C 1
ATOM 6221 O O . GLU C 1 126 ? -22.082 -14.306 37.231 1.00 27.55 105 GLU C O 1
ATOM 6227 N N . ARG C 1 127 ? -21.096 -12.319 36.786 1.00 28.37 106 ARG C N 1
ATOM 6228 C CA . ARG C 1 127 ? -22.253 -11.520 37.150 1.00 27.91 106 ARG C CA 1
ATOM 6229 C C . ARG C 1 127 ? -23.269 -11.555 36.030 1.00 27.96 106 ARG C C 1
ATOM 6230 O O . ARG C 1 127 ? -24.468 -11.647 36.282 1.00 28.53 106 ARG C O 1
ATOM 6238 N N . LEU C 1 128 ? -22.787 -11.479 34.790 1.00 27.02 107 LEU C N 1
ATOM 6239 C CA . LEU C 1 128 ? -23.670 -11.514 33.633 1.00 25.34 107 LEU C CA 1
ATOM 6240 C C . LEU C 1 128 ? -24.305 -12.893 33.441 1.00 26.10 107 LEU C C 1
ATOM 6241 O O . LEU C 1 128 ? -25.511 -12.996 33.216 1.00 26.32 107 LEU C O 1
ATOM 6246 N N . SER C 1 129 ? -23.516 -13.959 33.543 1.00 25.71 108 SER C N 1
ATOM 6247 C CA . SER C 1 129 ? -24.088 -15.292 33.346 1.00 27.98 108 SER C CA 1
ATOM 6248 C C . SER C 1 129 ? -25.162 -15.558 34.395 1.00 28.12 108 SER C C 1
ATOM 6249 O O . SER C 1 129 ? -26.108 -16.319 34.168 1.00 27.84 108 SER C O 1
ATOM 6252 N N . HIS C 1 130 ? -25.014 -14.906 35.540 1.00 29.08 109 HIS C N 1
ATOM 6253 C CA . HIS C 1 130 ? -25.963 -15.060 36.623 1.00 29.77 109 HIS C CA 1
ATOM 6254 C C . HIS C 1 130 ? -27.240 -14.254 36.395 1.00 28.50 109 HIS C C 1
ATOM 6255 O O . HIS C 1 130 ? -28.277 -14.547 36.980 1.00 30.57 109 HIS C O 1
ATOM 6262 N N . SER C 1 131 ? -27.167 -13.236 35.551 1.00 26.47 110 SER C N 1
ATOM 6263 C CA . SER C 1 131 ? -28.341 -12.424 35.277 1.00 25.32 110 SER C CA 1
ATOM 6264 C C . SER C 1 131 ? -29.296 -13.143 34.310 1.00 24.43 110 SER C C 1
ATOM 6265 O O . SER C 1 131 ? -30.441 -12.725 34.126 1.00 23.95 110 SER C O 1
ATOM 6268 N N . VAL C 1 132 ? -28.823 -14.222 33.697 1.00 23.27 111 VAL C N 1
ATOM 6269 C CA . VAL C 1 132 ? -29.654 -14.993 32.777 1.00 24.08 111 VAL C CA 1
ATOM 6270 C C . VAL C 1 132 ? -29.959 -16.373 33.357 1.00 24.99 111 VAL C C 1
ATOM 6271 O O . VAL C 1 132 ? -30.463 -17.244 32.671 1.00 24.56 111 VAL C O 1
ATOM 6275 N N . GLU C 1 133 ? -29.666 -16.553 34.637 1.00 28.51 112 GLU C N 1
ATOM 6276 C CA . GLU C 1 133 ? -29.892 -17.827 35.307 1.00 32.51 112 GLU C CA 1
ATOM 6277 C C . GLU C 1 133 ? -31.368 -18.216 35.389 1.00 33.79 112 GLU C C 1
ATOM 6278 O O . GLU C 1 133 ? -31.734 -19.364 35.141 1.00 32.87 112 GLU C O 1
ATOM 6284 N N . ASN C 1 134 ? -32.215 -17.256 35.732 1.00 35.45 113 ASN C N 1
ATOM 6285 C CA . ASN C 1 134 ? -33.638 -17.523 35.865 1.00 37.13 113 ASN C CA 1
ATOM 6286 C C . ASN C 1 134 ? -34.487 -17.039 34.697 1.00 36.77 113 ASN C C 1
ATOM 6287 O O . ASN C 1 134 ? -35.710 -16.926 34.818 1.00 37.46 113 ASN C O 1
ATOM 6292 N N . ALA C 1 135 ? -33.848 -16.763 33.568 1.00 36.68 114 ALA C N 1
ATOM 6293 C CA . ALA C 1 135 ? -34.571 -16.290 32.390 1.00 37.57 114 ALA C CA 1
ATOM 6294 C C . ALA C 1 135 ? -35.385 -17.413 31.729 1.00 37.44 114 ALA C C 1
ATOM 6295 O O . ALA C 1 135 ? -34.943 -18.565 31.668 1.00 37.81 114 ALA C O 1
ATOM 6297 N N . ILE C 1 136 ? -36.573 -17.061 31.242 1.00 36.48 115 ILE C N 1
ATOM 6298 C CA . ILE C 1 136 ? -37.469 -18.009 30.580 1.00 36.00 115 ILE C CA 1
ATOM 6299 C C . ILE C 1 136 ? -37.435 -17.817 29.071 1.00 34.79 115 ILE C C 1
ATOM 6300 O O . ILE C 1 136 ? -38.078 -18.550 28.330 1.00 35.22 115 ILE C O 1
ATOM 6305 N N . SER C 1 137 ? -36.706 -16.815 28.611 1.00 33.37 116 SER C N 1
ATOM 6306 C CA . SER C 1 137 ? -36.661 -16.563 27.186 1.00 32.65 116 SER C CA 1
ATOM 6307 C C . SER C 1 137 ? -35.276 -16.210 26.688 1.00 34.09 116 SER C C 1
ATOM 6308 O O . SER C 1 137 ? -34.454 -15.657 27.419 1.00 34.21 116 SER C O 1
ATOM 6311 N N . VAL C 1 138 ? -35.029 -16.531 25.426 1.00 35.24 117 VAL C N 1
ATOM 6312 C CA . VAL C 1 138 ? -33.748 -16.250 24.814 1.00 36.79 117 VAL C CA 1
ATOM 6313 C C . VAL C 1 138 ? -33.627 -14.730 24.633 1.00 36.12 117 VAL C C 1
ATOM 6314 O O . VAL C 1 138 ? -32.621 -14.132 25.023 1.00 35.59 117 VAL C O 1
ATOM 6318 N N . ASN C 1 139 ? -34.666 -14.114 24.068 1.00 35.53 118 ASN C N 1
ATOM 6319 C CA . ASN C 1 139 ? -34.700 -12.669 23.843 1.00 35.36 118 ASN C CA 1
ATOM 6320 C C . ASN C 1 139 ? -34.488 -11.941 25.151 1.00 34.59 118 ASN C C 1
ATOM 6321 O O . ASN C 1 139 ? -33.799 -10.928 25.218 1.00 36.22 118 ASN C O 1
ATOM 6326 N N . GLU C 1 140 ? -35.104 -12.466 26.196 1.00 33.64 119 GLU C N 1
ATOM 6327 C CA . GLU C 1 140 ? -34.996 -11.877 27.513 1.00 32.12 119 GLU C CA 1
ATOM 6328 C C . GLU C 1 140 ? -33.576 -11.999 28.061 1.00 30.78 119 GLU C C 1
ATOM 6329 O O . GLU C 1 140 ? -32.999 -11.019 28.538 1.00 30.16 119 GLU C O 1
ATOM 6335 N N . ALA C 1 141 ? -33.029 -13.211 27.999 1.00 28.29 120 ALA C N 1
ATOM 6336 C CA . ALA C 1 141 ? -31.686 -13.476 28.497 1.00 27.26 120 ALA C CA 1
ATOM 6337 C C . ALA C 1 141 ? -30.663 -12.560 27.834 1.00 27.21 120 ALA C C 1
ATOM 6338 O O . ALA C 1 141 ? -29.720 -12.096 28.485 1.00 26.57 120 ALA C O 1
ATOM 6340 N N . LYS C 1 142 ? -30.848 -12.305 26.542 1.00 25.45 121 LYS C N 1
ATOM 6341 C CA . LYS C 1 142 ? -29.939 -11.430 25.821 1.00 25.65 121 LYS C CA 1
ATOM 6342 C C . LYS C 1 142 ? -30.047 -10.027 26.398 1.00 26.09 121 LYS C C 1
ATOM 6343 O O . LYS C 1 142 ? -29.043 -9.419 26.758 1.00 26.77 121 LYS C O 1
ATOM 6349 N N . THR C 1 143 ? -31.275 -9.530 26.511 1.00 26.28 122 THR C N 1
ATOM 6350 C CA . THR C 1 143 ? -31.518 -8.212 27.066 1.00 26.17 122 THR C CA 1
ATOM 6351 C C . THR C 1 143 ? -30.974 -8.101 28.496 1.00 25.25 122 THR C C 1
ATOM 6352 O O . THR C 1 143 ? -30.512 -7.031 28.913 1.00 25.50 122 THR C O 1
ATOM 6356 N N . ASN C 1 144 ? -31.032 -9.193 29.252 1.00 22.69 123 ASN C N 1
ATOM 6357 C CA . ASN C 1 144 ? -30.513 -9.173 30.612 1.00 21.31 123 ASN C CA 1
ATOM 6358 C C . ASN C 1 144 ? -29.021 -8.897 30.518 1.00 22.03 123 ASN C C 1
ATOM 6359 O O . ASN C 1 144 ? -28.472 -8.067 31.251 1.00 23.36 123 ASN C O 1
ATOM 6364 N N . LEU C 1 145 ? -28.365 -9.585 29.593 1.00 22.23 124 LEU C N 1
ATOM 6365 C CA . LEU C 1 145 ? -26.932 -9.415 29.425 1.00 21.69 124 LEU C CA 1
ATOM 6366 C C . LEU C 1 145 ? -26.537 -7.973 29.101 1.00 21.53 124 LEU C C 1
ATOM 6367 O O . LEU C 1 145 ? -25.652 -7.416 29.750 1.00 22.16 124 LEU C O 1
ATOM 6372 N N . VAL C 1 146 ? -27.187 -7.353 28.120 1.00 19.51 125 VAL C N 1
ATOM 6373 C CA . VAL C 1 146 ? -26.832 -5.976 27.776 1.00 19.61 125 VAL C CA 1
ATOM 6374 C C . VAL C 1 146 ? -27.103 -5.011 28.942 1.00 21.49 125 VAL C C 1
ATOM 6375 O O . VAL C 1 146 ? -26.270 -4.148 29.257 1.00 21.82 125 VAL C O 1
ATOM 6379 N N . HIS C 1 147 ? -28.260 -5.171 29.585 1.00 21.31 126 HIS C N 1
ATOM 6380 C CA . HIS C 1 147 ? -28.650 -4.331 30.719 1.00 21.42 126 HIS C CA 1
ATOM 6381 C C . HIS C 1 147 ? -27.718 -4.494 31.927 1.00 20.54 126 HIS C C 1
ATOM 6382 O O . HIS C 1 147 ? -27.474 -3.543 32.667 1.00 19.42 126 HIS C O 1
ATOM 6389 N N . GLU C 1 148 ? -27.211 -5.709 32.124 1.00 20.12 127 GLU C N 1
ATOM 6390 C CA . GLU C 1 148 ? -26.340 -6.013 33.254 1.00 19.61 127 GLU C CA 1
ATOM 6391 C C . GLU C 1 148 ? -24.906 -5.502 33.047 1.00 18.71 127 GLU C C 1
ATOM 6392 O O . GLU C 1 148 ? -24.227 -5.143 34.001 1.00 17.88 127 GLU C O 1
ATOM 6398 N N . ALA C 1 149 ? -24.441 -5.463 31.807 1.00 19.17 128 ALA C N 1
ATOM 6399 C CA . ALA C 1 149 ? -23.086 -4.973 31.546 1.00 18.99 128 ALA C CA 1
ATOM 6400 C C . ALA C 1 149 ? -23.080 -3.448 31.669 1.00 20.14 128 ALA C C 1
ATOM 6401 O O . ALA C 1 149 ? -22.118 -2.858 32.156 1.00 20.95 128 ALA C O 1
ATOM 6403 N N . ILE C 1 150 ? -24.158 -2.811 31.222 1.00 20.60 129 ILE C N 1
ATOM 6404 C CA . ILE C 1 150 ? -24.253 -1.364 31.329 1.00 21.83 129 ILE C CA 1
ATOM 6405 C C . ILE C 1 150 ? -24.337 -0.993 32.812 1.00 20.78 129 ILE C C 1
ATOM 6406 O O . ILE C 1 150 ? -23.719 -0.029 33.253 1.00 19.62 129 ILE C O 1
ATOM 6411 N N . GLN C 1 151 ? -25.089 -1.769 33.582 1.00 20.11 130 GLN C N 1
ATOM 6412 C CA . GLN C 1 151 ? -25.197 -1.491 35.002 1.00 21.21 130 GLN C CA 1
ATOM 6413 C C . GLN C 1 151 ? -23.821 -1.550 35.642 1.00 21.39 130 GLN C C 1
ATOM 6414 O O . GLN C 1 151 ? -23.522 -0.780 36.552 1.00 23.68 130 GLN C O 1
ATOM 6420 N N . ILE C 1 152 ? -22.977 -2.462 35.169 1.00 20.95 131 ILE C N 1
ATOM 6421 C CA . ILE C 1 152 ? -21.632 -2.572 35.713 1.00 20.08 131 ILE C CA 1
ATOM 6422 C C . ILE C 1 152 ? -20.879 -1.259 35.507 1.00 19.11 131 ILE C C 1
ATOM 6423 O O . ILE C 1 152 ? -20.351 -0.690 36.457 1.00 18.60 131 ILE C O 1
ATOM 6428 N N . GLN C 1 153 ? -20.853 -0.771 34.271 1.00 18.68 132 GLN C N 1
ATOM 6429 C CA . GLN C 1 153 ? -20.168 0.477 33.950 1.00 19.34 132 GLN C CA 1
ATOM 6430 C C . GLN C 1 153 ? -20.666 1.646 34.800 1.00 20.23 132 GLN C C 1
ATOM 6431 O O . GLN C 1 153 ? -19.877 2.340 35.450 1.00 20.83 132 GLN C O 1
ATOM 6437 N N . VAL C 1 154 ? -21.979 1.863 34.791 1.00 20.11 133 VAL C N 1
ATOM 6438 C CA . VAL C 1 154 ? -22.576 2.946 35.555 1.00 19.17 133 VAL C CA 1
ATOM 6439 C C . VAL C 1 154 ? -22.250 2.859 37.050 1.00 20.24 133 VAL C C 1
ATOM 6440 O O . VAL C 1 154 ? -21.965 3.874 37.688 1.00 21.40 133 VAL C O 1
ATOM 6444 N N . GLU C 1 155 ? -22.281 1.663 37.623 1.00 20.49 134 GLU C N 1
ATOM 6445 C CA . GLU C 1 155 ? -21.930 1.543 39.037 1.00 22.33 134 GLU C CA 1
ATOM 6446 C C . GLU C 1 155 ? -20.449 1.899 39.271 1.00 22.36 134 GLU C C 1
ATOM 6447 O O . GLU C 1 155 ? -20.109 2.563 40.254 1.00 20.51 134 GLU C O 1
ATOM 6453 N N . ASP C 1 156 ? -19.577 1.463 38.361 1.00 23.06 135 ASP C N 1
ATOM 6454 C CA . ASP C 1 156 ? -18.138 1.732 38.469 1.00 24.19 135 ASP C CA 1
ATOM 6455 C C . ASP C 1 156 ? -17.875 3.230 38.561 1.00 24.67 135 ASP C C 1
ATOM 6456 O O . ASP C 1 156 ? -17.021 3.678 39.332 1.00 24.71 135 ASP C O 1
ATOM 6461 N N . GLU C 1 157 ? -18.616 4.001 37.768 1.00 24.29 136 GLU C N 1
ATOM 6462 C CA . GLU C 1 157 ? -18.462 5.452 37.757 1.00 22.62 136 GLU C CA 1
ATOM 6463 C C . GLU C 1 157 ? -18.745 6.021 39.143 1.00 22.86 136 GLU C C 1
ATOM 6464 O O . GLU C 1 157 ? -17.956 6.805 39.684 1.00 22.21 136 GLU C O 1
ATOM 6470 N N . GLU C 1 158 ? -19.869 5.603 39.716 1.00 21.29 137 GLU C N 1
ATOM 6471 C CA . GLU C 1 158 ? -20.273 6.070 41.024 1.00 21.56 137 GLU C CA 1
ATOM 6472 C C . GLU C 1 158 ? -19.278 5.641 42.103 1.00 21.49 137 GLU C C 1
ATOM 6473 O O . GLU C 1 158 ? -19.021 6.392 43.049 1.00 24.26 137 GLU C O 1
ATOM 6479 N N . THR C 1 159 ? -18.709 4.448 41.965 1.00 19.55 138 THR C N 1
ATOM 6480 C CA . THR C 1 159 ? -17.731 3.981 42.938 1.00 20.37 138 THR C CA 1
ATOM 6481 C C . THR C 1 159 ? -16.431 4.788 42.819 1.00 20.92 138 THR C C 1
ATOM 6482 O O . THR C 1 159 ? -15.810 5.120 43.819 1.00 21.42 138 THR C O 1
ATOM 6486 N N . CYS C 1 160 ? -16.020 5.113 41.599 1.00 21.17 139 CYS C N 1
ATOM 6487 C CA . CYS C 1 160 ? -14.803 5.893 41.427 1.00 21.72 139 CYS C CA 1
ATOM 6488 C C . CYS C 1 160 ? -14.983 7.274 42.051 1.00 20.64 139 CYS C C 1
ATOM 6489 O O . CYS C 1 160 ? -14.048 7.822 42.634 1.00 18.99 139 CYS C O 1
ATOM 6492 N N . ARG C 1 161 ? -16.186 7.835 41.934 1.00 19.76 140 ARG C N 1
ATOM 6493 C CA . ARG C 1 161 ? -16.452 9.140 42.534 1.00 18.73 140 ARG C CA 1
ATOM 6494 C C . ARG C 1 161 ? -16.267 9.053 44.045 1.00 18.62 140 ARG C C 1
ATOM 6495 O O . ARG C 1 161 ? -15.558 9.866 44.629 1.00 19.04 140 ARG C O 1
ATOM 6503 N N . LEU C 1 162 ? -16.898 8.056 44.666 1.00 17.97 141 LEU C N 1
ATOM 6504 C CA . LEU C 1 162 ? -16.827 7.881 46.114 1.00 18.54 141 LEU C CA 1
ATOM 6505 C C . LEU C 1 162 ? -15.420 7.573 46.610 1.00 19.28 141 LEU C C 1
ATOM 6506 O O . LEU C 1 162 ? -15.010 8.010 47.684 1.00 18.45 141 LEU C O 1
ATOM 6511 N N . ILE C 1 163 ? -14.677 6.817 45.817 1.00 20.41 142 ILE C N 1
ATOM 6512 C CA . ILE C 1 163 ? -13.311 6.468 46.159 1.00 19.73 142 ILE C CA 1
ATOM 6513 C C . ILE C 1 163 ? -12.442 7.718 46.135 1.00 20.79 142 ILE C C 1
ATOM 6514 O O . ILE C 1 163 ? -11.602 7.926 47.015 1.00 22.95 142 ILE C O 1
ATOM 6519 N N . GLY C 1 164 ? -12.644 8.554 45.126 1.00 21.07 143 GLY C N 1
ATOM 6520 C CA . GLY C 1 164 ? -11.851 9.766 45.017 1.00 22.93 143 GLY C CA 1
ATOM 6521 C C . GLY C 1 164 ? -12.161 10.722 46.143 1.00 24.20 143 GLY C C 1
ATOM 6522 O O . GLY C 1 164 ? -11.285 11.394 46.672 1.00 24.16 143 GLY C O 1
ATOM 6523 N N . GLN C 1 165 ? -13.429 10.751 46.523 1.00 26.18 144 GLN C N 1
ATOM 6524 C CA . GLN C 1 165 ? -13.917 11.615 47.579 1.00 28.06 144 GLN C CA 1
ATOM 6525 C C . GLN C 1 165 ? -13.468 11.158 48.973 1.00 27.87 144 GLN C C 1
ATOM 6526 O O . GLN C 1 165 ? -13.228 11.980 49.856 1.00 28.52 144 GLN C O 1
ATOM 6532 N N . ASN C 1 166 ? -13.344 9.851 49.173 1.00 26.99 145 ASN C N 1
ATOM 6533 C CA . ASN C 1 166 ? -12.928 9.335 50.477 1.00 25.55 145 ASN C CA 1
ATOM 6534 C C . ASN C 1 166 ? -11.420 9.282 50.681 1.00 24.30 145 ASN C C 1
ATOM 6535 O O . ASN C 1 166 ? -10.931 9.461 51.794 1.00 22.56 145 ASN C O 1
ATOM 6540 N N . ALA C 1 167 ? -10.675 9.018 49.617 1.00 24.14 146 ALA C N 1
ATOM 6541 C CA . ALA C 1 167 ? -9.229 8.955 49.757 1.00 24.63 146 ALA C CA 1
ATOM 6542 C C . ALA C 1 167 ? -8.669 10.355 49.980 1.00 25.52 146 ALA C C 1
ATOM 6543 O O . ALA C 1 167 ? -7.596 10.514 50.583 1.00 25.88 146 ALA C O 1
ATOM 6545 N N . LEU C 1 168 ? -9.400 11.369 49.513 1.00 23.96 147 LEU C N 1
ATOM 6546 C CA . LEU C 1 168 ? -8.934 12.747 49.644 1.00 23.24 147 LEU C CA 1
ATOM 6547 C C . LEU C 1 168 ? -8.755 13.208 51.082 1.00 22.25 147 LEU C C 1
ATOM 6548 O O . LEU C 1 168 ? -7.873 14.014 51.364 1.00 22.43 147 LEU C O 1
ATOM 6553 N N . GLN C 1 169 ? -9.571 12.703 51.997 1.00 22.25 148 GLN C N 1
ATOM 6554 C CA . GLN C 1 169 ? -9.434 13.121 53.384 1.00 24.92 148 GLN C CA 1
ATOM 6555 C C . GLN C 1 169 ? -8.138 12.622 53.991 1.00 24.86 148 GLN C C 1
ATOM 6556 O O . GLN C 1 169 ? -7.770 13.015 55.095 1.00 25.43 148 GLN C O 1
ATOM 6562 N N . LEU C 1 170 ? -7.434 11.767 53.258 1.00 24.25 149 LEU C N 1
ATOM 6563 C CA . LEU C 1 170 ? -6.164 11.241 53.735 1.00 21.91 149 LEU C CA 1
ATOM 6564 C C . LEU C 1 170 ? -5.039 12.235 53.516 1.00 21.41 149 LEU C C 1
ATOM 6565 O O . LEU C 1 170 ? -3.995 12.142 54.156 1.00 21.08 149 LEU C O 1
ATOM 6570 N N . PHE C 1 171 ? -5.263 13.205 52.634 1.00 21.01 150 PHE C N 1
ATOM 6571 C CA . PHE C 1 171 ? -4.227 14.173 52.304 1.00 20.53 150 PHE C CA 1
ATOM 6572 C C . PHE C 1 171 ? -4.493 15.620 52.706 1.00 21.74 150 PHE C C 1
ATOM 6573 O O . PHE C 1 171 ? -5.607 15.987 53.097 1.00 23.47 150 PHE C O 1
ATOM 6581 N N . LYS C 1 172 ? -3.451 16.440 52.611 1.00 20.77 151 LYS C N 1
ATOM 6582 C CA . LYS C 1 172 ? -3.564 17.849 52.941 1.00 21.99 151 LYS C CA 1
ATOM 6583 C C . LYS C 1 172 ? -2.800 18.692 51.920 1.00 22.41 151 LYS C C 1
ATOM 6584 O O . LYS C 1 172 ? -1.977 18.179 51.161 1.00 22.71 151 LYS C O 1
ATOM 6590 N N . LYS C 1 173 ? -3.092 19.986 51.898 1.00 21.98 152 LYS C N 1
ATOM 6591 C CA . LYS C 1 173 ? -2.455 20.912 50.974 1.00 21.69 152 LYS C CA 1
ATOM 6592 C C . LYS C 1 173 ? -0.939 20.774 50.929 1.00 21.86 152 LYS C C 1
ATOM 6593 O O . LYS C 1 173 ? -0.272 20.700 51.961 1.00 22.37 152 LYS C O 1
ATOM 6599 N N . GLY C 1 174 ? -0.398 20.744 49.723 1.00 22.01 153 GLY C N 1
ATOM 6600 C CA . GLY C 1 174 ? 1.037 20.676 49.576 1.00 22.12 153 GLY C CA 1
ATOM 6601 C C . GLY C 1 174 ? 1.737 19.348 49.733 1.00 22.32 153 GLY C C 1
ATOM 6602 O O . GLY C 1 174 ? 2.924 19.276 49.438 1.00 21.67 153 GLY C O 1
ATOM 6603 N N . ASP C 1 175 ? 1.061 18.294 50.180 1.00 25.20 154 ASP C N 1
ATOM 6604 C CA . ASP C 1 175 ? 1.790 17.034 50.309 1.00 27.41 154 ASP C CA 1
ATOM 6605 C C . ASP C 1 175 ? 2.047 16.336 48.975 1.00 25.48 154 ASP C C 1
ATOM 6606 O O . ASP C 1 175 ? 1.293 16.484 48.019 1.00 25.42 154 ASP C O 1
ATOM 6611 N N . ARG C 1 176 ? 3.145 15.595 48.922 1.00 24.81 155 ARG C N 1
ATOM 6612 C CA . ARG C 1 176 ? 3.560 14.891 47.721 1.00 23.14 155 ARG C CA 1
ATOM 6613 C C . ARG C 1 176 ? 3.218 13.404 47.779 1.00 21.43 155 ARG C C 1
ATOM 6614 O O . ARG C 1 176 ? 3.631 12.692 48.693 1.00 20.86 155 ARG C O 1
ATOM 6622 N N . ILE C 1 177 ? 2.471 12.946 46.778 1.00 19.14 156 ILE C N 1
ATOM 6623 C CA . ILE C 1 177 ? 2.012 11.564 46.707 1.00 17.66 156 ILE C CA 1
ATOM 6624 C C . ILE C 1 177 ? 2.654 10.762 45.581 1.00 17.01 156 ILE C C 1
ATOM 6625 O O . ILE C 1 177 ? 2.644 11.192 44.428 1.00 16.55 156 ILE C O 1
ATOM 6630 N N . MET C 1 178 ? 3.219 9.604 45.918 1.00 15.31 157 MET C N 1
ATOM 6631 C CA . MET C 1 178 ? 3.829 8.733 44.914 1.00 16.28 157 MET C CA 1
ATOM 6632 C C . MET C 1 178 ? 2.799 7.683 44.498 1.00 14.76 157 MET C C 1
ATOM 6633 O O . MET C 1 178 ? 1.944 7.298 45.293 1.00 15.30 157 MET C O 1
ATOM 6638 N N . THR C 1 179 ? 2.860 7.243 43.249 1.00 13.66 158 THR C N 1
ATOM 6639 C CA . THR C 1 179 ? 1.952 6.207 42.787 1.00 16.36 158 THR C CA 1
ATOM 6640 C C . THR C 1 179 ? 2.653 5.318 41.769 1.00 16.03 158 THR C C 1
ATOM 6641 O O . THR C 1 179 ? 3.791 5.590 41.374 1.00 12.60 158 THR C O 1
ATOM 6645 N N . ILE C 1 180 ? 1.975 4.257 41.344 1.00 16.36 159 ILE C N 1
ATOM 6646 C CA . ILE C 1 180 ? 2.559 3.335 40.371 1.00 17.59 159 ILE C CA 1
ATOM 6647 C C . ILE C 1 180 ? 1.496 2.851 39.388 1.00 16.96 159 ILE C C 1
ATOM 6648 O O . ILE C 1 180 ? 0.312 2.894 39.682 1.00 15.78 159 ILE C O 1
ATOM 6653 N N . CYS C 1 181 ? 1.929 2.391 38.222 1.00 16.74 160 CYS C N 1
ATOM 6654 C CA . CYS C 1 181 ? 1.014 1.959 37.182 1.00 18.17 160 CYS C CA 1
ATOM 6655 C C . CYS C 1 181 ? 0.068 3.118 36.833 1.00 18.97 160 CYS C C 1
ATOM 6656 O O . CYS C 1 181 ? 0.448 4.298 36.953 1.00 17.39 160 CYS C O 1
ATOM 6659 N N . ASN C 1 182 ? -1.152 2.789 36.403 1.00 17.71 161 ASN C N 1
ATOM 6660 C CA . ASN C 1 182 ? -2.127 3.811 36.018 1.00 18.02 161 ASN C CA 1
ATOM 6661 C C . ASN C 1 182 ? -3.547 3.446 36.436 1.00 16.91 161 ASN C C 1
ATOM 6662 O O . ASN C 1 182 ? -4.281 2.814 35.688 1.00 17.86 161 ASN C O 1
ATOM 6667 N N . ALA C 1 183 ? -3.919 3.842 37.645 1.00 17.69 162 ALA C N 1
ATOM 6668 C CA . ALA C 1 183 ? -5.253 3.582 38.177 1.00 18.28 162 ALA C CA 1
ATOM 6669 C C . ALA C 1 183 ? -6.065 4.871 38.048 1.00 19.04 162 ALA C C 1
ATOM 6670 O O . ALA C 1 183 ? -6.444 5.488 39.046 1.00 18.79 162 ALA C O 1
ATOM 6672 N N . GLY C 1 184 ? -6.322 5.267 36.802 1.00 20.60 163 GLY C N 1
ATOM 6673 C CA . GLY C 1 184 ? -7.049 6.495 36.532 1.00 19.35 163 GLY C CA 1
ATOM 6674 C C . GLY C 1 184 ? -8.290 6.396 35.662 1.00 20.21 163 GLY C C 1
ATOM 6675 O O . GLY C 1 184 ? -8.868 5.323 35.480 1.00 20.89 163 GLY C O 1
ATOM 6676 N N . SER C 1 185 ? -8.674 7.541 35.105 1.00 20.97 164 SER C N 1
ATOM 6677 C CA . SER C 1 185 ? -9.872 7.689 34.285 1.00 21.32 164 SER C CA 1
ATOM 6678 C C . SER C 1 185 ? -10.030 6.758 33.098 1.00 21.59 164 SER C C 1
ATOM 6679 O O . SER C 1 185 ? -11.156 6.453 32.701 1.00 22.93 164 SER C O 1
ATOM 6682 N N . ILE C 1 186 ? -8.925 6.302 32.526 1.00 20.29 165 ILE C N 1
ATOM 6683 C CA . ILE C 1 186 ? -9.017 5.404 31.388 1.00 18.76 165 ILE C CA 1
ATOM 6684 C C . ILE C 1 186 ? -8.856 3.924 31.742 1.00 19.93 165 ILE C C 1
ATOM 6685 O O . ILE C 1 186 ? -8.987 3.062 30.878 1.00 20.59 165 ILE C O 1
ATOM 6690 N N . ALA C 1 187 ? -8.576 3.628 33.007 1.00 19.99 166 ALA C N 1
ATOM 6691 C CA . ALA C 1 187 ? -8.414 2.240 33.439 1.00 21.71 166 ALA C CA 1
ATOM 6692 C C . ALA C 1 187 ? -9.670 1.783 34.195 1.00 21.74 166 ALA C C 1
ATOM 6693 O O . ALA C 1 187 ? -9.691 0.726 34.829 1.00 19.15 166 ALA C O 1
ATOM 6695 N N . THR C 1 188 ? -10.710 2.607 34.104 1.00 21.64 167 THR C N 1
ATOM 6696 C CA . THR C 1 188 ? -11.991 2.385 34.762 1.00 21.06 167 THR C CA 1
ATOM 6697 C C . THR C 1 188 ? -13.011 3.057 33.847 1.00 20.77 167 THR C C 1
ATOM 6698 O O . THR C 1 188 ? -12.637 3.584 32.806 1.00 21.62 167 THR C O 1
ATOM 6702 N N . SER C 1 189 ? -14.289 3.053 34.221 1.00 19.99 168 SER C N 1
ATOM 6703 C CA . SER C 1 189 ? -15.302 3.716 33.389 1.00 19.14 168 SER C CA 1
ATOM 6704 C C . SER C 1 189 ? -14.850 5.162 33.113 1.00 19.13 168 SER C C 1
ATOM 6705 O O . SER C 1 189 ? -14.840 5.629 31.960 1.00 15.85 168 SER C O 1
ATOM 6708 N N . ARG C 1 190 ? -14.468 5.845 34.192 1.00 17.40 169 ARG C N 1
ATOM 6709 C CA . ARG C 1 190 ? -13.977 7.223 34.161 1.00 18.23 169 ARG C CA 1
ATOM 6710 C C . ARG C 1 190 ? -13.637 7.663 35.583 1.00 18.41 169 ARG C C 1
ATOM 6711 O O . ARG C 1 190 ? -13.935 6.946 36.540 1.00 19.54 169 ARG C O 1
ATOM 6719 N N . TYR C 1 191 ? -12.999 8.823 35.717 1.00 17.53 170 TYR C N 1
ATOM 6720 C CA . TYR C 1 191 ? -12.604 9.352 37.028 1.00 17.57 170 TYR C CA 1
ATOM 6721 C C . TYR C 1 191 ? -11.400 8.603 37.612 1.00 18.42 170 TYR C C 1
ATOM 6722 O O . TYR C 1 191 ? -10.411 9.223 38.019 1.00 19.16 170 TYR C O 1
ATOM 6731 N N . GLY C 1 192 ? -11.484 7.274 37.657 1.00 16.48 171 GLY C N 1
ATOM 6732 C CA . GLY C 1 192 ? -10.377 6.497 38.184 1.00 15.90 171 GLY C CA 1
ATOM 6733 C C . GLY C 1 192 ? -10.520 6.098 39.639 1.00 15.39 171 GLY C C 1
ATOM 6734 O O . GLY C 1 192 ? -11.541 6.367 40.270 1.00 15.63 171 GLY C O 1
ATOM 6735 N N . THR C 1 193 ? -9.497 5.432 40.165 1.00 14.21 172 THR C N 1
ATOM 6736 C CA . THR C 1 193 ? -9.500 4.997 41.551 1.00 14.36 172 THR C CA 1
ATOM 6737 C C . THR C 1 193 ? -8.368 5.657 42.332 1.00 12.82 172 THR C C 1
ATOM 6738 O O . THR C 1 193 ? -8.615 6.555 43.116 1.00 13.38 172 THR C O 1
ATOM 6742 N N . ALA C 1 194 ? -7.131 5.239 42.105 1.00 12.60 173 ALA C N 1
ATOM 6743 C CA . ALA C 1 194 ? -6.009 5.831 42.827 1.00 14.00 173 ALA C CA 1
ATOM 6744 C C . ALA C 1 194 ? -5.793 7.304 42.475 1.00 14.66 173 ALA C C 1
ATOM 6745 O O . ALA C 1 194 ? -5.413 8.090 43.331 1.00 15.32 173 ALA C O 1
ATOM 6747 N N . LEU C 1 195 ? -6.032 7.672 41.221 1.00 14.64 174 LEU C N 1
ATOM 6748 C CA . LEU C 1 195 ? -5.846 9.053 40.783 1.00 16.74 174 LEU C CA 1
ATOM 6749 C C . LEU C 1 195 ? -7.075 9.941 41.034 1.00 16.80 174 LEU C C 1
ATOM 6750 O O . LEU C 1 195 ? -6.962 11.163 41.053 1.00 17.31 174 LEU C O 1
ATOM 6755 N N . ALA C 1 196 ? -8.240 9.332 41.232 1.00 16.41 175 ALA C N 1
ATOM 6756 C CA . ALA C 1 196 ? -9.466 10.107 41.447 1.00 17.55 175 ALA C CA 1
ATOM 6757 C C . ALA C 1 196 ? -9.298 11.277 42.418 1.00 17.56 175 ALA C C 1
ATOM 6758 O O . ALA C 1 196 ? -9.734 12.385 42.125 1.00 17.85 175 ALA C O 1
ATOM 6760 N N . PRO C 1 197 ? -8.655 11.050 43.580 1.00 18.20 176 PRO C N 1
ATOM 6761 C CA . PRO C 1 197 ? -8.449 12.111 44.575 1.00 19.26 176 PRO C CA 1
ATOM 6762 C C . PRO C 1 197 ? -7.697 13.323 44.029 1.00 19.76 176 PRO C C 1
ATOM 6763 O O . PRO C 1 197 ? -7.929 14.445 44.472 1.00 21.65 176 PRO C O 1
ATOM 6767 N N . PHE C 1 198 ? -6.804 13.096 43.067 1.00 20.09 177 PHE C N 1
ATOM 6768 C CA . PHE C 1 198 ? -6.007 14.176 42.495 1.00 18.54 177 PHE C CA 1
ATOM 6769 C C . PHE C 1 198 ? -6.882 15.107 41.678 1.00 19.70 177 PHE C C 1
ATOM 6770 O O . PHE C 1 198 ? -6.758 16.328 41.750 1.00 17.96 177 PHE C O 1
ATOM 6778 N N . TYR C 1 199 ? -7.766 14.521 40.885 1.00 20.09 178 TYR C N 1
ATOM 6779 C CA . TYR C 1 199 ? -8.669 15.313 40.072 1.00 20.52 178 TYR C CA 1
ATOM 6780 C C . TYR C 1 199 ? -9.592 16.117 40.999 1.00 20.55 178 TYR C C 1
ATOM 6781 O O . TYR C 1 199 ? -9.889 17.288 40.748 1.00 20.37 178 TYR C O 1
ATOM 6790 N N . LEU C 1 200 ? -10.035 15.480 42.077 1.00 20.70 179 LEU C N 1
ATOM 6791 C CA . LEU C 1 200 ? -10.903 16.136 43.053 1.00 22.03 179 LEU C CA 1
ATOM 6792 C C . LEU C 1 200 ? -10.129 17.226 43.797 1.00 21.98 179 LEU C C 1
ATOM 6793 O O . LEU C 1 200 ? -10.589 18.364 43.892 1.00 24.04 179 LEU C O 1
ATOM 6798 N N . ALA C 1 201 ? -8.957 16.878 44.318 1.00 21.74 180 ALA C N 1
ATOM 6799 C CA . ALA C 1 201 ? -8.118 17.846 45.030 1.00 22.79 180 ALA C CA 1
ATOM 6800 C C . ALA C 1 201 ? -7.938 19.092 44.175 1.00 23.12 180 ALA C C 1
ATOM 6801 O O . ALA C 1 201 ? -7.879 20.215 44.679 1.00 23.47 180 ALA C O 1
ATOM 6803 N N . LYS C 1 202 ? -7.846 18.882 42.870 1.00 24.89 181 LYS C N 1
ATOM 6804 C CA . LYS C 1 202 ? -7.663 19.979 41.931 1.00 28.91 181 LYS C CA 1
ATOM 6805 C C . LYS C 1 202 ? -8.863 20.926 41.900 1.00 30.46 181 LYS C C 1
ATOM 6806 O O . LYS C 1 202 ? -8.695 22.147 41.880 1.00 30.86 181 LYS C O 1
ATOM 6812 N N . GLN C 1 203 ? -10.069 20.359 41.906 1.00 30.86 182 GLN C N 1
ATOM 6813 C CA . GLN C 1 203 ? -11.290 21.155 41.872 1.00 31.96 182 GLN C CA 1
ATOM 6814 C C . GLN C 1 203 ? -11.513 21.963 43.139 1.00 32.55 182 GLN C C 1
ATOM 6815 O O . GLN C 1 203 ? -12.207 22.982 43.112 1.00 32.48 182 GLN C O 1
ATOM 6821 N N . LYS C 1 204 ? -10.937 21.523 44.253 1.00 32.58 183 LYS C N 1
ATOM 6822 C CA . LYS C 1 204 ? -11.116 22.260 45.497 1.00 32.76 183 LYS C CA 1
ATOM 6823 C C . LYS C 1 204 ? -9.865 22.990 45.951 1.00 32.36 183 LYS C C 1
ATOM 6824 O O . LYS C 1 204 ? -9.793 23.486 47.075 1.00 33.15 183 LYS C O 1
ATOM 6830 N N . ASP C 1 205 ? -8.889 23.069 45.054 1.00 32.58 184 ASP C N 1
ATOM 6831 C CA . ASP C 1 205 ? -7.619 23.740 45.319 1.00 31.69 184 ASP C CA 1
ATOM 6832 C C . ASP C 1 205 ? -6.862 23.231 46.533 1.00 29.48 184 ASP C C 1
ATOM 6833 O O . ASP C 1 205 ? -6.368 24.018 47.338 1.00 28.32 184 ASP C O 1
ATOM 6838 N N . LEU C 1 206 ? -6.797 21.915 46.683 1.00 26.49 185 LEU C N 1
ATOM 6839 C CA . LEU C 1 206 ? -6.021 21.342 47.769 1.00 25.16 185 LEU C CA 1
ATOM 6840 C C . LEU C 1 206 ? -4.727 20.932 47.047 1.00 23.70 185 LEU C C 1
ATOM 6841 O O . LEU C 1 206 ? -4.617 19.830 46.512 1.00 24.84 185 LEU C O 1
ATOM 6846 N N . GLY C 1 207 ? -3.773 21.855 47.006 1.00 21.90 186 GLY C N 1
ATOM 6847 C CA . GLY C 1 207 ? -2.511 21.617 46.336 1.00 23.20 186 GLY C CA 1
ATOM 6848 C C . GLY C 1 207 ? -1.933 20.229 46.519 1.00 23.73 186 GLY C C 1
ATOM 6849 O O . GLY C 1 207 ? -1.783 19.758 47.651 1.00 25.36 186 GLY C O 1
ATOM 6850 N N . LEU C 1 208 ? -1.616 19.570 45.406 1.00 22.22 187 LEU C N 1
ATOM 6851 C CA . LEU C 1 208 ? -1.032 18.233 45.442 1.00 21.58 187 LEU C CA 1
ATOM 6852 C C . LEU C 1 208 ? 0.054 18.097 44.390 1.00 20.82 187 LEU C C 1
ATOM 6853 O O . LEU C 1 208 ? -0.081 18.615 43.284 1.00 19.72 187 LEU C O 1
ATOM 6858 N N . HIS C 1 209 ? 1.131 17.402 44.749 1.00 21.67 188 HIS C N 1
ATOM 6859 C CA . HIS C 1 209 ? 2.245 17.154 43.836 1.00 22.71 188 HIS C CA 1
ATOM 6860 C C . HIS C 1 209 ? 2.394 15.646 43.756 1.00 21.72 188 HIS C C 1
ATOM 6861 O O . HIS C 1 209 ? 2.729 14.987 44.740 1.00 20.95 188 HIS C O 1
ATOM 6868 N N . ILE C 1 210 ? 2.151 15.104 42.573 1.00 22.01 189 ILE C N 1
ATOM 6869 C CA . ILE C 1 210 ? 2.214 13.677 42.370 1.00 20.74 189 ILE C CA 1
ATOM 6870 C C . ILE C 1 210 ? 3.457 13.203 41.623 1.00 22.31 189 ILE C C 1
ATOM 6871 O O . ILE C 1 210 ? 3.852 13.756 40.595 1.00 24.48 189 ILE C O 1
ATOM 6876 N N . TYR C 1 211 ? 4.088 12.176 42.174 1.00 21.92 190 TYR C N 1
ATOM 6877 C CA . TYR C 1 211 ? 5.270 11.599 41.574 1.00 21.48 190 TYR C CA 1
ATOM 6878 C C . TYR C 1 211 ? 4.876 10.253 41.008 1.00 21.75 190 TYR C C 1
ATOM 6879 O O . TYR C 1 211 ? 4.440 9.378 41.750 1.00 21.72 190 TYR C O 1
ATOM 6888 N N . ALA C 1 212 ? 5.017 10.091 39.694 1.00 20.86 191 ALA C N 1
ATOM 6889 C CA . ALA C 1 212 ? 4.649 8.837 39.046 1.00 20.35 191 ALA C CA 1
ATOM 6890 C C . ALA C 1 212 ? 5.823 8.000 38.540 1.00 18.48 191 ALA C C 1
ATOM 6891 O O . ALA C 1 212 ? 6.656 8.466 37.774 1.00 18.37 191 ALA C O 1
ATOM 6893 N N . CYS C 1 213 ? 5.879 6.756 38.992 1.00 19.31 192 CYS C N 1
ATOM 6894 C CA . CYS C 1 213 ? 6.917 5.827 38.566 1.00 20.17 192 CYS C CA 1
ATOM 6895 C C . CYS C 1 213 ? 6.475 5.387 37.175 1.00 19.29 192 CYS C C 1
ATOM 6896 O O . CYS C 1 213 ? 5.331 4.962 37.003 1.00 20.51 192 CYS C O 1
ATOM 6899 N N . GLU C 1 214 ? 7.352 5.501 36.182 1.00 18.51 193 GLU C N 1
ATOM 6900 C CA . GLU C 1 214 ? 6.974 5.136 34.813 1.00 19.64 193 GLU C CA 1
ATOM 6901 C C . GLU C 1 214 ? 6.352 3.751 34.720 1.00 19.86 193 GLU C C 1
ATOM 6902 O O . GLU C 1 214 ? 5.589 3.477 33.797 1.00 20.11 193 GLU C O 1
ATOM 6908 N N . THR C 1 215 ? 6.680 2.890 35.680 1.00 18.24 194 THR C N 1
ATOM 6909 C CA . THR C 1 215 ? 6.108 1.560 35.745 1.00 17.27 194 THR C CA 1
ATOM 6910 C C . THR C 1 215 ? 6.501 0.620 34.613 1.00 18.72 194 THR C C 1
ATOM 6911 O O . THR C 1 215 ? 5.645 0.213 33.829 1.00 16.81 194 THR C O 1
ATOM 6915 N N . ARG C 1 216 ? 7.781 0.266 34.524 1.00 19.56 195 ARG C N 1
ATOM 6916 C CA . ARG C 1 216 ? 8.227 -0.653 33.479 1.00 20.64 195 ARG C CA 1
ATOM 6917 C C . ARG C 1 216 ? 7.544 -2.002 33.697 1.00 20.02 195 ARG C C 1
ATOM 6918 O O . ARG C 1 216 ? 7.051 -2.279 34.784 1.00 20.62 195 ARG C O 1
ATOM 6926 N N . PRO C 1 217 ? 7.525 -2.865 32.670 1.00 20.10 196 PRO C N 1
ATOM 6927 C CA . PRO C 1 217 ? 8.101 -2.636 31.346 1.00 19.73 196 PRO C CA 1
ATOM 6928 C C . PRO C 1 217 ? 7.123 -2.025 30.349 1.00 20.35 196 PRO C C 1
ATOM 6929 O O . PRO C 1 217 ? 7.532 -1.441 29.343 1.00 20.48 196 PRO C O 1
ATOM 6933 N N . VAL C 1 218 ? 5.830 -2.156 30.622 1.00 19.85 197 VAL C N 1
ATOM 6934 C CA . VAL C 1 218 ? 4.822 -1.614 29.717 1.00 19.72 197 VAL C CA 1
ATOM 6935 C C . VAL C 1 218 ? 4.707 -0.086 29.782 1.00 19.49 197 VAL C C 1
ATOM 6936 O O . VAL C 1 218 ? 4.205 0.550 28.854 1.00 18.79 197 VAL C O 1
ATOM 6940 N N . LEU C 1 219 ? 5.181 0.494 30.880 1.00 19.51 198 LEU C N 1
ATOM 6941 C CA . LEU C 1 219 ? 5.184 1.943 31.067 1.00 20.33 198 LEU C CA 1
ATOM 6942 C C . LEU C 1 219 ? 3.810 2.616 31.204 1.00 20.78 198 LEU C C 1
ATOM 6943 O O . LEU C 1 219 ? 3.568 3.678 30.627 1.00 20.73 198 LEU C O 1
ATOM 6948 N N . GLN C 1 220 ? 2.915 2.010 31.981 1.00 20.72 199 GLN C N 1
ATOM 6949 C CA . GLN C 1 220 ? 1.596 2.599 32.193 1.00 20.24 199 GLN C CA 1
ATOM 6950 C C . GLN C 1 220 ? 1.684 3.985 32.861 1.00 21.03 199 GLN C C 1
ATOM 6951 O O . GLN C 1 220 ? 0.963 4.907 32.490 1.00 21.58 199 GLN C O 1
ATOM 6957 N N . GLY C 1 221 ? 2.576 4.136 33.834 1.00 21.80 200 GLY C N 1
ATOM 6958 C CA . GLY C 1 221 ? 2.696 5.411 34.519 1.00 21.75 200 GLY C CA 1
ATOM 6959 C C . GLY C 1 221 ? 3.248 6.513 33.637 1.00 21.73 200 GLY C C 1
ATOM 6960 O O . GLY C 1 221 ? 2.800 7.660 33.679 1.00 22.24 200 GLY C O 1
ATOM 6961 N N . SER C 1 222 ? 4.228 6.144 32.827 1.00 20.36 201 SER C N 1
ATOM 6962 C CA . SER C 1 222 ? 4.882 7.059 31.908 1.00 19.43 201 SER C CA 1
ATOM 6963 C C . SER C 1 222 ? 4.028 7.417 30.682 1.00 20.53 201 SER C C 1
ATOM 6964 O O . SER C 1 222 ? 3.936 8.585 30.303 1.00 19.29 201 SER C O 1
ATOM 6967 N N . ARG C 1 223 ? 3.417 6.403 30.068 1.00 20.49 202 ARG C N 1
ATOM 6968 C CA . ARG C 1 223 ? 2.597 6.587 28.874 1.00 21.65 202 ARG C CA 1
ATOM 6969 C C . ARG C 1 223 ? 1.144 6.966 29.117 1.00 20.85 202 ARG C C 1
ATOM 6970 O O . ARG C 1 223 ? 0.552 7.678 28.305 1.00 21.85 202 ARG C O 1
ATOM 6978 N N . LEU C 1 224 ? 0.566 6.471 30.210 1.00 19.04 203 LEU C N 1
ATOM 6979 C CA . LEU C 1 224 ? -0.844 6.723 30.518 1.00 18.37 203 LEU C CA 1
ATOM 6980 C C . LEU C 1 224 ? -1.078 7.673 31.677 1.00 18.61 203 LEU C C 1
ATOM 6981 O O . LEU C 1 224 ? -1.876 8.609 31.575 1.00 17.69 203 LEU C O 1
ATOM 6986 N N . THR C 1 225 ? -0.402 7.399 32.791 1.00 19.27 204 THR C N 1
ATOM 6987 C CA . THR C 1 225 ? -0.534 8.203 33.996 1.00 19.62 204 THR C CA 1
ATOM 6988 C C . THR C 1 225 ? -0.017 9.624 33.820 1.00 19.93 204 THR C C 1
ATOM 6989 O O . THR C 1 225 ? -0.692 10.584 34.194 1.00 21.52 204 THR C O 1
ATOM 6993 N N . ALA C 1 226 ? 1.176 9.759 33.257 1.00 19.59 205 ALA C N 1
ATOM 6994 C CA . ALA C 1 226 ? 1.751 11.081 33.035 1.00 19.93 205 ALA C CA 1
ATOM 6995 C C . ALA C 1 226 ? 0.898 11.817 32.010 1.00 20.90 205 ALA C C 1
ATOM 6996 O O . ALA C 1 226 ? 0.763 13.042 32.057 1.00 21.23 205 ALA C O 1
ATOM 6998 N N . TRP C 1 227 ? 0.308 11.048 31.097 1.00 21.38 206 TRP C N 1
ATOM 6999 C CA . TRP C 1 227 ? -0.536 11.590 30.036 1.00 21.71 206 TRP C CA 1
ATOM 7000 C C . TRP C 1 227 ? -1.879 12.180 30.484 1.00 20.68 206 TRP C C 1
ATOM 7001 O O . TRP C 1 227 ? -2.193 13.331 30.170 1.00 19.86 206 TRP C O 1
ATOM 7012 N N . GLU C 1 228 ? -2.678 11.410 31.212 1.00 20.68 207 GLU C N 1
ATOM 7013 C CA . GLU C 1 228 ? -3.981 11.924 31.643 1.00 21.01 207 GLU C CA 1
ATOM 7014 C C . GLU C 1 228 ? -3.866 13.000 32.709 1.00 20.14 207 GLU C C 1
ATOM 7015 O O . GLU C 1 228 ? -4.680 13.920 32.755 1.00 21.28 207 GLU C O 1
ATOM 7021 N N . LEU C 1 229 ? -2.860 12.879 33.568 1.00 20.34 208 LEU C N 1
ATOM 7022 C CA . LEU C 1 229 ? -2.650 13.861 34.619 1.00 20.15 208 LEU C CA 1
ATOM 7023 C C . LEU C 1 229 ? -2.291 15.223 34.026 1.00 19.81 208 LEU C C 1
ATOM 7024 O O . LEU C 1 229 ? -2.845 16.241 34.424 1.00 20.75 208 LEU C O 1
ATOM 7029 N N . MET C 1 230 ? -1.369 15.254 33.073 1.00 19.97 209 MET C N 1
ATOM 7030 C CA . MET C 1 230 ? -1.006 16.531 32.472 1.00 21.18 209 MET C CA 1
ATOM 7031 C C . MET C 1 230 ? -2.200 17.133 31.735 1.00 22.15 209 MET C C 1
ATOM 7032 O O . MET C 1 230 ? -2.370 18.358 31.718 1.00 22.45 209 MET C O 1
ATOM 7037 N N . GLN C 1 231 ? -3.029 16.281 31.135 1.00 20.94 210 GLN C N 1
ATOM 7038 C CA . GLN C 1 231 ? -4.221 16.764 30.441 1.00 22.61 210 GLN C CA 1
ATOM 7039 C C . GLN C 1 231 ? -5.084 17.436 31.491 1.00 21.87 210 GLN C C 1
ATOM 7040 O O . GLN C 1 231 ? -5.580 18.559 31.305 1.00 20.54 210 GLN C O 1
ATOM 7046 N N . GLY C 1 232 ? -5.253 16.726 32.599 1.00 19.03 211 GLY C N 1
ATOM 7047 C CA . GLY C 1 232 ? -6.071 17.231 33.679 1.00 19.87 211 GLY C CA 1
ATOM 7048 C C . GLY C 1 232 ? -5.490 18.416 34.404 1.00 19.27 211 GLY C C 1
ATOM 7049 O O . GLY C 1 232 ? -6.161 18.997 35.246 1.00 20.50 211 GLY C O 1
ATOM 7050 N N . GLY C 1 233 ? -4.248 18.774 34.087 1.00 20.34 212 GLY C N 1
ATOM 7051 C CA . GLY C 1 233 ? -3.622 19.905 34.745 1.00 20.56 212 GLY C CA 1
ATOM 7052 C C . GLY C 1 233 ? -3.171 19.612 36.165 1.00 21.28 212 GLY C C 1
ATOM 7053 O O . GLY C 1 233 ? -3.117 20.506 37.010 1.00 20.42 212 GLY C O 1
ATOM 7054 N N . ILE C 1 234 ? -2.842 18.357 36.440 1.00 21.71 213 ILE C N 1
ATOM 7055 C CA . ILE C 1 234 ? -2.388 17.982 37.772 1.00 20.58 213 ILE C CA 1
ATOM 7056 C C . ILE C 1 234 ? -0.867 18.075 37.802 1.00 20.33 213 ILE C C 1
ATOM 7057 O O . ILE C 1 234 ? -0.201 17.840 36.797 1.00 19.83 213 ILE C O 1
ATOM 7062 N N . ASP C 1 235 ? -0.328 18.461 38.950 1.00 19.84 214 ASP C N 1
ATOM 7063 C CA . ASP C 1 235 ? 1.107 18.590 39.117 1.00 19.98 214 ASP C CA 1
ATOM 7064 C C . ASP C 1 235 ? 1.751 17.219 39.260 1.00 21.00 214 ASP C C 1
ATOM 7065 O O . ASP C 1 235 ? 1.843 16.670 40.362 1.00 20.70 214 ASP C O 1
ATOM 7070 N N . VAL C 1 236 ? 2.206 16.677 38.137 1.00 20.68 215 VAL C N 1
ATOM 7071 C CA . VAL C 1 236 ? 2.834 15.368 38.121 1.00 19.12 215 VAL C CA 1
ATOM 7072 C C . VAL C 1 236 ? 4.289 15.472 37.684 1.00 20.30 215 VAL C C 1
ATOM 7073 O O . VAL C 1 236 ? 4.635 16.263 36.805 1.00 20.97 215 VAL C O 1
ATOM 7077 N N . THR C 1 237 ? 5.140 14.684 38.327 1.00 20.15 216 THR C N 1
ATOM 7078 C CA . THR C 1 237 ? 6.554 14.646 37.993 1.00 19.68 216 THR C CA 1
ATOM 7079 C C . THR C 1 237 ? 6.846 13.198 37.639 1.00 17.49 216 THR C C 1
ATOM 7080 O O . THR C 1 237 ? 6.376 12.279 38.310 1.00 13.28 216 THR C O 1
ATOM 7084 N N . LEU C 1 238 ? 7.621 12.998 36.583 1.00 16.73 217 LEU C N 1
ATOM 7085 C CA . LEU C 1 238 ? 7.953 11.652 36.138 1.00 16.85 217 LEU C CA 1
ATOM 7086 C C . LEU C 1 238 ? 9.309 11.182 36.671 1.00 18.31 217 LEU C C 1
ATOM 7087 O O . LEU C 1 238 ? 10.281 11.937 36.652 1.00 17.86 217 LEU C O 1
ATOM 7092 N N . ILE C 1 239 ? 9.351 9.941 37.158 1.00 19.01 218 ILE C N 1
ATOM 7093 C CA . ILE C 1 239 ? 10.577 9.325 37.661 1.00 18.86 218 ILE C CA 1
ATOM 7094 C C . ILE C 1 239 ? 10.581 7.857 37.253 1.00 20.16 218 ILE C C 1
ATOM 7095 O O . ILE C 1 239 ? 9.533 7.297 36.922 1.00 20.93 218 ILE C O 1
ATOM 7100 N N . THR C 1 240 ? 11.751 7.227 37.255 1.00 20.99 219 THR C N 1
ATOM 7101 C CA . THR C 1 240 ? 11.809 5.810 36.903 1.00 19.29 219 THR C CA 1
ATOM 7102 C C . THR C 1 240 ? 11.535 5.095 38.204 1.00 18.84 219 THR C C 1
ATOM 7103 O O . THR C 1 240 ? 11.617 5.702 39.279 1.00 18.30 219 THR C O 1
ATOM 7107 N N . ASP C 1 241 ? 11.222 3.808 38.109 1.00 17.58 220 ASP C N 1
ATOM 7108 C CA . ASP C 1 241 ? 10.900 3.020 39.288 1.00 16.83 220 ASP C CA 1
ATOM 7109 C C . ASP C 1 241 ? 12.038 2.849 40.280 1.00 17.49 220 ASP C C 1
ATOM 7110 O O . ASP C 1 241 ? 11.818 2.882 41.493 1.00 17.14 220 ASP C O 1
ATOM 7115 N N . SER C 1 242 ? 13.255 2.687 39.771 1.00 18.58 221 SER C N 1
ATOM 7116 C CA . SER C 1 242 ? 14.431 2.514 40.626 1.00 19.99 221 SER C CA 1
ATOM 7117 C C . SER C 1 242 ? 14.726 3.772 41.448 1.00 19.41 221 SER C C 1
ATOM 7118 O O . SER C 1 242 ? 15.559 3.750 42.347 1.00 18.80 221 SER C O 1
ATOM 7121 N N . MET C 1 243 ? 14.032 4.864 41.144 1.00 19.12 222 MET C N 1
ATOM 7122 C CA . MET C 1 243 ? 14.228 6.112 41.872 1.00 19.19 222 MET C CA 1
ATOM 7123 C C . MET C 1 243 ? 13.347 6.284 43.111 1.00 18.12 222 MET C C 1
ATOM 7124 O O . MET C 1 243 ? 13.561 7.213 43.889 1.00 18.04 222 MET C O 1
ATOM 7129 N N . ALA C 1 244 ? 12.375 5.396 43.309 1.00 15.68 223 ALA C N 1
ATOM 7130 C CA . ALA C 1 244 ? 11.467 5.526 44.448 1.00 14.50 223 ALA C CA 1
ATOM 7131 C C . ALA C 1 244 ? 12.122 5.852 45.796 1.00 14.82 223 ALA C C 1
ATOM 7132 O O . ALA C 1 244 ? 11.779 6.849 46.436 1.00 12.86 223 ALA C O 1
ATOM 7134 N N . ALA C 1 245 ? 13.058 5.011 46.222 1.00 14.28 224 ALA C N 1
ATOM 7135 C CA . ALA C 1 245 ? 13.725 5.191 47.502 1.00 14.50 224 ALA C CA 1
ATOM 7136 C C . ALA C 1 245 ? 14.381 6.540 47.642 1.00 15.71 224 ALA C C 1
ATOM 7137 O O . ALA C 1 245 ? 14.110 7.274 48.600 1.00 16.98 224 ALA C O 1
ATOM 7139 N N . HIS C 1 246 ? 15.259 6.869 46.702 1.00 15.45 225 HIS C N 1
ATOM 7140 C CA . HIS C 1 246 ? 15.939 8.148 46.763 1.00 16.98 225 HIS C CA 1
ATOM 7141 C C . HIS C 1 246 ? 14.979 9.335 46.685 1.00 17.10 225 HIS C C 1
ATOM 7142 O O . HIS C 1 246 ? 15.251 10.392 47.246 1.00 19.56 225 HIS C O 1
ATOM 7149 N N . THR C 1 247 ? 13.869 9.168 45.975 1.00 18.03 226 THR C N 1
ATOM 7150 C CA . THR C 1 247 ? 12.877 10.234 45.847 1.00 18.81 226 THR C CA 1
ATOM 7151 C C . THR C 1 247 ? 12.077 10.393 47.149 1.00 20.87 226 THR C C 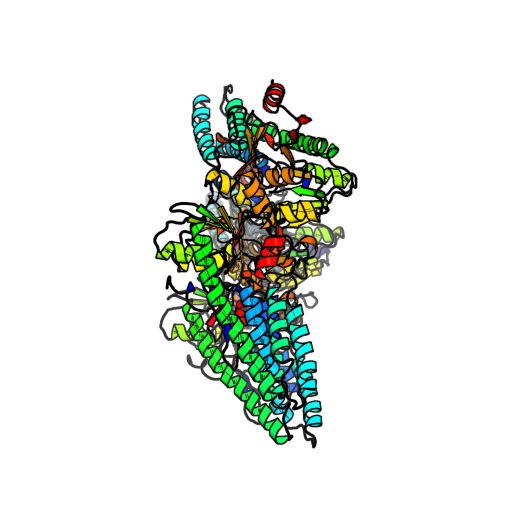1
ATOM 7152 O O . THR C 1 247 ? 11.913 11.509 47.647 1.00 22.77 226 THR C O 1
ATOM 7156 N N . MET C 1 248 ? 11.586 9.284 47.700 1.00 20.46 227 MET C N 1
ATOM 7157 C CA . MET C 1 248 ? 10.806 9.337 48.931 1.00 22.24 227 MET C CA 1
ATOM 7158 C C . MET C 1 248 ? 11.596 10.070 49.996 1.00 24.09 227 MET C C 1
ATOM 7159 O O . MET C 1 248 ? 11.037 10.729 50.877 1.00 23.56 227 MET C O 1
ATOM 7164 N N . LYS C 1 249 ? 12.912 9.950 49.895 1.00 25.48 228 LYS C N 1
ATOM 7165 C CA . LYS C 1 249 ? 13.824 10.561 50.844 1.00 26.88 228 LYS C CA 1
ATOM 7166 C C . LYS C 1 249 ? 14.050 12.044 50.541 1.00 27.59 228 LYS C C 1
ATOM 7167 O O . LYS C 1 249 ? 13.723 12.909 51.357 1.00 26.56 228 LYS C O 1
ATOM 7173 N N . GLU C 1 250 ? 14.593 12.339 49.362 1.00 27.44 229 GLU C N 1
ATOM 7174 C CA . GLU C 1 250 ? 14.861 13.724 48.990 1.00 27.83 229 GLU C CA 1
ATOM 7175 C C . GLU C 1 250 ? 13.603 14.578 48.805 1.00 27.95 229 GLU C C 1
ATOM 7176 O O . GLU C 1 250 ? 13.592 15.752 49.180 1.00 27.64 229 GLU C O 1
ATOM 7182 N N . LYS C 1 251 ? 12.550 13.997 48.232 1.00 28.23 230 LYS C N 1
ATOM 7183 C CA . LYS C 1 251 ? 11.303 14.725 48.019 1.00 27.82 230 LYS C CA 1
ATOM 7184 C C . LYS C 1 251 ? 10.394 14.733 49.246 1.00 27.82 230 LYS C C 1
ATOM 7185 O O . LYS C 1 251 ? 9.403 15.461 49.279 1.00 28.54 230 LYS C O 1
ATOM 7191 N N . GLN C 1 252 ? 10.718 13.924 50.250 1.00 27.30 231 GLN C N 1
ATOM 7192 C CA . GLN C 1 252 ? 9.902 13.867 51.458 1.00 26.40 231 GLN C CA 1
ATOM 7193 C C . GLN C 1 252 ? 8.464 13.517 51.101 1.00 25.48 231 GLN C C 1
ATOM 7194 O O . GLN C 1 252 ? 7.536 14.243 51.459 1.00 24.99 231 GLN C O 1
ATOM 7200 N N . ILE C 1 253 ? 8.288 12.404 50.390 1.00 24.57 232 ILE C N 1
ATOM 7201 C CA . ILE C 1 253 ? 6.968 11.950 49.971 1.00 22.63 232 ILE C CA 1
ATOM 7202 C C . ILE C 1 253 ? 6.044 11.800 51.169 1.00 21.38 232 ILE C C 1
ATOM 7203 O O . ILE C 1 253 ? 6.376 11.148 52.162 1.00 20.81 232 ILE C O 1
ATOM 7208 N N . SER C 1 254 ? 4.868 12.394 51.058 1.00 19.37 233 SER C N 1
ATOM 7209 C CA . SER C 1 254 ? 3.888 12.354 52.126 1.00 18.06 233 SER C CA 1
ATOM 7210 C C . SER C 1 254 ? 3.169 11.013 52.228 1.00 17.21 233 SER C C 1
ATOM 7211 O O . SER C 1 254 ? 2.784 10.590 53.314 1.00 17.36 233 SER C O 1
ATOM 7214 N N . ALA C 1 255 ? 2.984 10.349 51.096 1.00 16.53 234 ALA C N 1
ATOM 7215 C CA . ALA C 1 255 ? 2.282 9.076 51.092 1.00 16.58 234 ALA C CA 1
ATOM 7216 C C . ALA C 1 255 ? 2.366 8.377 49.748 1.00 15.77 234 ALA C C 1
ATOM 7217 O O . ALA C 1 255 ? 2.799 8.961 48.755 1.00 17.38 234 ALA C O 1
ATOM 7219 N N . VAL C 1 256 ? 1.945 7.119 49.734 1.00 15.55 235 VAL C N 1
ATOM 7220 C CA . VAL C 1 256 ? 1.917 6.308 48.525 1.00 16.49 235 VAL C CA 1
ATOM 7221 C C . VAL C 1 256 ? 0.496 5.781 48.331 1.00 17.78 235 VAL C C 1
ATOM 7222 O O . VAL C 1 256 ? -0.091 5.215 49.251 1.00 18.80 235 VAL C O 1
ATOM 7226 N N . ILE C 1 257 ? -0.060 5.976 47.142 1.00 16.36 236 ILE C N 1
ATOM 7227 C CA . ILE C 1 257 ? -1.398 5.490 46.864 1.00 14.31 236 ILE C CA 1
ATOM 7228 C C . ILE C 1 257 ? -1.375 4.755 45.530 1.00 12.87 236 ILE C C 1
ATOM 7229 O O . ILE C 1 257 ? -0.825 5.250 44.552 1.00 13.07 236 ILE C O 1
ATOM 7234 N N . VAL C 1 258 ? -1.960 3.563 45.514 1.00 11.02 237 VAL C N 1
ATOM 7235 C CA . VAL C 1 258 ? -2.013 2.726 44.325 1.00 10.53 237 VAL C CA 1
ATOM 7236 C C . VAL C 1 258 ? -3.377 2.047 44.169 1.00 12.29 237 VAL C C 1
ATOM 7237 O O . VAL C 1 258 ? -4.147 1.943 45.129 1.00 13.98 237 VAL C O 1
ATOM 7241 N N . GLY C 1 259 ? -3.668 1.581 42.957 1.00 12.10 238 GLY C N 1
ATOM 7242 C CA . GLY C 1 259 ? -4.917 0.885 42.722 1.00 12.52 238 GLY C CA 1
ATOM 7243 C C . GLY C 1 259 ? -4.736 -0.583 43.061 1.00 14.21 238 GLY C C 1
ATOM 7244 O O . GLY C 1 259 ? -3.858 -0.931 43.841 1.00 13.78 238 GLY C O 1
ATOM 7245 N N . ALA C 1 260 ? -5.554 -1.460 42.488 1.00 15.87 239 ALA C N 1
ATOM 7246 C CA . ALA C 1 260 ? -5.401 -2.881 42.768 1.00 17.15 239 ALA C CA 1
ATOM 7247 C C . ALA C 1 260 ? -6.099 -3.761 41.746 1.00 19.99 239 ALA C C 1
ATOM 7248 O O . ALA C 1 260 ? -7.173 -3.428 41.238 1.00 20.13 239 ALA C O 1
ATOM 7250 N N . ASP C 1 261 ? -5.473 -4.895 41.454 1.00 22.28 240 ASP C N 1
ATOM 7251 C CA . ASP C 1 261 ? -6.015 -5.869 40.512 1.00 23.09 240 ASP C CA 1
ATOM 7252 C C . ASP C 1 261 ? -6.854 -6.903 41.239 1.00 22.19 240 ASP C C 1
ATOM 7253 O O . ASP C 1 261 ? -7.808 -7.444 40.684 1.00 20.30 240 ASP C O 1
ATOM 7258 N N . ARG C 1 262 ? -6.478 -7.185 42.481 1.00 21.59 241 ARG C N 1
ATOM 7259 C CA . ARG C 1 262 ? -7.207 -8.140 43.293 1.00 21.39 241 ARG C CA 1
ATOM 7260 C C . ARG C 1 262 ? -6.838 -8.055 44.753 1.00 21.68 241 ARG C C 1
ATOM 7261 O O . ARG C 1 262 ? -5.662 -8.147 45.116 1.00 20.28 241 ARG C O 1
ATOM 7269 N N . ILE C 1 263 ? -7.849 -7.895 45.597 1.00 23.37 242 ILE C N 1
ATOM 7270 C CA . ILE C 1 263 ? -7.616 -7.836 47.027 1.00 25.38 242 ILE C CA 1
ATOM 7271 C C . ILE C 1 263 ? -8.187 -9.096 47.641 1.00 26.84 242 ILE C C 1
ATOM 7272 O O . ILE C 1 263 ? -9.383 -9.362 47.524 1.00 27.63 242 ILE C O 1
ATOM 7277 N N . ALA C 1 264 ? -7.322 -9.873 48.283 1.00 26.97 243 ALA C N 1
ATOM 7278 C CA . ALA C 1 264 ? -7.736 -11.107 48.928 1.00 28.57 243 ALA C CA 1
ATOM 7279 C C . ALA C 1 264 ? -8.584 -10.768 50.146 1.00 29.44 243 ALA C C 1
ATOM 7280 O O . ALA C 1 264 ? -8.455 -9.693 50.730 1.00 30.45 243 ALA C O 1
ATOM 7282 N N . LYS C 1 265 ? -9.454 -11.697 50.520 1.00 30.43 244 LYS C N 1
ATOM 7283 C CA . LYS C 1 265 ? -10.336 -11.525 51.661 1.00 29.96 244 LYS C CA 1
ATOM 7284 C C . LYS C 1 265 ? -9.481 -11.164 52.867 1.00 29.84 244 LYS C C 1
ATOM 7285 O O . LYS C 1 265 ? -9.957 -10.709 53.907 1.00 30.30 244 LYS C O 1
ATOM 7291 N N . ASN C 1 266 ? -8.191 -11.352 52.664 1.00 28.66 245 ASN C N 1
ATOM 7292 C CA . ASN C 1 266 ? -7.149 -11.092 53.635 1.00 27.99 245 ASN C CA 1
ATOM 7293 C C . ASN C 1 266 ? -6.788 -9.602 53.682 1.00 27.07 245 ASN C C 1
ATOM 7294 O O . ASN C 1 266 ? -6.457 -9.048 54.738 1.00 25.21 245 ASN C O 1
ATOM 7299 N N . GLY C 1 267 ? -6.851 -8.965 52.518 1.00 24.89 246 GLY C N 1
ATOM 7300 C CA . GLY C 1 267 ? -6.476 -7.572 52.419 1.00 23.06 246 GLY C CA 1
ATOM 7301 C C . GLY C 1 267 ? -5.180 -7.520 51.624 1.00 22.85 246 GLY C C 1
ATOM 7302 O O . GLY C 1 267 ? -4.749 -6.448 51.197 1.00 22.36 246 GLY C O 1
ATOM 7303 N N . ASP C 1 268 ? -4.550 -8.680 51.430 1.00 20.82 247 ASP C N 1
ATOM 7304 C CA . ASP C 1 268 ? -3.313 -8.738 50.659 1.00 22.14 247 ASP C CA 1
ATOM 7305 C C . ASP C 1 268 ? -3.640 -8.209 49.284 1.00 23.32 247 ASP C C 1
ATOM 7306 O O . ASP C 1 268 ? -4.638 -8.602 48.680 1.00 21.63 247 ASP C O 1
ATOM 7311 N N . THR C 1 269 ? -2.790 -7.335 48.772 1.00 24.79 248 THR C N 1
ATOM 7312 C CA . THR C 1 269 ? -3.071 -6.762 47.475 1.00 26.21 248 THR C CA 1
ATOM 7313 C C . THR C 1 269 ? -2.226 -7.252 46.316 1.00 24.47 248 THR C C 1
ATOM 7314 O O . THR C 1 269 ? -1.004 -7.264 46.374 1.00 25.13 248 THR C O 1
ATOM 7318 N N . ALA C 1 270 ? -2.909 -7.685 45.266 1.00 21.97 249 ALA C N 1
ATOM 7319 C CA . ALA C 1 270 ? -2.249 -8.133 44.061 1.00 20.89 249 ALA C CA 1
ATOM 7320 C C . ALA C 1 270 ? -2.385 -6.885 43.212 1.00 20.75 249 ALA C C 1
ATOM 7321 O O . ALA C 1 270 ? -3.494 -6.395 42.996 1.00 19.08 249 ALA C O 1
ATOM 7323 N N . ASN C 1 271 ? -1.256 -6.348 42.769 1.00 19.98 250 ASN C N 1
ATOM 7324 C CA . ASN C 1 271 ? -1.261 -5.139 41.965 1.00 18.54 250 ASN C CA 1
ATOM 7325 C C . ASN C 1 271 ? -0.070 -5.200 41.032 1.00 18.11 250 ASN C C 1
ATOM 7326 O O . ASN C 1 271 ? 0.747 -6.118 41.125 1.00 15.81 250 ASN C O 1
ATOM 7331 N N . LYS C 1 272 ? 0.023 -4.216 40.142 1.00 18.20 251 LYS C N 1
ATOM 7332 C CA . LYS C 1 272 ? 1.109 -4.133 39.167 1.00 18.00 251 LYS C CA 1
ATOM 7333 C C . LYS C 1 272 ? 2.484 -4.393 39.783 1.00 16.35 251 LYS C C 1
ATOM 7334 O O . LYS C 1 272 ? 2.774 -3.921 40.876 1.00 17.64 251 LYS C O 1
ATOM 7340 N N . ILE C 1 273 ? 3.306 -5.159 39.071 1.00 15.89 252 ILE C N 1
ATOM 7341 C CA . ILE C 1 273 ? 4.669 -5.501 39.502 1.00 16.78 252 ILE C CA 1
ATOM 7342 C C . ILE C 1 273 ? 5.384 -4.216 39.900 1.00 16.83 252 ILE C C 1
ATOM 7343 O O . ILE C 1 273 ? 5.364 -3.228 39.164 1.00 17.97 252 ILE C O 1
ATOM 7348 N N . GLY C 1 274 ? 5.996 -4.235 41.078 1.00 16.58 253 GLY C N 1
ATOM 7349 C CA . GLY C 1 274 ? 6.677 -3.061 41.577 1.00 15.57 253 GLY C CA 1
ATOM 7350 C C . GLY C 1 274 ? 5.967 -2.519 42.804 1.00 15.79 253 GLY C C 1
ATOM 7351 O O . GLY C 1 274 ? 6.588 -1.915 43.674 1.00 16.11 253 GLY C O 1
ATOM 7352 N N . THR C 1 275 ? 4.664 -2.746 42.891 1.00 16.08 254 THR C N 1
ATOM 7353 C CA . THR C 1 275 ? 3.883 -2.250 44.031 1.00 16.19 254 THR C CA 1
ATOM 7354 C C . THR C 1 275 ? 4.357 -2.799 45.371 1.00 16.43 254 THR C C 1
ATOM 7355 O O . THR C 1 275 ? 4.344 -2.098 46.384 1.00 17.10 254 THR C O 1
ATOM 7359 N N . TYR C 1 276 ? 4.801 -4.046 45.370 1.00 17.91 255 TYR C N 1
ATOM 7360 C CA . TYR C 1 276 ? 5.273 -4.686 46.591 1.00 19.77 255 TYR C CA 1
ATOM 7361 C C . TYR C 1 276 ? 6.499 -4.003 47.197 1.00 19.51 255 TYR C C 1
ATOM 7362 O O . TYR C 1 276 ? 6.534 -3.736 48.395 1.00 18.87 255 TYR C O 1
ATOM 7371 N N . GLY C 1 277 ? 7.504 -3.730 46.369 1.00 21.66 256 GLY C N 1
ATOM 7372 C CA . GLY C 1 277 ? 8.697 -3.065 46.861 1.00 20.94 256 GLY C CA 1
ATOM 7373 C C . GLY C 1 277 ? 8.358 -1.655 47.319 1.00 21.46 256 GLY C C 1
ATOM 7374 O O . GLY C 1 277 ? 8.847 -1.185 48.344 1.00 22.65 256 GLY C O 1
ATOM 7375 N N . LEU C 1 278 ? 7.509 -0.977 46.558 1.00 20.29 257 LEU C N 1
ATOM 7376 C CA . LEU C 1 278 ? 7.096 0.374 46.900 1.00 20.60 257 LEU C CA 1
ATOM 7377 C C . LEU C 1 278 ? 6.528 0.371 48.319 1.00 20.77 257 LEU C C 1
ATOM 7378 O O . LEU C 1 278 ? 6.779 1.285 49.110 1.00 22.22 257 LEU C O 1
ATOM 7383 N N . ALA C 1 279 ? 5.764 -0.668 48.636 1.00 19.22 258 ALA C N 1
ATOM 7384 C CA . ALA C 1 279 ? 5.174 -0.816 49.955 1.00 18.49 258 ALA C CA 1
ATOM 7385 C C . ALA C 1 279 ? 6.266 -1.110 50.991 1.00 19.64 258 ALA C C 1
ATOM 7386 O O . ALA C 1 279 ? 6.176 -0.680 52.146 1.00 19.44 258 ALA C O 1
ATOM 7388 N N . ILE C 1 280 ? 7.294 -1.849 50.580 1.00 19.41 259 ILE C N 1
ATOM 7389 C CA . ILE C 1 280 ? 8.390 -2.179 51.486 1.00 20.66 259 ILE C CA 1
ATOM 7390 C C . ILE C 1 280 ? 9.222 -0.939 51.760 1.00 21.48 259 ILE C C 1
ATOM 7391 O O . ILE C 1 280 ? 9.706 -0.729 52.873 1.00 22.36 259 ILE C O 1
ATOM 7396 N N . LEU C 1 281 ? 9.378 -0.118 50.732 1.00 21.52 260 LEU C N 1
ATOM 7397 C CA . LEU C 1 281 ? 10.133 1.116 50.843 1.00 21.36 260 LEU C CA 1
ATOM 7398 C C . LEU C 1 281 ? 9.365 2.136 51.684 1.00 21.13 260 LEU C C 1
ATOM 7399 O O . LEU C 1 281 ? 9.918 2.729 52.607 1.00 22.10 260 LEU C O 1
ATOM 7404 N N . ALA C 1 282 ? 8.089 2.334 51.369 1.00 20.41 261 ALA C N 1
ATOM 7405 C CA . ALA C 1 282 ? 7.274 3.293 52.104 1.00 20.92 261 ALA C CA 1
ATOM 7406 C C . ALA C 1 282 ? 7.301 3.010 53.603 1.00 21.95 261 ALA C C 1
ATOM 7407 O O . ALA C 1 282 ? 7.352 3.928 54.422 1.00 23.42 261 ALA C O 1
ATOM 7409 N N . ASN C 1 283 ? 7.261 1.732 53.957 1.00 22.06 262 ASN C N 1
ATOM 7410 C CA . ASN C 1 283 ? 7.286 1.327 55.350 1.00 21.05 262 ASN C CA 1
ATOM 7411 C C . ASN C 1 283 ? 8.632 1.677 55.993 1.00 20.90 262 ASN C C 1
ATOM 7412 O O . ASN C 1 283 ? 8.693 2.075 57.156 1.00 20.34 262 ASN C O 1
ATOM 7417 N N . ALA C 1 284 ? 9.713 1.548 55.234 1.00 20.73 263 ALA C N 1
ATOM 7418 C CA . ALA C 1 284 ? 11.038 1.867 55.759 1.00 21.28 263 ALA C CA 1
ATOM 7419 C C . ALA C 1 284 ? 11.116 3.351 56.095 1.00 23.05 263 ALA C C 1
ATOM 7420 O O . ALA C 1 284 ? 11.720 3.738 57.090 1.00 23.75 263 ALA C O 1
ATOM 7422 N N . PHE C 1 285 ? 10.499 4.182 55.264 1.00 24.28 264 PHE C N 1
ATOM 7423 C CA . PHE C 1 285 ? 10.513 5.623 55.493 1.00 24.33 264 PHE C CA 1
ATOM 7424 C C . PHE C 1 285 ? 9.328 6.044 56.341 1.00 24.75 264 PHE C C 1
ATOM 7425 O O . PHE C 1 285 ? 9.108 7.230 56.562 1.00 23.48 264 PHE C O 1
ATOM 7433 N N . ASP C 1 286 ? 8.571 5.067 56.821 1.00 26.51 265 ASP C N 1
ATOM 7434 C CA . ASP C 1 286 ? 7.396 5.344 57.642 1.00 28.32 265 ASP C CA 1
ATOM 7435 C C . ASP C 1 286 ? 6.468 6.321 56.929 1.00 26.67 265 ASP C C 1
ATOM 7436 O O . ASP C 1 286 ? 6.004 7.305 57.499 1.00 27.32 265 ASP C O 1
ATOM 7441 N N . ILE C 1 287 ? 6.223 6.037 55.660 1.00 25.19 266 ILE C N 1
ATOM 7442 C CA . ILE C 1 287 ? 5.344 6.837 54.825 1.00 22.15 266 ILE C CA 1
ATOM 7443 C C . ILE C 1 287 ? 4.119 5.954 54.590 1.00 20.54 266 ILE C C 1
ATOM 7444 O O . ILE C 1 287 ? 4.238 4.851 54.060 1.00 19.15 266 ILE C O 1
ATOM 7449 N N . PRO C 1 288 ? 2.930 6.421 54.998 1.00 20.14 267 PRO C N 1
ATOM 7450 C CA . PRO C 1 288 ? 1.704 5.634 54.817 1.00 17.51 267 PRO C CA 1
ATOM 7451 C C . PRO C 1 288 ? 1.506 5.123 53.389 1.00 15.40 267 PRO C C 1
ATOM 7452 O O . PRO C 1 288 ? 1.768 5.828 52.418 1.00 13.85 267 PRO C O 1
ATOM 7456 N N . PHE C 1 289 ? 1.050 3.880 53.284 1.00 14.03 268 PHE C N 1
ATOM 7457 C CA . PHE C 1 289 ? 0.826 3.212 52.004 1.00 14.91 268 PHE C CA 1
ATOM 7458 C C . PHE C 1 289 ? -0.662 2.917 51.855 1.00 15.34 268 PHE C C 1
ATOM 7459 O O . PHE C 1 289 ? -1.247 2.208 52.678 1.00 17.06 268 PHE C O 1
ATOM 7467 N N . PHE C 1 290 ? -1.276 3.440 50.798 1.00 16.28 269 PHE C N 1
ATOM 7468 C CA . PHE C 1 290 ? -2.708 3.234 50.585 1.00 16.12 269 PHE C CA 1
ATOM 7469 C C . PHE C 1 290 ? -3.087 2.507 49.312 1.00 18.56 269 PHE C C 1
ATOM 7470 O O . PHE C 1 290 ? -2.407 2.614 48.282 1.00 18.45 269 PHE C O 1
ATOM 7478 N N . VAL C 1 291 ? -4.187 1.766 49.397 1.00 18.94 270 VAL C N 1
ATOM 7479 C CA . VAL C 1 291 ? -4.713 1.022 48.262 1.00 20.13 270 VAL C CA 1
ATOM 7480 C C . VAL C 1 291 ? -6.133 1.514 48.008 1.00 20.39 270 VAL C C 1
ATOM 7481 O O . VAL C 1 291 ? -6.939 1.590 48.932 1.00 21.53 270 VAL C O 1
ATOM 7485 N N . ALA C 1 292 ? -6.426 1.871 46.760 1.00 20.44 271 ALA C N 1
ATOM 7486 C CA . ALA C 1 292 ? -7.746 2.374 46.390 1.00 20.74 271 ALA C CA 1
ATOM 7487 C C . ALA C 1 292 ? -8.371 1.432 45.390 1.00 20.64 271 ALA C C 1
ATOM 7488 O O . ALA C 1 292 ? -7.832 1.245 44.296 1.00 20.52 271 ALA C O 1
ATOM 7490 N N . ALA C 1 293 ? -9.514 0.857 45.753 1.00 18.44 272 ALA C N 1
ATOM 7491 C CA . ALA C 1 293 ? -10.178 -0.083 44.868 1.00 19.81 272 ALA C CA 1
ATOM 7492 C C . ALA C 1 293 ? -11.666 -0.258 45.131 1.00 20.10 272 ALA C C 1
ATOM 7493 O O . ALA C 1 293 ? -12.132 -0.170 46.264 1.00 19.93 272 ALA C O 1
ATOM 7495 N N . PRO C 1 294 ? -12.436 -0.506 44.068 1.00 21.02 273 PRO C N 1
ATOM 7496 C CA . PRO C 1 294 ? -13.882 -0.704 44.195 1.00 22.40 273 PRO C CA 1
ATOM 7497 C C . PRO C 1 294 ? -14.152 -2.110 44.741 1.00 23.35 273 PRO C C 1
ATOM 7498 O O . PRO C 1 294 ? -13.379 -3.033 44.493 1.00 22.62 273 PRO C O 1
ATOM 7502 N N . LEU C 1 295 ? -15.244 -2.261 45.484 1.00 23.94 274 LEU C N 1
ATOM 7503 C CA . LEU C 1 295 ? -15.609 -3.546 46.060 1.00 25.55 274 LEU C CA 1
ATOM 7504 C C . LEU C 1 295 ? -15.521 -4.701 45.055 1.00 24.78 274 LEU C C 1
ATOM 7505 O O . LEU C 1 295 ? -15.203 -5.826 45.423 1.00 25.08 274 LEU C O 1
ATOM 7510 N N . SER C 1 296 ? -15.782 -4.416 43.785 1.00 23.97 275 SER C N 1
ATOM 7511 C CA . SER C 1 296 ? -15.725 -5.438 42.745 1.00 23.25 275 SER C CA 1
ATOM 7512 C C . SER C 1 296 ? -14.305 -5.952 42.513 1.00 24.50 275 SER C C 1
ATOM 7513 O O . SER C 1 296 ? -14.086 -6.850 41.690 1.00 24.59 275 SER C O 1
ATOM 7516 N N . THR C 1 297 ? -13.339 -5.374 43.221 1.00 25.09 276 THR C N 1
ATOM 7517 C CA . THR C 1 297 ? -11.944 -5.775 43.063 1.00 24.65 276 THR C CA 1
ATOM 7518 C C . THR C 1 297 ? -11.507 -6.672 44.215 1.00 24.14 276 THR C C 1
ATOM 7519 O O . THR C 1 297 ? -10.347 -7.054 44.331 1.00 23.68 276 THR C O 1
ATOM 7523 N N . PHE C 1 298 ? -12.463 -7.018 45.064 1.00 24.26 277 PHE C N 1
ATOM 7524 C CA . PHE C 1 298 ? -12.190 -7.884 46.194 1.00 24.08 277 PHE C CA 1
ATOM 7525 C C . PHE C 1 298 ? -12.578 -9.305 45.811 1.00 25.27 277 PHE C C 1
ATOM 7526 O O . PHE C 1 298 ? -13.616 -9.524 45.182 1.00 23.10 277 PHE C O 1
ATOM 7534 N N . ASP C 1 299 ? -11.718 -10.257 46.161 1.00 26.78 278 ASP C N 1
ATOM 7535 C CA . ASP C 1 299 ? -11.969 -11.662 45.882 1.00 29.37 278 ASP C CA 1
ATOM 7536 C C . ASP C 1 299 ? -11.947 -12.427 47.199 1.00 30.42 278 ASP C C 1
ATOM 7537 O O . ASP C 1 299 ? -10.883 -12.778 47.706 1.00 29.68 278 ASP C O 1
ATOM 7542 N N . THR C 1 300 ? -13.130 -12.688 47.742 1.00 32.68 279 THR C N 1
ATOM 7543 C CA . THR C 1 300 ? -13.245 -13.404 49.003 1.00 35.09 279 THR C CA 1
ATOM 7544 C C . THR C 1 300 ? -13.002 -14.907 48.894 1.00 34.54 279 THR C C 1
ATOM 7545 O O . THR C 1 300 ? -12.748 -15.558 49.905 1.00 34.37 279 THR C O 1
ATOM 7549 N N . LYS C 1 301 ? -13.073 -15.468 47.690 1.00 34.56 280 LYS C N 1
ATOM 7550 C CA . LYS C 1 301 ? -12.830 -16.902 47.570 1.00 36.85 280 LYS C CA 1
ATOM 7551 C C . LYS C 1 301 ? -11.357 -17.125 47.828 1.00 36.66 280 LYS C C 1
ATOM 7552 O O . LYS C 1 301 ? -10.905 -18.253 48.007 1.00 37.20 280 LYS C O 1
ATOM 7558 N N . VAL C 1 302 ? -10.610 -16.029 47.828 1.00 35.86 281 VAL C N 1
ATOM 7559 C CA . VAL C 1 302 ? -9.185 -16.079 48.083 1.00 36.30 281 VAL C CA 1
ATOM 7560 C C . VAL C 1 302 ? -8.989 -15.741 49.555 1.00 35.24 281 VAL C C 1
ATOM 7561 O O . VAL C 1 302 ? -9.610 -14.823 50.090 1.00 35.51 281 VAL C O 1
ATOM 7565 N N . LYS C 1 303 ? -8.125 -16.498 50.210 1.00 34.49 282 LYS C N 1
ATOM 7566 C CA . LYS C 1 303 ? -7.880 -16.311 51.626 1.00 34.35 282 LYS C CA 1
ATOM 7567 C C . LYS C 1 303 ? -6.775 -15.323 51.904 1.00 32.87 282 LYS C C 1
ATOM 7568 O O . LYS C 1 303 ? -6.834 -14.575 52.877 1.00 32.22 282 LYS C O 1
ATOM 7574 N N . CYS C 1 304 ? -5.764 -15.327 51.049 1.00 31.99 283 CYS C N 1
ATOM 7575 C CA . CYS C 1 304 ? -4.623 -14.444 51.229 1.00 31.49 283 CYS C CA 1
ATOM 7576 C C . CYS C 1 304 ? -3.955 -14.225 49.894 1.00 29.32 283 CYS C C 1
ATOM 7577 O O . CYS C 1 304 ? -4.253 -14.917 48.926 1.00 28.30 283 CYS C O 1
ATOM 7580 N N . GLY C 1 305 ? -3.046 -13.262 49.850 1.00 28.50 284 GLY C N 1
ATOM 7581 C CA . GLY C 1 305 ? -2.353 -12.970 48.616 1.00 28.17 284 GLY C CA 1
ATOM 7582 C C . GLY C 1 305 ? -1.692 -14.202 48.046 1.00 28.06 284 GLY C C 1
ATOM 7583 O O . GLY C 1 305 ? -1.550 -14.321 46.834 1.00 29.09 284 GLY C O 1
ATOM 7584 N N . ALA C 1 306 ? -1.309 -15.134 48.916 1.00 28.02 285 ALA C N 1
ATOM 7585 C CA . ALA C 1 306 ? -0.637 -16.357 48.478 1.00 27.13 285 ALA C CA 1
ATOM 7586 C C . ALA C 1 306 ? -1.422 -17.225 47.489 1.00 27.97 285 ALA C C 1
ATOM 7587 O O . ALA C 1 306 ? -0.825 -18.033 46.776 1.00 28.77 285 ALA C O 1
ATOM 7589 N N . ASP C 1 307 ? -2.744 -17.060 47.428 1.00 27.19 286 ASP C N 1
ATOM 7590 C CA . ASP C 1 307 ? -3.564 -17.848 46.501 1.00 26.77 286 ASP C CA 1
ATOM 7591 C C . ASP C 1 307 ? -3.736 -17.179 45.146 1.00 25.67 286 ASP C C 1
ATOM 7592 O O . ASP C 1 307 ? -4.182 -17.802 44.188 1.00 25.23 286 ASP C O 1
ATOM 7597 N N . ILE C 1 308 ? -3.388 -15.901 45.073 1.00 26.18 287 ILE C N 1
ATOM 7598 C CA . ILE C 1 308 ? -3.541 -15.140 43.842 1.00 23.81 287 ILE C CA 1
ATOM 7599 C C . ILE C 1 308 ? -2.536 -15.482 42.749 1.00 23.55 287 ILE C C 1
ATOM 7600 O O . ILE C 1 308 ? -1.331 -15.264 42.900 1.00 23.58 287 ILE C O 1
ATOM 7605 N N . PRO C 1 309 ? -3.021 -16.034 41.629 1.00 22.73 288 PRO C N 1
ATOM 7606 C CA . PRO C 1 309 ? -2.120 -16.384 40.531 1.00 22.58 288 PRO C CA 1
ATOM 7607 C C . PRO C 1 309 ? -1.562 -15.126 39.864 1.00 22.47 288 PRO C C 1
ATOM 7608 O O . PRO C 1 309 ? -2.285 -14.157 39.641 1.00 22.86 288 PRO C O 1
ATOM 7612 N N . ILE C 1 310 ? -0.270 -15.162 39.553 1.00 21.70 289 ILE C N 1
ATOM 7613 C CA . ILE C 1 310 ? 0.434 -14.040 38.950 1.00 20.08 289 ILE C CA 1
ATOM 7614 C C . ILE C 1 310 ? 0.754 -14.238 37.480 1.00 20.41 289 ILE C C 1
ATOM 7615 O O . ILE C 1 310 ? 1.461 -15.161 37.096 1.00 19.41 289 ILE C O 1
ATOM 7620 N N . GLU C 1 311 ? 0.237 -13.344 36.658 1.00 22.34 290 GLU C N 1
ATOM 7621 C CA . GLU C 1 311 ? 0.461 -13.415 35.231 1.00 25.50 290 GLU C CA 1
ATOM 7622 C C . GLU C 1 311 ? 1.871 -13.000 34.835 1.00 27.12 290 GLU C C 1
ATOM 7623 O O . GLU C 1 311 ? 2.338 -11.917 35.181 1.00 29.61 290 GLU C O 1
ATOM 7629 N N . GLU C 1 312 ? 2.550 -13.871 34.106 1.00 28.25 291 GLU C N 1
ATOM 7630 C CA . GLU C 1 312 ? 3.885 -13.572 33.626 1.00 28.32 291 GLU C CA 1
ATOM 7631 C C . GLU C 1 312 ? 3.672 -13.369 32.137 1.00 27.59 291 GLU C C 1
ATOM 7632 O O . GLU C 1 312 ? 3.144 -14.241 31.458 1.00 26.85 291 GLU C O 1
ATOM 7638 N N . ARG C 1 313 ? 4.062 -12.204 31.633 1.00 28.71 292 ARG C N 1
ATOM 7639 C CA . ARG C 1 313 ? 3.850 -11.886 30.228 1.00 27.46 292 ARG C CA 1
ATOM 7640 C C . ARG C 1 313 ? 5.065 -12.076 29.339 1.00 27.40 292 ARG C C 1
ATOM 7641 O O . ARG C 1 313 ? 6.168 -12.294 29.811 1.00 26.81 292 ARG C O 1
ATOM 7649 N N . ASP C 1 314 ? 4.840 -11.998 28.035 1.00 28.78 293 ASP C N 1
ATOM 7650 C CA . ASP C 1 314 ? 5.893 -12.190 27.053 1.00 30.07 293 ASP C CA 1
ATOM 7651 C C . ASP C 1 314 ? 7.201 -11.477 27.374 1.00 30.40 293 ASP C C 1
ATOM 7652 O O . ASP C 1 314 ? 7.239 -10.262 27.555 1.00 30.17 293 ASP C O 1
ATOM 7657 N N . PRO C 1 315 ? 8.302 -12.236 27.417 1.00 30.58 294 PRO C N 1
ATOM 7658 C CA . PRO C 1 315 ? 9.646 -11.725 27.710 1.00 30.60 294 PRO C CA 1
ATOM 7659 C C . PRO C 1 315 ? 10.072 -10.519 26.872 1.00 29.98 294 PRO C C 1
ATOM 7660 O O . PRO C 1 315 ? 10.892 -9.713 27.309 1.00 28.85 294 PRO C O 1
ATOM 7664 N N . GLU C 1 316 ? 9.514 -10.397 25.672 1.00 29.99 295 GLU C N 1
ATOM 7665 C CA . GLU C 1 316 ? 9.876 -9.299 24.789 1.00 29.52 295 GLU C CA 1
ATOM 7666 C C . GLU C 1 316 ? 9.614 -7.944 25.421 1.00 29.38 295 GLU C C 1
ATOM 7667 O O . GLU C 1 316 ? 10.362 -6.988 25.190 1.00 28.70 295 GLU C O 1
ATOM 7673 N N . GLU C 1 317 ? 8.554 -7.857 26.219 1.00 29.50 296 GLU C N 1
ATOM 7674 C CA . GLU C 1 317 ? 8.220 -6.601 26.878 1.00 29.85 296 GLU C CA 1
ATOM 7675 C C . GLU C 1 317 ? 9.443 -6.011 27.566 1.00 29.92 296 GLU C C 1
ATOM 7676 O O . GLU C 1 317 ? 9.552 -4.801 27.716 1.00 30.06 296 GLU C O 1
ATOM 7682 N N . VAL C 1 318 ? 10.364 -6.876 27.974 1.00 30.98 297 VAL C N 1
ATOM 7683 C CA . VAL C 1 318 ? 11.572 -6.439 28.654 1.00 30.44 297 VAL C CA 1
ATOM 7684 C C . VAL C 1 318 ? 12.749 -6.266 27.703 1.00 31.61 297 VAL C C 1
ATOM 7685 O O . VAL C 1 318 ? 13.581 -5.388 27.906 1.00 32.11 297 VAL C O 1
ATOM 7689 N N . ARG C 1 319 ? 12.813 -7.090 26.661 1.00 33.67 298 ARG C N 1
ATOM 7690 C CA . ARG C 1 319 ? 13.914 -7.022 25.699 1.00 36.04 298 ARG C CA 1
ATOM 7691 C C . ARG C 1 319 ? 13.839 -5.854 24.726 1.00 39.20 298 ARG C C 1
ATOM 7692 O O . ARG C 1 319 ? 14.801 -5.103 24.588 1.00 40.76 298 ARG C O 1
ATOM 7700 N N . GLN C 1 320 ? 12.720 -5.718 24.020 1.00 43.01 299 GLN C N 1
ATOM 7701 C CA . GLN C 1 320 ? 12.573 -4.606 23.082 1.00 46.28 299 GLN C CA 1
ATOM 7702 C C . GLN C 1 320 ? 11.456 -3.686 23.561 1.00 47.32 299 GLN C C 1
ATOM 7703 O O . GLN C 1 320 ? 10.331 -4.120 23.793 1.00 48.07 299 GLN C O 1
ATOM 7709 N N . ILE C 1 321 ? 11.799 -2.410 23.720 1.00 49.33 300 ILE C N 1
ATOM 7710 C CA . ILE C 1 321 ? 10.887 -1.384 24.226 1.00 50.39 300 ILE C CA 1
ATOM 7711 C C . ILE C 1 321 ? 10.393 -0.365 23.196 1.00 50.95 300 ILE C C 1
ATOM 7712 O O . ILE C 1 321 ? 11.184 0.329 22.557 1.00 50.58 300 ILE C O 1
ATOM 7717 N N . SER C 1 322 ? 9.072 -0.272 23.068 1.00 51.86 301 SER C N 1
ATOM 7718 C CA . SER C 1 322 ? 8.430 0.634 22.117 1.00 52.40 301 SER C CA 1
ATOM 7719 C C . SER C 1 322 ? 8.737 0.173 20.702 1.00 52.06 301 SER C C 1
ATOM 7720 O O . SER C 1 322 ? 8.445 0.872 19.728 1.00 51.34 301 SER C O 1
ATOM 7723 N N . GLY C 1 323 ? 9.317 -1.018 20.601 1.00 51.19 302 GLY C N 1
ATOM 7724 C CA . GLY C 1 323 ? 9.675 -1.558 19.306 1.00 52.00 302 GLY C CA 1
ATOM 7725 C C . GLY C 1 323 ? 11.170 -1.402 19.112 1.00 52.42 302 GLY C C 1
ATOM 7726 O O . GLY C 1 323 ? 11.707 -1.683 18.037 1.00 53.02 302 GLY C O 1
ATOM 7727 N N . VAL C 1 324 ? 11.845 -0.953 20.165 1.00 51.30 303 VAL C N 1
ATOM 7728 C CA . VAL C 1 324 ? 13.287 -0.751 20.115 1.00 51.25 303 VAL C CA 1
ATOM 7729 C C . VAL C 1 324 ? 14.035 -1.660 21.081 1.00 49.77 303 VAL C C 1
ATOM 7730 O O . VAL C 1 324 ? 13.700 -1.737 22.258 1.00 50.71 303 VAL C O 1
ATOM 7734 N N . ARG C 1 325 ? 15.054 -2.345 20.575 1.00 47.72 304 ARG C N 1
ATOM 7735 C CA . ARG C 1 325 ? 15.845 -3.247 21.400 1.00 45.97 304 ARG C CA 1
ATOM 7736 C C . ARG C 1 325 ? 16.637 -2.535 22.481 1.00 44.23 304 ARG C C 1
ATOM 7737 O O . ARG C 1 325 ? 17.281 -1.517 22.223 1.00 43.83 304 ARG C O 1
ATOM 7745 N N . THR C 1 326 ? 16.590 -3.089 23.690 1.00 41.84 305 THR C N 1
ATOM 7746 C CA . THR C 1 326 ? 17.306 -2.532 24.832 1.00 39.22 305 THR C CA 1
ATOM 7747 C C . THR C 1 326 ? 18.053 -3.628 25.578 1.00 37.60 305 THR C C 1
ATOM 7748 O O . THR C 1 326 ? 18.514 -3.427 26.696 1.00 38.89 305 THR C O 1
ATOM 7752 N N . ALA C 1 327 ? 18.159 -4.793 24.953 1.00 35.17 306 ALA C N 1
ATOM 7753 C CA . ALA C 1 327 ? 18.869 -5.923 25.541 1.00 32.77 306 ALA C CA 1
ATOM 7754 C C . ALA C 1 327 ? 19.191 -6.894 24.434 1.00 31.47 306 ALA C C 1
ATOM 7755 O O . ALA C 1 327 ? 18.616 -6.821 23.351 1.00 30.38 306 ALA C O 1
ATOM 7757 N N . PRO C 1 328 ? 20.140 -7.802 24.674 1.00 31.51 307 PRO C N 1
ATOM 7758 C CA . PRO C 1 328 ? 20.472 -8.771 23.625 1.00 31.66 307 PRO C CA 1
ATOM 7759 C C . PRO C 1 328 ? 19.273 -9.701 23.438 1.00 32.07 307 PRO C C 1
ATOM 7760 O O . PRO C 1 328 ? 18.617 -10.086 24.414 1.00 29.38 307 PRO C O 1
ATOM 7764 N N . SER C 1 329 ? 18.968 -10.053 22.196 1.00 32.77 308 SER C N 1
ATOM 7765 C CA . SER C 1 329 ? 17.863 -10.967 21.970 1.00 33.48 308 SER C CA 1
ATOM 7766 C C . SER C 1 329 ? 18.356 -12.239 22.631 1.00 34.10 308 SER C C 1
ATOM 7767 O O . SER C 1 329 ? 19.568 -12.463 22.712 1.00 36.86 308 SER C O 1
ATOM 7770 N N . ASN C 1 330 ? 17.438 -13.057 23.123 1.00 34.04 309 ASN C N 1
ATOM 7771 C CA . ASN C 1 330 ? 17.799 -14.319 23.767 1.00 33.47 309 ASN C CA 1
ATOM 7772 C C . ASN C 1 330 ? 18.154 -14.267 25.236 1.00 31.01 309 ASN C C 1
ATOM 7773 O O . ASN C 1 330 ? 18.224 -15.310 25.878 1.00 32.76 309 ASN C O 1
ATOM 7778 N N . VAL C 1 331 ? 18.382 -13.088 25.797 1.00 28.23 310 VAL C N 1
ATOM 7779 C CA . VAL C 1 331 ? 18.709 -13.076 27.211 1.00 24.57 310 VAL C CA 1
ATOM 7780 C C . VAL C 1 331 ? 17.490 -13.557 27.983 1.00 23.50 310 VAL C C 1
ATOM 7781 O O . VAL C 1 331 ? 16.361 -13.173 27.688 1.00 22.53 310 VAL C O 1
ATOM 7785 N N . PRO C 1 332 ? 17.700 -14.460 28.950 1.00 24.70 311 PRO C N 1
ATOM 7786 C CA . PRO C 1 332 ? 16.581 -14.968 29.746 1.00 24.88 311 PRO C CA 1
ATOM 7787 C C . PRO C 1 332 ? 15.895 -13.808 30.449 1.00 25.42 311 PRO C C 1
ATOM 7788 O O . PRO C 1 332 ? 16.538 -12.820 30.796 1.00 25.44 311 PRO C O 1
ATOM 7792 N N . VAL C 1 333 ? 14.591 -13.934 30.657 1.00 25.20 312 VAL C N 1
ATOM 7793 C CA . VAL C 1 333 ? 13.816 -12.889 31.301 1.00 25.03 312 VAL C CA 1
ATOM 7794 C C . VAL C 1 333 ? 12.791 -13.454 32.280 1.00 23.81 312 VAL C C 1
ATOM 7795 O O . VAL C 1 333 ? 12.220 -14.510 32.049 1.00 23.74 312 VAL C O 1
ATOM 7799 N N . PHE C 1 334 ? 12.589 -12.755 33.387 1.00 22.16 313 PHE C N 1
ATOM 7800 C CA . PHE C 1 334 ? 11.567 -13.132 34.345 1.00 21.23 313 PHE C CA 1
ATOM 7801 C C . PHE C 1 334 ? 10.645 -11.929 34.216 1.00 21.12 313 PHE C C 1
ATOM 7802 O O . PHE C 1 334 ? 11.012 -10.830 34.601 1.00 23.11 313 PHE C O 1
ATOM 7810 N N . ASN C 1 335 ? 9.461 -12.122 33.652 1.00 22.74 314 ASN C N 1
ATOM 7811 C CA . ASN C 1 335 ? 8.555 -10.996 33.447 1.00 22.24 314 ASN C CA 1
ATOM 7812 C C . ASN C 1 335 ? 7.203 -11.048 34.152 1.00 20.74 314 ASN C C 1
ATOM 7813 O O . ASN C 1 335 ? 6.162 -11.135 33.507 1.00 20.83 314 ASN C O 1
ATOM 7818 N N . PRO C 1 336 ? 7.201 -11.011 35.492 1.00 20.72 315 PRO C N 1
ATOM 7819 C CA . PRO C 1 336 ? 5.939 -11.038 36.239 1.00 19.09 315 PRO C CA 1
ATOM 7820 C C . PRO C 1 336 ? 5.246 -9.676 36.072 1.00 18.80 315 PRO C C 1
ATOM 7821 O O . PRO C 1 336 ? 5.899 -8.631 36.181 1.00 17.38 315 PRO C O 1
ATOM 7825 N N . ALA C 1 337 ? 3.943 -9.679 35.793 1.00 17.75 316 ALA C N 1
ATOM 7826 C CA . ALA C 1 337 ? 3.216 -8.421 35.621 1.00 17.16 316 ALA C CA 1
ATOM 7827 C C . ALA C 1 337 ? 2.558 -7.937 36.903 1.00 18.31 316 ALA C C 1
ATOM 7828 O O . ALA C 1 337 ? 1.917 -6.886 36.908 1.00 17.91 316 ALA C O 1
ATOM 7830 N N . PHE C 1 338 ? 2.718 -8.701 37.986 1.00 17.23 317 PHE C N 1
ATOM 7831 C CA . PHE C 1 338 ? 2.129 -8.346 39.276 1.00 16.75 317 PHE C CA 1
ATOM 7832 C C . PHE C 1 338 ? 2.935 -8.937 40.428 1.00 16.86 317 PHE C C 1
ATOM 7833 O O . PHE C 1 338 ? 3.799 -9.795 40.234 1.00 15.99 317 PHE C O 1
ATOM 7841 N N . ASP C 1 339 ? 2.652 -8.451 41.631 1.00 17.20 318 ASP C N 1
ATOM 7842 C CA . ASP C 1 339 ? 3.275 -8.953 42.847 1.00 17.61 318 ASP C CA 1
ATOM 7843 C C . ASP C 1 339 ? 2.228 -8.805 43.953 1.00 17.55 318 ASP C C 1
ATOM 7844 O O . ASP C 1 339 ? 1.133 -8.300 43.704 1.00 17.83 318 ASP C O 1
ATOM 7849 N N . ILE C 1 340 ? 2.535 -9.268 45.159 1.00 18.07 319 ILE C N 1
ATOM 7850 C CA . ILE C 1 340 ? 1.579 -9.184 46.249 1.00 16.83 319 ILE C CA 1
ATOM 7851 C C . ILE C 1 340 ? 2.114 -8.410 47.442 1.00 17.76 319 ILE C C 1
ATOM 7852 O O . ILE C 1 340 ? 3.201 -8.687 47.953 1.00 19.05 319 ILE C O 1
ATOM 7857 N N . THR C 1 341 ? 1.326 -7.436 47.883 1.00 17.96 320 THR C N 1
ATOM 7858 C CA . THR C 1 341 ? 1.673 -6.610 49.031 1.00 19.31 320 THR C CA 1
ATOM 7859 C C . THR C 1 341 ? 0.943 -7.151 50.252 1.00 19.69 320 THR C C 1
ATOM 7860 O O . THR C 1 341 ? -0.287 -7.207 50.267 1.00 22.20 320 THR C O 1
ATOM 7864 N N . PRO C 1 342 ? 1.688 -7.568 51.285 1.00 20.82 321 PRO C N 1
ATOM 7865 C CA . PRO C 1 342 ? 1.111 -8.107 52.525 1.00 21.42 321 PRO C CA 1
ATOM 7866 C C . PRO C 1 342 ? 0.305 -7.024 53.230 1.00 22.36 321 PRO C C 1
ATOM 7867 O O . PRO C 1 342 ? 0.708 -5.868 53.246 1.00 21.34 321 PRO C O 1
ATOM 7871 N N . HIS C 1 343 ? -0.819 -7.391 53.832 1.00 23.30 322 HIS C N 1
ATOM 7872 C CA . HIS C 1 343 ? -1.649 -6.398 54.490 1.00 25.12 322 HIS C CA 1
ATOM 7873 C C . HIS C 1 343 ? -1.027 -5.649 55.669 1.00 26.72 322 HIS C C 1
ATOM 7874 O O . HIS C 1 343 ? -1.447 -4.533 55.964 1.00 28.71 322 HIS C O 1
ATOM 7881 N N . ASP C 1 344 ? -0.030 -6.220 56.339 1.00 26.97 323 ASP C N 1
ATOM 7882 C CA . ASP C 1 344 ? 0.568 -5.504 57.463 1.00 28.71 323 ASP C CA 1
ATOM 7883 C C . ASP C 1 344 ? 1.452 -4.359 56.976 1.00 27.24 323 ASP C C 1
ATOM 7884 O O . ASP C 1 344 ? 2.050 -3.634 57.772 1.00 26.76 323 ASP C O 1
ATOM 7889 N N . LEU C 1 345 ? 1.534 -4.210 55.661 1.00 25.38 324 LEU C N 1
ATOM 7890 C CA . LEU C 1 345 ? 2.313 -3.143 55.060 1.00 24.26 324 LEU C CA 1
ATOM 7891 C C . LEU C 1 345 ? 1.365 -2.170 54.383 1.00 24.68 324 LEU C C 1
ATOM 7892 O O . LEU C 1 345 ? 1.784 -1.320 53.600 1.00 25.07 324 LEU C O 1
ATOM 7897 N N . ILE C 1 346 ? 0.076 -2.299 54.685 1.00 24.56 325 ILE C N 1
ATOM 7898 C CA . ILE C 1 346 ? -0.914 -1.418 54.096 1.00 22.87 325 ILE C CA 1
ATOM 7899 C C . ILE C 1 346 ? -1.614 -0.588 55.159 1.00 22.16 325 ILE C C 1
ATOM 7900 O O . ILE C 1 346 ? -2.467 -1.090 55.884 1.00 23.77 325 ILE C O 1
ATOM 7905 N N . SER C 1 347 ? -1.245 0.684 55.235 1.00 21.47 326 SER C N 1
ATOM 7906 C CA . SER C 1 347 ? -1.830 1.625 56.188 1.00 21.64 326 SER C CA 1
ATOM 7907 C C . SER C 1 347 ? -3.344 1.778 56.002 1.00 21.15 326 SER C C 1
ATOM 7908 O O . SER C 1 347 ? -4.078 1.950 56.969 1.00 19.19 326 SER C O 1
ATOM 7911 N N . GLY C 1 348 ? -3.812 1.716 54.759 1.00 21.05 327 GLY C N 1
ATOM 7912 C CA . GLY C 1 348 ? -5.234 1.866 54.533 1.00 20.90 327 GLY C CA 1
ATOM 7913 C C . GLY C 1 348 ? -5.755 1.475 53.166 1.00 19.93 327 GLY C C 1
ATOM 7914 O O . GLY C 1 348 ? -5.125 1.714 52.147 1.00 20.51 327 GLY C O 1
ATOM 7915 N N . ILE C 1 349 ? -6.925 0.853 53.150 1.00 20.49 328 ILE C N 1
ATOM 7916 C CA . ILE C 1 349 ? -7.549 0.464 51.897 1.00 20.38 328 ILE C CA 1
ATOM 7917 C C . ILE C 1 349 ? -8.805 1.321 51.754 1.00 21.12 328 ILE C C 1
ATOM 7918 O O . ILE C 1 349 ? -9.620 1.418 52.681 1.00 18.20 328 ILE C O 1
ATOM 7923 N N . ILE C 1 350 ? -8.944 1.957 50.596 1.00 20.83 329 ILE C N 1
ATOM 7924 C CA . ILE C 1 350 ? -10.076 2.826 50.342 1.00 19.58 329 ILE C CA 1
ATOM 7925 C C . ILE C 1 350 ? -11.053 2.198 49.375 1.00 19.40 329 ILE C C 1
ATOM 7926 O O . ILE C 1 350 ? -10.660 1.723 48.317 1.00 18.24 329 ILE C O 1
ATOM 7931 N N . THR C 1 351 ? -12.328 2.208 49.748 1.00 20.42 330 THR C N 1
ATOM 7932 C CA . THR C 1 351 ? -13.388 1.677 48.902 1.00 22.35 330 THR C CA 1
ATOM 7933 C C . THR C 1 351 ? -14.489 2.724 48.859 1.00 23.54 330 THR C C 1
ATOM 7934 O O . THR C 1 351 ? -14.374 3.772 49.496 1.00 24.52 330 THR C O 1
ATOM 7938 N N . GLU C 1 352 ? -15.543 2.450 48.100 1.00 24.34 331 GLU C N 1
ATOM 7939 C CA . GLU C 1 352 ? -16.648 3.377 47.987 1.00 25.16 331 GLU C CA 1
ATOM 7940 C C . GLU C 1 352 ? -17.362 3.469 49.323 1.00 25.81 331 GLU C C 1
ATOM 7941 O O . GLU C 1 352 ? -18.041 4.453 49.608 1.00 25.13 331 GLU C O 1
ATOM 7947 N N . LYS C 1 353 ? -17.195 2.438 50.144 1.00 26.23 332 LYS C N 1
ATOM 7948 C CA . LYS C 1 353 ? -17.833 2.391 51.454 1.00 26.71 332 LYS C CA 1
ATOM 7949 C C . LYS C 1 353 ? -17.008 3.146 52.481 1.00 27.19 332 LYS C C 1
ATOM 7950 O O . LYS C 1 353 ? -17.435 3.328 53.615 1.00 29.06 332 LYS C O 1
ATOM 7956 N N . GLY C 1 354 ? -15.818 3.580 52.086 1.00 27.57 333 GLY C N 1
ATOM 7957 C CA . GLY C 1 354 ? -14.972 4.294 53.018 1.00 25.74 333 GLY C CA 1
ATOM 7958 C C . GLY C 1 354 ? -13.590 3.693 53.156 1.00 26.56 333 GLY C C 1
ATOM 7959 O O . GLY C 1 354 ? -13.172 2.852 52.358 1.00 27.15 333 GLY C O 1
ATOM 7960 N N . ILE C 1 355 ? -12.889 4.107 54.203 1.00 27.14 334 ILE C N 1
ATOM 7961 C CA . ILE C 1 355 ? -11.528 3.661 54.441 1.00 26.85 334 ILE C CA 1
ATOM 7962 C C . ILE C 1 355 ? -11.325 2.665 55.569 1.00 26.82 334 ILE C C 1
ATOM 7963 O O . ILE C 1 355 ? -11.805 2.862 56.677 1.00 26.89 334 ILE C O 1
ATOM 7968 N N . MET C 1 356 ? -10.586 1.604 55.270 1.00 28.93 335 MET C N 1
ATOM 7969 C CA . MET C 1 356 ? -10.251 0.573 56.248 1.00 29.91 335 MET C CA 1
ATOM 7970 C C . MET C 1 356 ? -8.769 0.749 56.587 1.00 30.06 335 MET C C 1
ATOM 7971 O O . MET C 1 356 ? -7.930 0.877 55.689 1.00 28.41 335 MET C O 1
ATOM 7976 N N . THR C 1 357 ? -8.456 0.756 57.880 1.00 31.05 336 THR C N 1
ATOM 7977 C CA . THR C 1 357 ? -7.084 0.951 58.335 1.00 32.54 336 THR C CA 1
ATOM 7978 C C . THR C 1 357 ? -6.465 -0.213 59.093 1.00 33.50 336 THR C C 1
ATOM 7979 O O . THR C 1 357 ? -5.332 -0.104 59.572 1.00 34.73 336 THR C O 1
ATOM 7983 N N . GLY C 1 358 ? -7.193 -1.318 59.211 1.00 33.19 337 GLY C N 1
ATOM 7984 C CA . GLY C 1 358 ? -6.655 -2.469 59.920 1.00 34.89 337 GLY C CA 1
ATOM 7985 C C . GLY C 1 358 ? -7.734 -3.466 60.287 1.00 35.34 337 GLY C C 1
ATOM 7986 O O . GLY C 1 358 ? -8.906 -3.109 60.371 1.00 34.87 337 GLY C O 1
ATOM 7987 N N . ASN C 1 359 ? -7.345 -4.713 60.526 1.00 36.29 338 ASN C N 1
ATOM 7988 C CA . ASN C 1 359 ? -8.315 -5.745 60.864 1.00 37.40 338 ASN C CA 1
ATOM 7989 C C . ASN C 1 359 ? -9.156 -5.972 59.610 1.00 36.23 338 ASN C C 1
ATOM 7990 O O . ASN C 1 359 ? -10.349 -6.256 59.676 1.00 35.01 338 ASN C O 1
ATOM 7995 N N . TYR C 1 360 ? -8.494 -5.844 58.467 1.00 36.20 339 TYR C N 1
ATOM 7996 C CA . TYR C 1 360 ? -9.110 -5.981 57.153 1.00 36.22 339 TYR C CA 1
ATOM 7997 C C . TYR C 1 360 ? -9.993 -7.200 56.954 1.00 36.73 339 TYR C C 1
ATOM 7998 O O . TYR C 1 360 ? -11.136 -7.085 56.515 1.00 35.88 339 TYR C O 1
ATOM 8007 N N . GLU C 1 361 ? -9.450 -8.366 57.263 1.00 38.87 340 GLU C N 1
ATOM 8008 C CA . GLU C 1 361 ? -10.178 -9.619 57.136 1.00 41.33 340 GLU C CA 1
ATOM 8009 C C . GLU C 1 361 ? -11.604 -9.458 57.672 1.00 42.31 340 GLU C C 1
ATOM 8010 O O . GLU C 1 361 ? -12.577 -9.783 56.998 1.00 43.08 340 GLU C O 1
ATOM 8016 N N . GLU C 1 362 ? -11.719 -8.948 58.892 1.00 43.87 341 GLU C N 1
ATOM 8017 C CA . GLU C 1 362 ? -13.023 -8.743 59.511 1.00 45.24 341 GLU C CA 1
ATOM 8018 C C . GLU C 1 362 ? -13.747 -7.556 58.869 1.00 44.52 341 GLU C C 1
ATOM 8019 O O . GLU C 1 362 ? -14.960 -7.597 58.659 1.00 44.24 341 GLU C O 1
ATOM 8025 N N . GLU C 1 363 ? -13.001 -6.498 58.563 1.00 43.24 342 GLU C N 1
ATOM 8026 C CA . GLU C 1 363 ? -13.573 -5.308 57.940 1.00 42.64 342 GLU C CA 1
ATOM 8027 C C . GLU C 1 363 ? -14.202 -5.661 56.598 1.00 41.81 342 GLU C C 1
ATOM 8028 O O . GLU C 1 363 ? -15.280 -5.176 56.266 1.00 42.74 342 GLU C O 1
ATOM 8034 N N . ILE C 1 364 ? -13.512 -6.498 55.827 1.00 40.68 343 ILE C N 1
ATOM 8035 C CA . ILE C 1 364 ? -13.997 -6.943 54.525 1.00 38.70 343 ILE C CA 1
ATOM 8036 C C . ILE C 1 364 ? -15.215 -7.832 54.742 1.00 38.97 343 ILE C C 1
ATOM 8037 O O . ILE C 1 364 ? -16.080 -7.937 53.878 1.00 37.97 343 ILE C O 1
ATOM 8042 N N . GLU C 1 365 ? -15.264 -8.458 55.913 1.00 40.57 344 GLU C N 1
ATOM 8043 C CA . GLU C 1 365 ? -16.363 -9.330 56.322 1.00 42.64 344 GLU C CA 1
ATOM 8044 C C . GLU C 1 365 ? -17.613 -8.469 56.401 1.00 42.85 344 GLU C C 1
ATOM 8045 O O . GLU C 1 365 ? -18.679 -8.840 55.913 1.00 43.10 344 GLU C O 1
ATOM 8051 N N . GLN C 1 366 ? -17.457 -7.302 57.012 1.00 42.53 345 GLN C N 1
ATOM 8052 C CA . GLN C 1 366 ? -18.546 -6.360 57.170 1.00 43.29 345 GLN C CA 1
ATOM 8053 C C . GLN C 1 366 ? -19.102 -5.910 55.824 1.00 44.01 345 GLN C C 1
ATOM 8054 O O . GLN C 1 366 ? -20.296 -6.036 55.557 1.00 43.13 345 GLN C O 1
ATOM 8060 N N . LEU C 1 367 ? -18.218 -5.392 54.977 1.00 45.16 346 LEU C N 1
ATOM 8061 C CA . LEU C 1 367 ? -18.590 -4.881 53.664 1.00 45.29 346 LEU C CA 1
ATOM 8062 C C . LEU C 1 367 ? -19.349 -5.845 52.757 1.00 45.84 346 LEU C C 1
ATOM 8063 O O . LEU C 1 367 ? -20.179 -5.419 51.949 1.00 45.56 346 LEU C O 1
ATOM 8068 N N . PHE C 1 368 ? -19.072 -7.137 52.877 1.00 46.78 347 PHE C N 1
ATOM 8069 C CA . PHE C 1 368 ? -19.740 -8.109 52.027 1.00 48.30 347 PHE C CA 1
ATOM 8070 C C . PHE C 1 368 ? -20.909 -8.824 52.666 1.00 50.62 347 PHE C C 1
ATOM 8071 O O . PHE C 1 368 ? -21.218 -9.961 52.323 1.00 51.45 347 PHE C O 1
ATOM 8079 N N . LYS C 1 369 ? -21.563 -8.144 53.596 1.00 53.56 348 LYS C N 1
ATOM 8080 C CA . LYS C 1 369 ? -22.727 -8.698 54.266 1.00 56.69 348 LYS C CA 1
ATOM 8081 C C . LYS C 1 369 ? -23.930 -8.202 53.473 1.00 58.39 348 LYS C C 1
ATOM 8082 O O . LYS C 1 369 ? -24.579 -7.227 53.855 1.00 59.43 348 LYS C O 1
ATOM 8088 N N . GLY C 1 370 ? -24.201 -8.861 52.350 1.00 59.59 349 GLY C N 1
ATOM 8089 C CA . GLY C 1 370 ? -25.317 -8.472 51.507 1.00 60.86 349 GLY C CA 1
ATOM 8090 C C . GLY C 1 370 ? -24.890 -8.283 50.062 1.00 61.75 349 GLY C C 1
ATOM 8091 O O . GLY C 1 370 ? -25.194 -7.220 49.471 1.00 61.51 349 GLY C O 1
ATOM 8092 N N . MET D 1 22 ? 33.632 -13.801 22.156 1.00 50.19 1 MET D N 1
ATOM 8093 C CA . MET D 1 22 ? 34.238 -14.928 22.910 1.00 50.70 1 MET D CA 1
ATOM 8094 C C . MET D 1 22 ? 33.976 -14.885 24.411 1.00 49.34 1 MET D C 1
ATOM 8095 O O . MET D 1 22 ? 33.526 -13.888 24.986 1.00 48.58 1 MET D O 1
ATOM 8100 N N . THR D 1 23 ? 34.265 -16.015 25.025 1.00 47.82 2 THR D N 1
ATOM 8101 C CA . THR D 1 23 ? 34.128 -16.209 26.441 1.00 45.81 2 THR D CA 1
ATOM 8102 C C . THR D 1 23 ? 35.344 -15.645 27.167 1.00 43.28 2 THR D C 1
ATOM 8103 O O . THR D 1 23 ? 35.466 -15.780 28.374 1.00 43.70 2 THR D O 1
ATOM 8107 N N . HIS D 1 24 ? 36.240 -14.993 26.440 1.00 40.99 3 HIS D N 1
ATOM 8108 C CA . HIS D 1 24 ? 37.438 -14.460 27.074 1.00 39.18 3 HIS D CA 1
ATOM 8109 C C . HIS D 1 24 ? 37.629 -12.977 26.865 1.00 36.55 3 HIS D C 1
ATOM 8110 O O . HIS D 1 24 ? 38.614 -12.399 27.315 1.00 36.67 3 HIS D O 1
ATOM 8117 N N . SER D 1 25 ? 36.674 -12.368 26.183 1.00 33.79 4 SER D N 1
ATOM 8118 C CA . SER D 1 25 ? 36.735 -10.949 25.884 1.00 33.99 4 SER D CA 1
ATOM 8119 C C . SER D 1 25 ? 36.763 -10.077 27.135 1.00 32.06 4 SER D C 1
ATOM 8120 O O . SER D 1 25 ? 37.308 -8.977 27.116 1.00 31.52 4 SER D O 1
ATOM 8123 N N . PHE D 1 26 ? 36.170 -10.568 28.217 1.00 29.58 5 PHE D N 1
ATOM 8124 C CA . PHE D 1 26 ? 36.135 -9.818 29.460 1.00 28.30 5 PHE D CA 1
ATOM 8125 C C . PHE D 1 26 ? 37.535 -9.608 30.029 1.00 28.54 5 PHE D C 1
ATOM 8126 O O . PHE D 1 26 ? 37.822 -8.568 30.624 1.00 27.87 5 PHE D O 1
ATOM 8134 N N . ALA D 1 27 ? 38.398 -10.602 29.838 1.00 27.59 6 ALA D N 1
ATOM 8135 C CA . ALA D 1 27 ? 39.752 -10.564 30.358 1.00 26.66 6 ALA D CA 1
ATOM 8136 C C . ALA D 1 27 ? 40.739 -9.754 29.523 1.00 27.05 6 ALA D C 1
ATOM 8137 O O . ALA D 1 27 ? 41.938 -9.754 29.803 1.00 27.16 6 ALA D O 1
ATOM 8139 N N . VAL D 1 28 ? 40.246 -9.087 28.486 1.00 26.23 7 VAL D N 1
ATOM 8140 C CA . VAL D 1 28 ? 41.095 -8.236 27.663 1.00 27.17 7 VAL D CA 1
ATOM 8141 C C . VAL D 1 28 ? 40.498 -6.836 27.746 1.00 27.37 7 VAL D C 1
ATOM 8142 O O . VAL D 1 28 ? 39.343 -6.681 28.130 1.00 28.58 7 VAL D O 1
ATOM 8146 N N . PRO D 1 29 ? 41.282 -5.797 27.424 1.00 27.54 8 PRO D N 1
ATOM 8147 C CA . PRO D 1 29 ? 40.739 -4.436 27.501 1.00 28.05 8 PRO D CA 1
ATOM 8148 C C . PRO D 1 29 ? 39.941 -3.954 26.290 1.00 26.96 8 PRO D C 1
ATOM 8149 O O . PRO D 1 29 ? 40.411 -4.002 25.163 1.00 27.64 8 PRO D O 1
ATOM 8153 N N . ARG D 1 30 ? 38.727 -3.485 26.549 1.00 26.66 9 ARG D N 1
ATOM 8154 C CA . ARG D 1 30 ? 37.836 -2.995 25.505 1.00 25.81 9 ARG D CA 1
ATOM 8155 C C . ARG D 1 30 ? 37.323 -1.583 25.813 1.00 26.45 9 ARG D C 1
ATOM 8156 O O . ARG D 1 30 ? 37.054 -0.803 24.899 1.00 26.35 9 ARG D O 1
ATOM 8164 N N . SER D 1 31 ? 37.185 -1.256 27.098 1.00 25.32 10 SER D N 1
ATOM 8165 C CA . SER D 1 31 ? 36.679 0.052 27.490 1.00 25.64 10 SER D CA 1
ATOM 8166 C C . SER D 1 31 ? 37.565 1.192 27.005 1.00 25.64 10 SER D C 1
ATOM 8167 O O . SER D 1 31 ? 37.097 2.111 26.333 1.00 24.78 10 SER D O 1
ATOM 8170 N N . VAL D 1 32 ? 38.845 1.131 27.336 1.00 25.61 11 VAL D N 1
ATOM 8171 C CA . VAL D 1 32 ? 39.761 2.187 26.936 1.00 27.77 11 VAL D CA 1
ATOM 8172 C C . VAL D 1 32 ? 41.162 1.648 26.657 1.00 29.54 11 VAL D C 1
ATOM 8173 O O . VAL D 1 32 ? 41.628 0.708 27.308 1.00 31.12 11 VAL D O 1
ATOM 8177 N N . GLU D 1 33 ? 41.833 2.249 25.686 1.00 29.74 12 GLU D N 1
ATOM 8178 C CA . GLU D 1 33 ? 43.163 1.804 25.316 1.00 30.97 12 GLU D CA 1
ATOM 8179 C C . GLU D 1 33 ? 43.944 3.009 24.804 1.00 29.41 12 GLU D C 1
ATOM 8180 O O . GLU D 1 33 ? 43.402 3.864 24.109 1.00 29.31 12 GLU D O 1
ATOM 8186 N N . TRP D 1 34 ? 45.217 3.076 25.163 1.00 28.17 13 TRP D N 1
ATOM 8187 C CA . TRP D 1 34 ? 46.073 4.193 24.785 1.00 27.07 13 TRP D CA 1
ATOM 8188 C C . TRP D 1 34 ? 46.996 3.974 23.593 1.00 28.90 13 TRP D C 1
ATOM 8189 O O . TRP D 1 34 ? 47.434 2.857 23.323 1.00 28.73 13 TRP D O 1
ATOM 8200 N N . LYS D 1 35 ? 47.267 5.063 22.881 1.00 31.91 14 LYS D N 1
ATOM 8201 C CA . LYS D 1 35 ? 48.181 5.071 21.743 1.00 36.29 14 LYS D CA 1
ATOM 8202 C C . LYS D 1 35 ? 49.063 6.277 22.016 1.00 38.16 14 LYS D C 1
ATOM 8203 O O . LYS D 1 35 ? 48.726 7.118 22.848 1.00 40.19 14 LYS D O 1
ATOM 8209 N N . GLU D 1 36 ? 50.183 6.380 21.321 1.00 39.37 15 GLU D N 1
ATOM 8210 C CA . GLU D 1 36 ? 51.062 7.512 21.535 1.00 40.05 15 GLU D CA 1
ATOM 8211 C C . GLU D 1 36 ? 50.300 8.792 21.170 1.00 40.16 15 GLU D C 1
ATOM 8212 O O . GLU D 1 36 ? 50.478 9.839 21.796 1.00 40.83 15 GLU D O 1
ATOM 8218 N N . THR D 1 37 ? 49.421 8.689 20.177 1.00 38.30 16 THR D N 1
ATOM 8219 C CA . THR D 1 37 ? 48.680 9.851 19.696 1.00 35.41 16 THR D CA 1
ATOM 8220 C C . THR D 1 37 ? 47.153 9.726 19.684 1.00 32.65 16 THR D C 1
ATOM 8221 O O . THR D 1 37 ? 46.460 10.566 19.110 1.00 31.13 16 THR D O 1
ATOM 8225 N N . ALA D 1 38 ? 46.626 8.694 20.332 1.00 31.07 17 ALA D N 1
ATOM 8226 C CA . ALA D 1 38 ? 45.178 8.513 20.388 1.00 30.23 17 ALA D CA 1
ATOM 8227 C C . ALA D 1 38 ? 44.741 7.640 21.552 1.00 29.03 17 ALA D C 1
ATOM 8228 O O . ALA D 1 38 ? 45.518 6.848 22.065 1.00 27.47 17 ALA D O 1
ATOM 8230 N N . ILE D 1 39 ? 43.490 7.816 21.968 1.00 29.12 18 ILE D N 1
ATOM 8231 C CA . ILE D 1 39 ? 42.891 7.035 23.052 1.00 28.60 18 ILE D CA 1
ATOM 8232 C C . ILE D 1 39 ? 41.659 6.377 22.452 1.00 28.06 18 ILE D C 1
ATOM 8233 O O . ILE D 1 39 ? 40.699 7.062 22.088 1.00 29.43 18 ILE D O 1
ATOM 8238 N N . THR D 1 40 ? 41.668 5.061 22.338 1.00 26.73 19 THR D N 1
ATOM 8239 C CA . THR D 1 40 ? 40.512 4.399 21.777 1.00 27.16 19 THR D CA 1
ATOM 8240 C C . THR D 1 40 ? 39.626 3.811 22.856 1.00 26.06 19 THR D C 1
ATOM 8241 O O . THR D 1 40 ? 40.108 3.170 23.784 1.00 25.72 19 THR D O 1
ATOM 8245 N N . ILE D 1 41 ? 38.326 4.047 22.725 1.00 24.37 20 ILE D N 1
ATOM 8246 C CA . ILE D 1 41 ? 37.341 3.538 23.671 1.00 23.13 20 ILE D CA 1
ATOM 8247 C C . ILE D 1 41 ? 36.235 2.769 22.972 1.00 24.00 20 ILE D C 1
ATOM 8248 O O . ILE D 1 41 ? 36.057 2.857 21.752 1.00 23.61 20 ILE D O 1
ATOM 8253 N N . LEU D 1 42 ? 35.485 2.020 23.766 1.00 24.21 21 LEU D N 1
ATOM 8254 C CA . LEU D 1 42 ? 34.357 1.264 23.255 1.00 23.65 21 LEU D CA 1
ATOM 8255 C C . LEU D 1 42 ? 33.197 2.247 23.356 1.00 23.48 21 LEU D C 1
ATOM 8256 O O . LEU D 1 42 ? 33.021 2.881 24.393 1.00 20.22 21 LEU D O 1
ATOM 8261 N N . ASN D 1 43 ? 32.430 2.396 22.279 1.00 25.63 22 ASN D N 1
ATOM 8262 C CA . ASN D 1 43 ? 31.286 3.311 22.273 1.00 26.94 22 ASN D CA 1
ATOM 8263 C C . ASN D 1 43 ? 30.091 2.603 22.913 1.00 27.55 22 ASN D C 1
ATOM 8264 O O . ASN D 1 43 ? 29.298 1.953 22.231 1.00 29.53 22 ASN D O 1
ATOM 8269 N N . GLN D 1 44 ? 29.958 2.743 24.225 1.00 26.44 23 GLN D N 1
ATOM 8270 C CA . GLN D 1 44 ? 28.890 2.080 24.963 1.00 25.21 23 GLN D CA 1
ATOM 8271 C C . GLN D 1 44 ? 27.461 2.543 24.688 1.00 25.32 23 GLN D C 1
ATOM 8272 O O . GLN D 1 44 ? 26.509 1.965 25.215 1.00 25.64 23 GLN D O 1
ATOM 8278 N N . GLN D 1 45 ? 27.303 3.579 23.871 1.00 25.96 24 GLN D N 1
ATOM 8279 C CA . GLN D 1 45 ? 25.966 4.068 23.535 1.00 25.79 24 GLN D CA 1
ATOM 8280 C C . GLN D 1 45 ? 25.308 3.113 22.546 1.00 25.71 24 GLN D C 1
ATOM 8281 O O . GLN D 1 45 ? 24.116 2.847 22.635 1.00 24.32 24 GLN D O 1
ATOM 8287 N N . LYS D 1 46 ? 26.095 2.596 21.609 1.00 27.83 25 LYS D N 1
ATOM 8288 C CA . LYS D 1 46 ? 25.580 1.693 20.577 1.00 30.48 25 LYS D CA 1
ATOM 8289 C C . LYS D 1 46 ? 25.397 0.231 20.971 1.00 30.26 25 LYS D C 1
ATOM 8290 O O . LYS D 1 46 ? 24.876 -0.569 20.192 1.00 30.89 25 LYS D O 1
ATOM 8296 N N . LEU D 1 47 ? 25.833 -0.120 22.173 1.00 30.01 26 LEU D N 1
ATOM 8297 C CA . LEU D 1 47 ? 25.663 -1.476 22.667 1.00 29.24 26 LEU D CA 1
ATOM 8298 C C . LEU D 1 47 ? 24.180 -1.570 23.014 1.00 28.75 26 LEU D C 1
ATOM 8299 O O . LEU D 1 47 ? 23.544 -0.556 23.288 1.00 29.21 26 LEU D O 1
ATOM 8304 N N . PRO D 1 48 ? 23.598 -2.776 22.992 1.00 29.80 27 PRO D N 1
ATOM 8305 C CA . PRO D 1 48 ? 24.211 -4.064 22.675 1.00 30.43 27 PRO D CA 1
ATOM 8306 C C . PRO D 1 48 ? 24.162 -4.487 21.205 1.00 31.18 27 PRO D C 1
ATOM 8307 O O . PRO D 1 48 ? 24.779 -5.479 20.837 1.00 33.22 27 PRO D O 1
ATOM 8311 N N . ASP D 1 49 ? 23.444 -3.748 20.365 1.00 32.53 28 ASP D N 1
ATOM 8312 C CA . ASP D 1 49 ? 23.336 -4.107 18.949 1.00 32.88 28 ASP D CA 1
ATOM 8313 C C . ASP D 1 49 ? 24.630 -3.996 18.166 1.00 33.66 28 ASP D C 1
ATOM 8314 O O . ASP D 1 49 ? 25.011 -4.924 17.460 1.00 33.85 28 ASP D O 1
ATOM 8319 N N . GLU D 1 50 ? 25.294 -2.852 18.268 1.00 33.67 29 GLU D N 1
ATOM 8320 C CA . GLU D 1 50 ? 26.546 -2.645 17.556 1.00 33.76 29 GLU D CA 1
ATOM 8321 C C . GLU D 1 50 ? 27.721 -2.676 18.527 1.00 33.69 29 GLU D C 1
ATOM 8322 O O . GLU D 1 50 ? 27.543 -2.583 19.739 1.00 32.41 29 GLU D O 1
ATOM 8328 N N . THR D 1 51 ? 28.921 -2.817 17.980 1.00 33.14 30 THR D N 1
ATOM 8329 C CA . THR D 1 51 ? 30.137 -2.814 18.778 1.00 33.56 30 THR D CA 1
ATOM 8330 C C . THR D 1 51 ? 31.109 -1.951 18.001 1.00 33.82 30 THR D C 1
ATOM 8331 O O . THR D 1 51 ? 31.878 -2.442 17.181 1.00 34.19 30 THR D O 1
ATOM 8335 N N . GLU D 1 52 ? 31.038 -0.652 18.274 1.00 34.75 31 GLU D N 1
ATOM 8336 C CA . GLU D 1 52 ? 31.840 0.370 17.622 1.00 34.47 31 GLU D CA 1
ATOM 8337 C C . GLU D 1 52 ? 32.912 0.948 18.547 1.00 35.39 31 GLU D C 1
ATOM 8338 O O . GLU D 1 52 ? 32.610 1.391 19.654 1.00 37.99 31 GLU D O 1
ATOM 8344 N N . TYR D 1 53 ? 34.162 0.940 18.092 1.00 34.09 32 TYR D N 1
ATOM 8345 C CA . TYR D 1 53 ? 35.272 1.479 18.878 1.00 32.41 32 TYR D CA 1
ATOM 8346 C C . TYR D 1 53 ? 35.633 2.865 18.371 1.00 32.68 32 TYR D C 1
ATOM 8347 O O . TYR D 1 53 ? 35.722 3.095 17.168 1.00 32.83 32 TYR D O 1
ATOM 8356 N N . LEU D 1 54 ? 35.844 3.789 19.299 1.00 33.35 33 LEU D N 1
ATOM 8357 C CA . LEU D 1 54 ? 36.143 5.171 18.942 1.00 33.03 33 LEU D CA 1
ATOM 8358 C C . LEU D 1 54 ? 37.539 5.654 19.286 1.00 33.05 33 LEU D C 1
ATOM 8359 O O . LEU D 1 54 ? 38.126 5.256 20.290 1.00 32.90 33 LEU D O 1
ATOM 8364 N N . GLU D 1 55 ? 38.055 6.539 18.444 1.00 33.67 34 GLU D N 1
ATOM 8365 C CA . GLU D 1 55 ? 39.367 7.122 18.661 1.00 33.64 34 GLU D CA 1
ATOM 8366 C C . GLU D 1 55 ? 39.167 8.567 19.106 1.00 32.40 34 GLU D C 1
ATOM 8367 O O . GLU D 1 55 ? 38.563 9.360 18.388 1.00 31.95 34 GLU D O 1
ATOM 8373 N N . LEU D 1 56 ? 39.661 8.904 20.295 1.00 30.04 35 LEU D N 1
ATOM 8374 C CA . LEU D 1 56 ? 39.523 10.259 20.828 1.00 28.84 35 LEU D CA 1
ATOM 8375 C C . LEU D 1 56 ? 40.887 10.949 20.761 1.00 29.59 35 LEU D C 1
ATOM 8376 O O . LEU D 1 56 ? 41.885 10.365 21.171 1.00 30.16 35 LEU D O 1
ATOM 8381 N N . THR D 1 57 ? 40.940 12.182 20.256 1.00 30.38 36 THR D N 1
ATOM 8382 C CA . THR D 1 57 ? 42.230 12.867 20.129 1.00 31.65 36 THR D CA 1
ATOM 8383 C C . THR D 1 57 ? 42.390 14.210 20.837 1.00 32.04 36 THR D C 1
ATOM 8384 O O . THR D 1 57 ? 43.515 14.658 21.072 1.00 33.44 36 THR D O 1
ATOM 8388 N N . THR D 1 58 ? 41.283 14.865 21.158 1.00 30.80 37 THR D N 1
ATOM 8389 C CA . THR D 1 58 ? 41.365 16.133 21.875 1.00 30.47 37 THR D CA 1
ATOM 8390 C C . THR D 1 58 ? 40.700 15.954 23.225 1.00 30.07 37 THR D C 1
ATOM 8391 O O . THR D 1 58 ? 39.982 14.981 23.451 1.00 30.19 37 THR D O 1
ATOM 8395 N N . LYS D 1 59 ? 40.940 16.896 24.123 1.00 30.03 38 LYS D N 1
ATOM 8396 C CA . LYS D 1 59 ? 40.356 16.821 25.445 1.00 31.42 38 LYS D CA 1
ATOM 8397 C C . LYS D 1 59 ? 38.868 17.111 25.339 1.00 31.81 38 LYS D C 1
ATOM 8398 O O . LYS D 1 59 ? 38.107 16.882 26.272 1.00 31.78 38 LYS D O 1
ATOM 8404 N N . GLU D 1 60 ? 38.467 17.645 24.196 1.00 32.14 39 GLU D N 1
ATOM 8405 C CA . GLU D 1 60 ? 37.069 17.899 23.954 1.00 33.07 39 GLU D CA 1
ATOM 8406 C C . GLU D 1 60 ? 36.457 16.548 23.644 1.00 32.79 39 GLU D C 1
ATOM 8407 O O . GLU D 1 60 ? 35.363 16.242 24.102 1.00 32.91 39 GLU D O 1
ATOM 8413 N N . ASP D 1 61 ? 37.188 15.738 22.879 1.00 32.98 40 ASP D N 1
ATOM 8414 C CA . ASP D 1 61 ? 36.744 14.395 22.519 1.00 32.44 40 ASP D CA 1
ATOM 8415 C C . ASP D 1 61 ? 36.557 13.580 23.784 1.00 32.05 40 ASP D C 1
ATOM 8416 O O . ASP D 1 61 ? 35.632 12.780 23.910 1.00 32.98 40 ASP D O 1
ATOM 8421 N N . VAL D 1 62 ? 37.470 13.787 24.720 1.00 31.18 41 VAL D N 1
ATOM 8422 C CA . VAL D 1 62 ? 37.443 13.074 25.980 1.00 27.57 41 VAL D CA 1
ATOM 8423 C C . VAL D 1 62 ? 36.339 13.605 26.880 1.00 26.00 41 VAL D C 1
ATOM 8424 O O . VAL D 1 62 ? 35.663 12.838 27.564 1.00 25.84 41 VAL D O 1
ATOM 8428 N N . PHE D 1 63 ? 36.148 14.918 26.862 1.00 25.10 42 PHE D N 1
ATOM 8429 C CA . PHE D 1 63 ? 35.113 15.549 27.673 1.00 25.11 42 PHE D CA 1
ATOM 8430 C C . PHE D 1 63 ? 33.754 15.064 27.172 1.00 25.80 42 PHE D C 1
ATOM 8431 O O . PHE D 1 63 ? 32.929 14.580 27.954 1.00 25.77 42 PHE D O 1
ATOM 8439 N N . ASP D 1 64 ? 33.527 15.188 25.867 1.00 25.16 43 ASP D N 1
ATOM 8440 C CA . ASP D 1 64 ? 32.271 14.737 25.274 1.00 24.52 43 ASP D CA 1
ATOM 8441 C C . ASP D 1 64 ? 31.991 13.258 25.583 1.00 24.09 43 ASP D C 1
ATOM 8442 O O . ASP D 1 64 ? 30.876 12.891 25.967 1.00 22.06 43 ASP D O 1
ATOM 8447 N N . ALA D 1 65 ? 33.011 12.418 25.414 1.00 23.18 44 ALA D N 1
ATOM 8448 C CA . ALA D 1 65 ? 32.876 10.983 25.655 1.00 22.87 44 ALA D CA 1
ATOM 8449 C C . ALA D 1 65 ? 32.428 10.639 27.068 1.00 22.64 44 ALA D C 1
ATOM 8450 O O . ALA D 1 65 ? 31.743 9.647 27.276 1.00 23.89 44 ALA D O 1
ATOM 8452 N N . ILE D 1 66 ? 32.813 11.458 28.040 1.00 22.77 45 ILE D N 1
ATOM 8453 C CA . ILE D 1 66 ? 32.445 11.221 29.431 1.00 21.23 45 ILE D CA 1
ATOM 8454 C C . ILE D 1 66 ? 31.041 11.734 29.707 1.00 23.77 45 ILE D C 1
ATOM 8455 O O . ILE D 1 66 ? 30.181 10.988 30.175 1.00 26.88 45 ILE D O 1
ATOM 8460 N N . VAL D 1 67 ? 30.811 13.010 29.415 1.00 23.91 46 VAL D N 1
ATOM 8461 C CA . VAL D 1 67 ? 29.510 13.631 29.633 1.00 24.55 46 VAL D CA 1
ATOM 8462 C C . VAL D 1 67 ? 28.333 12.862 29.018 1.00 24.54 46 VAL D C 1
ATOM 8463 O O . VAL D 1 67 ? 27.272 12.756 29.632 1.00 24.95 46 VAL D O 1
ATOM 8467 N N . THR D 1 68 ? 28.520 12.336 27.809 1.00 23.03 47 THR D N 1
ATOM 8468 C CA . THR D 1 68 ? 27.449 11.620 27.114 1.00 23.58 47 THR D CA 1
ATOM 8469 C C . THR D 1 68 ? 27.441 10.118 27.387 1.00 23.96 47 THR D C 1
ATOM 8470 O O . THR D 1 68 ? 26.644 9.381 26.817 1.00 25.53 47 THR D O 1
ATOM 8474 N N . LEU D 1 69 ? 28.342 9.673 28.256 1.00 23.42 48 LEU D N 1
ATOM 8475 C CA . LEU D 1 69 ? 28.430 8.264 28.649 1.00 21.79 48 LEU D CA 1
ATOM 8476 C C . LEU D 1 69 ? 28.888 7.272 27.571 1.00 22.66 48 LEU D C 1
ATOM 8477 O O . LEU D 1 69 ? 28.497 6.093 27.592 1.00 21.39 48 LEU D O 1
ATOM 8482 N N . LYS D 1 70 ? 29.712 7.742 26.636 1.00 22.47 49 LYS D N 1
ATOM 8483 C CA . LYS D 1 70 ? 30.232 6.864 25.595 1.00 22.33 49 LYS D CA 1
ATOM 8484 C C . LYS D 1 70 ? 31.240 5.964 26.290 1.00 20.52 49 LYS D C 1
ATOM 8485 O O . LYS D 1 70 ? 31.540 4.862 25.838 1.00 17.64 49 LYS D O 1
ATOM 8491 N N . VAL D 1 71 ? 31.759 6.466 27.401 1.00 18.84 50 VAL D N 1
ATOM 8492 C CA . VAL D 1 71 ? 32.629 5.690 28.265 1.00 19.69 50 VAL D CA 1
ATOM 8493 C C . VAL D 1 71 ? 32.021 6.026 29.626 1.00 19.42 50 VAL D C 1
ATOM 8494 O O . VAL D 1 71 ? 31.596 7.160 29.854 1.00 17.44 50 VAL D O 1
ATOM 8498 N N . ARG D 1 72 ? 31.897 5.028 30.491 1.00 20.92 51 ARG D N 1
ATOM 8499 C CA . ARG D 1 72 ? 31.345 5.249 31.820 1.00 21.83 51 ARG D CA 1
ATOM 8500 C C . ARG D 1 72 ? 31.729 4.158 32.815 1.00 21.91 51 ARG D C 1
ATOM 8501 O O . ARG D 1 72 ? 32.308 3.131 32.448 1.00 22.00 51 ARG D O 1
ATOM 8509 N N . GLY D 1 73 ? 31.414 4.402 34.082 1.00 21.72 52 GLY D N 1
ATOM 8510 C CA . GLY D 1 73 ? 31.796 3.495 35.145 1.00 19.45 52 GLY D CA 1
ATOM 8511 C C . GLY D 1 73 ? 32.983 4.198 35.790 1.00 18.67 52 GLY D C 1
ATOM 8512 O O . GLY D 1 73 ? 33.938 4.559 35.102 1.00 19.91 52 GLY D O 1
ATOM 8513 N N . ALA D 1 74 ? 32.935 4.404 37.099 1.00 17.41 53 ALA D N 1
ATOM 8514 C CA . ALA D 1 74 ? 34.000 5.116 37.803 1.00 17.87 53 ALA D CA 1
ATOM 8515 C C . ALA D 1 74 ? 35.448 4.797 37.404 1.00 18.46 53 ALA D C 1
ATOM 8516 O O . ALA D 1 74 ? 36.178 5.679 36.967 1.00 18.22 53 ALA D O 1
ATOM 8518 N N . PRO D 1 75 ? 35.883 3.534 37.542 1.00 20.36 54 PRO D N 1
ATOM 8519 C CA . PRO D 1 75 ? 37.265 3.168 37.183 1.00 20.34 54 PRO D CA 1
ATOM 8520 C C . PRO D 1 75 ? 37.671 3.519 35.752 1.00 21.05 54 PRO D C 1
ATOM 8521 O O . PRO D 1 75 ? 38.734 4.111 35.524 1.00 21.77 54 PRO D O 1
ATOM 8525 N N . ALA D 1 76 ? 36.834 3.139 34.789 1.00 21.04 55 ALA D N 1
ATOM 8526 C CA . ALA D 1 76 ? 37.129 3.416 33.391 1.00 21.17 55 ALA D CA 1
ATOM 8527 C C . ALA D 1 76 ? 37.135 4.917 33.152 1.00 21.52 55 ALA D C 1
ATOM 8528 O O . ALA D 1 76 ? 37.932 5.419 32.361 1.00 22.59 55 ALA D O 1
ATOM 8530 N N . ILE D 1 77 ? 36.254 5.633 33.843 1.00 21.81 56 ILE D N 1
ATOM 8531 C CA . ILE D 1 77 ? 36.186 7.083 33.688 1.00 22.53 56 ILE D CA 1
ATOM 8532 C C . ILE D 1 77 ? 37.463 7.740 34.193 1.00 21.75 56 ILE D C 1
ATOM 8533 O O . ILE D 1 77 ? 37.931 8.728 33.626 1.00 22.67 56 ILE D O 1
ATOM 8538 N N . GLY D 1 78 ? 38.032 7.191 35.259 1.00 21.21 57 GLY D N 1
ATOM 8539 C CA . GLY D 1 78 ? 39.275 7.743 35.768 1.00 21.43 57 GLY D CA 1
ATOM 8540 C C . GLY D 1 78 ? 40.432 7.457 34.815 1.00 19.74 57 GLY D C 1
ATOM 8541 O O . GLY D 1 78 ? 41.265 8.318 34.547 1.00 21.26 57 GLY D O 1
ATOM 8542 N N . ILE D 1 79 ? 40.494 6.242 34.293 1.00 18.63 58 ILE D N 1
ATOM 8543 C CA . ILE D 1 79 ? 41.567 5.899 33.376 1.00 18.43 58 ILE D CA 1
ATOM 8544 C C . ILE D 1 79 ? 41.477 6.762 32.139 1.00 19.50 58 ILE D C 1
ATOM 8545 O O . ILE D 1 79 ? 42.468 7.336 31.692 1.00 20.14 58 ILE D O 1
ATOM 8550 N N . THR D 1 80 ? 40.276 6.856 31.591 1.00 20.44 59 THR D N 1
ATOM 8551 C CA . THR D 1 80 ? 40.053 7.640 30.393 1.00 22.46 59 THR D CA 1
ATOM 8552 C C . THR D 1 80 ? 40.407 9.112 30.600 1.00 23.45 59 THR D C 1
ATOM 8553 O O . THR D 1 80 ? 41.019 9.749 29.735 1.00 25.42 59 THR D O 1
ATOM 8557 N N . ALA D 1 81 ? 40.038 9.652 31.751 1.00 23.82 60 ALA D N 1
ATOM 8558 C CA . ALA D 1 81 ? 40.350 11.045 32.043 1.00 23.86 60 ALA D CA 1
ATOM 8559 C C . ALA D 1 81 ? 41.871 11.215 32.140 1.00 22.60 60 ALA D C 1
ATOM 8560 O O . ALA D 1 81 ? 42.430 12.185 31.617 1.00 23.63 60 ALA D O 1
ATOM 8562 N N . ALA D 1 82 ? 42.536 10.272 32.803 1.00 18.89 61 ALA D N 1
ATOM 8563 C CA . ALA D 1 82 ? 43.990 10.344 32.958 1.00 17.33 61 ALA D CA 1
ATOM 8564 C C . ALA D 1 82 ? 44.686 10.362 31.601 1.00 15.14 61 ALA D C 1
ATOM 8565 O O . ALA D 1 82 ? 45.548 11.192 31.360 1.00 13.43 61 ALA D O 1
ATOM 8567 N N . PHE D 1 83 ? 44.308 9.449 30.712 1.00 16.03 62 PHE D N 1
ATOM 8568 C CA . PHE D 1 83 ? 44.916 9.404 29.385 1.00 15.61 62 PHE D CA 1
ATOM 8569 C C . PHE D 1 83 ? 44.540 10.653 28.625 1.00 15.50 62 PHE D C 1
ATOM 8570 O O . PHE D 1 83 ? 45.333 11.189 27.858 1.00 18.14 62 PHE D O 1
ATOM 8578 N N . GLY D 1 84 ? 43.326 11.127 28.854 1.00 14.62 63 GLY D N 1
ATOM 8579 C CA . GLY D 1 84 ? 42.890 12.334 28.186 1.00 15.93 63 GLY D CA 1
ATOM 8580 C C . GLY D 1 84 ? 43.778 13.497 28.569 1.00 16.27 63 GLY D C 1
ATOM 8581 O O . GLY D 1 84 ? 44.255 14.220 27.694 1.00 15.81 63 GLY D O 1
ATOM 8582 N N . LEU D 1 85 ? 44.008 13.668 29.872 1.00 17.51 64 LEU D N 1
ATOM 8583 C CA . LEU D 1 85 ? 44.855 14.747 30.368 1.00 19.76 64 LEU D CA 1
ATOM 8584 C C . LEU D 1 85 ? 46.270 14.571 29.861 1.00 21.68 64 LEU D C 1
ATOM 8585 O O . LEU D 1 85 ? 46.889 15.521 29.388 1.00 22.38 64 LEU D O 1
ATOM 8590 N N . ALA D 1 86 ? 46.790 13.354 29.964 1.00 23.25 65 ALA D N 1
ATOM 8591 C CA . ALA D 1 86 ? 48.144 13.088 29.502 1.00 26.17 65 ALA D CA 1
ATOM 8592 C C . ALA D 1 86 ? 48.288 13.481 28.032 1.00 27.76 65 ALA D C 1
ATOM 8593 O O . ALA D 1 86 ? 49.147 14.282 27.680 1.00 28.97 65 ALA D O 1
ATOM 8595 N N . LEU D 1 87 ? 47.431 12.925 27.182 1.00 29.25 66 LEU D N 1
ATOM 8596 C CA . LEU D 1 87 ? 47.481 13.200 25.752 1.00 30.05 66 LEU D CA 1
ATOM 8597 C C . LEU D 1 87 ? 47.448 14.690 25.399 1.00 30.51 66 LEU D C 1
ATOM 8598 O O . LEU D 1 87 ? 48.260 15.155 24.591 1.00 29.55 66 LEU D O 1
ATOM 8603 N N . ALA D 1 88 ? 46.528 15.434 26.014 1.00 29.54 67 ALA D N 1
ATOM 8604 C CA . ALA D 1 88 ? 46.386 16.868 25.740 1.00 29.78 67 ALA D CA 1
ATOM 8605 C C . ALA D 1 88 ? 47.570 17.712 26.220 1.00 30.60 67 ALA D C 1
ATOM 8606 O O . ALA D 1 88 ? 47.813 18.801 25.704 1.00 29.78 67 ALA D O 1
ATOM 8608 N N . ALA D 1 89 ? 48.299 17.207 27.210 1.00 32.49 68 ALA D N 1
ATOM 8609 C CA . ALA D 1 89 ? 49.451 17.906 27.760 1.00 33.21 68 ALA D CA 1
ATOM 8610 C C . ALA D 1 89 ? 50.602 17.913 26.761 1.00 34.91 68 ALA D C 1
ATOM 8611 O O . ALA D 1 89 ? 51.464 18.790 26.802 1.00 34.83 68 ALA D O 1
ATOM 8613 N N . LYS D 1 90 ? 50.621 16.932 25.865 1.00 36.87 69 LYS D N 1
ATOM 8614 C CA . LYS D 1 90 ? 51.680 16.865 24.867 1.00 38.71 69 LYS D CA 1
ATOM 8615 C C . LYS D 1 90 ? 51.684 18.129 24.040 1.00 39.38 69 LYS D C 1
ATOM 8616 O O . LYS D 1 90 ? 52.739 18.651 23.692 1.00 40.70 69 LYS D O 1
ATOM 8622 N N . ASP D 1 91 ? 50.493 18.629 23.742 1.00 40.18 70 ASP D N 1
ATOM 8623 C CA . ASP D 1 91 ? 50.368 19.829 22.939 1.00 40.42 70 ASP D CA 1
ATOM 8624 C C . ASP D 1 91 ? 50.754 21.103 23.668 1.00 39.36 70 ASP D C 1
ATOM 8625 O O . ASP D 1 91 ? 50.773 22.174 23.067 1.00 39.54 70 ASP D O 1
ATOM 8630 N N . ILE D 1 92 ? 51.065 21.008 24.956 1.00 39.04 71 ILE D N 1
ATOM 8631 C CA . ILE D 1 92 ? 51.473 22.207 25.676 1.00 38.66 71 ILE D CA 1
ATOM 8632 C C . ILE D 1 92 ? 52.901 22.523 25.249 1.00 39.45 71 ILE D C 1
ATOM 8633 O O . ILE D 1 92 ? 53.766 21.644 25.256 1.00 38.70 71 ILE D O 1
ATOM 8638 N N . GLU D 1 93 ? 53.132 23.773 24.857 1.00 39.70 72 GLU D N 1
ATOM 8639 C CA . GLU D 1 93 ? 54.448 24.200 24.397 1.00 40.36 72 GLU D CA 1
ATOM 8640 C C . GLU D 1 93 ? 55.042 25.310 25.242 1.00 39.92 72 GLU D C 1
ATOM 8641 O O . GLU D 1 93 ? 54.408 26.334 25.500 1.00 39.45 72 GLU D O 1
ATOM 8647 N N . THR D 1 94 ? 56.279 25.077 25.663 1.00 39.78 73 THR D N 1
ATOM 8648 C CA . THR D 1 94 ? 57.029 25.991 26.505 1.00 40.56 73 THR D CA 1
ATOM 8649 C C . THR D 1 94 ? 58.211 25.177 27.007 1.00 41.84 73 THR D C 1
ATOM 8650 O O . THR D 1 94 ? 58.457 24.075 26.520 1.00 43.15 73 THR D O 1
ATOM 8654 N N . ASP D 1 95 ? 58.955 25.721 27.957 1.00 42.41 74 ASP D N 1
ATOM 8655 C CA . ASP D 1 95 ? 60.074 25.001 28.544 1.00 44.59 74 ASP D CA 1
ATOM 8656 C C . ASP D 1 95 ? 60.242 25.483 29.974 1.00 44.74 74 ASP D C 1
ATOM 8657 O O . ASP D 1 95 ? 61.272 25.273 30.610 1.00 44.83 74 ASP D O 1
ATOM 8662 N N . ASN D 1 96 ? 59.198 26.146 30.457 1.00 44.61 75 ASN D N 1
ATOM 8663 C CA . ASN D 1 96 ? 59.126 26.649 31.818 1.00 43.47 75 ASN D CA 1
ATOM 8664 C C . ASN D 1 96 ? 58.165 25.651 32.445 1.00 43.74 75 ASN D C 1
ATOM 8665 O O . ASN D 1 96 ? 56.947 25.779 32.308 1.00 44.16 75 ASN D O 1
ATOM 8670 N N . VAL D 1 97 ? 58.716 24.641 33.109 1.00 43.00 76 VAL D N 1
ATOM 8671 C CA . VAL D 1 97 ? 57.902 23.599 33.709 1.00 40.56 76 VAL D CA 1
ATOM 8672 C C . VAL D 1 97 ? 56.871 24.128 34.703 1.00 40.30 76 VAL D C 1
ATOM 8673 O O . VAL D 1 97 ? 55.946 23.408 35.080 1.00 40.80 76 VAL D O 1
ATOM 8677 N N . THR D 1 98 ? 57.024 25.380 35.122 1.00 39.11 77 THR D N 1
ATOM 8678 C CA . THR D 1 98 ? 56.070 25.982 36.045 1.00 39.43 77 THR D CA 1
ATOM 8679 C C . THR D 1 98 ? 54.867 26.458 35.236 1.00 39.40 77 THR D C 1
ATOM 8680 O O . THR D 1 98 ? 53.739 26.455 35.719 1.00 38.80 77 THR D O 1
ATOM 8684 N N . GLU D 1 99 ? 55.120 26.862 33.997 1.00 39.83 78 GLU D N 1
ATOM 8685 C CA . G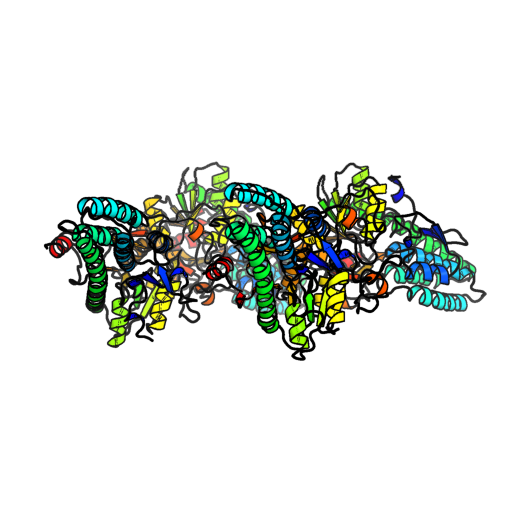LU D 1 99 ? 54.062 27.336 33.114 1.00 39.67 78 GLU D CA 1
ATOM 8686 C C . GLU D 1 99 ? 53.252 26.138 32.622 1.00 37.92 78 GLU D C 1
ATOM 8687 O O . GLU D 1 99 ? 52.048 26.245 32.375 1.00 36.96 78 GLU D O 1
ATOM 8693 N N . PHE D 1 100 ? 53.934 25.000 32.498 1.00 35.58 79 PHE D N 1
ATOM 8694 C CA . PHE D 1 100 ? 53.327 23.746 32.058 1.00 32.43 79 PHE D CA 1
ATOM 8695 C C . PHE D 1 100 ? 52.313 23.280 33.090 1.00 30.42 79 PHE D C 1
ATOM 8696 O O . PHE D 1 100 ? 51.198 22.923 32.745 1.00 30.57 79 PHE D O 1
ATOM 8704 N N . ARG D 1 101 ? 52.715 23.279 34.356 1.00 29.86 80 ARG D N 1
ATOM 8705 C CA . ARG D 1 101 ? 51.841 22.867 35.444 1.00 29.09 80 ARG D CA 1
ATOM 8706 C C . ARG D 1 101 ? 50.627 23.774 35.503 1.00 31.76 80 ARG D C 1
ATOM 8707 O O . ARG D 1 101 ? 49.490 23.314 35.634 1.00 31.87 80 ARG D O 1
ATOM 8715 N N . ARG D 1 102 ? 50.888 25.074 35.422 1.00 33.34 81 ARG D N 1
ATOM 8716 C CA . ARG D 1 102 ? 49.841 26.084 35.478 1.00 35.69 81 ARG D CA 1
ATOM 8717 C C . ARG D 1 102 ? 48.812 25.860 34.372 1.00 34.58 81 ARG D C 1
ATOM 8718 O O . ARG D 1 102 ? 47.609 25.974 34.589 1.00 35.53 81 ARG D O 1
ATOM 8726 N N . ARG D 1 103 ? 49.293 25.521 33.189 1.00 34.26 82 ARG D N 1
ATOM 8727 C CA . ARG D 1 103 ? 48.410 25.272 32.064 1.00 34.94 82 ARG D CA 1
ATOM 8728 C C . ARG D 1 103 ? 47.756 23.897 32.196 1.00 33.35 82 ARG D C 1
ATOM 8729 O O . ARG D 1 103 ? 46.584 23.725 31.861 1.00 32.97 82 ARG D O 1
ATOM 8737 N N . LEU D 1 104 ? 48.528 22.931 32.690 1.00 31.92 83 LEU D N 1
ATOM 8738 C CA . LEU D 1 104 ? 48.056 21.564 32.889 1.00 30.11 83 LEU D CA 1
ATOM 8739 C C . LEU D 1 104 ? 46.814 21.620 33.770 1.00 29.09 83 LEU D C 1
ATOM 8740 O O . LEU D 1 104 ? 45.841 20.895 33.558 1.00 27.57 83 LEU D O 1
ATOM 8745 N N . GLU D 1 105 ? 46.861 22.516 34.744 1.00 29.53 84 GLU D N 1
ATOM 8746 C CA . GLU D 1 105 ? 45.773 22.717 35.686 1.00 31.54 84 GLU D CA 1
ATOM 8747 C C . GLU D 1 105 ? 44.478 23.145 35.000 1.00 32.29 84 GLU D C 1
ATOM 8748 O O . GLU D 1 105 ? 43.399 22.695 35.386 1.00 32.66 84 GLU D O 1
ATOM 8754 N N . ASP D 1 106 ? 44.571 24.013 33.991 1.00 33.56 85 ASP D N 1
ATOM 8755 C CA . ASP D 1 106 ? 43.370 24.457 33.277 1.00 33.93 85 ASP D CA 1
ATOM 8756 C C . ASP D 1 106 ? 42.722 23.279 32.565 1.00 32.04 85 ASP D C 1
ATOM 8757 O O . ASP D 1 106 ? 41.499 23.122 32.588 1.00 32.32 85 ASP D O 1
ATOM 8762 N N . ILE D 1 107 ? 43.541 22.450 31.930 1.00 29.36 86 ILE D N 1
ATOM 8763 C CA . ILE D 1 107 ? 43.016 21.282 31.233 1.00 29.22 86 ILE D CA 1
ATOM 8764 C C . ILE D 1 107 ? 42.327 20.351 32.227 1.00 29.17 86 ILE D C 1
ATOM 8765 O O . ILE D 1 107 ? 41.237 19.833 31.980 1.00 29.57 86 ILE D O 1
ATOM 8770 N N . LYS D 1 108 ? 42.985 20.150 33.358 1.00 29.70 87 LYS D N 1
ATOM 8771 C CA . LYS D 1 108 ? 42.487 19.283 34.413 1.00 30.13 87 LYS D CA 1
ATOM 8772 C C . LYS D 1 108 ? 41.121 19.700 34.948 1.00 29.34 87 LYS D C 1
ATOM 8773 O O . LYS D 1 108 ? 40.256 18.854 35.161 1.00 28.36 87 LYS D O 1
ATOM 8779 N N . GLN D 1 109 ? 40.928 20.997 35.164 1.00 29.41 88 GLN D N 1
ATOM 8780 C CA . GLN D 1 109 ? 39.658 21.489 35.698 1.00 30.42 88 GLN D CA 1
ATOM 8781 C C . GLN D 1 109 ? 38.540 21.270 34.694 1.00 29.55 88 GLN D C 1
ATOM 8782 O O . GLN D 1 109 ? 37.425 20.875 35.049 1.00 30.05 88 GLN D O 1
ATOM 8788 N N . TYR D 1 110 ? 38.849 21.539 33.434 1.00 26.99 89 TYR D N 1
ATOM 8789 C CA . TYR D 1 110 ? 37.891 21.371 32.359 1.00 25.23 89 TYR D CA 1
ATOM 8790 C C . TYR D 1 110 ? 37.401 19.934 32.333 1.00 24.81 89 TYR D C 1
ATOM 8791 O O . TYR D 1 110 ? 36.205 19.668 32.238 1.00 23.21 89 TYR D O 1
ATOM 8800 N N . LEU D 1 111 ? 38.357 19.016 32.417 1.00 25.78 90 LEU D N 1
ATOM 8801 C CA . LEU D 1 111 ? 38.094 17.583 32.389 1.00 25.86 90 LEU D CA 1
ATOM 8802 C C . LEU D 1 111 ? 37.319 17.144 33.624 1.00 26.38 90 LEU D C 1
ATOM 8803 O O . LEU D 1 111 ? 36.473 16.249 33.554 1.00 26.56 90 LEU D O 1
ATOM 8808 N N . ASN D 1 112 ? 37.603 17.781 34.754 1.00 26.06 91 ASN D N 1
ATOM 8809 C CA . ASN D 1 112 ? 36.935 17.430 35.992 1.00 26.31 91 ASN D CA 1
ATOM 8810 C C . ASN D 1 112 ? 35.485 17.915 35.963 1.00 26.69 91 ASN D C 1
ATOM 8811 O O . ASN D 1 112 ? 34.612 17.287 36.552 1.00 27.59 91 ASN D O 1
ATOM 8816 N N . SER D 1 113 ? 35.233 19.024 35.273 1.00 26.15 92 SER D N 1
ATOM 8817 C CA . SER D 1 113 ? 33.880 19.576 35.160 1.00 26.43 92 SER D CA 1
ATOM 8818 C C . SER D 1 113 ? 32.955 18.523 34.555 1.00 26.78 92 SER D C 1
ATOM 8819 O O . SER D 1 113 ? 31.734 18.611 34.673 1.00 27.18 92 SER D O 1
ATOM 8822 N N . SER D 1 114 ? 33.561 17.550 33.884 1.00 25.87 93 SER D N 1
ATOM 8823 C CA . SER D 1 114 ? 32.858 16.454 33.226 1.00 26.94 93 SER D CA 1
ATOM 8824 C C . SER D 1 114 ? 31.628 15.986 34.023 1.00 25.38 93 SER D C 1
ATOM 8825 O O . SER D 1 114 ? 30.516 16.446 33.778 1.00 25.78 93 SER D O 1
ATOM 8828 N N . ARG D 1 115 ? 31.833 15.067 34.963 1.00 21.71 94 ARG D N 1
ATOM 8829 C CA . ARG D 1 115 ? 30.749 14.570 35.812 1.00 18.75 94 ARG D CA 1
ATOM 8830 C C . ARG D 1 115 ? 31.264 14.701 37.243 1.00 16.14 94 ARG D C 1
ATOM 8831 O O . ARG D 1 115 ? 32.449 14.525 37.491 1.00 13.82 94 ARG D O 1
ATOM 8839 N N . PRO D 1 116 ? 30.373 14.995 38.200 1.00 13.85 95 PRO D N 1
ATOM 8840 C CA . PRO D 1 116 ? 30.680 15.183 39.622 1.00 15.26 95 PRO D CA 1
ATOM 8841 C C . PRO D 1 116 ? 30.775 14.028 40.628 1.00 15.49 95 PRO D C 1
ATOM 8842 O O . PRO D 1 116 ? 31.675 14.004 41.459 1.00 15.70 95 PRO D O 1
ATOM 8846 N N . THR D 1 117 ? 29.847 13.086 40.557 1.00 16.33 96 THR D N 1
ATOM 8847 C CA . THR D 1 117 ? 29.766 12.000 41.529 1.00 16.94 96 THR D CA 1
ATOM 8848 C C . THR D 1 117 ? 30.899 10.986 41.675 1.00 18.53 96 THR D C 1
ATOM 8849 O O . THR D 1 117 ? 31.334 10.710 42.794 1.00 18.66 96 THR D O 1
ATOM 8853 N N . ALA D 1 118 ? 31.386 10.435 40.572 1.00 20.38 97 ALA D N 1
ATOM 8854 C CA . ALA D 1 118 ? 32.465 9.448 40.638 1.00 20.32 97 ALA D CA 1
ATOM 8855 C C . ALA D 1 118 ? 33.786 10.129 40.970 1.00 21.04 97 ALA D C 1
ATOM 8856 O O . ALA D 1 118 ? 34.313 10.909 40.182 1.00 21.33 97 ALA D O 1
ATOM 8858 N N . ILE D 1 119 ? 34.321 9.798 42.138 1.00 21.28 98 ILE D N 1
ATOM 8859 C CA . ILE D 1 119 ? 35.558 10.371 42.639 1.00 20.85 98 ILE D CA 1
ATOM 8860 C C . ILE D 1 119 ? 36.809 9.941 41.843 1.00 22.30 98 ILE D C 1
ATOM 8861 O O . ILE D 1 119 ? 37.850 10.584 41.932 1.00 21.89 98 ILE D O 1
ATOM 8866 N N . ASN D 1 120 ? 36.707 8.854 41.077 1.00 22.67 99 ASN D N 1
ATOM 8867 C CA . ASN D 1 120 ? 37.840 8.369 40.284 1.00 22.20 99 ASN D CA 1
ATOM 8868 C C . ASN D 1 120 ? 38.313 9.405 39.278 1.00 22.75 99 ASN D C 1
ATOM 8869 O O . ASN D 1 120 ? 39.491 9.450 38.927 1.00 22.18 99 ASN D O 1
ATOM 8874 N N . LEU D 1 121 ? 37.383 10.226 38.801 1.00 23.20 100 LEU D N 1
ATOM 8875 C CA . LEU D 1 121 ? 37.714 11.268 37.840 1.00 21.79 100 LEU D CA 1
ATOM 8876 C C . LEU D 1 121 ? 38.743 12.202 38.475 1.00 22.93 100 LEU D C 1
ATOM 8877 O O . LEU D 1 121 ? 39.852 12.364 37.952 1.00 24.31 100 LEU D O 1
ATOM 8882 N N . SER D 1 122 ? 38.382 12.792 39.612 1.00 21.45 101 SER D N 1
ATOM 8883 C CA . SER D 1 122 ? 39.272 13.710 40.320 1.00 21.20 101 SER D CA 1
ATOM 8884 C C . SER D 1 122 ? 40.524 12.968 40.743 1.00 19.79 101 SER D C 1
ATOM 8885 O O . SER D 1 122 ? 41.649 13.422 40.511 1.00 18.01 101 SER D O 1
ATOM 8888 N N . TRP D 1 123 ? 40.298 11.827 41.386 1.00 17.87 102 TRP D N 1
ATOM 8889 C CA . TRP D 1 123 ? 41.364 10.978 41.879 1.00 16.38 102 TRP D CA 1
ATOM 8890 C C . TRP D 1 123 ? 42.500 10.790 40.885 1.00 16.72 102 TRP D C 1
ATOM 8891 O O . TRP D 1 123 ? 43.665 10.965 41.229 1.00 15.03 102 TRP D O 1
ATOM 8902 N N . ALA D 1 124 ? 42.143 10.415 39.660 1.00 17.68 103 ALA D N 1
ATOM 8903 C CA . ALA D 1 124 ? 43.107 10.165 38.603 1.00 18.58 103 ALA D CA 1
ATOM 8904 C C . ALA D 1 124 ? 43.766 11.437 38.088 1.00 19.53 103 ALA D C 1
ATOM 8905 O O . ALA D 1 124 ? 44.929 11.413 37.695 1.00 21.46 103 ALA D O 1
ATOM 8907 N N . LEU D 1 125 ? 43.031 12.543 38.081 1.00 20.14 104 LEU D N 1
ATOM 8908 C CA . LEU D 1 125 ? 43.598 13.805 37.613 1.00 20.56 104 LEU D CA 1
ATOM 8909 C C . LEU D 1 125 ? 44.562 14.357 38.660 1.00 21.06 104 LEU D C 1
ATOM 8910 O O . LEU D 1 125 ? 45.643 14.842 38.332 1.00 20.14 104 LEU D O 1
ATOM 8915 N N . GLU D 1 126 ? 44.159 14.273 39.923 1.00 23.39 105 GLU D N 1
ATOM 8916 C CA . GLU D 1 126 ? 44.980 14.744 41.023 1.00 23.10 105 GLU D CA 1
ATOM 8917 C C . GLU D 1 126 ? 46.250 13.915 41.027 1.00 22.57 105 GLU D C 1
ATOM 8918 O O . GLU D 1 126 ? 47.349 14.441 41.172 1.00 21.40 105 GLU D O 1
ATOM 8924 N N . ARG D 1 127 ? 46.096 12.612 40.836 1.00 21.95 106 ARG D N 1
ATOM 8925 C CA . ARG D 1 127 ? 47.245 11.728 40.831 1.00 21.55 106 ARG D CA 1
ATOM 8926 C C . ARG D 1 127 ? 48.229 12.192 39.763 1.00 21.05 106 ARG D C 1
ATOM 8927 O O . ARG D 1 127 ? 49.434 12.264 40.008 1.00 20.12 106 ARG D O 1
ATOM 8935 N N . LEU D 1 128 ? 47.722 12.529 38.582 1.00 19.51 107 LEU D N 1
ATOM 8936 C CA . LEU D 1 128 ? 48.615 12.983 37.522 1.00 20.25 107 LEU D CA 1
ATOM 8937 C C . LEU D 1 128 ? 49.319 14.320 37.825 1.00 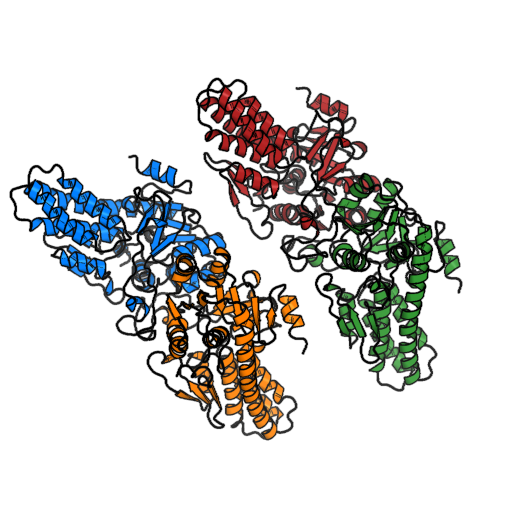20.64 107 LEU D C 1
ATOM 8938 O O . LEU D 1 128 ? 50.532 14.419 37.645 1.00 21.45 107 LEU D O 1
ATOM 8943 N N . SER D 1 129 ? 48.597 15.336 38.304 1.00 19.64 108 SER D N 1
ATOM 8944 C CA . SER D 1 129 ? 49.275 16.613 38.571 1.00 22.05 108 SER D CA 1
ATOM 8945 C C . SER D 1 129 ? 50.287 16.475 39.697 1.00 22.05 108 SER D C 1
ATOM 8946 O O . SER D 1 129 ? 51.223 17.269 39.810 1.00 22.77 108 SER D O 1
ATOM 8949 N N . HIS D 1 130 ? 50.110 15.456 40.529 1.00 24.38 109 HIS D N 1
ATOM 8950 C CA . HIS D 1 130 ? 51.056 15.221 41.609 1.00 25.40 109 HIS D CA 1
ATOM 8951 C C . HIS D 1 130 ? 52.356 14.649 41.030 1.00 25.50 109 HIS D C 1
ATOM 8952 O O . HIS D 1 130 ? 53.447 14.917 41.541 1.00 26.50 109 HIS D O 1
ATOM 8959 N N . SER D 1 131 ? 52.231 13.866 39.960 1.00 24.45 110 SER D N 1
ATOM 8960 C CA . SER D 1 131 ? 53.385 13.235 39.340 1.00 22.90 110 SER D CA 1
ATOM 8961 C C . SER D 1 131 ? 54.306 14.221 38.638 1.00 22.47 110 SER D C 1
ATOM 8962 O O . SER D 1 131 ? 55.458 13.899 38.369 1.00 22.68 110 SER D O 1
ATOM 8965 N N . VAL D 1 132 ? 53.813 15.416 38.334 1.00 23.08 111 VAL D N 1
ATOM 8966 C CA . VAL D 1 132 ? 54.662 16.416 37.676 1.00 23.79 111 VAL D CA 1
ATOM 8967 C C . VAL D 1 132 ? 54.971 17.565 38.631 1.00 24.72 111 VAL D C 1
ATOM 8968 O O . VAL D 1 132 ? 55.543 18.575 38.235 1.00 24.60 111 VAL D O 1
ATOM 8972 N N . GLU D 1 133 ? 54.601 17.407 39.894 1.00 26.13 112 GLU D N 1
ATOM 8973 C CA . GLU D 1 133 ? 54.840 18.466 40.857 1.00 29.86 112 GLU D CA 1
ATOM 8974 C C . GLU D 1 133 ? 56.319 18.712 41.079 1.00 30.61 112 GLU D C 1
ATOM 8975 O O . GLU D 1 133 ? 56.735 19.831 41.374 1.00 30.59 112 GLU D O 1
ATOM 8981 N N . ASN D 1 134 ? 57.122 17.671 40.919 1.00 30.51 113 ASN D N 1
ATOM 8982 C CA . ASN D 1 134 ? 58.543 17.821 41.132 1.00 29.90 113 ASN D CA 1
ATOM 8983 C C . ASN D 1 134 ? 59.357 17.587 39.877 1.00 29.49 113 ASN D C 1
ATOM 8984 O O . ASN D 1 134 ? 60.519 17.203 39.942 1.00 31.74 113 ASN D O 1
ATOM 8989 N N . ALA D 1 135 ? 58.742 17.826 38.727 1.00 28.36 114 ALA D N 1
ATOM 8990 C CA . ALA D 1 135 ? 59.440 17.673 37.461 1.00 28.10 114 ALA D CA 1
ATOM 8991 C C . ALA D 1 135 ? 60.275 18.933 37.276 1.00 28.02 114 ALA D C 1
ATOM 8992 O O . ALA D 1 135 ? 59.876 20.013 37.703 1.00 28.31 114 ALA D O 1
ATOM 8994 N N . ILE D 1 136 ? 61.431 18.797 36.639 1.00 27.17 115 ILE D N 1
ATOM 8995 C CA . ILE D 1 136 ? 62.302 19.938 36.431 1.00 26.54 115 ILE D CA 1
ATOM 8996 C C . ILE D 1 136 ? 62.333 20.360 34.971 1.00 26.36 115 ILE D C 1
ATOM 8997 O O . ILE D 1 136 ? 62.910 21.391 34.628 1.00 27.49 115 ILE D O 1
ATOM 9002 N N . SER D 1 137 ? 61.701 19.567 34.111 1.00 24.90 116 SER D N 1
ATOM 9003 C CA . SER D 1 137 ? 61.644 19.887 32.686 1.00 22.62 116 SER D CA 1
ATOM 9004 C C . SER D 1 137 ? 60.281 19.493 32.128 1.00 21.97 116 SER D C 1
ATOM 9005 O O . SER D 1 137 ? 59.598 18.639 32.684 1.00 19.96 116 SER D O 1
ATOM 9008 N N . VAL D 1 138 ? 59.902 20.109 31.015 1.00 22.56 117 VAL D N 1
ATOM 9009 C CA . VAL D 1 138 ? 58.612 19.844 30.388 1.00 22.90 117 VAL D CA 1
ATOM 9010 C C . VAL D 1 138 ? 58.475 18.453 29.779 1.00 24.32 117 VAL D C 1
ATOM 9011 O O . VAL D 1 138 ? 57.442 17.809 29.945 1.00 26.15 117 VAL D O 1
ATOM 9015 N N . ASN D 1 139 ? 59.501 17.988 29.076 1.00 25.59 118 ASN D N 1
ATOM 9016 C CA . ASN D 1 139 ? 59.448 16.660 28.467 1.00 26.06 118 ASN D CA 1
ATOM 9017 C C . ASN D 1 139 ? 59.465 15.566 29.518 1.00 24.36 118 ASN D C 1
ATOM 9018 O O . ASN D 1 139 ? 59.086 14.422 29.255 1.00 23.26 118 ASN D O 1
ATOM 9023 N N . GLU D 1 140 ? 59.909 15.919 30.713 1.00 22.31 119 GLU D N 1
ATOM 9024 C CA . GLU D 1 140 ? 59.929 14.958 31.791 1.00 20.73 119 GLU D CA 1
ATOM 9025 C C . GLU D 1 140 ? 58.512 14.925 32.332 1.00 18.72 119 GLU D C 1
ATOM 9026 O O . GLU D 1 140 ? 57.979 13.869 32.661 1.00 15.73 119 GLU D O 1
ATOM 9032 N N . ALA D 1 141 ? 57.912 16.106 32.413 1.00 18.85 120 ALA D N 1
ATOM 9033 C CA . ALA D 1 141 ? 56.553 16.258 32.907 1.00 20.15 120 ALA D CA 1
ATOM 9034 C C . ALA D 1 141 ? 55.568 15.466 32.049 1.00 21.68 120 ALA D C 1
ATOM 9035 O O . ALA D 1 141 ? 54.765 14.682 32.559 1.00 21.20 120 ALA D O 1
ATOM 9037 N N . LYS D 1 142 ? 55.631 15.673 30.742 1.00 22.85 121 LYS D N 1
ATOM 9038 C CA . LYS D 1 142 ? 54.731 14.976 29.842 1.00 24.75 121 LYS D CA 1
ATOM 9039 C C . LYS D 1 142 ? 54.942 13.473 29.928 1.00 25.09 121 LYS D C 1
ATOM 9040 O O . LYS D 1 142 ? 53.988 12.695 30.010 1.00 25.58 121 LYS D O 1
ATOM 9046 N N . THR D 1 143 ? 56.200 13.058 29.911 1.00 24.71 122 THR D N 1
ATOM 9047 C CA . THR D 1 143 ? 56.498 11.643 29.981 1.00 23.77 122 THR D CA 1
ATOM 9048 C C . THR D 1 143 ? 55.915 11.077 31.261 1.00 22.11 122 THR D C 1
ATOM 9049 O O . THR D 1 143 ? 55.258 10.044 31.229 1.00 20.66 122 THR D O 1
ATOM 9053 N N . ASN D 1 144 ? 56.134 11.770 32.378 1.00 21.69 123 ASN D N 1
ATOM 9054 C CA . ASN D 1 144 ? 55.612 11.337 33.673 1.00 20.26 123 ASN D CA 1
ATOM 9055 C C . ASN D 1 144 ? 54.094 11.116 33.621 1.00 20.36 123 ASN D C 1
ATOM 9056 O O . ASN D 1 144 ? 53.579 10.127 34.153 1.00 21.20 123 ASN D O 1
ATOM 9061 N N . LEU D 1 145 ? 53.378 12.033 32.980 1.00 18.29 124 LEU D N 1
ATOM 9062 C CA . LEU D 1 145 ? 51.926 11.914 32.885 1.00 17.51 124 LEU D CA 1
ATOM 9063 C C . LEU D 1 145 ? 51.525 10.632 32.166 1.00 17.51 124 LEU D C 1
ATOM 9064 O O . LEU D 1 145 ? 50.746 9.830 32.692 1.00 18.73 124 LEU D O 1
ATOM 9069 N N . VAL D 1 146 ? 52.063 10.433 30.971 1.00 16.39 125 VAL D N 1
ATOM 9070 C CA . VAL D 1 146 ? 51.747 9.246 30.197 1.00 16.49 125 VAL D CA 1
ATOM 9071 C C . VAL D 1 146 ? 52.037 7.957 30.964 1.00 18.42 125 VAL D C 1
ATOM 9072 O O . VAL D 1 146 ? 51.331 6.953 30.816 1.00 18.47 125 VAL D O 1
ATOM 9076 N N . HIS D 1 147 ? 53.083 8.004 31.782 1.00 20.09 126 HIS D N 1
ATOM 9077 C CA . HIS D 1 147 ? 53.506 6.884 32.610 1.00 19.28 126 HIS D CA 1
ATOM 9078 C C . HIS D 1 147 ? 52.580 6.735 33.785 1.00 17.94 126 HIS D C 1
ATOM 9079 O O . HIS D 1 147 ? 52.307 5.627 34.234 1.00 18.61 126 HIS D O 1
ATOM 9086 N N . GLU D 1 148 ? 52.120 7.863 34.304 1.00 18.88 127 GLU D N 1
ATOM 9087 C CA . GLU D 1 148 ? 51.216 7.842 35.439 1.00 20.55 127 GLU D CA 1
ATOM 9088 C C . GLU D 1 148 ? 49.880 7.264 34.980 1.00 18.84 127 GLU D C 1
ATOM 9089 O O . GLU D 1 148 ? 49.343 6.344 35.595 1.00 17.65 127 GLU D O 1
ATOM 9095 N N . ALA D 1 149 ? 49.353 7.793 33.884 1.00 18.16 128 ALA D N 1
ATOM 9096 C CA . ALA D 1 149 ? 48.077 7.309 33.379 1.00 18.84 128 ALA D CA 1
ATOM 9097 C C . ALA D 1 149 ? 48.167 5.808 33.147 1.00 19.54 128 ALA D C 1
ATOM 9098 O O . ALA D 1 149 ? 47.312 5.040 33.600 1.00 19.41 128 ALA D O 1
ATOM 9100 N N . ILE D 1 150 ? 49.217 5.389 32.452 1.00 19.36 129 ILE D N 1
ATOM 9101 C CA . ILE D 1 150 ? 49.412 3.975 32.169 1.00 21.14 129 ILE D CA 1
ATOM 9102 C C . ILE D 1 150 ? 49.541 3.151 33.447 1.00 20.54 129 ILE D C 1
ATOM 9103 O O . ILE D 1 150 ? 48.981 2.064 33.542 1.00 19.90 129 ILE D O 1
ATOM 9108 N N . GLN D 1 151 ? 50.259 3.659 34.438 1.00 19.59 130 GLN D N 1
ATOM 9109 C CA . GLN D 1 151 ? 50.374 2.912 35.681 1.00 19.88 130 GLN D CA 1
ATOM 9110 C C . GLN D 1 151 ? 49.003 2.780 36.356 1.00 19.12 130 GLN D C 1
ATOM 9111 O O . GLN D 1 151 ? 48.728 1.774 37.014 1.00 18.34 130 GLN D O 1
ATOM 9117 N N . ILE D 1 152 ? 48.144 3.788 36.182 1.00 19.00 131 ILE D N 1
ATOM 9118 C CA . ILE D 1 152 ? 46.810 3.772 36.783 1.00 18.61 131 ILE D CA 1
ATOM 9119 C C . ILE D 1 152 ? 45.956 2.636 36.227 1.00 20.41 131 ILE D C 1
ATOM 9120 O O . ILE D 1 152 ? 45.276 1.944 36.983 1.00 20.98 131 ILE D O 1
ATOM 9125 N N . GLN D 1 153 ? 45.991 2.443 34.910 1.00 22.12 132 GLN D N 1
ATOM 9126 C CA . GLN D 1 153 ? 45.209 1.386 34.265 1.00 21.68 132 GLN D CA 1
ATOM 9127 C C . GLN D 1 153 ? 45.692 -0.014 34.616 1.00 21.95 132 GLN D C 1
ATOM 9128 O O . GLN D 1 153 ? 44.889 -0.895 34.955 1.00 21.92 132 GLN D O 1
ATOM 9134 N N . VAL D 1 154 ? 47.000 -0.224 34.527 1.00 21.47 133 VAL D N 1
ATOM 9135 C CA . VAL D 1 154 ? 47.575 -1.522 34.836 1.00 21.01 133 VAL D CA 1
ATOM 9136 C C . VAL D 1 154 ? 47.237 -1.903 36.272 1.00 22.26 133 VAL D C 1
ATOM 9137 O O . VAL D 1 154 ? 46.909 -3.049 36.556 1.00 21.89 133 VAL D O 1
ATOM 9141 N N . GLU D 1 155 ? 47.293 -0.935 37.176 1.00 23.98 134 GLU D N 1
ATOM 9142 C CA . GLU D 1 155 ? 46.960 -1.197 38.569 1.00 24.98 134 GLU D CA 1
ATOM 9143 C C . GLU D 1 155 ? 45.490 -1.575 38.735 1.00 25.53 134 GLU D C 1
ATOM 9144 O O . GLU D 1 155 ? 45.158 -2.486 39.495 1.00 24.20 134 GLU D O 1
ATOM 9150 N N . ASP D 1 156 ? 44.604 -0.884 38.026 1.00 25.80 135 ASP D N 1
ATOM 9151 C CA . ASP D 1 156 ? 43.185 -1.197 38.137 1.00 27.05 135 ASP D CA 1
ATOM 9152 C C . ASP D 1 156 ? 42.934 -2.657 37.725 1.00 26.62 135 ASP D C 1
ATOM 9153 O O . ASP D 1 156 ? 42.122 -3.347 38.334 1.00 26.84 135 ASP D O 1
ATOM 9158 N N . GLU D 1 157 ? 43.638 -3.119 36.695 1.00 26.00 136 GLU D N 1
ATOM 9159 C CA . GLU D 1 157 ? 43.488 -4.491 36.220 1.00 26.21 136 GLU D CA 1
ATOM 9160 C C . GLU D 1 157 ? 43.784 -5.469 37.343 1.00 26.11 136 GLU D C 1
ATOM 9161 O O . GLU D 1 157 ? 43.093 -6.475 37.498 1.00 24.41 136 GLU D O 1
ATOM 9167 N N . GLU D 1 158 ? 44.820 -5.168 38.121 1.00 26.66 137 GLU D N 1
ATOM 9168 C CA . GLU D 1 158 ? 45.211 -6.030 39.226 1.00 27.68 137 GLU D CA 1
ATOM 9169 C C . GLU D 1 158 ? 44.164 -6.014 40.327 1.00 27.11 137 GLU D C 1
ATOM 9170 O O . GLU D 1 158 ? 43.765 -7.067 40.833 1.00 29.16 137 GLU D O 1
ATOM 9176 N N . THR D 1 159 ? 43.722 -4.818 40.701 1.00 24.74 138 THR D N 1
ATOM 9177 C CA . THR D 1 159 ? 42.721 -4.684 41.743 1.00 24.03 138 THR D CA 1
ATOM 9178 C C . THR D 1 159 ? 41.431 -5.373 41.335 1.00 23.46 138 THR D C 1
ATOM 9179 O O . THR D 1 159 ? 40.775 -6.002 42.161 1.00 23.92 138 THR D O 1
ATOM 9183 N N . CYS D 1 160 ? 41.075 -5.266 40.060 1.00 21.70 139 CYS D N 1
ATOM 9184 C CA . CYS D 1 160 ? 39.876 -5.914 39.569 1.00 21.39 139 CYS D CA 1
ATOM 9185 C C . CYS D 1 160 ? 39.974 -7.430 39.737 1.00 23.09 139 CYS D C 1
ATOM 9186 O O . CYS D 1 160 ? 39.003 -8.068 40.148 1.00 23.62 139 CYS D O 1
ATOM 9189 N N . ARG D 1 161 ? 41.142 -8.004 39.434 1.00 24.26 140 ARG D N 1
ATOM 9190 C CA . ARG D 1 161 ? 41.358 -9.448 39.578 1.00 24.69 140 ARG D CA 1
ATOM 9191 C C . ARG D 1 161 ? 41.194 -9.845 41.040 1.00 26.05 140 ARG D C 1
ATOM 9192 O O . ARG D 1 161 ? 40.534 -10.840 41.360 1.00 26.67 140 ARG D O 1
ATOM 9200 N N . LEU D 1 162 ? 41.808 -9.061 41.924 1.00 25.75 141 LEU D N 1
ATOM 9201 C CA . LEU D 1 162 ? 41.743 -9.327 43.355 1.00 25.30 141 LEU D CA 1
ATOM 9202 C C . LEU D 1 162 ? 40.320 -9.241 43.904 1.00 25.11 141 LEU D C 1
ATOM 9203 O O . LEU D 1 162 ? 39.897 -10.094 44.687 1.00 25.90 141 LEU D O 1
ATOM 9208 N N . ILE D 1 163 ? 39.585 -8.210 43.495 1.00 23.92 142 ILE D N 1
ATOM 9209 C CA . ILE D 1 163 ? 38.221 -8.022 43.964 1.00 22.25 142 ILE D CA 1
ATOM 9210 C C . ILE D 1 163 ? 37.319 -9.193 43.592 1.00 23.53 142 ILE D C 1
ATOM 9211 O O . ILE D 1 163 ? 36.557 -9.669 44.426 1.00 25.36 142 ILE D O 1
ATOM 9216 N N . GLY D 1 164 ? 37.402 -9.660 42.351 1.00 24.78 143 GLY D N 1
ATOM 9217 C CA . GLY D 1 164 ? 36.588 -10.795 41.945 1.00 27.16 143 GLY D CA 1
ATOM 9218 C C . GLY D 1 164 ? 36.986 -12.004 42.780 1.00 28.48 143 GLY D C 1
ATOM 9219 O O . GLY D 1 164 ? 36.154 -12.809 43.211 1.00 27.85 143 GLY D O 1
ATOM 9220 N N . GLN D 1 165 ? 38.288 -12.111 43.010 1.00 29.21 144 GLN D N 1
ATOM 9221 C CA . GLN D 1 165 ? 38.870 -13.176 43.805 1.00 30.39 144 GLN D CA 1
ATOM 9222 C C . GLN D 1 165 ? 38.262 -13.164 45.208 1.00 30.18 144 GLN D C 1
ATOM 9223 O O . GLN D 1 165 ? 37.708 -14.155 45.674 1.00 30.21 144 GLN D O 1
ATOM 9229 N N . ASN D 1 166 ? 38.383 -12.024 45.877 1.00 28.69 145 ASN D N 1
ATOM 9230 C CA . ASN D 1 166 ? 37.882 -11.879 47.232 1.00 28.76 145 ASN D CA 1
ATOM 9231 C C . ASN D 1 166 ? 36.368 -11.919 47.381 1.00 28.76 145 ASN D C 1
ATOM 9232 O O . ASN D 1 166 ? 35.860 -12.448 48.367 1.00 27.50 145 ASN D O 1
ATOM 9237 N N . ALA D 1 167 ? 35.646 -11.356 46.418 1.00 28.38 146 ALA D N 1
ATOM 9238 C CA . ALA D 1 167 ? 34.190 -11.339 46.497 1.00 28.92 146 ALA D CA 1
ATOM 9239 C C . ALA D 1 167 ? 33.596 -12.732 46.339 1.00 30.53 146 ALA D C 1
ATOM 9240 O O . ALA D 1 167 ? 32.468 -12.992 46.772 1.00 31.19 146 ALA D O 1
ATOM 9242 N N . LEU D 1 168 ? 34.368 -13.633 45.736 1.00 31.96 147 LEU D N 1
ATOM 9243 C CA . LEU D 1 168 ? 33.906 -14.993 45.477 1.00 32.78 147 LEU D CA 1
ATOM 9244 C C . LEU D 1 168 ? 33.624 -15.875 46.690 1.00 33.07 147 LEU D C 1
ATOM 9245 O O . LEU D 1 168 ? 32.649 -16.617 46.696 1.00 33.13 147 LEU D O 1
ATOM 9250 N N . GLN D 1 169 ? 34.467 -15.809 47.712 1.00 34.17 148 GLN D N 1
ATOM 9251 C CA . GLN D 1 169 ? 34.257 -16.637 48.899 1.00 36.35 148 GLN D CA 1
ATOM 9252 C C . GLN D 1 169 ? 32.956 -16.326 49.625 1.00 36.73 148 GLN D C 1
ATOM 9253 O O . GLN D 1 169 ? 32.625 -16.963 50.625 1.00 38.43 148 GLN D O 1
ATOM 9259 N N . LEU D 1 170 ? 32.213 -15.353 49.110 1.00 36.56 149 LEU D N 1
ATOM 9260 C CA . LEU D 1 170 ? 30.948 -14.950 49.710 1.00 34.71 149 LEU D CA 1
ATOM 9261 C C . LEU D 1 170 ? 29.765 -15.640 49.051 1.00 33.98 149 LEU D C 1
ATOM 9262 O O . LEU D 1 170 ? 28.622 -15.454 49.459 1.00 34.84 149 LEU D O 1
ATOM 9267 N N . PHE D 1 171 ? 30.032 -16.445 48.034 1.00 34.11 150 PHE D N 1
ATOM 9268 C CA . PHE D 1 171 ? 28.949 -17.111 47.331 1.00 34.09 150 PHE D CA 1
ATOM 9269 C C . PHE D 1 171 ? 29.124 -18.609 47.290 1.00 35.55 150 PHE D C 1
ATOM 9270 O O . PHE D 1 171 ? 30.237 -19.119 47.195 1.00 35.54 150 PHE D O 1
ATOM 9278 N N . LYS D 1 172 ? 28.003 -19.311 47.371 1.00 37.58 151 LYS D N 1
ATOM 9279 C CA . LYS D 1 172 ? 28.003 -20.761 47.354 1.00 37.76 151 LYS D CA 1
ATOM 9280 C C . LYS D 1 172 ? 27.535 -21.222 45.981 1.00 37.59 151 LYS D C 1
ATOM 9281 O O . LYS D 1 172 ? 26.939 -20.452 45.231 1.00 36.63 151 LYS D O 1
ATOM 9287 N N . LYS D 1 173 ? 27.832 -22.474 45.650 1.00 38.42 152 LYS D N 1
ATOM 9288 C CA . LYS D 1 173 ? 27.453 -23.053 44.365 1.00 37.72 152 LYS D CA 1
ATOM 9289 C C . LYS D 1 173 ? 25.945 -22.926 44.171 1.00 36.37 152 LYS D C 1
ATOM 9290 O O . LYS D 1 173 ? 25.175 -23.172 45.096 1.00 35.85 152 LYS D O 1
ATOM 9296 N N . GLY D 1 174 ? 25.531 -22.525 42.972 1.00 35.98 153 GLY D N 1
ATOM 9297 C CA . GLY D 1 174 ? 24.114 -22.376 42.688 1.00 34.79 153 GLY D CA 1
ATOM 9298 C C . GLY D 1 174 ? 23.458 -21.147 43.297 1.00 35.45 153 GLY D C 1
ATOM 9299 O O . GLY D 1 174 ? 22.225 -21.041 43.311 1.00 36.99 153 GLY D O 1
ATOM 9300 N N . ASP D 1 175 ? 24.268 -20.219 43.802 1.00 33.87 154 ASP D N 1
ATOM 9301 C CA . ASP D 1 175 ? 23.748 -18.999 44.408 1.00 32.32 154 ASP D CA 1
ATOM 9302 C C . ASP D 1 175 ? 23.083 -18.097 43.393 1.00 31.00 154 ASP D C 1
ATOM 9303 O O . ASP D 1 175 ? 23.496 -18.030 42.236 1.00 31.56 154 ASP D O 1
ATOM 9308 N N . ARG D 1 176 ? 22.042 -17.408 43.839 1.00 30.40 155 ARG D N 1
ATOM 9309 C CA . ARG D 1 176 ? 21.314 -16.478 42.991 1.00 30.18 155 ARG D CA 1
ATOM 9310 C C . ARG D 1 176 ? 21.689 -15.110 43.516 1.00 28.19 155 ARG D C 1
ATOM 9311 O O . ARG D 1 176 ? 21.376 -14.767 44.658 1.00 29.39 155 ARG D O 1
ATOM 9319 N N . ILE D 1 177 ? 22.381 -14.339 42.692 1.00 25.65 156 ILE D N 1
ATOM 9320 C CA . ILE D 1 177 ? 22.804 -13.012 43.091 1.00 23.37 156 ILE D CA 1
ATOM 9321 C C . ILE D 1 177 ? 22.145 -11.960 42.208 1.00 22.59 156 ILE D C 1
ATOM 9322 O O . ILE D 1 177 ? 22.010 -12.151 40.995 1.00 19.89 156 ILE D O 1
ATOM 9327 N N . MET D 1 178 ? 21.715 -10.867 42.832 1.00 20.70 157 MET D N 1
ATOM 9328 C CA . MET D 1 178 ? 21.106 -9.765 42.108 1.00 21.50 157 MET D CA 1
ATOM 9329 C C . MET D 1 178 ? 22.142 -8.652 42.040 1.00 21.60 157 MET D C 1
ATOM 9330 O O . MET D 1 178 ? 22.962 -8.491 42.955 1.00 22.93 157 MET D O 1
ATOM 9335 N N . THR D 1 179 ? 22.110 -7.896 40.951 1.00 20.07 158 THR D N 1
ATOM 9336 C CA . THR D 1 179 ? 23.018 -6.776 40.765 1.00 20.47 158 THR D CA 1
ATOM 9337 C C . THR D 1 179 ? 22.269 -5.669 40.019 1.00 20.64 158 THR D C 1
ATOM 9338 O O . THR D 1 179 ? 21.168 -5.882 39.497 1.00 17.05 158 THR D O 1
ATOM 9342 N N . ILE D 1 180 ? 22.867 -4.485 39.998 1.00 21.49 159 ILE D N 1
ATOM 9343 C CA . ILE D 1 180 ? 22.291 -3.333 39.320 1.00 21.13 159 ILE D CA 1
ATOM 9344 C C . ILE D 1 180 ? 23.440 -2.651 38.587 1.00 21.60 159 ILE D C 1
ATOM 9345 O O . ILE D 1 180 ? 24.610 -2.898 38.893 1.00 19.68 159 ILE D O 1
ATOM 9350 N N . CYS D 1 181 ? 23.103 -1.805 37.622 1.00 20.77 160 CYS D N 1
ATOM 9351 C CA . CYS D 1 181 ? 24.090 -1.110 36.807 1.00 21.88 160 CYS D CA 1
ATOM 9352 C C . CYS D 1 181 ? 25.066 -2.091 36.137 1.00 22.51 160 CYS D C 1
ATOM 9353 O O . CYS D 1 181 ? 24.748 -3.275 35.965 1.00 23.91 160 CYS D O 1
ATOM 9356 N N . ASN D 1 182 ? 26.251 -1.614 35.769 1.00 20.57 161 ASN D N 1
ATOM 9357 C CA . ASN D 1 182 ? 27.213 -2.463 35.065 1.00 20.63 161 ASN D CA 1
ATOM 9358 C C . ASN D 1 182 ? 28.652 -2.307 35.562 1.00 20.23 161 ASN D C 1
ATOM 9359 O O . ASN D 1 182 ? 29.496 -1.723 34.884 1.00 19.55 161 ASN D O 1
ATOM 9364 N N . ALA D 1 183 ? 28.925 -2.834 36.750 1.00 20.91 162 ALA D N 1
ATOM 9365 C CA . ALA D 1 183 ? 30.260 -2.752 37.329 1.00 20.91 162 ALA D CA 1
ATOM 9366 C C . ALA D 1 183 ? 31.087 -3.911 36.777 1.00 21.72 162 ALA D C 1
ATOM 9367 O O . ALA D 1 183 ? 31.678 -4.683 37.533 1.00 22.53 162 ALA D O 1
ATOM 9369 N N . GLY D 1 184 ? 31.123 -4.018 35.449 1.00 23.09 163 GLY D N 1
ATOM 9370 C CA . GLY D 1 184 ? 31.843 -5.101 34.805 1.00 22.18 163 GLY D CA 1
ATOM 9371 C C . GLY D 1 184 ? 33.106 -4.847 33.994 1.00 23.33 163 GLY D C 1
ATOM 9372 O O . GLY D 1 184 ? 33.936 -3.989 34.310 1.00 21.57 163 GLY D O 1
ATOM 9373 N N . SER D 1 185 ? 33.229 -5.634 32.929 1.00 23.65 164 SER D N 1
ATOM 9374 C CA . SER D 1 185 ? 34.371 -5.627 32.019 1.00 24.32 164 SER D CA 1
ATOM 9375 C C . SER D 1 185 ? 34.659 -4.346 31.241 1.00 22.84 164 SER D C 1
ATOM 9376 O O . SER D 1 185 ? 35.818 -4.031 30.970 1.00 20.66 164 SER D O 1
ATOM 9379 N N . ILE D 1 186 ? 33.613 -3.618 30.872 1.00 22.09 165 ILE D N 1
ATOM 9380 C CA . ILE D 1 186 ? 33.786 -2.393 30.105 1.00 22.00 165 ILE D CA 1
ATOM 9381 C C . ILE D 1 186 ? 33.635 -1.134 30.958 1.00 23.15 165 ILE D C 1
ATOM 9382 O O . ILE D 1 186 ? 33.670 -0.013 30.443 1.00 24.47 165 ILE D O 1
ATOM 9387 N N . ALA D 1 187 ? 33.480 -1.333 32.264 1.00 22.93 166 ALA D N 1
ATOM 9388 C CA . ALA D 1 187 ? 33.345 -0.236 33.215 1.00 22.64 166 ALA D CA 1
ATOM 9389 C C . ALA D 1 187 ? 34.693 -0.012 33.892 1.00 23.19 166 ALA D C 1
ATOM 9390 O O . ALA D 1 187 ? 34.878 0.950 34.639 1.00 23.80 166 ALA D O 1
ATOM 9392 N N . THR D 1 188 ? 35.629 -0.916 33.620 1.00 23.87 167 THR D N 1
ATOM 9393 C CA . THR D 1 188 ? 36.978 -0.863 34.187 1.00 24.32 167 THR D CA 1
ATOM 9394 C C . THR D 1 188 ? 37.982 -1.133 33.066 1.00 24.84 167 THR D C 1
ATOM 9395 O O . THR D 1 188 ? 37.608 -1.150 31.895 1.00 25.57 167 THR D O 1
ATOM 9399 N N . SER D 1 189 ? 39.253 -1.326 33.412 1.00 25.46 168 SER D N 1
ATOM 9400 C CA . SER D 1 189 ? 40.263 -1.636 32.398 1.00 26.05 168 SER D CA 1
ATOM 9401 C C . SER D 1 189 ? 39.850 -2.969 31.786 1.00 25.71 168 SER D C 1
ATOM 9402 O O . SER D 1 189 ? 39.920 -3.167 30.572 1.00 25.30 168 SER D O 1
ATOM 9405 N N . ARG D 1 190 ? 39.423 -3.876 32.661 1.00 25.91 169 ARG D N 1
ATOM 9406 C CA . ARG D 1 190 ? 38.946 -5.203 32.299 1.00 25.61 169 ARG D CA 1
ATOM 9407 C C . ARG D 1 190 ? 38.633 -5.998 33.560 1.00 25.13 169 ARG D C 1
ATOM 9408 O O . ARG D 1 190 ? 38.916 -5.544 34.672 1.00 23.21 169 ARG D O 1
ATOM 9416 N N . TYR D 1 191 ? 38.030 -7.173 33.386 1.00 25.43 170 TYR D N 1
ATOM 9417 C CA . TYR D 1 191 ? 37.649 -8.031 34.513 1.00 25.06 170 TYR D CA 1
ATOM 9418 C C . TYR D 1 191 ? 36.416 -7.497 35.256 1.00 24.58 170 TYR D C 1
ATOM 9419 O O . TYR D 1 191 ? 35.432 -8.213 35.435 1.00 24.56 170 TYR D O 1
ATOM 9428 N N . GLY D 1 192 ? 36.466 -6.237 35.680 1.00 23.80 171 GLY D N 1
ATOM 9429 C CA . GLY D 1 192 ? 35.334 -5.652 36.383 1.00 21.55 171 GLY D CA 1
ATOM 9430 C C . GLY D 1 192 ? 35.498 -5.674 37.893 1.00 21.14 171 GLY D C 1
ATOM 9431 O O . GLY D 1 192 ? 36.561 -6.062 38.395 1.00 17.47 171 GLY D O 1
ATOM 9432 N N . THR D 1 193 ? 34.459 -5.236 38.611 1.00 19.53 172 THR D N 1
ATOM 9433 C CA . THR D 1 193 ? 34.472 -5.236 40.072 1.00 19.22 172 THR D CA 1
ATOM 9434 C C . THR D 1 193 ? 33.372 -6.161 40.582 1.00 18.31 172 THR D C 1
ATOM 9435 O O . THR D 1 193 ? 33.619 -7.320 40.899 1.00 17.99 172 THR D O 1
ATOM 9439 N N . ALA D 1 194 ? 32.151 -5.651 40.645 1.00 18.85 173 ALA D N 1
ATOM 9440 C CA . ALA D 1 194 ? 31.028 -6.445 41.127 1.00 18.58 173 ALA D CA 1
ATOM 9441 C C . ALA D 1 194 ? 30.837 -7.675 40.267 1.00 18.36 173 ALA D C 1
ATOM 9442 O O . ALA D 1 194 ? 30.528 -8.749 40.766 1.00 19.85 173 ALA D O 1
ATOM 9444 N N . LEU D 1 195 ? 31.026 -7.515 38.967 1.00 19.46 174 LEU D N 1
ATOM 9445 C CA . LEU D 1 195 ? 30.852 -8.621 38.038 1.00 19.49 174 LEU D CA 1
ATOM 9446 C C . LEU D 1 195 ? 32.049 -9.549 37.971 1.00 20.15 174 LEU D C 1
ATOM 9447 O O . LEU D 1 195 ? 31.926 -10.680 37.505 1.00 20.36 174 LEU D O 1
ATOM 9452 N N . ALA D 1 196 ? 33.204 -9.074 38.436 1.00 21.09 175 ALA D N 1
ATOM 9453 C CA . ALA D 1 196 ? 34.428 -9.880 38.422 1.00 20.96 175 ALA D CA 1
ATOM 9454 C C . ALA D 1 196 ? 34.280 -11.284 39.029 1.00 19.00 175 ALA D C 1
ATOM 9455 O O . ALA D 1 196 ? 34.755 -12.257 38.458 1.00 19.42 175 ALA D O 1
ATOM 9457 N N . PRO D 1 197 ? 33.610 -11.406 40.181 1.00 19.54 176 PRO D N 1
ATOM 9458 C CA . PRO D 1 197 ? 33.424 -12.712 40.834 1.00 20.40 176 PRO D CA 1
ATOM 9459 C C . PRO D 1 197 ? 32.705 -13.731 39.960 1.00 21.28 176 PRO D C 1
ATOM 9460 O O . PRO D 1 197 ? 32.949 -14.936 40.052 1.00 22.79 176 PRO D O 1
ATOM 9464 N N . PHE D 1 198 ? 31.809 -13.230 39.122 1.00 21.41 177 PHE D N 1
ATOM 9465 C CA . PHE D 1 198 ? 31.005 -14.074 38.259 1.00 21.61 177 PHE D CA 1
ATOM 9466 C C . PHE D 1 198 ? 31.793 -14.711 37.132 1.00 21.42 177 PHE D C 1
ATOM 9467 O O . PHE D 1 198 ? 31.479 -15.826 36.723 1.00 22.59 177 PHE D O 1
ATOM 9475 N N . TYR D 1 199 ? 32.806 -14.020 36.618 1.00 22.53 178 TYR D N 1
ATOM 9476 C CA . TYR D 1 199 ? 33.621 -14.604 35.552 1.00 23.24 178 TYR D CA 1
ATOM 9477 C C . TYR D 1 199 ? 34.517 -15.652 36.172 1.00 23.26 178 TYR D C 1
ATOM 9478 O O . TYR D 1 199 ? 34.812 -16.672 35.563 1.00 23.53 178 TYR D O 1
ATOM 9487 N N . LEU D 1 200 ? 34.952 -15.394 37.398 1.00 25.00 179 LEU D N 1
ATOM 9488 C CA . LEU D 1 200 ? 35.805 -16.342 38.094 1.00 26.56 179 LEU D CA 1
ATOM 9489 C C . LEU D 1 200 ? 34.972 -17.563 38.470 1.00 28.12 179 LEU D C 1
ATOM 9490 O O . LEU D 1 200 ? 35.339 -18.701 38.165 1.00 28.30 179 LEU D O 1
ATOM 9495 N N . ALA D 1 201 ? 33.846 -17.315 39.128 1.00 28.24 180 ALA D N 1
ATOM 9496 C CA . ALA D 1 201 ? 32.962 -18.386 39.555 1.00 29.07 180 ALA D CA 1
ATOM 9497 C C . ALA D 1 201 ? 32.731 -19.369 38.418 1.00 29.56 180 ALA D C 1
ATOM 9498 O O . ALA D 1 201 ? 32.882 -20.578 38.578 1.00 30.27 180 ALA D O 1
ATOM 9500 N N . LYS D 1 202 ? 32.368 -18.834 37.264 1.00 31.08 181 LYS D N 1
ATOM 9501 C CA . LYS D 1 202 ? 32.094 -19.649 36.097 1.00 33.81 181 LYS D CA 1
ATOM 9502 C C . LYS D 1 202 ? 33.273 -20.547 35.744 1.00 36.42 181 LYS D C 1
ATOM 9503 O O . LYS D 1 202 ? 33.091 -21.667 35.264 1.00 38.94 181 LYS D O 1
ATOM 9509 N N . GLN D 1 203 ? 34.480 -20.051 35.991 1.00 36.99 182 GLN D N 1
ATOM 9510 C CA . GLN D 1 203 ? 35.689 -20.800 35.702 1.00 37.80 182 GLN D CA 1
ATOM 9511 C C . GLN D 1 203 ? 35.774 -21.994 36.638 1.00 38.63 182 GLN D C 1
ATOM 9512 O O . GLN D 1 203 ? 36.431 -22.986 36.332 1.00 38.50 182 GLN D O 1
ATOM 9518 N N . LYS D 1 204 ? 35.114 -21.879 37.788 1.00 38.61 183 LYS D N 1
ATOM 9519 C CA . LYS D 1 204 ? 35.096 -22.934 38.791 1.00 38.74 183 LYS D CA 1
ATOM 9520 C C . LYS D 1 204 ? 33.789 -23.707 38.735 1.00 40.19 183 LYS D C 1
ATOM 9521 O O . LYS D 1 204 ? 33.450 -24.450 39.652 1.00 40.84 183 LYS D O 1
ATOM 9527 N N . ASP D 1 205 ? 33.065 -23.530 37.640 1.00 41.38 184 ASP D N 1
ATOM 9528 C CA . ASP D 1 205 ? 31.782 -24.182 37.441 1.00 42.25 184 ASP D CA 1
ATOM 9529 C C . ASP D 1 205 ? 30.920 -24.232 38.694 1.00 40.59 184 ASP D C 1
ATOM 9530 O O . ASP D 1 205 ? 30.696 -25.301 39.266 1.00 39.48 184 ASP D O 1
ATOM 9535 N N . LEU D 1 206 ? 30.460 -23.063 39.129 1.00 38.82 185 LEU D N 1
ATOM 9536 C CA . LEU D 1 206 ? 29.576 -22.967 40.286 1.00 37.90 185 LEU D CA 1
ATOM 9537 C C . LEU D 1 206 ? 28.188 -22.796 39.680 1.00 36.99 185 LEU D C 1
ATOM 9538 O O . LEU D 1 206 ? 28.057 -22.505 38.488 1.00 36.43 185 LEU D O 1
ATOM 9543 N N . GLY D 1 207 ? 27.148 -22.971 40.476 1.00 37.01 186 GLY D N 1
ATOM 9544 C CA . GLY D 1 207 ? 25.815 -22.832 39.914 1.00 37.61 186 GLY D CA 1
ATOM 9545 C C . GLY D 1 207 ? 25.303 -21.408 39.829 1.00 35.78 186 GLY D C 1
ATOM 9546 O O . GLY D 1 207 ? 24.113 -21.204 39.607 1.00 37.70 186 GLY D O 1
ATOM 9547 N N . LEU D 1 208 ? 26.196 -20.431 39.975 1.00 32.87 187 LEU D N 1
ATOM 9548 C CA . LEU D 1 208 ? 25.809 -19.023 39.967 1.00 31.26 187 LEU D CA 1
ATOM 9549 C C . LEU D 1 208 ? 24.863 -18.548 38.876 1.00 31.00 187 LEU D C 1
ATOM 9550 O O . LEU D 1 208 ? 25.154 -18.623 37.683 1.00 30.68 187 LEU D O 1
ATOM 9555 N N . HIS D 1 209 ? 23.715 -18.057 39.324 1.00 29.96 188 HIS D N 1
ATOM 9556 C CA . HIS D 1 209 ? 22.678 -17.539 38.445 1.00 30.51 188 HIS D CA 1
ATOM 9557 C C . HIS D 1 209 ? 22.583 -16.058 38.802 1.00 28.84 188 HIS D C 1
ATOM 9558 O O . HIS D 1 209 ? 22.323 -15.716 39.954 1.00 28.21 188 HIS D O 1
ATOM 9565 N N . ILE D 1 210 ? 22.816 -15.186 37.825 1.00 26.41 189 ILE D N 1
ATOM 9566 C CA . ILE D 1 210 ? 22.764 -13.751 38.071 1.00 24.55 189 ILE D CA 1
ATOM 9567 C C . ILE D 1 210 ? 21.460 -13.071 37.653 1.00 22.30 189 ILE D C 1
ATOM 9568 O O . ILE D 1 210 ? 20.936 -13.298 36.569 1.00 21.51 189 ILE D O 1
ATOM 9573 N N . TYR D 1 211 ? 20.935 -12.239 38.541 1.00 22.98 190 TYR D N 1
ATOM 9574 C CA . TYR D 1 211 ? 19.722 -11.483 38.269 1.00 22.92 190 TYR D CA 1
ATOM 9575 C C . TYR D 1 211 ? 20.133 -10.021 38.130 1.00 23.32 190 TYR D C 1
ATOM 9576 O O . TYR D 1 211 ? 20.433 -9.353 39.120 1.00 25.34 190 TYR D O 1
ATOM 9585 N N . ALA D 1 212 ? 20.165 -9.547 36.886 1.00 21.47 191 ALA D N 1
ATOM 9586 C CA . ALA D 1 212 ? 20.557 -8.180 36.575 1.00 19.58 191 ALA D CA 1
ATOM 9587 C C . ALA D 1 212 ? 19.368 -7.236 36.405 1.00 19.24 191 ALA D C 1
ATOM 9588 O O . ALA D 1 212 ? 18.446 -7.525 35.649 1.00 17.78 191 ALA D O 1
ATOM 9590 N N . CYS D 1 213 ? 19.394 -6.108 37.114 1.00 20.62 192 CYS D N 1
ATOM 9591 C CA . CYS D 1 213 ? 18.334 -5.106 36.995 1.00 19.20 192 CYS D CA 1
ATOM 9592 C C . CYS D 1 213 ? 18.711 -4.308 35.751 1.00 18.38 192 CYS D C 1
ATOM 9593 O O . CYS D 1 213 ? 19.864 -3.908 35.611 1.00 17.91 192 CYS D O 1
ATOM 9596 N N . GLU D 1 214 ? 17.759 -4.096 34.841 1.00 17.73 193 GLU D N 1
ATOM 9597 C CA . GLU D 1 214 ? 18.049 -3.383 33.594 1.00 19.21 193 GLU D CA 1
ATOM 9598 C C . GLU D 1 214 ? 18.639 -2.001 33.835 1.00 19.01 193 GLU D C 1
ATOM 9599 O O . GLU D 1 214 ? 19.337 -1.455 32.977 1.00 19.24 193 GLU D O 1
ATOM 9605 N N . THR D 1 215 ? 18.349 -1.434 35.000 1.00 18.09 194 THR D N 1
ATOM 9606 C CA . THR D 1 215 ? 18.905 -0.144 35.374 1.00 17.29 194 THR D CA 1
ATOM 9607 C C . THR D 1 215 ? 18.440 1.045 34.534 1.00 15.83 194 THR D C 1
ATOM 9608 O O . THR D 1 215 ? 19.208 1.589 33.740 1.00 15.11 194 THR D O 1
ATOM 9612 N N . ARG D 1 216 ? 17.186 1.450 34.702 1.00 14.95 195 ARG D N 1
ATOM 9613 C CA . ARG D 1 216 ? 16.676 2.613 33.975 1.00 14.82 195 ARG D CA 1
ATOM 9614 C C . ARG D 1 216 ? 17.368 3.807 34.627 1.00 14.69 195 ARG D C 1
ATOM 9615 O O . ARG D 1 216 ? 17.840 3.706 35.757 1.00 16.24 195 ARG D O 1
ATOM 9623 N N . PRO D 1 217 ? 17.412 4.963 33.952 1.00 15.37 196 PRO D N 1
ATOM 9624 C CA . PRO D 1 217 ? 16.895 5.288 32.623 1.00 16.55 196 PRO D CA 1
ATOM 9625 C C . PRO D 1 217 ? 17.853 5.004 31.482 1.00 17.00 196 PRO D C 1
ATOM 9626 O O . PRO D 1 217 ? 17.426 4.848 30.337 1.00 17.94 196 PRO D O 1
ATOM 9630 N N . VAL D 1 218 ? 19.147 4.965 31.800 1.00 18.08 197 VAL D N 1
ATOM 9631 C CA . VAL D 1 218 ? 20.210 4.733 30.819 1.00 16.30 197 VAL D CA 1
ATOM 9632 C C . VAL D 1 218 ? 20.323 3.274 30.394 1.00 17.62 197 VAL D C 1
ATOM 9633 O O . VAL D 1 218 ? 20.877 2.969 29.338 1.00 16.76 197 VAL D O 1
ATOM 9637 N N . LEU D 1 219 ? 19.802 2.372 31.224 1.00 18.25 198 LEU D N 1
ATOM 9638 C CA . LEU D 1 219 ? 19.799 0.943 30.909 1.00 18.21 198 LEU D CA 1
ATOM 9639 C C . LEU D 1 219 ? 21.156 0.258 30.755 1.00 18.09 198 LEU D C 1
ATOM 9640 O O . LEU D 1 219 ? 21.351 -0.534 29.838 1.00 15.24 198 LEU D O 1
ATOM 9645 N N . GLN D 1 220 ? 22.093 0.554 31.647 1.00 20.07 199 GLN D N 1
ATOM 9646 C CA . GLN D 1 220 ? 23.396 -0.101 31.587 1.00 21.30 199 GLN D CA 1
ATOM 9647 C C . GLN D 1 220 ? 23.187 -1.591 31.901 1.00 21.54 199 GLN D C 1
ATOM 9648 O O . GLN D 1 220 ? 23.863 -2.462 31.345 1.00 21.60 199 GLN D O 1
ATOM 9654 N N . GLY D 1 221 ? 22.235 -1.870 32.786 1.00 20.12 200 GLY D N 1
ATOM 9655 C CA . GLY D 1 221 ? 21.952 -3.240 33.172 1.00 20.29 200 GLY D CA 1
ATOM 9656 C C . GLY D 1 221 ? 21.536 -4.201 32.070 1.00 18.77 200 GLY D C 1
ATOM 9657 O O . GLY D 1 221 ? 21.953 -5.357 32.062 1.00 20.53 200 GLY D O 1
ATOM 9658 N N . SER D 1 222 ? 20.712 -3.746 31.137 1.00 18.08 201 SER D N 1
ATOM 9659 C CA . SER D 1 222 ? 20.257 -4.615 30.057 1.00 16.33 201 SER D CA 1
ATOM 9660 C C . SER D 1 222 ? 21.021 -4.398 28.770 1.00 17.18 201 SER D C 1
ATOM 9661 O O . SER D 1 222 ? 21.028 -5.271 27.893 1.00 18.09 201 SER D O 1
ATOM 9664 N N . ARG D 1 223 ? 21.650 -3.235 28.639 1.00 17.22 202 ARG D N 1
ATOM 9665 C CA . ARG D 1 223 ? 22.415 -2.937 27.434 1.00 18.18 202 ARG D CA 1
ATOM 9666 C C . ARG D 1 223 ? 23.864 -3.371 27.574 1.00 19.15 202 ARG D C 1
ATOM 9667 O O . ARG D 1 223 ? 24.505 -3.785 26.595 1.00 19.95 202 ARG D O 1
ATOM 9675 N N . LEU D 1 224 ? 24.368 -3.283 28.802 1.00 18.99 203 LEU D N 1
ATOM 9676 C CA . LEU D 1 224 ? 25.754 -3.609 29.088 1.00 17.72 203 LEU D CA 1
ATOM 9677 C C . LEU D 1 224 ? 26.002 -4.870 29.907 1.00 18.52 203 LEU D C 1
ATOM 9678 O O . LEU D 1 224 ? 26.822 -5.705 29.525 1.00 20.95 203 LEU D O 1
ATOM 9683 N N . THR D 1 225 ? 25.301 -5.017 31.029 1.00 19.42 204 THR D N 1
ATOM 9684 C CA . THR D 1 225 ? 25.494 -6.180 31.896 1.00 18.52 204 THR D CA 1
ATOM 9685 C C . THR D 1 225 ? 24.962 -7.484 31.318 1.00 19.72 204 THR D C 1
ATOM 9686 O O . THR D 1 225 ? 25.672 -8.493 31.312 1.00 21.77 204 THR D O 1
ATOM 9690 N N . ALA D 1 226 ? 23.724 -7.495 30.839 1.00 19.32 205 ALA D N 1
ATOM 9691 C CA . ALA D 1 226 ? 23.202 -8.728 30.260 1.00 20.37 205 ALA D CA 1
ATOM 9692 C C . ALA D 1 226 ? 24.054 -9.086 29.040 1.00 20.72 205 ALA D C 1
ATOM 9693 O O . ALA D 1 226 ? 24.292 -10.256 28.761 1.00 20.39 205 ALA D O 1
ATOM 9695 N N . TRP D 1 227 ? 24.532 -8.066 28.334 1.00 21.02 206 TRP D N 1
ATOM 9696 C CA . TRP D 1 227 ? 25.355 -8.263 27.143 1.00 22.59 206 TRP D CA 1
ATOM 9697 C C . TRP D 1 227 ? 26.689 -8.972 27.397 1.00 24.85 206 TRP D C 1
ATOM 9698 O O . TRP D 1 227 ? 26.962 -10.024 26.796 1.00 23.94 206 TRP D O 1
ATOM 9709 N N . GLU D 1 228 ? 27.520 -8.404 28.276 1.00 23.46 207 GLU D N 1
ATOM 9710 C CA . GLU D 1 228 ? 28.819 -9.008 28.545 1.00 23.55 207 GLU D CA 1
ATOM 9711 C C . GLU D 1 228 ? 28.698 -10.312 29.295 1.00 25.00 207 GLU D C 1
ATOM 9712 O O . GLU D 1 228 ? 29.504 -11.220 29.099 1.00 26.93 207 GLU D O 1
ATOM 9718 N N . LEU D 1 229 ? 27.697 -10.419 30.155 1.00 25.93 208 LEU D N 1
ATOM 9719 C CA . LEU D 1 229 ? 27.533 -11.649 30.895 1.00 26.58 208 LEU D CA 1
ATOM 9720 C C . LEU D 1 229 ? 27.211 -12.769 29.929 1.00 28.26 208 LEU D C 1
ATOM 9721 O O . LEU D 1 229 ? 27.691 -13.891 30.093 1.00 30.32 208 LEU D O 1
ATOM 9726 N N . MET D 1 230 ? 26.420 -12.463 28.905 1.00 28.59 209 MET D N 1
ATOM 9727 C CA . MET D 1 230 ? 26.048 -13.477 27.929 1.00 28.71 209 MET D CA 1
ATOM 9728 C C . MET D 1 230 ? 27.245 -13.958 27.107 1.00 28.20 209 MET D C 1
ATOM 9729 O O . MET D 1 230 ? 27.391 -15.162 26.871 1.00 27.46 209 MET D O 1
ATOM 9734 N N . GLN D 1 231 ? 28.095 -13.024 26.678 1.00 27.07 210 GLN D N 1
ATOM 9735 C CA . GLN D 1 231 ? 29.283 -13.376 25.908 1.00 26.82 210 GLN D CA 1
ATOM 9736 C C . GLN D 1 231 ? 30.109 -14.333 26.752 1.00 26.80 210 GLN D C 1
ATOM 9737 O O . GLN D 1 231 ? 30.618 -15.337 26.254 1.00 27.10 210 GLN D O 1
ATOM 9743 N N . GLY D 1 232 ? 30.224 -14.011 28.038 1.00 26.24 211 GLY D N 1
ATOM 9744 C CA . GLY D 1 232 ? 31.004 -14.823 28.953 1.00 27.36 211 GLY D CA 1
ATOM 9745 C C . GLY D 1 232 ? 30.464 -16.209 29.259 1.00 28.58 211 GLY D C 1
ATOM 9746 O O . GLY D 1 232 ? 31.194 -17.059 29.779 1.00 27.81 211 GLY D O 1
ATOM 9747 N N . GLY D 1 233 ? 29.194 -16.442 28.934 1.00 28.44 212 GLY D N 1
ATOM 9748 C CA . GLY D 1 233 ? 28.594 -17.733 29.196 1.00 27.83 212 GLY D CA 1
ATOM 9749 C C . GLY D 1 233 ? 28.113 -17.830 30.628 1.00 28.46 212 GLY D C 1
ATOM 9750 O O . GLY D 1 233 ? 28.015 -18.919 31.193 1.00 28.99 212 GLY D O 1
ATOM 9751 N N . ILE D 1 234 ? 27.805 -16.685 31.223 1.00 27.78 213 ILE D N 1
ATOM 9752 C CA . ILE D 1 234 ? 27.336 -16.650 32.596 1.00 28.25 213 ILE D CA 1
ATOM 9753 C C . ILE D 1 234 ? 25.810 -16.639 32.627 1.00 30.36 213 ILE D C 1
ATOM 9754 O O . ILE D 1 234 ? 25.173 -15.878 31.904 1.00 30.58 213 ILE D O 1
ATOM 9759 N N . ASP D 1 235 ? 25.231 -17.505 33.453 1.00 32.13 214 ASP D N 1
ATOM 9760 C CA . ASP D 1 235 ? 23.783 -17.596 33.571 1.00 33.94 214 ASP D CA 1
ATOM 9761 C C . ASP D 1 235 ? 23.222 -16.332 34.199 1.00 33.29 214 ASP D C 1
ATOM 9762 O O . ASP D 1 235 ? 23.421 -16.058 35.386 1.00 33.42 214 ASP D O 1
ATOM 9767 N N . VAL D 1 236 ? 22.517 -15.565 33.384 1.00 31.11 215 VAL D N 1
ATOM 9768 C CA . VAL D 1 236 ? 21.929 -14.324 33.826 1.00 29.96 215 VAL D CA 1
ATOM 9769 C C . VAL D 1 236 ? 20.485 -14.253 33.324 1.00 28.70 215 VAL D C 1
ATOM 9770 O O . VAL D 1 236 ? 20.122 -14.908 32.353 1.00 28.61 215 VAL D O 1
ATOM 9774 N N . THR D 1 237 ? 19.664 -13.473 34.010 1.00 27.56 216 THR D N 1
ATOM 9775 C CA . THR D 1 237 ? 18.270 -13.285 33.635 1.00 25.39 216 THR D CA 1
ATOM 9776 C C . THR D 1 237 ? 17.988 -11.814 33.832 1.00 24.48 216 THR D C 1
ATOM 9777 O O . THR D 1 237 ? 18.364 -11.239 34.851 1.00 24.52 216 THR D O 1
ATOM 9781 N N . LEU D 1 238 ? 17.324 -11.206 32.862 1.00 24.20 217 LEU D N 1
ATOM 9782 C CA . LEU D 1 238 ? 16.995 -9.795 32.953 1.00 24.29 217 LEU D CA 1
ATOM 9783 C C . LEU D 1 238 ? 15.629 -9.573 33.615 1.00 23.61 217 LEU D C 1
ATOM 9784 O O . LEU D 1 238 ? 14.718 -10.405 33.496 1.00 23.87 217 LEU D O 1
ATOM 9789 N N . ILE D 1 239 ? 15.513 -8.456 34.331 1.00 20.59 218 ILE D N 1
ATOM 9790 C CA . ILE D 1 239 ? 14.268 -8.062 34.991 1.00 18.24 218 ILE D CA 1
ATOM 9791 C C . ILE D 1 239 ? 14.268 -6.544 35.062 1.00 16.81 218 ILE D C 1
ATOM 9792 O O . ILE D 1 239 ? 15.315 -5.907 34.895 1.00 14.15 218 ILE D O 1
ATOM 9797 N N . THR D 1 240 ? 13.097 -5.964 35.294 1.00 16.61 219 THR D N 1
ATOM 9798 C CA . THR D 1 240 ? 13.004 -4.521 35.442 1.00 16.24 219 THR D CA 1
ATOM 9799 C C . THR D 1 240 ? 13.393 -4.256 36.892 1.00 17.31 219 THR D C 1
ATOM 9800 O O . THR D 1 240 ? 13.446 -5.174 37.718 1.00 19.03 219 THR D O 1
ATOM 9804 N N . ASP D 1 241 ? 13.665 -3.003 37.207 1.00 18.69 220 ASP D N 1
ATOM 9805 C CA . ASP D 1 241 ? 14.056 -2.644 38.555 1.00 18.08 220 ASP D CA 1
ATOM 9806 C C . ASP D 1 241 ? 12.904 -2.836 39.523 1.00 16.87 220 ASP D C 1
ATOM 9807 O O . ASP D 1 241 ? 13.112 -3.222 40.677 1.00 16.78 220 ASP D O 1
ATOM 9812 N N . SER D 1 242 ? 11.691 -2.575 39.052 1.00 15.77 221 SER D N 1
ATOM 9813 C CA . SER D 1 242 ? 10.513 -2.711 39.898 1.00 17.24 221 SER D CA 1
ATOM 9814 C C . SER D 1 242 ? 10.268 -4.168 40.316 1.00 18.18 221 SER D C 1
ATOM 9815 O O . SER D 1 242 ? 9.523 -4.426 41.254 1.00 20.01 221 SER D O 1
ATOM 9818 N N . MET D 1 243 ? 10.900 -5.115 39.633 1.00 18.58 222 MET D N 1
ATOM 9819 C CA . MET D 1 243 ? 10.737 -6.525 39.975 1.00 19.82 222 MET D CA 1
ATOM 9820 C C . MET D 1 243 ? 11.602 -7.006 41.146 1.00 20.40 222 MET D C 1
ATOM 9821 O O . MET D 1 243 ? 11.339 -8.061 41.721 1.00 21.19 222 MET D O 1
ATOM 9826 N N . ALA D 1 244 ? 12.609 -6.225 41.519 1.00 20.59 223 ALA D N 1
ATOM 9827 C CA . ALA D 1 244 ? 13.513 -6.611 42.598 1.00 20.72 223 ALA D CA 1
ATOM 9828 C C . ALA D 1 244 ? 12.874 -7.291 43.812 1.00 21.20 223 ALA D C 1
ATOM 9829 O O . ALA D 1 244 ? 13.259 -8.404 44.164 1.00 22.55 223 ALA D O 1
ATOM 9831 N N . ALA D 1 245 ? 11.901 -6.647 44.449 1.00 20.53 224 ALA D N 1
ATOM 9832 C CA . ALA D 1 245 ? 11.271 -7.228 45.640 1.00 19.66 224 ALA D CA 1
ATOM 9833 C C . ALA D 1 245 ? 10.580 -8.567 45.397 1.00 19.49 224 ALA D C 1
ATOM 9834 O O . ALA D 1 245 ? 10.736 -9.504 46.175 1.00 19.63 224 ALA D O 1
ATOM 9836 N N . HIS D 1 246 ? 9.819 -8.652 44.314 1.00 18.97 225 HIS D N 1
ATOM 9837 C CA . HIS D 1 246 ? 9.099 -9.872 43.988 1.00 18.22 225 HIS D CA 1
ATOM 9838 C C . HIS D 1 246 ? 10.077 -10.990 43.641 1.00 18.70 225 HIS D C 1
ATOM 9839 O O . HIS D 1 246 ? 9.792 -12.170 43.854 1.00 17.24 225 HIS D O 1
ATOM 9846 N N . THR D 1 247 ? 11.234 -10.602 43.113 1.00 19.43 226 THR D N 1
ATOM 9847 C CA . THR D 1 247 ? 12.265 -11.556 42.736 1.00 19.51 226 THR D CA 1
ATOM 9848 C C . THR D 1 247 ? 13.026 -12.052 43.961 1.00 22.66 226 THR D C 1
ATOM 9849 O O . THR D 1 247 ? 13.170 -13.259 44.159 1.00 22.74 226 THR D O 1
ATOM 9853 N N . MET D 1 248 ? 13.514 -11.123 44.783 1.00 23.54 227 MET D N 1
ATOM 9854 C CA . MET D 1 248 ? 14.254 -11.503 45.979 1.00 25.99 227 MET D CA 1
ATOM 9855 C C . MET D 1 248 ? 13.468 -12.561 46.753 1.00 28.32 227 MET D C 1
ATOM 9856 O O . MET D 1 248 ? 14.039 -13.476 47.348 1.00 29.16 227 MET D O 1
ATOM 9861 N N . LYS D 1 249 ? 12.148 -12.438 46.718 1.00 30.38 228 LYS D N 1
ATOM 9862 C CA . LYS D 1 249 ? 11.264 -13.355 47.426 1.00 31.49 228 LYS D CA 1
ATOM 9863 C C . LYS D 1 249 ? 10.912 -14.625 46.644 1.00 31.66 228 LYS D C 1
ATOM 9864 O O . LYS D 1 249 ? 11.126 -15.733 47.131 1.00 32.47 228 LYS D O 1
ATOM 9870 N N . GLU D 1 250 ? 10.378 -14.472 45.437 1.00 32.14 229 GLU D N 1
ATOM 9871 C CA . GLU D 1 250 ? 9.982 -15.629 44.628 1.00 32.51 229 GLU D CA 1
ATOM 9872 C C . GLU D 1 250 ? 11.172 -16.466 44.162 1.00 31.28 229 GLU D C 1
ATOM 9873 O O . GLU D 1 250 ? 11.079 -17.690 44.031 1.00 29.18 229 GLU D O 1
ATOM 9879 N N . LYS D 1 251 ? 12.286 -15.793 43.908 1.00 30.40 230 LYS D N 1
ATOM 9880 C CA . LYS D 1 251 ? 13.497 -16.450 43.454 1.00 29.53 230 LYS D CA 1
ATOM 9881 C C . LYS D 1 251 ? 14.499 -16.685 44.585 1.00 29.55 230 LYS D C 1
ATOM 9882 O O . LYS D 1 251 ? 15.582 -17.217 44.361 1.00 29.79 230 LYS D O 1
ATOM 9888 N N . GLN D 1 252 ? 14.122 -16.303 45.800 1.00 28.78 231 GLN D N 1
ATOM 9889 C CA . GLN D 1 252 ? 14.983 -16.475 46.959 1.00 29.11 231 GLN D CA 1
ATOM 9890 C C . GLN D 1 252 ? 16.415 -16.068 46.642 1.00 28.24 231 GLN D C 1
ATOM 9891 O O . GLN D 1 252 ? 17.302 -16.919 46.554 1.00 28.57 231 GLN D O 1
ATOM 9897 N N . ILE D 1 253 ? 16.629 -14.767 46.464 1.00 26.79 232 ILE D N 1
ATOM 9898 C CA . ILE D 1 253 ? 17.949 -14.231 46.151 1.00 25.09 232 ILE D CA 1
ATOM 9899 C C . ILE D 1 253 ? 18.918 -14.490 47.308 1.00 24.44 232 ILE D C 1
ATOM 9900 O O . ILE D 1 253 ? 18.606 -14.199 48.462 1.00 22.62 232 ILE D O 1
ATOM 9905 N N . SER D 1 254 ? 20.092 -15.032 46.987 1.00 23.98 233 SER D N 1
ATOM 9906 C CA . SER D 1 254 ? 21.097 -15.349 47.999 1.00 24.06 233 SER D CA 1
ATOM 9907 C C . SER D 1 254 ? 21.805 -14.095 48.476 1.00 24.50 233 SER D C 1
ATOM 9908 O O . SER D 1 254 ? 22.107 -13.950 49.659 1.00 24.91 233 SER D O 1
ATOM 9911 N N . ALA D 1 255 ? 22.082 -13.189 47.551 1.00 23.67 234 ALA D N 1
ATOM 9912 C CA . ALA D 1 255 ? 22.767 -11.956 47.917 1.00 23.30 234 ALA D CA 1
ATOM 9913 C C . ALA D 1 255 ? 22.635 -10.901 46.835 1.00 22.00 234 ALA D C 1
ATOM 9914 O O . ALA D 1 255 ? 22.221 -11.191 45.711 1.00 19.58 234 ALA D O 1
ATOM 9916 N N . VAL D 1 256 ? 23.001 -9.677 47.204 1.00 22.26 235 VAL D N 1
ATOM 9917 C CA . VAL D 1 256 ? 22.968 -8.532 46.308 1.00 22.29 235 VAL D CA 1
ATOM 9918 C C . VAL D 1 256 ? 24.351 -7.915 46.313 1.00 21.79 235 VAL D C 1
ATOM 9919 O O . VAL D 1 256 ? 24.879 -7.630 47.383 1.00 21.88 235 VAL D O 1
ATOM 9923 N N . ILE D 1 257 ? 24.938 -7.723 45.129 1.00 20.40 236 ILE D N 1
ATOM 9924 C CA . ILE D 1 257 ? 26.265 -7.120 45.020 1.00 18.86 236 ILE D CA 1
ATOM 9925 C C . ILE D 1 257 ? 26.304 -6.039 43.937 1.00 20.06 236 ILE D C 1
ATOM 9926 O O . ILE D 1 257 ? 25.802 -6.235 42.832 1.00 20.11 236 ILE D O 1
ATOM 9931 N N . VAL D 1 258 ? 26.909 -4.899 44.266 1.00 19.53 237 VAL D N 1
ATOM 9932 C CA . VAL D 1 258 ? 27.002 -3.778 43.343 1.00 18.22 237 VAL D CA 1
ATOM 9933 C C . VAL D 1 258 ? 28.348 -3.072 43.437 1.00 19.07 237 VAL D C 1
ATOM 9934 O O . VAL D 1 258 ? 29.072 -3.225 44.421 1.00 20.34 237 VAL D O 1
ATOM 9938 N N . GLY D 1 259 ? 28.665 -2.285 42.413 1.00 18.36 238 GLY D N 1
ATOM 9939 C CA . GLY D 1 259 ? 29.900 -1.523 42.415 1.00 18.56 238 GLY D CA 1
ATOM 9940 C C . GLY D 1 259 ? 29.660 -0.248 43.204 1.00 19.38 238 GLY D C 1
ATOM 9941 O O . GLY D 1 259 ? 28.780 -0.207 44.065 1.00 21.06 238 GLY D O 1
ATOM 9942 N N . ALA D 1 260 ? 30.430 0.797 42.935 1.00 20.09 239 ALA D N 1
ATOM 9943 C CA . ALA D 1 260 ? 30.242 2.060 43.646 1.00 21.14 239 ALA D CA 1
ATOM 9944 C C . ALA D 1 260 ? 30.883 3.211 42.893 1.00 22.23 239 ALA D C 1
ATOM 9945 O O . ALA D 1 260 ? 31.881 3.036 42.199 1.00 22.66 239 ALA D O 1
ATOM 9947 N N . ASP D 1 261 ? 30.305 4.393 43.042 1.00 25.54 240 ASP D N 1
ATOM 9948 C CA . ASP D 1 261 ? 30.824 5.584 42.383 1.00 26.16 240 ASP D CA 1
ATOM 9949 C C . ASP D 1 261 ? 31.687 6.396 43.340 1.00 25.51 240 ASP D C 1
ATOM 9950 O O . ASP D 1 261 ? 32.655 7.029 42.919 1.00 24.85 240 ASP D O 1
ATOM 9955 N N . ARG D 1 262 ? 31.322 6.383 44.620 1.00 24.61 241 ARG D N 1
ATOM 9956 C CA . ARG D 1 262 ? 32.089 7.082 45.648 1.00 24.12 241 ARG D CA 1
ATOM 9957 C C . ARG D 1 262 ? 31.683 6.620 47.031 1.00 23.97 241 ARG D C 1
ATOM 9958 O O . ARG D 1 262 ? 30.502 6.609 47.370 1.00 24.08 241 ARG D O 1
ATOM 9966 N N . ILE D 1 263 ? 32.677 6.248 47.831 1.00 23.54 242 ILE D N 1
ATOM 9967 C CA . ILE D 1 263 ? 32.449 5.771 49.192 1.00 21.22 242 ILE D CA 1
ATOM 9968 C C . ILE D 1 263 ? 33.053 6.753 50.194 1.00 22.48 242 ILE D C 1
ATOM 9969 O O . ILE D 1 263 ? 34.265 6.992 50.181 1.00 23.45 242 ILE D O 1
ATOM 9974 N N . ALA D 1 264 ? 32.215 7.323 51.058 1.00 23.34 243 ALA D N 1
ATOM 9975 C CA . ALA D 1 264 ? 32.691 8.265 52.071 1.00 25.13 243 ALA D CA 1
ATOM 9976 C C . ALA D 1 264 ? 33.450 7.480 53.139 1.00 26.87 243 ALA D C 1
ATOM 9977 O O . ALA D 1 264 ? 33.262 6.265 53.270 1.00 28.47 243 ALA D O 1
ATOM 9979 N N . LYS D 1 265 ? 34.311 8.151 53.898 1.00 28.40 244 LYS D N 1
ATOM 9980 C CA . LYS D 1 265 ? 35.081 7.442 54.917 1.00 28.99 244 LYS D CA 1
ATOM 9981 C C . LYS D 1 265 ? 34.193 6.696 55.883 1.00 27.82 244 LYS D C 1
ATOM 9982 O O . LYS D 1 265 ? 34.601 5.693 56.456 1.00 29.39 244 LYS D O 1
ATOM 9988 N N . ASN D 1 266 ? 32.975 7.177 56.085 1.00 26.44 245 ASN D N 1
ATOM 9989 C CA . ASN D 1 266 ? 32.121 6.482 57.028 1.00 24.61 245 ASN D CA 1
ATOM 9990 C C . ASN D 1 266 ? 31.550 5.216 56.425 1.00 23.58 245 ASN D C 1
ATOM 9991 O O . ASN D 1 266 ? 31.046 4.360 57.144 1.00 23.66 245 ASN D O 1
ATOM 9996 N N . GLY D 1 267 ? 31.647 5.081 55.106 1.00 21.60 246 GLY D N 1
ATOM 9997 C CA . GLY D 1 267 ? 31.133 3.883 54.474 1.00 18.60 246 GLY D CA 1
ATOM 9998 C C . GLY D 1 267 ? 29.950 4.122 53.563 1.00 19.07 246 GLY D C 1
ATOM 9999 O O . GLY D 1 267 ? 29.707 3.327 52.662 1.00 18.70 246 GLY D O 1
ATOM 10000 N N . ASP D 1 268 ? 29.202 5.200 53.790 1.00 19.27 247 ASP D N 1
ATOM 10001 C CA . ASP D 1 268 ? 28.060 5.495 52.939 1.00 18.61 247 ASP D CA 1
ATOM 10002 C C . ASP D 1 268 ? 28.572 5.432 51.521 1.00 20.60 247 ASP D C 1
ATOM 10003 O O . ASP D 1 268 ? 29.664 5.916 51.233 1.00 21.55 247 ASP D O 1
ATOM 10008 N N . THR D 1 269 ? 27.796 4.830 50.631 1.00 20.95 248 THR D N 1
ATOM 10009 C CA . THR D 1 269 ? 28.244 4.700 49.264 1.00 22.32 248 THR D CA 1
ATOM 10010 C C . THR D 1 269 ? 27.277 5.251 48.240 1.00 20.52 248 THR D C 1
ATOM 10011 O O . THR D 1 269 ? 26.065 5.033 48.315 1.00 20.94 248 THR D O 1
ATOM 10015 N N . ALA D 1 270 ? 27.841 5.984 47.292 1.00 18.26 249 ALA D N 1
ATOM 10016 C CA . ALA D 1 270 ? 27.089 6.580 46.205 1.00 17.11 249 ALA D CA 1
ATOM 10017 C C . ALA D 1 270 ? 27.273 5.624 45.060 1.00 16.35 249 ALA D C 1
ATOM 10018 O O . ALA D 1 270 ? 28.388 5.217 44.754 1.00 14.90 249 ALA D O 1
ATOM 10020 N N . ASN D 1 271 ? 26.171 5.268 44.425 1.00 17.41 250 ASN D N 1
ATOM 10021 C CA . ASN D 1 271 ? 26.220 4.355 43.315 1.00 17.67 250 ASN D CA 1
ATOM 10022 C C . ASN D 1 271 ? 25.003 4.641 42.460 1.00 18.52 250 ASN D C 1
ATOM 10023 O O . ASN D 1 271 ? 24.151 5.439 42.841 1.00 17.68 250 ASN D O 1
ATOM 10028 N N . LYS D 1 272 ? 24.948 3.989 41.303 1.00 19.68 251 LYS D N 1
ATOM 10029 C CA . LYS D 1 272 ? 23.861 4.142 40.351 1.00 18.39 251 LYS D CA 1
ATOM 10030 C C . LYS D 1 272 ? 22.518 4.243 41.035 1.00 17.18 251 LYS D C 1
ATOM 10031 O O . LYS D 1 272 ? 22.219 3.452 41.927 1.00 17.41 251 LYS D O 1
ATOM 10037 N N . ILE D 1 273 ? 21.710 5.209 40.597 1.00 17.70 252 ILE D N 1
ATOM 10038 C CA . ILE D 1 273 ? 20.369 5.416 41.141 1.00 16.21 252 ILE D CA 1
ATOM 10039 C C . ILE D 1 273 ? 19.661 4.063 41.163 1.00 17.48 252 ILE D C 1
ATOM 10040 O O . ILE D 1 273 ? 19.754 3.279 40.214 1.00 16.56 252 ILE D O 1
ATOM 10045 N N . GLY D 1 274 ? 18.948 3.795 42.245 1.00 17.34 253 GLY D N 1
ATOM 10046 C CA . GLY D 1 274 ? 18.269 2.525 42.359 1.00 17.47 253 GLY D CA 1
ATOM 10047 C C . GLY D 1 274 ? 18.959 1.666 43.399 1.00 17.62 253 GLY D C 1
ATOM 10048 O O . GLY D 1 274 ? 18.308 0.910 44.119 1.00 18.30 253 GLY D O 1
ATOM 10049 N N . THR D 1 275 ? 20.276 1.800 43.499 1.00 17.04 254 THR D N 1
ATOM 10050 C CA . THR D 1 275 ? 21.049 1.012 44.452 1.00 18.91 254 THR D CA 1
ATOM 10051 C C . THR D 1 275 ? 20.512 1.120 45.873 1.00 19.74 254 THR D C 1
ATOM 10052 O O . THR D 1 275 ? 20.322 0.116 46.552 1.00 22.14 254 THR D O 1
ATOM 10056 N N . TYR D 1 276 ? 20.268 2.344 46.317 1.00 21.67 255 TYR D N 1
ATOM 10057 C CA . TYR D 1 276 ? 19.753 2.589 47.656 1.00 21.03 255 TYR D CA 1
ATOM 10058 C C . TYR D 1 276 ? 18.448 1.821 47.865 1.00 22.16 255 TYR D C 1
ATOM 10059 O O . TYR D 1 276 ? 18.202 1.277 48.943 1.00 22.15 255 TYR D O 1
ATOM 10068 N N . GLY D 1 277 ? 17.616 1.778 46.830 1.00 21.85 256 GLY D N 1
ATOM 10069 C CA . GLY D 1 277 ? 16.365 1.049 46.924 1.00 22.76 256 GLY D CA 1
ATOM 10070 C C . GLY D 1 277 ? 16.606 -0.445 47.086 1.00 23.55 256 GLY D C 1
ATOM 10071 O O . GLY D 1 277 ? 15.875 -1.131 47.808 1.00 23.69 256 GLY D O 1
ATOM 10072 N N . LEU D 1 278 ? 17.631 -0.967 46.416 1.00 22.09 257 LEU D N 1
ATOM 10073 C CA . LEU D 1 278 ? 17.929 -2.390 46.533 1.00 20.41 257 LEU D CA 1
ATOM 10074 C C . LEU D 1 278 ? 18.459 -2.725 47.926 1.00 19.69 257 LEU D C 1
ATOM 10075 O O . LEU D 1 278 ? 18.123 -3.768 48.492 1.00 17.84 257 LEU D O 1
ATOM 10080 N N . ALA D 1 279 ? 19.279 -1.838 48.485 1.00 18.41 258 ALA D N 1
ATOM 10081 C CA . ALA D 1 279 ? 19.834 -2.079 49.814 1.00 17.77 258 ALA D CA 1
ATOM 10082 C C . ALA D 1 279 ? 18.730 -2.112 50.876 1.00 17.27 258 ALA D C 1
ATOM 10083 O O . ALA D 1 279 ? 18.769 -2.930 51.794 1.00 16.64 258 ALA D O 1
ATOM 10085 N N . ILE D 1 280 ? 17.743 -1.231 50.747 1.00 17.03 259 ILE D N 1
ATOM 10086 C CA . ILE D 1 280 ? 16.639 -1.209 51.698 1.00 18.10 259 ILE D CA 1
ATOM 10087 C C . ILE D 1 280 ? 15.834 -2.510 51.583 1.00 18.64 259 ILE D C 1
ATOM 10088 O O . ILE D 1 280 ? 15.457 -3.104 52.596 1.00 19.88 259 ILE D O 1
ATOM 10093 N N . LEU D 1 281 ? 15.567 -2.952 50.355 1.00 17.58 260 LEU D N 1
ATOM 10094 C CA . LEU D 1 281 ? 14.802 -4.185 50.154 1.00 16.80 260 LEU D CA 1
ATOM 10095 C C . LEU D 1 281 ? 15.590 -5.368 50.693 1.00 18.85 260 LEU D C 1
ATOM 10096 O O . LEU D 1 281 ? 15.065 -6.177 51.456 1.00 18.83 260 LEU D O 1
ATOM 10101 N N . ALA D 1 282 ? 16.855 -5.452 50.287 1.00 19.89 261 ALA D N 1
ATOM 10102 C CA . ALA D 1 282 ? 17.743 -6.531 50.695 1.00 21.34 261 ALA D CA 1
ATOM 10103 C C . ALA D 1 282 ? 17.693 -6.755 52.199 1.00 22.75 261 ALA D C 1
ATOM 10104 O O . ALA D 1 282 ? 17.701 -7.895 52.669 1.00 24.40 261 ALA D O 1
ATOM 10106 N N . ASN D 1 283 ? 17.635 -5.655 52.946 1.00 23.14 262 ASN D N 1
ATOM 10107 C CA . ASN D 1 283 ? 17.592 -5.694 54.401 1.00 21.64 262 ASN D CA 1
ATOM 10108 C C . ASN D 1 283 ? 16.210 -6.052 54.928 1.00 22.72 262 ASN D C 1
ATOM 10109 O O . ASN D 1 283 ? 16.063 -6.433 56.089 1.00 23.05 262 ASN D O 1
ATOM 10114 N N . ALA D 1 284 ? 15.195 -5.927 54.082 1.00 23.08 263 ALA D N 1
ATOM 10115 C CA . ALA D 1 284 ? 13.830 -6.262 54.490 1.00 23.48 263 ALA D CA 1
ATOM 10116 C C . ALA D 1 284 ? 13.646 -7.772 54.396 1.00 24.37 263 ALA D C 1
ATOM 10117 O O . ALA D 1 284 ? 12.869 -8.354 55.147 1.00 25.54 263 ALA D O 1
ATOM 10119 N N . PHE D 1 285 ? 14.380 -8.389 53.472 1.00 25.39 264 PHE D N 1
ATOM 10120 C CA . PHE D 1 285 ? 14.335 -9.834 53.235 1.00 27.27 264 PHE D CA 1
ATOM 10121 C C . PHE D 1 285 ? 15.522 -10.568 53.856 1.00 28.27 264 PHE D C 1
ATOM 10122 O O . PHE D 1 285 ? 15.707 -11.761 53.617 1.00 28.44 264 PHE D O 1
ATOM 10130 N N . ASP D 1 286 ? 16.338 -9.859 54.627 1.00 29.64 265 ASP D N 1
ATOM 10131 C CA . ASP D 1 286 ? 17.504 -10.475 55.248 1.00 31.52 265 ASP D CA 1
ATOM 10132 C C . ASP D 1 286 ? 18.526 -11.011 54.249 1.00 29.98 265 ASP D C 1
ATOM 10133 O O . ASP D 1 286 ? 19.153 -12.033 54.498 1.00 30.71 265 ASP D O 1
ATOM 10138 N N . ILE D 1 287 ? 18.689 -10.326 53.122 1.00 28.50 266 ILE D N 1
ATOM 10139 C CA . ILE D 1 287 ? 19.655 -10.734 52.102 1.00 25.92 266 ILE D CA 1
ATOM 10140 C C . ILE D 1 287 ? 20.919 -9.867 52.223 1.00 24.83 266 ILE D C 1
ATOM 10141 O O . ILE D 1 287 ? 20.838 -8.643 52.313 1.00 23.19 266 ILE D O 1
ATOM 10146 N N . PRO D 1 288 ? 22.106 -10.496 52.237 1.00 24.35 267 PRO D N 1
ATOM 10147 C CA . PRO D 1 288 ? 23.344 -9.711 52.356 1.00 23.27 267 PRO D CA 1
ATOM 10148 C C . PRO D 1 288 ? 23.479 -8.725 51.206 1.00 20.95 267 PRO D C 1
ATOM 10149 O O . PRO D 1 288 ? 23.186 -9.064 50.061 1.00 20.89 267 PRO D O 1
ATOM 10153 N N . PHE D 1 289 ? 23.912 -7.506 51.515 1.00 20.02 268 PHE D N 1
ATOM 10154 C CA . PHE D 1 289 ? 24.089 -6.464 50.497 1.00 17.22 268 PHE D CA 1
ATOM 10155 C C . PHE D 1 289 ? 25.575 -6.113 50.413 1.00 16.75 268 PHE D C 1
ATOM 10156 O O . PHE D 1 289 ? 26.141 -5.542 51.347 1.00 16.84 268 PHE D O 1
ATOM 10164 N N . PHE D 1 290 ? 26.186 -6.434 49.280 1.00 16.74 269 PHE D N 1
ATOM 10165 C CA . PHE D 1 290 ? 27.613 -6.203 49.067 1.00 19.04 269 PHE D CA 1
ATOM 10166 C C . PHE D 1 290 ? 27.975 -5.132 48.043 1.00 18.59 269 PHE D C 1
ATOM 10167 O O . PHE D 1 290 ? 27.363 -5.027 46.985 1.00 19.21 269 PHE D O 1
ATOM 10175 N N . VAL D 1 291 ? 28.992 -4.348 48.379 1.00 18.92 270 VAL D N 1
ATOM 10176 C CA . VAL D 1 291 ? 29.506 -3.293 47.513 1.00 18.24 270 VAL D CA 1
ATOM 10177 C C . VAL D 1 291 ? 30.941 -3.693 47.208 1.00 19.87 270 VAL D C 1
ATOM 10178 O O . VAL D 1 291 ? 31.718 -3.956 48.122 1.00 22.13 270 VAL D O 1
ATOM 10182 N N . ALA D 1 292 ? 31.286 -3.764 45.928 1.00 20.39 271 ALA D N 1
ATOM 10183 C CA . ALA D 1 292 ? 32.643 -4.127 45.525 1.00 19.97 271 ALA D CA 1
ATOM 10184 C C . ALA D 1 292 ? 33.290 -2.937 44.831 1.00 18.72 271 ALA D C 1
ATOM 10185 O O . ALA D 1 292 ? 32.747 -2.416 43.861 1.00 18.25 271 ALA D O 1
ATOM 10187 N N . ALA D 1 293 ? 34.433 -2.494 45.344 1.00 19.92 272 ALA D N 1
ATOM 10188 C CA . ALA D 1 293 ? 35.139 -1.373 44.737 1.00 21.48 272 ALA D CA 1
ATOM 10189 C C . ALA D 1 293 ? 36.599 -1.235 45.173 1.00 22.10 272 ALA D C 1
ATOM 10190 O O . ALA D 1 293 ? 36.982 -1.656 46.263 1.00 22.45 272 ALA D O 1
ATOM 10192 N N . PRO D 1 294 ? 37.434 -0.642 44.307 1.00 21.63 273 PRO D N 1
ATOM 10193 C CA . PRO D 1 294 ? 38.856 -0.426 44.570 1.00 21.85 273 PRO D CA 1
ATOM 10194 C C . PRO D 1 294 ? 39.086 0.831 45.412 1.00 20.77 273 PRO D C 1
ATOM 10195 O O . PRO D 1 294 ? 38.262 1.741 45.417 1.00 20.83 273 PRO D O 1
ATOM 10199 N N . LEU D 1 295 ? 40.210 0.870 46.118 1.00 20.71 274 LEU D N 1
ATOM 10200 C CA . LEU D 1 295 ? 40.556 2.000 46.980 1.00 21.47 274 LEU D CA 1
ATOM 10201 C C . LEU D 1 295 ? 40.460 3.358 46.285 1.00 21.47 274 LEU D C 1
ATOM 10202 O O . LEU D 1 295 ? 40.253 4.383 46.937 1.00 20.90 274 LEU D O 1
ATOM 10207 N N . SER D 1 296 ? 40.608 3.363 44.965 1.00 20.67 275 SER D N 1
ATOM 10208 C CA . SER D 1 296 ? 40.525 4.592 44.197 1.00 20.15 275 SER D CA 1
ATOM 10209 C C . SER D 1 296 ? 39.086 5.138 44.152 1.00 20.84 275 SER D C 1
ATOM 10210 O O . SER D 1 296 ? 38.867 6.276 43.738 1.00 18.92 275 SER D O 1
ATOM 10213 N N . THR D 1 297 ? 38.114 4.331 44.577 1.00 22.73 276 THR D N 1
ATOM 10214 C CA . THR D 1 297 ? 36.707 4.752 44.578 1.00 24.92 276 THR D CA 1
ATOM 10215 C C . THR D 1 297 ? 36.267 5.335 45.924 1.00 24.64 276 THR D C 1
ATOM 10216 O O . THR D 1 297 ? 35.174 5.894 46.041 1.00 23.45 276 THR D O 1
ATOM 10220 N N . PHE D 1 298 ? 37.126 5.214 46.935 1.00 25.55 277 PHE D N 1
ATOM 10221 C CA . PHE D 1 298 ? 36.830 5.756 48.266 1.00 26.04 277 PHE D CA 1
ATOM 10222 C C . PHE D 1 298 ? 37.181 7.244 48.310 1.00 25.16 277 PHE D C 1
ATOM 10223 O O . PHE D 1 298 ? 38.098 7.691 47.622 1.00 23.64 277 PHE D O 1
ATOM 10231 N N . ASP D 1 299 ? 36.449 8.002 49.120 1.00 25.77 278 ASP D N 1
ATOM 10232 C CA . ASP D 1 299 ? 36.705 9.433 49.271 1.00 27.81 278 ASP D CA 1
ATOM 10233 C C . ASP D 1 299 ? 36.809 9.722 50.763 1.00 29.20 278 ASP D C 1
ATOM 10234 O O . ASP D 1 299 ? 35.794 9.892 51.448 1.00 29.47 278 ASP D O 1
ATOM 10239 N N . THR D 1 300 ? 38.040 9.778 51.262 1.00 29.55 279 THR D N 1
ATOM 10240 C CA . THR D 1 300 ? 38.268 10.019 52.674 1.00 30.82 279 THR D CA 1
ATOM 10241 C C . THR D 1 300 ? 38.092 11.477 53.072 1.00 32.00 279 THR D C 1
ATOM 10242 O O . THR D 1 300 ? 38.079 11.794 54.255 1.00 33.12 279 THR D O 1
ATOM 10246 N N . LYS D 1 301 ? 37.939 12.362 52.095 1.00 33.64 280 LYS D N 1
ATOM 10247 C CA . LYS D 1 301 ? 37.750 13.777 52.395 1.00 35.92 280 LYS D CA 1
ATOM 10248 C C . LYS D 1 301 ? 36.289 14.052 52.770 1.00 36.07 280 LYS D C 1
ATOM 10249 O O . LYS D 1 301 ? 36.010 14.897 53.619 1.00 37.99 280 LYS D O 1
ATOM 10255 N N . VAL D 1 302 ? 35.358 13.346 52.134 1.00 34.49 281 VAL D N 1
ATOM 10256 C CA . VAL D 1 302 ? 33.943 13.543 52.426 1.00 33.47 281 VAL D CA 1
ATOM 10257 C C . VAL D 1 302 ? 33.541 12.641 53.599 1.00 33.28 281 VAL D C 1
ATOM 10258 O O . VAL D 1 302 ? 33.750 11.427 53.575 1.00 33.35 281 VAL D O 1
ATOM 10262 N N . LYS D 1 303 ? 32.952 13.241 54.623 1.00 32.61 282 LYS D N 1
ATOM 10263 C CA . LYS D 1 303 ? 32.603 12.499 55.824 1.00 34.14 282 LYS D CA 1
ATOM 10264 C C . LYS D 1 303 ? 31.390 11.579 55.795 1.00 33.81 282 LYS D C 1
ATOM 10265 O O . LYS D 1 303 ? 31.331 10.611 56.555 1.00 33.80 282 LYS D O 1
ATOM 10271 N N . CYS D 1 304 ? 30.422 11.867 54.934 1.00 32.11 283 CYS D N 1
ATOM 10272 C CA . CYS D 1 304 ? 29.235 11.029 54.860 1.00 29.50 283 CYS D CA 1
ATOM 10273 C C . CYS D 1 304 ? 28.581 11.113 53.492 1.00 27.60 283 CYS D C 1
ATOM 10274 O O . CYS D 1 304 ? 28.937 11.967 52.674 1.00 25.15 283 CYS D O 1
ATOM 10277 N N . GLY D 1 305 ? 27.629 10.218 53.249 1.00 25.55 284 GLY D N 1
ATOM 10278 C CA . GLY D 1 305 ? 26.943 10.195 51.974 1.00 25.94 284 GLY D CA 1
ATOM 10279 C C . GLY D 1 305 ? 26.252 11.498 51.633 1.00 25.94 284 GLY D C 1
ATOM 10280 O O . GLY D 1 305 ? 26.241 11.917 50.477 1.00 26.93 284 GLY D O 1
ATOM 10281 N N . ALA D 1 306 ? 25.683 12.154 52.634 1.00 24.71 285 ALA D N 1
ATOM 10282 C CA . ALA D 1 306 ? 24.979 13.408 52.396 1.00 25.98 285 ALA D CA 1
ATOM 10283 C C . ALA D 1 306 ? 25.867 14.513 51.815 1.00 25.46 285 ALA D C 1
ATOM 10284 O O . ALA D 1 306 ? 25.358 15.497 51.291 1.00 26.52 285 ALA D O 1
ATOM 10286 N N . ASP D 1 307 ? 27.184 14.351 51.895 1.00 25.53 286 ASP D N 1
ATOM 10287 C CA . ASP D 1 307 ? 28.108 15.358 51.372 1.00 26.12 286 ASP D CA 1
ATOM 10288 C C . ASP D 1 307 ? 28.528 15.111 49.931 1.00 26.24 286 ASP D C 1
ATOM 10289 O O . ASP D 1 307 ? 29.209 15.940 49.332 1.00 25.04 286 ASP D O 1
ATOM 10294 N N . ILE D 1 308 ? 28.125 13.968 49.381 1.00 26.71 287 ILE D N 1
ATOM 10295 C CA . ILE D 1 308 ? 28.484 13.588 48.019 1.00 24.99 287 ILE D CA 1
ATOM 10296 C C . ILE D 1 308 ? 27.641 14.236 46.924 1.00 25.15 287 ILE D C 1
ATOM 10297 O O . ILE D 1 308 ? 26.442 13.990 46.809 1.00 26.79 287 ILE D O 1
ATOM 10302 N N . PRO D 1 309 ? 28.260 15.082 46.095 1.00 25.14 288 PRO D N 1
ATOM 10303 C CA . PRO D 1 309 ? 27.464 15.708 45.032 1.00 24.72 288 PRO D CA 1
ATOM 10304 C C . PRO D 1 309 ? 26.788 14.642 44.169 1.00 23.76 288 PRO D C 1
ATOM 10305 O O . PRO D 1 309 ? 27.439 13.694 43.735 1.00 23.17 288 PRO D O 1
ATOM 10309 N N . ILE D 1 310 ? 25.484 14.805 43.937 1.00 23.01 289 ILE D N 1
ATOM 10310 C CA . ILE D 1 310 ? 24.688 13.862 43.143 1.00 21.13 289 ILE D CA 1
ATOM 10311 C C . ILE D 1 310 ? 24.315 14.408 41.756 1.00 21.02 289 ILE D C 1
ATOM 10312 O O . ILE D 1 310 ? 23.503 15.327 41.629 1.00 19.21 289 ILE D O 1
ATOM 10317 N N . GLU D 1 311 ? 24.895 13.833 40.711 1.00 20.26 290 GLU D N 1
ATOM 10318 C CA . GLU D 1 311 ? 24.594 14.294 39.367 1.00 21.05 290 GLU D CA 1
ATOM 10319 C C . GLU D 1 311 ? 23.111 14.135 39.035 1.00 21.39 290 GLU D C 1
ATOM 10320 O O . GLU D 1 311 ? 22.465 13.168 39.447 1.00 20.79 290 GLU D O 1
ATOM 10326 N N . GLU D 1 312 ? 22.579 15.108 38.309 1.00 19.74 291 GLU D N 1
ATOM 10327 C CA . GLU D 1 312 ? 21.204 15.075 37.841 1.00 21.35 291 GLU D CA 1
ATOM 10328 C C . GLU D 1 312 ? 21.333 15.282 36.339 1.00 21.32 291 GLU D C 1
ATOM 10329 O O . GLU D 1 312 ? 21.872 16.292 35.878 1.00 20.06 291 GLU D O 1
ATOM 10335 N N . ARG D 1 313 ? 20.840 14.322 35.572 1.00 20.76 292 ARG D N 1
ATOM 10336 C CA . ARG D 1 313 ? 20.980 14.402 34.138 1.00 20.38 292 ARG D CA 1
ATOM 10337 C C . ARG D 1 313 ? 19.755 14.822 33.357 1.00 20.51 292 ARG D C 1
ATOM 10338 O O . ARG D 1 313 ? 18.668 14.991 33.901 1.00 21.42 292 ARG D O 1
ATOM 10346 N N . ASP D 1 314 ? 19.982 14.998 32.063 1.00 22.27 293 ASP D N 1
ATOM 10347 C CA . ASP D 1 314 ? 18.995 15.419 31.087 1.00 23.30 293 ASP D CA 1
ATOM 10348 C C . ASP D 1 314 ? 17.651 14.745 31.242 1.00 22.94 293 ASP D C 1
ATOM 10349 O O . ASP D 1 314 ? 17.547 13.528 31.114 1.00 23.85 293 ASP D O 1
ATOM 10354 N N . PRO D 1 315 ? 16.594 15.533 31.489 1.00 22.98 294 PRO D N 1
ATOM 10355 C CA . PRO D 1 315 ? 15.250 14.964 31.650 1.00 23.79 294 PRO D CA 1
ATOM 10356 C C . PRO D 1 315 ? 14.818 14.102 30.459 1.00 25.77 294 PRO D C 1
ATOM 10357 O O . PRO D 1 315 ? 13.979 13.218 30.603 1.00 25.73 294 PRO D O 1
ATOM 10361 N N . GLU D 1 316 ? 15.395 14.352 29.287 1.00 27.54 295 GLU D N 1
ATOM 10362 C CA . GLU D 1 316 ? 15.059 13.565 28.099 1.00 29.53 295 GLU D CA 1
ATOM 10363 C C . GLU D 1 316 ? 15.440 12.102 28.267 1.00 29.31 295 GLU D C 1
ATOM 10364 O O . GLU D 1 316 ? 14.874 11.223 27.616 1.00 30.96 295 GLU D O 1
ATOM 10370 N N . GLU D 1 317 ? 16.406 11.838 29.133 1.00 27.02 296 GLU D N 1
ATOM 10371 C CA . GLU D 1 317 ? 16.811 10.465 29.381 1.00 26.15 296 GLU D CA 1
ATOM 10372 C C . GLU D 1 317 ? 15.597 9.642 29.834 1.00 24.84 296 GLU D C 1
ATOM 10373 O O . GLU D 1 317 ? 15.486 8.454 29.512 1.00 22.95 296 GLU D O 1
ATOM 10379 N N . VAL D 1 318 ? 14.688 10.285 30.567 1.00 22.92 297 VAL D N 1
ATOM 10380 C CA . VAL D 1 318 ? 13.503 9.607 31.094 1.00 23.73 297 VAL D CA 1
ATOM 10381 C C . VAL D 1 318 ? 12.247 9.575 30.210 1.00 25.49 297 VAL D C 1
ATOM 10382 O O . VAL D 1 318 ? 11.340 8.808 30.484 1.00 24.72 297 VAL D O 1
ATOM 10386 N N . ARG D 1 319 ? 12.161 10.372 29.153 1.00 27.73 298 ARG D N 1
ATOM 10387 C CA . ARG D 1 319 ? 10.921 10.310 28.371 1.00 32.05 298 ARG D CA 1
ATOM 10388 C C . ARG D 1 319 ? 11.026 9.776 26.958 1.00 34.46 298 ARG D C 1
ATOM 10389 O O . ARG D 1 319 ? 10.089 9.859 26.162 1.00 33.91 298 ARG D O 1
ATOM 10397 N N . GLN D 1 320 ? 12.171 9.200 26.656 1.00 37.45 299 GLN D N 1
ATOM 10398 C CA . GLN D 1 320 ? 12.360 8.629 25.351 1.00 41.13 299 GLN D CA 1
ATOM 10399 C C . GLN D 1 320 ? 13.670 7.903 25.418 1.00 43.60 299 GLN D C 1
ATOM 10400 O O . GLN D 1 320 ? 14.537 8.253 26.236 1.00 45.18 299 GLN D O 1
ATOM 10406 N N . ILE D 1 321 ? 13.806 6.850 24.619 1.00 46.26 300 ILE D N 1
ATOM 10407 C CA . ILE D 1 321 ? 15.079 6.108 24.577 1.00 47.60 300 ILE D CA 1
ATOM 10408 C C . ILE D 1 321 ? 15.962 6.341 23.364 1.00 48.48 300 ILE D C 1
ATOM 10409 O O . ILE D 1 321 ? 17.074 6.830 23.484 1.00 49.61 300 ILE D O 1
ATOM 10414 N N . SER D 1 322 ? 15.398 5.989 22.222 1.00 48.49 301 SER D N 1
ATOM 10415 C CA . SER D 1 322 ? 16.075 5.955 20.951 1.00 49.19 301 SER D CA 1
ATOM 10416 C C . SER D 1 322 ? 15.710 7.069 19.965 1.00 48.99 301 SER D C 1
ATOM 10417 O O . SER D 1 322 ? 16.304 7.259 18.928 1.00 50.12 301 SER D O 1
ATOM 10420 N N . GLY D 1 323 ? 14.787 7.883 20.446 1.00 47.85 302 GLY D N 1
ATOM 10421 C CA . GLY D 1 323 ? 14.251 8.997 19.682 1.00 45.06 302 GLY D CA 1
ATOM 10422 C C . GLY D 1 323 ? 12.739 8.866 19.789 1.00 43.63 302 GLY D C 1
ATOM 10423 O O . GLY D 1 323 ? 11.959 9.738 19.367 1.00 43.04 302 GLY D O 1
ATOM 10424 N N . VAL D 1 324 ? 12.350 7.745 20.402 1.00 42.57 303 VAL D N 1
ATOM 10425 C CA . VAL D 1 324 ? 10.956 7.422 20.623 1.00 41.72 303 VAL D CA 1
ATOM 10426 C C . VAL D 1 324 ? 10.484 7.851 22.019 1.00 38.35 303 VAL D C 1
ATOM 10427 O O . VAL D 1 324 ? 11.041 7.451 23.059 1.00 36.55 303 VAL D O 1
ATOM 10431 N N . ARG D 1 325 ? 9.471 8.710 22.002 1.00 36.90 304 ARG D N 1
ATOM 10432 C CA . ARG D 1 325 ? 8.845 9.238 23.189 1.00 35.24 304 ARG D CA 1
ATOM 10433 C C . ARG D 1 325 ? 8.148 8.084 23.903 1.00 33.13 304 ARG D C 1
ATOM 10434 O O . ARG D 1 325 ? 7.617 7.168 23.259 1.00 32.36 304 ARG D O 1
ATOM 10442 N N . THR D 1 326 ? 8.171 8.135 25.232 1.00 31.86 305 THR D N 1
ATOM 10443 C CA . THR D 1 326 ? 7.565 7.122 26.095 1.00 28.80 305 THR D CA 1
ATOM 10444 C C . THR D 1 326 ? 6.765 7.873 27.162 1.00 26.89 305 THR D C 1
ATOM 10445 O O . THR D 1 326 ? 6.207 7.289 28.091 1.00 25.04 305 THR D O 1
ATOM 10449 N N . ALA D 1 327 ? 6.724 9.192 27.008 1.00 25.78 306 ALA D N 1
ATOM 10450 C CA . ALA D 1 327 ? 5.992 10.060 27.925 1.00 24.71 306 ALA D CA 1
ATOM 10451 C C . ALA D 1 327 ? 5.646 11.339 27.194 1.00 25.01 306 ALA D C 1
ATOM 10452 O O . ALA D 1 327 ? 6.208 11.627 26.136 1.00 25.53 306 ALA D O 1
ATOM 10454 N N . PRO D 1 328 ? 4.694 12.118 27.725 1.00 25.58 307 PRO D N 1
ATOM 10455 C CA . PRO D 1 328 ? 4.390 13.349 26.999 1.00 25.57 307 PRO D CA 1
ATOM 10456 C C . PRO D 1 328 ? 5.645 14.211 27.023 1.00 24.71 307 PRO D C 1
ATOM 10457 O O . PRO D 1 328 ? 6.338 14.261 28.032 1.00 24.04 307 PRO D O 1
ATOM 10461 N N . SER D 1 329 ? 5.959 14.868 25.916 1.00 26.54 308 SER D N 1
ATOM 10462 C CA . SER D 1 329 ? 7.134 15.729 25.900 1.00 27.74 308 SER D CA 1
ATOM 10463 C C . SER D 1 329 ? 6.754 16.839 26.859 1.00 27.33 308 SER D C 1
ATOM 10464 O O . SER D 1 329 ? 5.576 17.173 26.977 1.00 28.72 308 SER D O 1
ATOM 10467 N N . ASN D 1 330 ? 7.732 17.387 27.564 1.00 26.73 309 ASN D N 1
ATOM 10468 C CA . ASN D 1 330 ? 7.484 18.467 28.517 1.00 28.34 309 ASN D CA 1
ATOM 10469 C C . ASN D 1 330 ? 7.026 18.064 29.907 1.00 25.18 309 ASN D C 1
ATOM 10470 O O . ASN D 1 330 ? 6.845 18.926 30.757 1.00 25.85 309 ASN D O 1
ATOM 10475 N N . VAL D 1 331 ? 6.809 16.781 30.155 1.00 22.06 310 VAL D N 1
ATOM 10476 C CA . VAL D 1 331 ? 6.393 16.394 31.499 1.00 19.07 310 VAL D CA 1
ATOM 10477 C C . VAL D 1 331 ? 7.551 16.594 32.464 1.00 16.87 310 VAL D C 1
ATOM 10478 O O . VAL D 1 331 ? 8.655 16.126 32.223 1.00 15.60 310 VAL D O 1
ATOM 10482 N N . PRO D 1 332 ? 7.318 17.307 33.570 1.00 17.51 311 PRO D N 1
ATOM 10483 C CA . PRO D 1 332 ? 8.418 17.507 34.524 1.00 16.39 311 PRO D CA 1
ATOM 10484 C C . PRO D 1 332 ? 9.050 16.160 34.880 1.00 15.38 311 PRO D C 1
ATOM 10485 O O . PRO D 1 332 ? 8.354 15.156 34.990 1.00 14.04 311 PRO D O 1
ATOM 10489 N N . VAL D 1 333 ? 10.368 16.150 35.062 1.00 16.83 312 VAL D N 1
ATOM 10490 C CA . VAL D 1 333 ? 11.101 14.930 35.374 1.00 17.57 312 VAL D CA 1
ATOM 10491 C C . VAL D 1 333 ? 12.138 15.110 36.475 1.00 19.42 312 VAL D C 1
ATOM 10492 O O . VAL D 1 333 ? 12.849 16.119 36.512 1.00 22.00 312 VAL D O 1
ATOM 10496 N N . PHE D 1 334 ? 12.235 14.121 37.359 1.00 18.00 313 PHE D N 1
ATOM 10497 C CA . PHE D 1 334 ? 13.248 14.135 38.396 1.00 15.42 313 PHE D CA 1
ATOM 10498 C C . PHE D 1 334 ? 14.204 13.053 37.919 1.00 16.30 313 PHE D C 1
ATOM 10499 O O . PHE D 1 334 ? 13.829 11.875 37.811 1.00 16.26 313 PHE D O 1
ATOM 10507 N N . ASN D 1 335 ? 15.442 13.436 37.635 1.00 15.13 314 ASN D N 1
ATOM 10508 C CA . ASN D 1 335 ? 16.368 12.462 37.101 1.00 15.17 314 ASN D CA 1
ATOM 10509 C C . ASN D 1 335 ? 17.739 12.342 37.740 1.00 15.99 314 ASN D C 1
ATOM 10510 O O . ASN D 1 335 ? 18.741 12.714 37.132 1.00 15.06 314 ASN D O 1
ATOM 10515 N N . PRO D 1 336 ? 17.803 11.837 38.985 1.00 15.88 315 PRO D N 1
ATOM 10516 C CA . PRO D 1 336 ? 19.120 11.699 39.605 1.00 15.91 315 PRO D CA 1
ATOM 10517 C C . PRO D 1 336 ? 19.734 10.435 39.019 1.00 15.31 315 PRO D C 1
ATOM 10518 O O . PRO D 1 336 ? 19.027 9.445 38.784 1.00 15.31 315 PRO D O 1
ATOM 10522 N N . ALA D 1 337 ? 21.033 10.480 38.748 1.00 14.27 316 ALA D N 1
ATOM 10523 C CA . ALA D 1 337 ? 21.721 9.331 38.180 1.00 14.10 316 ALA D CA 1
ATOM 10524 C C . ALA D 1 337 ? 22.347 8.500 39.277 1.00 13.70 316 ALA D C 1
ATOM 10525 O O . ALA D 1 337 ? 22.944 7.472 39.009 1.00 11.22 316 ALA D O 1
ATOM 10527 N N . PHE D 1 338 ? 22.202 8.957 40.518 1.00 16.66 317 PHE D N 1
ATOM 10528 C CA . PHE D 1 338 ? 22.786 8.267 41.667 1.00 17.21 317 PHE D CA 1
ATOM 10529 C C . PHE D 1 338 ? 22.009 8.490 42.953 1.00 18.25 317 PHE D C 1
ATOM 10530 O O . PHE D 1 338 ? 21.190 9.415 43.051 1.00 17.94 317 PHE D O 1
ATOM 10538 N N . ASP D 1 339 ? 22.271 7.626 43.934 1.00 17.71 318 ASP D N 1
ATOM 10539 C CA . ASP D 1 339 ? 21.690 7.774 45.263 1.00 18.51 318 ASP D CA 1
ATOM 10540 C C . ASP D 1 339 ? 22.712 7.302 46.320 1.00 18.28 318 ASP D C 1
ATOM 10541 O O . ASP D 1 339 ? 23.795 6.821 45.982 1.00 17.72 318 ASP D O 1
ATOM 10546 N N . ILE D 1 340 ? 22.378 7.473 47.593 1.00 19.06 319 ILE D N 1
ATOM 10547 C CA . ILE D 1 340 ? 23.271 7.104 48.682 1.00 18.35 319 ILE D CA 1
ATOM 10548 C C . ILE D 1 340 ? 22.730 5.960 49.536 1.00 19.59 319 ILE D C 1
ATOM 10549 O O . ILE D 1 340 ? 21.568 5.983 49.955 1.00 18.81 319 ILE D O 1
ATOM 10554 N N . THR D 1 341 ? 23.568 4.959 49.781 1.00 18.55 320 THR D N 1
ATOM 10555 C CA . THR D 1 341 ? 23.173 3.851 50.638 1.00 20.75 320 THR D CA 1
ATOM 10556 C C . THR D 1 341 ? 23.996 4.035 51.914 1.00 20.34 320 THR D C 1
ATOM 10557 O O . THR D 1 341 ? 25.221 3.959 51.890 1.00 19.72 320 THR D O 1
ATOM 10561 N N . PRO D 1 342 ? 23.332 4.335 53.034 1.00 20.28 321 PRO D N 1
ATOM 10562 C CA . PRO D 1 342 ? 24.064 4.521 54.288 1.00 20.75 321 PRO D CA 1
ATOM 10563 C C . PRO D 1 342 ? 24.787 3.232 54.636 1.00 19.96 321 PRO D C 1
ATOM 10564 O O . PRO D 1 342 ? 24.262 2.152 54.390 1.00 19.12 321 PRO D O 1
ATOM 10568 N N . HIS D 1 343 ? 25.992 3.341 55.186 1.00 20.06 322 HIS D N 1
ATOM 10569 C CA . HIS D 1 343 ? 26.776 2.152 55.520 1.00 24.15 322 HIS D CA 1
ATOM 10570 C C . HIS D 1 343 ? 25.962 1.157 56.339 1.00 25.43 322 HIS D C 1
ATOM 10571 O O . HIS D 1 343 ? 26.223 -0.041 56.332 1.00 26.64 322 HIS D O 1
ATOM 10578 N N . ASP D 1 344 ? 24.965 1.687 57.033 1.00 27.90 323 ASP D N 1
ATOM 10579 C CA . ASP D 1 344 ? 24.050 0.927 57.878 1.00 28.85 323 ASP D CA 1
ATOM 10580 C C . ASP D 1 344 ? 23.460 -0.293 57.172 1.00 27.76 323 ASP D C 1
ATOM 10581 O O . ASP D 1 344 ? 23.133 -1.298 57.803 1.00 27.28 323 ASP D O 1
ATOM 10586 N N . LEU D 1 345 ? 23.313 -0.195 55.860 1.00 26.20 324 LEU D N 1
ATOM 10587 C CA . LEU D 1 345 ? 22.720 -1.271 55.083 1.00 24.65 324 LEU D CA 1
ATOM 10588 C C . LEU D 1 345 ? 23.721 -2.138 54.334 1.00 23.93 324 LEU D C 1
ATOM 10589 O O . LEU D 1 345 ? 23.329 -3.112 53.696 1.00 22.93 324 LEU D O 1
ATOM 10594 N N . ILE D 1 346 ? 25.002 -1.792 54.399 1.00 21.26 325 ILE D N 1
ATOM 10595 C CA . ILE D 1 346 ? 26.013 -2.574 53.696 1.00 22.09 325 ILE D CA 1
ATOM 10596 C C . ILE D 1 346 ? 26.578 -3.689 54.562 1.00 21.24 325 ILE D C 1
ATOM 10597 O O . ILE D 1 346 ? 27.140 -3.425 55.618 1.00 22.05 325 ILE D O 1
ATOM 10602 N N . SER D 1 347 ? 26.442 -4.934 54.115 1.00 22.55 326 SER D N 1
ATOM 10603 C CA . SER D 1 347 ? 26.966 -6.072 54.880 1.00 23.43 326 SER D CA 1
ATOM 10604 C C . SER D 1 347 ? 28.477 -6.143 54.712 1.00 22.80 326 SER D C 1
ATOM 10605 O O . SER D 1 347 ? 29.213 -6.421 55.661 1.00 25.15 326 SER D O 1
ATOM 10608 N N . GLY D 1 348 ? 28.940 -5.901 53.496 1.00 20.98 327 GLY D N 1
ATOM 10609 C CA . GLY D 1 348 ? 30.365 -5.965 53.264 1.00 22.24 327 GLY D CA 1
ATOM 10610 C C . GLY D 1 348 ? 30.873 -5.154 52.097 1.00 21.24 327 GLY D C 1
ATOM 10611 O O . GLY D 1 348 ? 30.224 -5.044 51.062 1.00 22.10 327 GLY D O 1
ATOM 10612 N N . ILE D 1 349 ? 32.040 -4.555 52.276 1.00 21.62 328 ILE D N 1
ATOM 10613 C CA . ILE D 1 349 ? 32.636 -3.784 51.202 1.00 21.94 328 ILE D CA 1
ATOM 10614 C C . ILE D 1 349 ? 33.863 -4.551 50.739 1.00 20.90 328 ILE D C 1
ATOM 10615 O O . ILE D 1 349 ? 34.750 -4.848 51.524 1.00 20.32 328 ILE D O 1
ATOM 10620 N N . ILE D 1 350 ? 33.882 -4.893 49.457 1.00 20.44 329 ILE D N 1
ATOM 10621 C CA . ILE D 1 350 ? 34.970 -5.657 48.872 1.00 19.79 329 ILE D CA 1
ATOM 10622 C C . ILE D 1 350 ? 35.955 -4.761 48.142 1.00 21.52 329 ILE D C 1
ATOM 10623 O O . ILE D 1 350 ? 35.576 -4.039 47.220 1.00 23.85 329 ILE D O 1
ATOM 10628 N N . THR D 1 351 ? 37.218 -4.815 48.548 1.00 22.10 330 THR D N 1
ATOM 10629 C CA . THR D 1 351 ? 38.262 -4.025 47.906 1.00 22.99 330 THR D CA 1
ATOM 10630 C C . THR D 1 351 ? 39.379 -4.983 47.523 1.00 23.62 330 THR D C 1
ATOM 10631 O O . THR D 1 351 ? 39.322 -6.167 47.853 1.00 24.08 330 THR D O 1
ATOM 10635 N N . GLU D 1 352 ? 40.394 -4.484 46.825 1.00 24.35 331 GLU D N 1
ATOM 10636 C CA . GLU D 1 352 ? 41.508 -5.337 46.434 1.00 23.65 331 GLU D CA 1
ATOM 10637 C C . GLU D 1 352 ? 42.209 -5.843 47.693 1.00 23.60 331 GLU D C 1
ATOM 10638 O O . GLU D 1 352 ? 42.892 -6.871 47.677 1.00 22.74 331 GLU D O 1
ATOM 10644 N N . LYS D 1 353 ? 42.018 -5.123 48.793 1.00 24.93 332 LYS D N 1
ATOM 10645 C CA . LYS D 1 353 ? 42.646 -5.494 50.056 1.00 25.12 332 LYS D CA 1
ATOM 10646 C C . LYS D 1 353 ? 41.911 -6.572 50.844 1.00 24.91 332 LYS D C 1
ATOM 10647 O O . LYS D 1 353 ? 42.497 -7.229 51.702 1.00 24.43 332 LYS D O 1
ATOM 10653 N N . GLY D 1 354 ? 40.631 -6.759 50.541 1.00 24.74 333 GLY D N 1
ATOM 10654 C CA . GLY D 1 354 ? 39.854 -7.754 51.247 1.00 24.37 333 GLY D CA 1
ATOM 10655 C C . GLY D 1 354 ? 38.436 -7.275 51.457 1.00 25.27 333 GLY D C 1
ATOM 10656 O O . GLY D 1 354 ? 37.955 -6.400 50.738 1.00 25.20 333 GLY D O 1
ATOM 10657 N N . ILE D 1 355 ? 37.770 -7.838 52.457 1.00 25.62 334 ILE D N 1
ATOM 10658 C CA . ILE D 1 355 ? 36.389 -7.487 52.755 1.00 25.84 334 ILE D CA 1
ATOM 10659 C C . ILE D 1 355 ? 36.272 -6.834 54.124 1.00 26.25 334 ILE D C 1
ATOM 10660 O O . ILE D 1 355 ? 36.764 -7.366 55.105 1.00 25.91 334 ILE D O 1
ATOM 10665 N N . MET D 1 356 ? 35.619 -5.681 54.183 1.00 28.56 335 MET D N 1
ATOM 10666 C CA . MET D 1 356 ? 35.395 -4.988 55.448 1.00 30.95 335 MET D CA 1
ATOM 10667 C C . MET D 1 356 ? 33.993 -5.372 55.877 1.00 31.37 335 MET D C 1
ATOM 10668 O O . MET D 1 356 ? 33.120 -5.551 55.033 1.00 31.77 335 MET D O 1
ATOM 10673 N N . THR D 1 357 ? 33.757 -5.454 57.179 1.00 32.80 336 THR D N 1
ATOM 10674 C CA . THR D 1 357 ? 32.448 -5.872 57.649 1.00 34.92 336 THR D CA 1
ATOM 10675 C C . THR D 1 357 ? 31.661 -4.988 58.605 1.00 36.28 336 THR D C 1
ATOM 10676 O O . THR D 1 357 ? 30.428 -4.957 58.529 1.00 37.98 336 THR D O 1
ATOM 10680 N N . GLY D 1 358 ? 32.333 -4.269 59.498 1.00 35.64 337 GLY D N 1
ATOM 10681 C CA . GLY D 1 358 ? 31.574 -3.479 60.452 1.00 35.26 337 GLY D CA 1
ATOM 10682 C C . GLY D 1 358 ? 31.774 -1.984 60.535 1.00 34.76 337 GLY D C 1
ATOM 10683 O O . GLY D 1 358 ? 31.068 -1.218 59.876 1.00 35.84 337 GLY D O 1
ATOM 10684 N N . ASN D 1 359 ? 32.710 -1.559 61.376 1.00 32.58 338 ASN D N 1
ATOM 10685 C CA . ASN D 1 359 ? 32.961 -0.141 61.529 1.00 30.74 338 ASN D CA 1
ATOM 10686 C C . ASN D 1 359 ? 33.748 0.337 60.325 1.00 27.95 338 ASN D C 1
ATOM 10687 O O . ASN D 1 359 ? 34.964 0.494 60.385 1.00 29.12 338 ASN D O 1
ATOM 10692 N N . TYR D 1 360 ? 33.042 0.561 59.227 1.00 25.07 339 TYR D N 1
ATOM 10693 C CA . TYR D 1 360 ? 33.671 1.016 58.004 1.00 23.69 339 TYR D CA 1
ATOM 10694 C C . TYR D 1 360 ? 34.513 2.244 58.273 1.00 24.45 339 TYR D C 1
ATOM 10695 O O . TYR D 1 360 ? 35.610 2.370 57.752 1.00 23.63 339 TYR D O 1
ATOM 10704 N N . GLU D 1 361 ? 34.005 3.140 59.110 1.00 26.53 340 GLU D N 1
ATOM 10705 C CA . GLU D 1 361 ? 34.734 4.357 59.431 1.00 29.02 340 GLU D CA 1
ATOM 10706 C C . GLU D 1 361 ? 36.118 4.100 60.018 1.00 29.81 340 GLU D C 1
ATOM 10707 O O . GLU D 1 361 ? 37.078 4.764 59.653 1.00 32.06 340 GLU D O 1
ATOM 10713 N N . GLU D 1 362 ? 36.221 3.140 60.926 1.00 30.12 341 GLU D N 1
ATOM 10714 C CA . GLU D 1 362 ? 37.501 2.830 61.544 1.00 30.08 341 GLU D CA 1
ATOM 10715 C C . GLU D 1 362 ? 38.412 2.069 60.588 1.00 31.14 341 GLU D C 1
ATOM 10716 O O . GLU D 1 362 ? 39.598 2.377 60.454 1.00 31.27 341 GLU D O 1
ATOM 10722 N N . GLU D 1 363 ? 37.858 1.071 59.911 1.00 30.99 342 GLU D N 1
ATOM 10723 C CA . GLU D 1 363 ? 38.665 0.263 59.013 1.00 31.25 342 GLU D CA 1
ATOM 10724 C C . GLU D 1 363 ? 39.034 0.867 57.665 1.00 29.99 342 GLU D C 1
ATOM 10725 O O . GLU D 1 363 ? 39.913 0.360 56.973 1.00 29.32 342 GLU D O 1
ATOM 10731 N N . ILE D 1 364 ? 38.379 1.957 57.295 1.00 28.51 343 ILE D N 1
ATOM 10732 C CA . ILE D 1 364 ? 38.720 2.622 56.057 1.00 27.12 343 ILE D CA 1
ATOM 10733 C C . ILE D 1 364 ? 39.967 3.435 56.401 1.00 30.07 343 ILE D C 1
ATOM 10734 O O . ILE D 1 364 ? 40.881 3.573 55.589 1.00 30.12 343 ILE D O 1
ATOM 10739 N N . GLU D 1 365 ? 40.003 3.950 57.628 1.00 31.95 344 GLU D N 1
ATOM 10740 C CA . GLU D 1 365 ? 41.145 4.726 58.099 1.00 34.66 344 GLU D CA 1
ATOM 10741 C C . GLU D 1 365 ? 42.342 3.794 58.159 1.00 34.03 344 GLU D C 1
ATOM 10742 O O . GLU D 1 365 ? 43.427 4.104 57.675 1.00 35.04 344 GLU D O 1
ATOM 10748 N N . GLN D 1 366 ? 42.121 2.640 58.766 1.00 34.78 345 GLN D N 1
ATOM 10749 C CA . GLN D 1 366 ? 43.151 1.631 58.904 1.00 34.83 345 GLN D CA 1
ATOM 10750 C C . GLN D 1 366 ? 43.553 1.150 57.516 1.00 35.25 345 GLN D C 1
ATOM 10751 O O . GLN D 1 366 ? 44.699 0.760 57.286 1.00 34.99 345 GLN D O 1
ATOM 10757 N N . LEU D 1 367 ? 42.604 1.203 56.588 1.00 35.43 346 LEU D N 1
ATOM 10758 C CA . LEU D 1 367 ? 42.838 0.765 55.218 1.00 37.78 346 LEU D CA 1
ATOM 10759 C C . LEU D 1 367 ? 43.680 1.745 54.405 1.00 39.49 346 LEU D C 1
ATOM 10760 O O . LEU D 1 367 ? 44.530 1.338 53.618 1.00 40.02 346 LEU D O 1
ATOM 10765 N N . PHE D 1 368 ? 43.432 3.036 54.581 1.00 41.26 347 PHE D N 1
ATOM 10766 C CA . PHE D 1 368 ? 44.185 4.042 53.853 1.00 43.73 347 PHE D CA 1
ATOM 10767 C C . PHE D 1 368 ? 45.380 4.477 54.666 1.00 46.51 347 PHE D C 1
ATOM 10768 O O . PHE D 1 368 ? 46.124 5.373 54.272 1.00 46.77 347 PHE D O 1
ATOM 10776 N N . LYS D 1 369 ? 45.562 3.817 55.802 1.00 50.54 348 LYS D N 1
ATOM 10777 C CA . LYS D 1 369 ? 46.674 4.118 56.686 1.00 54.44 348 LYS D CA 1
ATOM 10778 C C . LYS D 1 369 ? 47.959 3.867 55.898 1.00 56.32 348 LYS D C 1
ATOM 10779 O O . LYS D 1 369 ? 48.628 2.849 56.088 1.00 57.11 348 LYS D O 1
ATOM 10785 N N . GLY D 1 370 ? 48.280 4.800 55.003 1.00 58.28 349 GLY D N 1
ATOM 10786 C CA . GLY D 1 370 ? 49.471 4.697 54.179 1.00 60.22 349 GLY D CA 1
ATOM 10787 C C . GLY D 1 370 ? 49.156 4.525 52.701 1.00 61.15 349 GLY D C 1
ATOM 10788 O O . GLY D 1 370 ? 49.796 3.673 52.050 1.00 61.25 349 GLY D O 1
#

InterPro domains:
  IPR000649 Initiation factor 2B-related [PF01008] (49-336)
  IPR005251 Methylthioribose-1-phosphate isomerase [MF_01678] (8-346)
  IPR005251 Methylthioribose-1-phosphate isomerase [TIGR00512] (9-336)
  IPR011559 Initiation factor 2B alpha/beta/delta [TIGR00524] (36-336)
  IPR027363 Methylthioribose-1-phosphate isomerase, N-terminal [G3DSA:1.20.120.420] (1-148)
  IPR037171 NagB/RpiA transferase-like [SSF100950] (5-340)
  IPR042529 Initiation factor 2B-like, C-terminal [G3DSA:3.40.50.10470] (149-353)

Sequence (1396 aa):
MTHSFAVPRSVEWKETAITILNQQKLPDETEYLELTTKEDVFDAIVTLKVRGAPAIGITAAFGLALAAKDIETDNVTEFRRRLEDIKQYLNSSRPTAINLSWALERLSHSVENAISVNEAKTNLVHEAIQIQVEDEETCRLIGQNALQLFKKGDRIMTICNAGSIATSRYGTALAPFYLAKQKDLGLHIYACETRPVLQGSRLTAWELMQGGIDVTLITDSMAAHTMKEKQISAVIVGADRIAKNGDTANKIGTYGLAILANAFDIPFFVAAPLSTFDTKVKCGADIPIEERDPEEVRQISGVRTAPSNVPVFNPAFDITPHDLISGIITEKGIMTGNYEEEIEQLFKGMTHSFAVPRSVEWKETAITILNQQKLPDETEYLELTTKEDVFDAIVTLKVRGAPAIGITAAFGLALAAKDIETDNVTEFRRRLEDIKQYLNSSRPTAINLSWALERLSHSVENAISVNEAKTNLVHEAIQIQVEDEETCRLIGQNALQLFKKGDRIMTICNAGSIATSRYGTALAPFYLAKQKDLGLHIYACETRPVLQGSRLTAWELMQGGIDVTLITDSMAAHTMKEKQISAVIVGADRIAKNGDTANKIGTYGLAILANAFDIPFFVAAPLSTFDTKVKCGADIPIEERDPEEVRQISGVRTAPSNVPVFNPAFDITPHDLISGIITEKGIMTGNYEEEIEQLFKGMTHSFAVPRSVEWKETAITILNQQKLPDETEYLELTTKEDVFDAIVTLKVRGAPAIGITAAFGLALAAKDIETDNVTEFRRRLEDIKQYLNSSRPTAINLSWALERLSHSVENAISVNEAKTNLVHEAIQIQVEDEETCRLIGQNALQLFKKGDRIMTICNAGSIATSRYGTALAPFYLAKQKDLGLHIYACETRPVLQGSRLTAWELMQGGIDVTLITDSMAAHTMKEKQISAVIVGADRIAKNGDTANKIGTYGLAILANAFDIPFFVAAPLSTFDTKVKCGADIPIEERDPEEVRQISGVRTAPSNVPVFNPAFDITPHDLISGIITEKGIMTGNYEEEIEQLFKGMTHSFAVPRSVEWKETAITILNQQKLPDETEYLELTTKEDVFDAIVTLKVRGAPAIGITAAFGLALAAKDIETDNVTEFRRRLEDIKQYLNSSRPTAINLSWALERLSHSVENAISVNEAKTNLVHEAIQIQVEDEETCRLIGQNALQLFKKGDRIMTICNAGSIATSRYGTALAPFYLAKQKDLGLHIYACETRPVLQGSRLTAWELMQGGIDVTLITDSMAAHTMKEKQISAVIVGADRIAKNGDTANKIGTYGLAILANAFDIPFFVAAPLSTFDTKVKCGADIPIEERDPEEVRQISGVRTAPSNVPVFNPAFDITPHDLISGIITEKGIMTGNYEEEIEQLFKG

Secondary structure (DSSP, 8-state):
-GGGGGS--SEEE-SS-EEEE-GGGTTT---EEEE-SHHHHHHHHHTTSS-SHHHHHHHHHHHHHHHHTT---S-HHHHHHHHHHHHHHHHTT-SS-HHHHHHHHHHHHHTTT-SSHHHHHHHHHHHHHHHHHHHHHHHHHHHHHHGGG--TT-EEEE-S--STTTSSSS-STTHHHHHHHHTT---EEEEE--TTTTHIIIIIHHHHHTTT-EEEEE-GGGHHHHHHHTT--EEEE--SEEETT-PEEEETTHHHHHHHHHHTT--EEEE--GGGEETT-SSGGGS---B--THHHHEETTEE-S-TT--B--BSEEEE-GGG-SEEEETTEEE-S-HHHHHHHHT--/-TTGGGS--SEEE-SS-EEEE-GGGTTT---EEEE-SHHHHHHHHHTTSS-SHHHHHHHHHHHHHHHHHT---S-HHHHHHHHHHHHHHHHTS-SS-HHHHHHHHHHHHTTTT--SHHHHHHHHHHHHHHHHHHHHHHHHHHHHHHHTT--TT-EEEE-S--STTSSSSS-SSSHHHHHHTTTT---EEEEE--TTTTHIIIIIHHHHHHTT-EEEEE-GGGHHHHHHHS---EEEE--SEEETTS-EEEETTHHHHHHHHHHTT--EEEE--GGGEETT--SGGGSPPPB--THHHHEETTEESS-TT--B--BSEEEE-GGG-SEEE-SS-EE-S-HHHHHHHHT--/-TTGGGS--SEEE-SS-EEEE-GGGTTT---EEEE-SHHHHHHHHHHTSS-SHHHHHHHHHHHHHHHTTS---S-HHHHHHHHHHHHHHHTTS-SS-HHHHHHHHHHHHHTTT-S-HHHHHHHHHHHHHHHHHHHHHHHHHHHHHHGGG--TT-EEEE-S--BTTSSSSSBSSSHHHHHHHHTT---EEEEE--TTTTHIIIIIHHHHHHHT-EEEEE-GGGHHHHIIIII--EEEE--SEEETT--EEEETTHHHHHHHHHHTT--EEEE--GGGEETT--SGGG----B--THHHHEETTEE-S-TT--B--BSEEEE-GGG-SEEEETTEEE-S-HHHHHHHHT--/-TTGGGS--SEEE-SS-EEEE-TTSTTT---EEEE-SHHHHHHHHHTTSS-SHHHHHHHHHHHHHHHHHT---S-HHHHHHHHHHHHHHHHTS-SS-HHHHHHHHHHHHHTTT-SSHHHHHHHHHHHHHHHHHHHHHHHHHHHHHHHTT--TT-EEEE-S--STTSSSSS-SSSHHHHHHHHTT---EEEEE--TTTTHIIIIIHHHHHHHT-EEEEE-GGGHHHHHHHTT--EEEE--SEEETTS-EEEETTHHHHHHHHHHTT--EEEE--GGGEESSS-SGGGS---B--THHHHBSSS-BSS-TT--B--BSEEEE-GGG-SEEEETTEEE-S-HHHHHHHHH--

Foldseek 3Di:
DQCPLVAFAAWDDDLQWIKGWQLLCFPVDTDIDTHHALVRLLCCLLVVRAAAQASNLLSLLRRLLRHLVVDDDFDLVVSLVVSVVSLVSSQVSFFFFLSNVLSSVQLSVQSPVPPGSVVSSVSSNVSSVVSQVVQSLFLQLQLVQCLVVDAAPAEEEEEADQARNSHRGCGHLCNVLLVCVVVVRHYEYEYALAPLSRNRPRPVVRSCVVNVRHYDYDHLVCLLVCCVVVVHQAYEYEAREAELQRKTKDFPSLQVNLVSCVVSVHAYEYIYEPSRYDDVDHYDVPGDFDFDDCVSPQADPPGGPHDVPPDDTGTGIDIHRNVSHQWYGTSVHIDGDVRSVVVVVVPPD/DLCVQLAFAAWDQPPQWIKGFQLLCPPPDTDIDTHHALVSLLVCDLVVRAAAQASNLLSLLSRLLNHLVPVDDFDLVVSLVVSVVSLVVSLPSDFFQLSNNLSSVQLSVQCPVPDGSVVSSVSSNVSSVVSQVVQSLWLLLLLVQVLVVDAAAAEEEEEADQARNSGSGCGHQCNVQLVCVVVPRNYAYEYALQPDSRNGVGPVVRSCVSNVGHYDYDHLVCLLVCCVVVVGQAYEYEASEAELFGKTKHFPSLQVNLVSCVVVVHAYEYEYALSRYDDVHHHPVRRDWDFDDFVSVQDHPDDGPHDDPDDDGGTGIDIHGRVSHQWYGTSVHIDGPGSSVVNVVVPPD/DLCVLVAFAQWDADLQWIKGFQLLPFDPDTDIDTHRALVSLLCCDLVPRAAALASNLLSLLSRLLNHLVPDDDWPLVVSLVVSVVSLVSSCVSDAFQCSNVLSSVQLSVQSVPPPTSVVSSVSSNVSSVVSQVVQSLFQLLLLVFCLVVDAAPAEEEEEADQASNSHRGCGWQCNVQLVCVVVVRHYAYEYALQPDSRRCNGPVVRSCVSSVGHYDYDHLVCLLVCCVVVVHQAYEYEAREAELQRKGKHFPSLQVSLVSCVVVVHAYEYTYELSRYDHVGHHPVVRDWDFDDQVSVQAGPNHGDHDPPDDGGGTGIDIHHCVSHQWYTTSVHIDGDPSSVVNVVVPPD/DLCVQLAFAAWDDDLQWIKGWQLLPFPVDTDIDTAGALVSLLVCQLVPRAAALASNLLSLLRNLLRNLVPDDDWQLVVSLVVSVVSLVSSCVRFFFFLSNVLSSVQLSVQSVPPNTSVVSSVSSNVSSVVSQVVQSLFLLLQLVQVQVLDAALAEEEEEADQGSNSHRGCGWQCNVQLVVVVVPGSYAYEFALQPDSRNRPRPVVRSCVSSVGHYDYDHLVCLLVCCPVVVHQAYEYEFREAELQGKTKHFPSLQVNLVSCVVSVHAYEYTYELSRYDDVHHFPVRRDWDFDDQVSPQAPPPDGNDPPPDDGGGTRIDIHGNVSHQWYGTSVHIDGPRSNVVNCVVVVD

Solvent-accessible surface area: 50299 Å² total; per-residue (Å²): 148,60,96,17,24,28,74,38,23,0,1,77,44,88,121,96,5,0,22,0,1,7,2,86,80,0,16,92,93,79,52,108,58,120,8,69,58,50,88,53,0,52,60,1,0,53,48,18,38,0,12,13,3,15,0,5,1,2,0,0,0,1,1,0,1,15,9,0,74,116,2,164,39,149,79,26,63,72,0,60,152,101,1,73,93,3,20,115,51,0,50,70,12,19,64,1,9,17,0,3,34,78,0,0,90,57,0,22,131,26,1,101,133,9,150,40,16,115,67,0,35,68,46,0,20,119,34,0,68,86,3,21,84,71,10,14,79,21,0,84,56,0,2,110,21,0,15,133,59,12,126,148,31,22,67,0,0,2,2,16,1,19,0,0,0,2,1,0,43,35,0,6,0,1,7,0,1,4,59,0,91,99,116,122,24,34,13,73,1,22,0,0,1,0,14,13,25,6,6,0,0,31,0,0,0,24,1,0,58,47,2,35,12,70,2,22,0,0,0,14,13,0,0,1,7,0,4,77,93,65,132,8,42,5,0,0,0,2,13,15,15,0,0,65,22,0,12,0,0,10,15,0,4,0,26,8,9,0,14,10,0,87,60,48,120,16,52,2,17,0,0,1,5,32,19,0,10,3,64,149,6,151,34,4,100,73,7,60,48,19,115,35,92,49,72,38,0,31,57,43,104,62,54,70,3,0,15,78,112,0,61,30,17,5,0,6,7,1,29,0,43,60,103,40,9,43,0,0,0,1,22,138,15,61,14,105,22,69,7,103,84,62,0,100,96,30,84,131,122,169,53,127,23,31,28,81,35,24,0,0,50,41,107,99,106,16,0,10,0,0,3,1,90,82,5,14,88,110,75,49,97,45,118,9,76,57,46,89,56,0,52,60,0,0,44,55,14,41,0,13,12,3,16,0,4,1,2,0,0,0,0,0,0,1,13,6,0,65,100,5,141,32,147,83,20,93,60,0,63,130,76,6,69,77,20,20,114,66,0,55,79,14,18,69,1,8,24,2,2,37,79,0,0,86,53,0,19,124,27,2,84,137,8,146,46,20,116,75,0,37,64,40,0,15,114,38,0,61,89,3,21,83,76,13,14,81,21,0,93,56,0,4,93,23,0,16,133,54,15,152,159,27,11,74,0,0,2,2,16,1,18,0,0,0,2,1,0,52,34,0,7,0,1,8,0,2,12,53,2,96,128,140,130,21,54,14,50,0,10,0,0,0,1,6,13,34,6,7,0,0,23,1,0,0,26,1,0,58,36,5,38,11,88,3,13,0,0,0,15,14,0,1,1,9,0,2,107,88,61,124,7,34,3,0,0,0,5,11,16,22,0,0,62,16,0,15,0,0,10,17,1,4,0,17,6,7,0,18,11,0,88,60,56,127,18,54,2,20,0,0,2,3,33,16,0,14,7,63,171,19,148,41,0,88,93,7,66,49,17,114,40,91,56,75,34,0,32,66,19,62,45,81,110,0,0,22,72,109,0,64,25,14,5,1,7,6,0,22,0,37,59,97,32,10,48,0,0,0,1,27,138,20,56,14,87,43,64,8,77,55,43,1,85,64,32,81,138,120,155,49,113,30,27,28,80,44,23,0,1,53,31,130,94,110,9,0,18,0,0,4,1,78,21,4,19,74,66,76,27,99,32,112,7,75,53,67,86,51,0,52,57,0,0,50,46,13,38,0,11,13,4,15,0,1,1,2,0,0,0,0,1,0,1,14,11,2,67,110,28,163,38,127,84,29,69,47,0,66,150,95,6,58,89,20,15,101,68,0,51,78,11,18,62,1,6,21,2,0,41,75,0,0,95,59,0,22,117,27,1,91,139,7,150,37,16,108,65,0,38,65,41,0,13,119,33,0,64,80,5,10,82,65,13,14,78,20,0,91,62,0,2,106,25,0,8,122,55,15,121,148,32,3,72,0,0,1,5,15,2,17,0,1,0,2,1,0,49,34,0,5,0,0,8,0,2,6,56,1,84,110,121,112,25,36,15,72,0,21,0,1,1,0,6,11,28,9,7,0,1,29,0,0,0,22,2,0,63,40,4,41,14,67,3,22,0,0,0,17,13,0,2,0,13,0,4,96,90,60,125,6,26,3,0,0,0,4,13,16,22,0,0,57,27,0,13,1,0,7,12,0,5,0,16,6,10,0,15,10,0,82,60,49,129,18,54,4,16,0,0,0,4,25,22,0,10,14,66,196,12,152,36,2,94,80,9,71,49,21,112,41,82,50,70,36,0,34,78,6,64,48,38,100,1,0,16,61,129,0,66,26,20,6,0,8,2,1,15,0,46,74,112,35,8,50,0,0,0,1,24,138,17,52,11,99,29,89,8,109,89,59,2,90,95,51,84,142,124,165,38,98,22,23,26,71,42,25,0,0,71,36,76,125,55,14,0,16,0,0,5,1,82,81,5,17,84,94,69,55,97,49,105,8,70,62,50,90,48,0,50,61,0,0,45,49,16,40,0,13,13,2,15,0,3,0,2,0,0,0,0,0,0,1,10,8,0,64,112,8,129,43,134,79,19,86,45,0,50,152,79,1,73,94,17,28,104,66,0,55,80,12,19,60,1,8,16,2,2,33,66,0,0,114,51,0,26,130,25,1,94,126,4,146,39,9,114,66,0,30,64,36,0,15,112,34,0,66,85,3,22,83,71,12,15,80,21,0,80,66,0,2,91,27,0,19,137,57,19,135,154,30,5,91,0,0,0,2,16,1,17,0,0,0,3,1,0,47,36,0,5,0,0,8,0,2,6,40,0,68,114,133,123,52,32,9,54,0,9,0,0,1,0,9,11,28,5,6,0,0,32,0,0,0,21,1,0,58,64,3,44,11,91,4,10,0,0,0,16,14,0,1,1,6,0,4,89,78,64,132,8,22,3,0,0,0,4,11,16,9,0,0,36,17,0,14,1,0,10,15,0,4,1,21,6,8,0,15,11,0,93,57,50,132,15,54,2,18,0,0,1,5,33,19,0,11,4,58,131,15,131,42,1,90,79,6,66,52,20,119,40,78,59,77,36,1,30,48,52,70,53,44,137,3,0,23,66,120,0,71,30,17,4,1,6,7,0,27,1,45,72,116,29,9,49,0,0,0,1,20,143,20,54,15,97,43,86,5,78,103,75,0,75,113,38,69,119,120

Nearest PDB structures (foldseek):
  2yvk-assembly2_D  TM=1.003E+00  e=8.727E-73  Bacillus subtilis
  1t9k-assembly1_A  TM=9.685E-01  e=8.477E-43  Thermotoga maritima
  2a0u-assembly1_B  TM=9.453E-01  e=1.015E-34  Leishmania major
  4ldq-assembly1_A  TM=8.519E-01  e=9.675E-34  Homo sapiens
  4ldr-assembly1_A  TM=8.404E-01  e=4.961E-33  Homo sapiens

Radius of gyration: 37.86 Å; Cα contacts (8 Å, |Δi|>4): 3322; chains: 4; bounding box: 115×55×93 Å

B-factor: mean 27.55, std 8.91, range [5.39, 69.85]

Organism: Bacillus subtilis (strain 168) (NCBI:txid224308)